Protein AF-0000000078590235 (afdb_homodimer)

Structure (mmCIF, N/CA/C/O backbone):
data_AF-0000000078590235-model_v1
#
loop_
_entity.id
_entity.type
_entity.pdbx_description
1 polymer 'fatty acid amide hydrolase'
#
loop_
_atom_site.group_PDB
_atom_site.id
_atom_site.type_symbol
_atom_site.label_atom_id
_atom_site.label_alt_id
_atom_site.label_comp_id
_atom_site.label_asym_id
_atom_site.label_entity_id
_atom_site.label_seq_id
_atom_site.pdbx_PDB_ins_code
_atom_site.Cartn_x
_atom_site.Cartn_y
_atom_site.Cartn_z
_atom_site.occupancy
_atom_site.B_iso_or_equiv
_atom_site.auth_seq_id
_atom_site.auth_comp_id
_atom_site.auth_asym_id
_atom_site.auth_atom_id
_atom_site.pdbx_PDB_model_num
ATOM 1 N N . MET A 1 1 ? -58.344 -13.711 -6.684 1 75.12 1 MET A N 1
ATOM 2 C CA . MET A 1 1 ? -58 -13.18 -8 1 75.12 1 MET A CA 1
ATOM 3 C C . MET A 1 1 ? -56.688 -12.422 -7.953 1 75.12 1 MET A C 1
ATOM 5 O O . MET A 1 1 ? -55.781 -12.656 -8.773 1 75.12 1 MET A O 1
ATOM 9 N N . ILE A 1 2 ? -56.469 -11.625 -7.055 1 80.19 2 ILE A N 1
ATOM 10 C CA . ILE A 1 2 ? -55.25 -10.836 -6.93 1 80.19 2 ILE A CA 1
ATOM 11 C C . ILE A 1 2 ? -54.062 -11.758 -6.637 1 80.19 2 ILE A C 1
ATOM 13 O O . ILE A 1 2 ? -53 -11.617 -7.227 1 80.19 2 ILE A O 1
ATOM 17 N N . LEU A 1 3 ? -54.25 -12.68 -5.883 1 81.88 3 LEU A N 1
ATOM 18 C CA . LEU A 1 3 ? -53.188 -13.617 -5.539 1 81.88 3 LEU A CA 1
ATOM 19 C C . LEU A 1 3 ? -52.812 -14.453 -6.75 1 81.88 3 LEU A C 1
ATOM 21 O O . LEU A 1 3 ? -51.625 -14.719 -6.957 1 81.88 3 LEU A O 1
ATOM 25 N N . LEU A 1 4 ? -53.844 -14.898 -7.465 1 80.88 4 LEU A N 1
ATOM 26 C CA . LEU A 1 4 ? -53.562 -15.656 -8.68 1 80.88 4 LEU A CA 1
ATOM 27 C C . LEU A 1 4 ? -52.812 -14.805 -9.695 1 80.88 4 LEU A C 1
ATOM 29 O O . LEU A 1 4 ? -51.906 -15.305 -10.383 1 80.88 4 LEU A O 1
ATOM 33 N N . LEU A 1 5 ? -53.156 -13.562 -9.75 1 82.38 5 LEU A N 1
ATOM 34 C CA . LEU A 1 5 ? -52.469 -12.641 -10.656 1 82.38 5 LEU A CA 1
ATOM 35 C C . LEU A 1 5 ? -51.031 -12.422 -10.234 1 82.38 5 LEU A C 1
ATOM 37 O O . LEU A 1 5 ? -50.125 -12.359 -11.078 1 82.38 5 LEU A O 1
ATOM 41 N N . ILE A 1 6 ? -50.781 -12.328 -8.992 1 82.81 6 ILE A N 1
ATOM 42 C CA . ILE A 1 6 ? -49.438 -12.156 -8.461 1 82.81 6 ILE A CA 1
ATOM 43 C C . ILE A 1 6 ? -48.594 -13.398 -8.75 1 82.81 6 ILE A C 1
ATOM 45 O O . ILE A 1 6 ? -47.438 -13.297 -9.148 1 82.81 6 ILE A O 1
ATOM 49 N N . LEU A 1 7 ? -49.156 -14.484 -8.562 1 83.5 7 LEU A N 1
ATOM 50 C CA . LEU A 1 7 ? -48.469 -15.742 -8.844 1 83.5 7 LEU A CA 1
ATOM 51 C C . LEU A 1 7 ? -48.156 -15.875 -10.328 1 83.5 7 LEU A C 1
ATOM 53 O O . LEU A 1 7 ? -47.062 -16.297 -10.703 1 83.5 7 LEU A O 1
ATOM 57 N N . LEU A 1 8 ? -49.125 -15.555 -11.125 1 80.25 8 LEU A N 1
ATOM 58 C CA . LEU A 1 8 ? -48.906 -15.625 -12.562 1 80.25 8 LEU A CA 1
ATOM 59 C C . LEU A 1 8 ? -47.844 -14.633 -13.016 1 80.25 8 LEU A C 1
ATOM 61 O O . LEU A 1 8 ? -47.031 -14.945 -13.891 1 80.25 8 LEU A O 1
ATOM 65 N N . LEU A 1 9 ? -47.906 -13.461 -12.453 1 84.56 9 LEU A N 1
ATOM 66 C CA . LEU A 1 9 ? -46.875 -12.461 -12.758 1 84.56 9 LEU A CA 1
ATOM 67 C C . LEU A 1 9 ? -45.531 -12.922 -12.273 1 84.56 9 LEU A C 1
ATOM 69 O O . LEU A 1 9 ? -44.5 -12.688 -12.945 1 84.56 9 LEU A O 1
ATOM 73 N N . GLY A 1 10 ? -45.531 -13.57 -11.141 1 82.69 10 GLY A N 1
ATOM 74 C CA . GLY A 1 10 ? -44.312 -14.133 -10.625 1 82.69 10 GLY A CA 1
ATOM 75 C C . GLY A 1 10 ? -43.719 -15.234 -11.492 1 82.69 10 GLY A C 1
ATOM 76 O O . GLY A 1 10 ? -42.531 -15.234 -11.797 1 82.69 10 GLY A O 1
ATOM 77 N N . VAL A 1 11 ? -44.594 -16.094 -11.891 1 84.12 11 VAL A N 1
ATOM 78 C CA . VAL A 1 11 ? -44.188 -17.188 -12.742 1 84.12 11 VAL A CA 1
ATOM 79 C C . VAL A 1 11 ? -43.75 -16.656 -14.102 1 84.12 11 VAL A C 1
ATOM 81 O O . VAL A 1 11 ? -42.75 -17.125 -14.664 1 84.12 11 VAL A O 1
ATOM 84 N N . SER A 1 12 ? -44.5 -15.742 -14.578 1 83 12 SER A N 1
ATOM 85 C CA . SER A 1 12 ? -44.125 -15.133 -15.852 1 83 12 SER A CA 1
ATOM 86 C C . SER A 1 12 ? -42.781 -14.422 -15.758 1 83 12 SER A C 1
ATOM 88 O O . SER A 1 12 ? -41.969 -14.469 -16.703 1 83 12 SER A O 1
ATOM 90 N N . TYR A 1 13 ? -42.656 -13.766 -14.695 1 84.69 13 TYR A N 1
ATOM 91 C CA . TYR A 1 13 ? -41.375 -13.094 -14.492 1 84.69 13 TYR A CA 1
ATOM 92 C C . TYR A 1 13 ? -40.25 -14.094 -14.383 1 84.69 13 TYR A C 1
ATOM 94 O O . TYR A 1 13 ? -39.156 -13.891 -14.945 1 84.69 13 TYR A O 1
ATOM 102 N N . LEU A 1 14 ? -40.438 -15.133 -13.703 1 84.94 14 LEU A N 1
ATOM 103 C CA . LEU A 1 14 ? -39.438 -16.188 -13.578 1 84.94 14 LEU A CA 1
ATOM 104 C C . LEU A 1 14 ? -39.156 -16.828 -14.93 1 84.94 14 LEU A C 1
ATOM 106 O O . LEU A 1 14 ? -38 -17.188 -15.234 1 84.94 14 LEU A O 1
ATOM 110 N N . PHE A 1 15 ? -40.25 -17.078 -15.625 1 84 15 PHE A N 1
ATOM 111 C CA . PHE A 1 15 ? -40.062 -17.625 -16.969 1 84 15 PHE A CA 1
ATOM 112 C C . PHE A 1 15 ? -39.281 -16.641 -17.844 1 84 15 PHE A C 1
ATOM 114 O O . PHE A 1 15 ? -38.469 -17.062 -18.656 1 84 15 PHE A O 1
ATOM 121 N N . TYR A 1 16 ? -39.656 -15.445 -17.766 1 85.5 16 TYR A N 1
ATOM 122 C CA . TYR A 1 16 ? -38.906 -14.422 -18.5 1 85.5 16 TYR A CA 1
ATOM 123 C C . TYR A 1 16 ? -37.438 -14.438 -18.125 1 85.5 16 TYR A C 1
ATOM 125 O O . TYR A 1 16 ? -36.562 -14.414 -19 1 85.5 16 TYR A O 1
ATOM 133 N N . LEU A 1 17 ? -37.094 -14.539 -16.875 1 84.19 17 LEU A N 1
ATOM 134 C CA . LEU A 1 17 ? -35.719 -14.602 -16.406 1 84.19 17 LEU A CA 1
ATOM 135 C C . LEU A 1 17 ? -35.031 -15.859 -16.922 1 84.19 17 LEU A C 1
ATOM 137 O O . LEU A 1 17 ? -33.844 -15.82 -17.297 1 84.19 17 LEU A O 1
ATOM 141 N N . TYR A 1 18 ? -35.781 -16.859 -16.906 1 84.81 18 TYR A N 1
ATOM 142 C CA . TYR A 1 18 ? -35.219 -18.125 -17.391 1 84.81 18 TYR A CA 1
ATOM 143 C C . TYR A 1 18 ? -34.938 -18.062 -18.891 1 84.81 18 TYR A C 1
ATOM 145 O O . TYR A 1 18 ? -33.875 -18.484 -19.328 1 84.81 18 TYR A O 1
ATOM 153 N N . SER A 1 19 ? -35.875 -17.578 -19.641 1 86.44 19 SER A N 1
ATOM 154 C CA . SER A 1 19 ? -35.688 -17.469 -21.094 1 86.44 19 SER A CA 1
ATOM 155 C C . SER A 1 19 ? -34.5 -16.531 -21.422 1 86.44 19 SER A C 1
ATOM 157 O O . SER A 1 19 ? -33.719 -16.812 -22.328 1 86.44 19 SER A O 1
ATOM 159 N N . LYS A 1 20 ? -34.469 -15.461 -20.781 1 88 20 LYS A N 1
ATOM 160 C CA . LYS A 1 20 ? -33.344 -14.523 -20.984 1 88 20 LYS A CA 1
ATOM 161 C C . LYS A 1 20 ? -32 -15.18 -20.672 1 88 20 LYS A C 1
ATOM 163 O O . LYS A 1 20 ? -31.031 -14.953 -21.391 1 88 20 LYS A O 1
ATOM 168 N N . ARG A 1 21 ? -31.953 -15.969 -19.688 1 89.31 21 ARG A N 1
ATOM 169 C CA . ARG A 1 21 ? -30.734 -16.672 -19.328 1 89.31 21 ARG A CA 1
ATOM 170 C C . ARG A 1 21 ? -30.375 -17.719 -20.375 1 89.31 21 ARG A C 1
ATOM 172 O O . ARG A 1 21 ? -29.188 -17.891 -20.703 1 89.31 21 ARG A O 1
ATOM 179 N N . GLN A 1 22 ? -31.359 -18.359 -20.906 1 89.94 22 GLN A N 1
ATOM 180 C CA . GLN A 1 22 ? -31.109 -19.359 -21.938 1 89.94 22 GLN A CA 1
ATOM 181 C C . GLN A 1 22 ? -30.562 -18.703 -23.203 1 89.94 22 GLN A C 1
ATOM 183 O O . GLN A 1 22 ? -29.641 -19.234 -23.828 1 89.94 22 GLN A O 1
ATOM 188 N N . LYS A 1 23 ? -31.234 -17.625 -23.594 1 91.12 23 LYS A N 1
ATOM 189 C CA . LYS A 1 23 ? -30.734 -16.906 -24.766 1 91.12 23 LYS A CA 1
ATOM 190 C C . LYS A 1 23 ? -29.297 -16.453 -24.547 1 91.12 23 LYS A C 1
ATOM 192 O O . LYS A 1 23 ? -28.469 -16.562 -25.453 1 91.12 23 LYS A O 1
ATOM 197 N N . ARG A 1 24 ? -28.969 -15.977 -23.344 1 94.44 24 ARG A N 1
ATOM 198 C CA . ARG A 1 24 ? -27.625 -15.547 -23 1 94.44 24 ARG A CA 1
ATOM 199 C C . ARG A 1 24 ? -26.641 -16.719 -23.062 1 94.44 24 ARG A C 1
ATOM 201 O O . ARG A 1 24 ? -25.531 -16.562 -23.562 1 94.44 24 ARG A O 1
ATOM 208 N N . GLN A 1 25 ? -27.047 -17.844 -22.641 1 94.31 25 GLN A N 1
ATOM 209 C CA . GLN A 1 25 ? -26.203 -19.031 -22.656 1 94.31 25 GLN A CA 1
ATOM 210 C C . GLN A 1 25 ? -25.859 -19.438 -24.094 1 94.31 25 GLN A C 1
ATOM 212 O O . GLN A 1 25 ? -24.734 -19.844 -24.391 1 94.31 25 GLN A O 1
ATOM 217 N N . GLN A 1 26 ? -26.812 -19.359 -24.922 1 95.38 26 GLN A N 1
ATOM 218 C CA . GLN A 1 26 ? -26.578 -19.688 -26.328 1 95.38 26 GLN A CA 1
ATOM 219 C C . GLN A 1 26 ? -25.594 -18.703 -26.953 1 95.38 26 GLN A C 1
ATOM 221 O O . GLN A 1 26 ? -24.688 -19.094 -27.688 1 95.38 26 GLN A O 1
ATOM 226 N N . ASP A 1 27 ? -25.875 -17.422 -26.656 1 96.75 27 ASP A N 1
ATOM 227 C CA . ASP A 1 27 ? -24.953 -16.406 -27.172 1 96.75 27 ASP A CA 1
ATOM 228 C C . ASP A 1 27 ? -23.531 -16.688 -26.703 1 96.75 27 ASP A C 1
ATOM 230 O O . ASP A 1 27 ? -22.578 -16.547 -27.484 1 96.75 27 ASP A O 1
ATOM 234 N N . LEU A 1 28 ? -23.359 -17.031 -25.484 1 97.94 28 LEU A N 1
ATOM 235 C CA . LEU A 1 28 ? -22.047 -17.312 -24.938 1 97.94 28 LEU A CA 1
ATOM 236 C C . LEU A 1 28 ? -21.438 -18.547 -25.578 1 97.94 28 LEU A C 1
ATOM 238 O O . LEU A 1 28 ? -20.234 -18.625 -25.781 1 97.94 28 LEU A O 1
ATOM 242 N N . ARG A 1 29 ? -22.203 -19.531 -25.891 1 97.56 29 ARG A N 1
ATOM 243 C CA . ARG A 1 29 ? -21.703 -20.734 -26.562 1 97.56 29 ARG A CA 1
ATOM 244 C C . ARG A 1 29 ? -21.172 -20.406 -27.953 1 97.56 29 ARG A C 1
ATOM 246 O O . ARG A 1 29 ? -20.203 -21 -28.406 1 97.56 29 ARG A O 1
ATOM 253 N N . ASP A 1 30 ? -21.859 -19.484 -28.578 1 97.81 30 ASP A N 1
ATOM 254 C CA . ASP A 1 30 ? -21.391 -19.031 -29.875 1 97.81 30 ASP A CA 1
ATOM 255 C C . ASP A 1 30 ? -20.047 -18.328 -29.766 1 97.81 30 ASP A C 1
ATOM 257 O O . ASP A 1 30 ? -19.156 -18.516 -30.594 1 97.81 30 ASP A O 1
ATOM 261 N N . VAL A 1 31 ? -19.969 -17.516 -28.766 1 98 31 VAL A N 1
ATOM 262 C CA . VAL A 1 31 ? -18.719 -16.812 -28.484 1 98 31 VAL A CA 1
ATOM 263 C C . VAL A 1 31 ? -17.609 -17.828 -28.234 1 98 31 VAL A C 1
ATOM 265 O O . VAL A 1 31 ? -16.5 -17.672 -28.75 1 98 31 VAL A O 1
ATOM 268 N N . ILE A 1 32 ? -17.891 -18.812 -27.469 1 98.25 32 ILE A N 1
ATOM 269 C CA . ILE A 1 32 ? -16.922 -19.859 -27.125 1 98.25 32 ILE A CA 1
ATOM 270 C C . ILE A 1 32 ? -16.5 -20.594 -28.391 1 98.25 32 ILE A C 1
ATOM 272 O O . ILE A 1 32 ? -15.312 -20.859 -28.594 1 98.25 32 ILE A O 1
ATOM 276 N N . ALA A 1 33 ? -17.422 -20.969 -29.234 1 98.12 33 ALA A N 1
ATOM 277 C CA . ALA A 1 33 ? -17.125 -21.672 -30.484 1 98.12 33 ALA A CA 1
ATOM 278 C C . ALA A 1 33 ? -16.172 -20.859 -31.359 1 98.12 33 ALA A C 1
ATOM 280 O O . ALA A 1 33 ? -15.234 -21.406 -31.938 1 98.12 33 ALA A O 1
ATOM 281 N N . LYS A 1 34 ? -16.516 -19.609 -31.438 1 98 34 LYS A N 1
ATOM 282 C CA . LYS A 1 34 ? -15.648 -18.719 -32.219 1 98 34 LYS A CA 1
ATOM 283 C C . LYS A 1 34 ? -14.242 -18.672 -31.625 1 98 34 LYS A C 1
ATOM 285 O O . LYS A 1 34 ? -13.25 -18.719 -32.344 1 98 34 LYS A O 1
ATOM 290 N N . ARG A 1 35 ? -14.172 -18.531 -30.328 1 98.12 35 ARG A N 1
ATOM 291 C CA . ARG A 1 35 ? -12.883 -18.469 -29.641 1 98.12 35 ARG A CA 1
ATOM 292 C C . ARG A 1 35 ? -12.102 -19.766 -29.812 1 98.12 35 ARG A C 1
ATOM 294 O O . ARG A 1 35 ? -10.883 -19.734 -30.016 1 98.12 35 ARG A O 1
ATOM 301 N N . LEU A 1 36 ? -12.727 -20.875 -29.719 1 98.25 36 LEU A N 1
ATOM 302 C CA . LEU A 1 36 ? -12.062 -22.172 -29.891 1 98.25 36 LEU A CA 1
ATOM 303 C C . LEU A 1 36 ? -11.539 -22.328 -31.312 1 98.25 36 LEU A C 1
ATOM 305 O O . LEU A 1 36 ? -10.492 -22.938 -31.516 1 98.25 36 LEU A O 1
ATOM 309 N N . ARG A 1 37 ? -12.25 -21.797 -32.281 1 98.19 37 ARG A N 1
ATOM 310 C CA . ARG A 1 37 ? -11.75 -21.797 -33.656 1 98.19 37 ARG A CA 1
ATOM 311 C C . ARG A 1 37 ? -10.5 -20.938 -33.781 1 98.19 37 ARG A C 1
ATOM 313 O O . ARG A 1 37 ? -9.539 -21.328 -34.438 1 98.19 37 ARG A O 1
ATOM 320 N N . GLU A 1 38 ? -10.586 -19.797 -33.156 1 98 38 GLU A N 1
ATOM 321 C CA . GLU A 1 38 ? -9.414 -18.922 -33.156 1 98 38 GLU A CA 1
ATOM 322 C C . GLU A 1 38 ? -8.211 -19.609 -32.5 1 98 38 GLU A C 1
ATOM 324 O O . GLU A 1 38 ? -7.078 -19.438 -32.969 1 98 38 GLU A O 1
ATOM 329 N N . ARG A 1 39 ? -8.477 -20.297 -31.422 1 98.38 39 ARG A N 1
ATOM 330 C CA . ARG A 1 39 ? -7.406 -21.047 -30.766 1 98.38 39 ARG A CA 1
ATOM 331 C C . ARG A 1 39 ? -6.824 -22.094 -31.703 1 98.38 39 ARG A C 1
ATOM 333 O O . ARG A 1 39 ? -5.605 -22.25 -31.797 1 98.38 39 ARG A O 1
ATOM 340 N N . GLU A 1 40 ? -7.656 -22.844 -32.344 1 98.12 40 GLU A N 1
ATOM 341 C CA . GLU A 1 40 ? -7.195 -23.859 -33.312 1 98.12 40 GLU A CA 1
ATOM 342 C C . GLU A 1 40 ? -6.363 -23.234 -34.406 1 98.12 40 GLU A C 1
ATOM 344 O O . GLU A 1 40 ? -5.344 -23.781 -34.844 1 98.12 40 GLU A O 1
ATOM 349 N N . GLU A 1 41 ? -6.816 -22.109 -34.875 1 98.19 41 GLU A N 1
ATOM 350 C CA . GLU A 1 41 ? -6.07 -21.391 -35.906 1 98.19 41 GLU A CA 1
ATOM 351 C C . GLU A 1 41 ? -4.699 -20.969 -35.406 1 98.19 41 GLU A C 1
ATOM 353 O O . GLU A 1 41 ? -3.705 -21.047 -36.125 1 98.19 41 GLU A O 1
ATOM 358 N N . SER A 1 42 ? -4.684 -20.469 -34.25 1 98.12 42 SER A N 1
ATOM 359 C CA . SER A 1 42 ? -3.416 -20.031 -33.656 1 98.12 42 SER A CA 1
ATOM 360 C C . SER A 1 42 ? -2.455 -21.203 -33.5 1 98.12 42 SER A C 1
ATOM 362 O O . SER A 1 42 ? -1.245 -21.047 -33.688 1 98.12 42 SER A O 1
ATOM 364 N N . ILE A 1 43 ? -2.965 -22.344 -33.125 1 98.38 43 ILE A N 1
ATOM 365 C CA . ILE A 1 43 ? -2.16 -23.547 -32.938 1 98.38 43 ILE A CA 1
ATOM 366 C C . ILE A 1 43 ? -1.628 -24 -34.312 1 98.38 43 ILE A C 1
ATOM 368 O O . ILE A 1 43 ? -0.453 -24.359 -34.438 1 98.38 43 ILE A O 1
ATOM 372 N N . GLU A 1 44 ? -2.482 -23.938 -35.281 1 97.94 44 GLU A N 1
ATOM 373 C CA . GLU A 1 44 ? -2.072 -24.312 -36.625 1 97.94 44 GLU A CA 1
ATOM 374 C C . GLU A 1 44 ? -0.968 -23.391 -37.156 1 97.94 44 GLU A C 1
ATOM 376 O O . GLU A 1 44 ? -0.016 -23.859 -37.781 1 97.94 44 GLU A O 1
ATOM 381 N N . LEU A 1 45 ? -1.144 -22.172 -36.906 1 97.31 45 LEU A N 1
ATOM 382 C CA . LEU A 1 45 ? -0.129 -21.203 -37.312 1 97.31 45 LEU A CA 1
ATOM 383 C C . LEU A 1 45 ? 1.199 -21.484 -36.625 1 97.31 45 LEU A C 1
ATOM 385 O O . LEU A 1 45 ? 2.262 -21.375 -37.25 1 97.31 45 LEU A O 1
ATOM 389 N N . ALA A 1 46 ? 1.134 -21.797 -35.375 1 97.94 46 ALA A N 1
ATOM 390 C CA . ALA A 1 46 ? 2.342 -22.141 -34.625 1 97.94 46 ALA A CA 1
ATOM 391 C C . ALA A 1 46 ? 3 -23.391 -35.156 1 97.94 46 ALA A C 1
ATOM 393 O O . ALA A 1 46 ? 4.227 -23.469 -35.25 1 97.94 46 ALA A O 1
ATOM 394 N N . GLU A 1 47 ? 2.217 -24.375 -35.5 1 97.5 47 GLU A N 1
ATOM 395 C CA . GLU A 1 47 ? 2.73 -25.625 -36.094 1 97.5 47 GLU A CA 1
ATOM 396 C C . GLU A 1 47 ? 3.422 -25.375 -37.406 1 97.5 47 GLU A C 1
ATOM 398 O O . GLU A 1 47 ? 4.5 -25.906 -37.688 1 97.5 47 GLU A O 1
ATOM 403 N N . LYS A 1 48 ? 2.795 -24.578 -38.219 1 97 48 LYS A N 1
ATOM 404 C CA . LYS A 1 48 ? 3.375 -24.234 -39.531 1 97 48 LYS A CA 1
ATOM 405 C C . LYS A 1 48 ? 4.699 -23.5 -39.375 1 97 48 LYS A C 1
ATOM 407 O O . LYS A 1 48 ? 5.656 -23.75 -40.094 1 97 48 LYS A O 1
ATOM 412 N N . SER A 1 49 ? 4.688 -22.594 -38.469 1 96.31 49 SER A N 1
ATOM 413 C CA . SER A 1 49 ? 5.902 -21.828 -38.188 1 96.31 49 SER A CA 1
ATOM 414 C C . SER A 1 49 ? 7.016 -22.734 -37.688 1 96.31 49 SER A C 1
ATOM 416 O O . SER A 1 49 ? 8.156 -22.641 -38.125 1 96.31 49 SER A O 1
ATOM 418 N N . ALA A 1 50 ? 6.699 -23.547 -36.719 1 95.69 50 ALA A N 1
ATOM 419 C CA . ALA A 1 50 ? 7.664 -24.484 -36.156 1 95.69 50 ALA A CA 1
ATOM 420 C C . ALA A 1 50 ? 8.273 -25.375 -37.219 1 95.69 50 ALA A C 1
ATOM 422 O O . ALA A 1 50 ? 9.453 -25.734 -37.156 1 95.69 50 ALA A O 1
ATOM 423 N N . ALA A 1 51 ? 7.535 -25.719 -38.219 1 95.44 51 ALA A N 1
ATOM 424 C CA . ALA A 1 51 ? 7.957 -26.625 -39.281 1 95.44 51 ALA A CA 1
ATOM 425 C C . ALA A 1 51 ? 8.992 -25.984 -40.188 1 95.44 51 ALA A C 1
ATOM 427 O O . ALA A 1 51 ? 9.695 -26.672 -40.938 1 95.44 51 ALA A O 1
ATOM 428 N N . GLN A 1 52 ? 9.078 -24.703 -40.094 1 95.62 52 GLN A N 1
ATOM 429 C CA . GLN A 1 52 ? 10.023 -23.984 -40.969 1 95.62 52 GLN A CA 1
ATOM 430 C C . GLN A 1 52 ? 11.445 -24.125 -40.438 1 95.62 52 GLN A C 1
ATOM 432 O O . GLN A 1 52 ? 12.406 -23.828 -41.156 1 95.62 52 GLN A O 1
ATOM 437 N N . THR A 1 53 ? 11.641 -24.562 -39.25 1 95.5 53 THR A N 1
ATOM 438 C CA . THR A 1 53 ? 12.969 -24.781 -38.688 1 95.5 53 THR A CA 1
ATOM 439 C C . THR A 1 53 ? 13.414 -26.234 -38.906 1 95.5 53 THR A C 1
ATOM 441 O O . THR A 1 53 ? 12.633 -27.156 -38.688 1 95.5 53 THR A O 1
ATOM 444 N N . ASN A 1 54 ? 14.727 -26.391 -39.281 1 96.12 54 ASN A N 1
ATOM 445 C CA . ASN A 1 54 ? 15.289 -27.734 -39.438 1 96.12 54 ASN A CA 1
ATOM 446 C C . ASN A 1 54 ? 15.109 -28.562 -38.156 1 96.12 54 ASN A C 1
ATOM 448 O O . ASN A 1 54 ? 15.453 -28.109 -37.062 1 96.12 54 ASN A O 1
ATOM 452 N N . PRO A 1 55 ? 14.609 -29.766 -38.344 1 96.31 55 PRO A N 1
ATOM 453 C CA . PRO A 1 55 ? 14.312 -30.578 -37.156 1 96.31 55 PRO A CA 1
ATOM 454 C C . PRO A 1 55 ? 15.539 -30.828 -36.281 1 96.31 55 PRO A C 1
ATOM 456 O O . PRO A 1 55 ? 15.445 -30.812 -35.062 1 96.31 55 PRO A O 1
ATOM 459 N N . LYS A 1 56 ? 16.672 -31.094 -36.906 1 97.25 56 LYS A N 1
ATOM 460 C CA . LYS A 1 56 ? 17.891 -31.312 -36.125 1 97.25 56 LYS A CA 1
ATOM 461 C C . LYS A 1 56 ? 18.266 -30.062 -35.344 1 97.25 56 LYS A C 1
ATOM 463 O O . LYS A 1 56 ? 18.656 -30.141 -34.188 1 97.25 56 LYS A O 1
ATOM 468 N N . ARG A 1 57 ? 18.141 -28.953 -35.969 1 97 57 ARG A N 1
ATOM 469 C CA . ARG A 1 57 ? 18.422 -27.672 -35.344 1 97 57 ARG A CA 1
ATOM 470 C C . ARG A 1 57 ? 17.422 -27.391 -34.219 1 97 57 ARG A C 1
ATOM 472 O O . ARG A 1 57 ? 17.812 -26.922 -33.156 1 97 57 ARG A O 1
ATOM 479 N N . ARG A 1 58 ? 16.219 -27.625 -34.438 1 97.19 58 ARG A N 1
ATOM 480 C CA . ARG A 1 58 ? 15.164 -27.453 -33.469 1 97.19 58 ARG A CA 1
ATOM 481 C C . ARG A 1 58 ? 15.43 -28.281 -32.219 1 97.19 58 ARG A C 1
ATOM 483 O O . ARG A 1 58 ? 15.312 -27.797 -31.094 1 97.19 58 ARG A O 1
ATOM 490 N N . GLU A 1 59 ? 15.773 -29.547 -32.406 1 97.25 59 GLU A N 1
ATOM 491 C CA . GLU A 1 59 ? 16.047 -30.453 -31.281 1 97.25 59 GLU A CA 1
ATOM 492 C C . GLU A 1 59 ? 17.266 -29.984 -30.484 1 97.25 59 GLU A C 1
ATOM 494 O O . GLU A 1 59 ? 17.297 -30.094 -29.266 1 97.25 59 GLU A O 1
ATOM 499 N N . GLU A 1 60 ? 18.219 -29.5 -31.219 1 98 60 GLU A N 1
ATOM 500 C CA . GLU A 1 60 ? 19.406 -28.953 -30.562 1 98 60 GLU A CA 1
ATOM 501 C C . GLU A 1 60 ? 19.031 -27.781 -29.641 1 98 60 GLU A C 1
ATOM 503 O O . GLU A 1 60 ? 19.422 -27.75 -28.469 1 98 60 GLU A O 1
ATOM 508 N N . ILE A 1 61 ? 18.297 -26.844 -30.125 1 98.25 61 ILE A N 1
ATOM 509 C CA . ILE A 1 61 ? 17.875 -25.672 -29.359 1 98.25 61 ILE A CA 1
ATOM 510 C C . ILE A 1 61 ? 16.969 -26.094 -28.203 1 98.25 61 ILE A C 1
ATOM 512 O O . ILE A 1 61 ? 17.094 -25.594 -27.094 1 98.25 61 ILE A O 1
ATOM 516 N N . ALA A 1 62 ? 16.094 -27.062 -28.469 1 97.81 62 ALA A N 1
ATOM 517 C CA . ALA A 1 62 ? 15.133 -27.531 -27.484 1 97.81 62 ALA A CA 1
ATOM 518 C C . ALA A 1 62 ? 15.828 -28.156 -26.281 1 97.81 62 ALA A C 1
ATOM 520 O O . ALA A 1 62 ? 15.273 -28.203 -25.188 1 97.81 62 ALA A O 1
ATOM 521 N N . ALA A 1 63 ? 17.047 -28.625 -26.469 1 97.31 63 ALA A N 1
ATOM 522 C CA . ALA A 1 63 ? 17.781 -29.344 -25.438 1 97.31 63 ALA A CA 1
ATOM 523 C C . ALA A 1 63 ? 18.531 -28.375 -24.516 1 97.31 63 ALA A C 1
ATOM 525 O O . ALA A 1 63 ? 18.969 -28.766 -23.438 1 97.31 63 ALA A O 1
ATOM 526 N N . TRP A 1 64 ? 18.609 -27.125 -24.906 1 97.44 64 TRP A N 1
ATOM 527 C CA . TRP A 1 64 ? 19.359 -26.141 -24.125 1 97.44 64 TRP A CA 1
ATOM 528 C C . TRP A 1 64 ? 18.625 -25.828 -22.812 1 97.44 64 TRP A C 1
ATOM 530 O O . TRP A 1 64 ? 17.406 -25.703 -22.797 1 97.44 64 TRP A O 1
ATOM 540 N N . SER A 1 65 ? 19.406 -25.812 -21.703 1 95.38 65 SER A N 1
ATOM 541 C CA . SER A 1 65 ? 18.891 -25.219 -20.469 1 95.38 65 SER A CA 1
ATOM 542 C C . SER A 1 65 ? 18.641 -23.734 -20.641 1 95.38 65 SER A C 1
ATOM 544 O O . SER A 1 65 ? 19.031 -23.141 -21.656 1 95.38 65 SER A O 1
ATOM 546 N N . PHE A 1 66 ? 17.969 -23.188 -19.734 1 96.94 66 PHE A N 1
ATOM 547 C CA . PHE A 1 66 ? 17.719 -21.75 -19.781 1 96.94 66 PHE A CA 1
ATOM 548 C C . PHE A 1 66 ? 19.047 -20.984 -19.906 1 96.94 66 PHE A C 1
ATOM 550 O O . PHE A 1 66 ? 19.141 -20.047 -20.703 1 96.94 66 PHE A O 1
ATOM 557 N N . GLN A 1 67 ? 20.016 -21.312 -19.078 1 96 67 GLN A N 1
ATOM 558 C CA . GLN A 1 67 ? 21.297 -20.641 -19.078 1 96 67 GLN A CA 1
ATOM 559 C C . GLN A 1 67 ? 22.016 -20.797 -20.422 1 96 67 GLN A C 1
ATOM 561 O O . GLN A 1 67 ? 22.578 -19.844 -20.953 1 96 67 GLN A O 1
ATOM 566 N N . GLU A 1 68 ? 21.953 -22.031 -20.938 1 97.5 68 GLU A N 1
ATOM 567 C CA . GLU A 1 68 ? 22.547 -22.281 -22.234 1 97.5 68 GLU A CA 1
ATOM 568 C C . GLU A 1 68 ? 21.844 -21.5 -23.344 1 97.5 68 GLU A C 1
ATOM 570 O O . GLU A 1 68 ? 22.484 -20.938 -24.234 1 97.5 68 GLU A O 1
ATOM 575 N N . LEU A 1 69 ? 20.562 -21.5 -23.234 1 98.38 69 LEU A N 1
ATOM 576 C CA . LEU A 1 69 ? 19.781 -20.75 -24.188 1 98.38 69 LEU A CA 1
ATOM 577 C C . LEU A 1 69 ? 20.156 -19.281 -24.172 1 98.38 69 LEU A C 1
ATOM 579 O O . LEU A 1 69 ? 20.391 -18.672 -25.234 1 98.38 69 LEU A O 1
ATOM 583 N N . ARG A 1 70 ? 20.188 -18.656 -22.984 1 98.19 70 ARG A N 1
ATOM 584 C CA . ARG A 1 70 ? 20.562 -17.25 -22.797 1 98.19 70 ARG A CA 1
ATOM 585 C C . ARG A 1 70 ? 21.953 -16.984 -23.359 1 98.19 70 ARG A C 1
ATOM 587 O O . ARG A 1 70 ? 22.141 -16.031 -24.125 1 98.19 70 ARG A O 1
ATOM 594 N N . GLU A 1 71 ? 22.906 -17.844 -23.078 1 98 71 GLU A N 1
ATOM 595 C CA . GLU A 1 71 ? 24.281 -17.672 -23.547 1 98 71 GLU A CA 1
ATOM 596 C C . GLU A 1 71 ? 24.375 -17.797 -25.062 1 98 71 GLU A C 1
ATOM 598 O O . GLU A 1 71 ? 25.062 -17.016 -25.719 1 98 71 GLU A O 1
ATOM 603 N N . ASN A 1 72 ? 23.734 -18.797 -25.594 1 98.25 72 ASN A N 1
ATOM 604 C CA . ASN A 1 72 ? 23.781 -19.047 -27.031 1 98.25 72 ASN A CA 1
ATOM 605 C C . ASN A 1 72 ? 23.141 -17.906 -27.828 1 98.25 72 ASN A C 1
ATOM 607 O O . ASN A 1 72 ? 23.625 -17.547 -28.906 1 98.25 72 ASN A O 1
ATOM 611 N N . LEU A 1 73 ? 22.094 -17.375 -27.312 1 98.5 73 LEU A N 1
ATOM 612 C CA . LEU A 1 73 ? 21.469 -16.219 -27.969 1 98.5 73 LEU A CA 1
ATOM 613 C C . LEU A 1 73 ? 22.359 -14.992 -27.875 1 98.5 73 LEU A C 1
ATOM 615 O O . LEU A 1 73 ? 22.469 -14.219 -28.828 1 98.5 73 LEU A O 1
ATOM 619 N N . GLN A 1 74 ? 23 -14.812 -26.734 1 97.81 74 GLN A N 1
ATOM 620 C CA . GLN A 1 74 ? 23.891 -13.672 -26.562 1 97.81 74 GLN A CA 1
ATOM 621 C C . GLN A 1 74 ? 25.078 -13.758 -27.516 1 97.81 74 GLN A C 1
ATOM 623 O O . GLN A 1 74 ? 25.547 -12.734 -28.016 1 97.81 74 GLN A O 1
ATOM 628 N N . LYS A 1 75 ? 25.531 -15 -27.844 1 96.81 75 LYS A N 1
ATOM 629 C CA . LYS A 1 75 ? 26.703 -15.219 -28.688 1 96.81 75 LYS A CA 1
ATOM 630 C C . LYS A 1 75 ? 26.297 -15.281 -30.156 1 96.81 75 LYS A C 1
ATOM 632 O O . LYS A 1 75 ? 27.172 -15.289 -31.047 1 96.81 75 LYS A O 1
ATOM 637 N N . GLY A 1 76 ? 25.047 -15.406 -30.406 1 96.81 76 GLY A N 1
ATOM 638 C CA . GLY A 1 76 ? 24.578 -15.469 -31.781 1 96.81 76 GLY A CA 1
ATOM 639 C C . GLY A 1 76 ? 24.594 -16.859 -32.375 1 96.81 76 GLY A C 1
ATOM 640 O O . GLY A 1 76 ? 24.578 -17.031 -33.594 1 96.81 76 GLY A O 1
ATOM 641 N N . ALA A 1 77 ? 24.625 -17.797 -31.5 1 97.69 77 ALA A N 1
ATOM 642 C CA . ALA A 1 77 ? 24.641 -19.188 -31.938 1 97.69 77 ALA A CA 1
ATOM 643 C C . ALA A 1 77 ? 23.281 -19.609 -32.5 1 97.69 77 ALA A C 1
ATOM 645 O O . ALA A 1 77 ? 23.172 -20.609 -33.188 1 97.69 77 ALA A O 1
ATOM 646 N N . ALA A 1 78 ? 22.266 -18.953 -32.188 1 97.88 78 ALA A N 1
ATOM 647 C CA . ALA A 1 78 ? 20.906 -19.109 -32.75 1 97.88 78 ALA A CA 1
ATOM 648 C C . ALA A 1 78 ? 20.234 -17.766 -32.969 1 97.88 78 ALA A C 1
ATOM 650 O O . ALA A 1 78 ? 20.562 -16.781 -32.281 1 97.88 78 ALA A O 1
ATOM 651 N N . THR A 1 79 ? 19.344 -17.75 -33.906 1 97.88 79 THR A N 1
ATOM 652 C CA . THR A 1 79 ? 18.531 -16.531 -34.094 1 97.88 79 THR A CA 1
ATOM 653 C C . THR A 1 79 ? 17.312 -16.562 -33.156 1 97.88 79 THR A C 1
ATOM 655 O O . THR A 1 79 ? 16.906 -17.641 -32.719 1 97.88 79 THR A O 1
ATOM 658 N N . CYS A 1 80 ? 16.812 -15.383 -32.875 1 98.69 80 CYS A N 1
ATOM 659 C CA . CYS A 1 80 ? 15.578 -15.297 -32.094 1 98.69 80 CYS A CA 1
ATOM 660 C C . CYS A 1 80 ? 14.445 -16.062 -32.781 1 98.69 80 CYS A C 1
ATOM 662 O O . CYS A 1 80 ? 13.633 -16.703 -32.125 1 98.69 80 CYS A O 1
ATOM 664 N N . LEU A 1 81 ? 14.398 -16.016 -34.094 1 98.38 81 LEU A N 1
ATOM 665 C CA . LEU A 1 81 ? 13.344 -16.672 -34.844 1 98.38 81 LEU A CA 1
ATOM 666 C C . LEU A 1 81 ? 13.422 -18.188 -34.688 1 98.38 81 LEU A C 1
ATOM 668 O O . LEU A 1 81 ? 12.398 -18.844 -34.5 1 98.38 81 LEU A O 1
ATOM 672 N N . GLU A 1 82 ? 14.633 -18.75 -34.812 1 98.44 82 GLU A N 1
ATOM 673 C CA . GLU A 1 82 ? 14.82 -20.188 -34.594 1 98.44 82 GLU A CA 1
ATOM 674 C C . GLU A 1 82 ? 14.344 -20.609 -33.219 1 98.44 82 GLU A C 1
ATOM 676 O O . GLU A 1 82 ? 13.703 -21.656 -33.062 1 98.44 82 GLU A O 1
ATOM 681 N N . VAL A 1 83 ? 14.648 -19.797 -32.281 1 98.75 83 VAL A N 1
ATOM 682 C CA . VAL A 1 83 ? 14.328 -20.125 -30.875 1 98.75 83 VAL A CA 1
ATOM 683 C C . VAL A 1 83 ? 12.812 -20.047 -30.672 1 98.75 83 VAL A C 1
ATOM 685 O O . VAL A 1 83 ? 12.219 -20.953 -30.094 1 98.75 83 VAL A O 1
ATOM 688 N N . VAL A 1 84 ? 12.148 -18.984 -31.141 1 98.69 84 VAL A N 1
ATOM 689 C CA . VAL A 1 84 ? 10.703 -18.844 -30.984 1 98.69 84 VAL A CA 1
ATOM 690 C C . VAL A 1 84 ? 9.992 -20 -31.656 1 98.69 84 VAL A C 1
ATOM 692 O O . VAL A 1 84 ? 9.07 -20.594 -31.094 1 98.69 84 VAL A O 1
ATOM 695 N N . ARG A 1 85 ? 10.414 -20.375 -32.844 1 98.62 85 ARG A N 1
ATOM 696 C CA . ARG A 1 85 ? 9.797 -21.469 -33.562 1 98.62 85 ARG A CA 1
ATOM 697 C C . ARG A 1 85 ? 9.984 -22.797 -32.844 1 98.62 85 ARG A C 1
ATOM 699 O O . ARG A 1 85 ? 9.094 -23.641 -32.844 1 98.62 85 ARG A O 1
ATOM 706 N N . THR A 1 86 ? 11.156 -22.953 -32.281 1 98.69 86 THR A N 1
ATOM 707 C CA . THR A 1 86 ? 11.414 -24.156 -31.5 1 98.69 86 THR A CA 1
ATOM 708 C C . THR A 1 86 ? 10.461 -24.25 -30.312 1 98.69 86 THR A C 1
ATOM 710 O O . THR A 1 86 ? 9.906 -25.312 -30.031 1 98.69 86 THR A O 1
ATOM 713 N N . TYR A 1 87 ? 10.227 -23.188 -29.641 1 98.75 87 TYR A N 1
ATOM 714 C CA . TYR A 1 87 ? 9.383 -23.219 -28.453 1 98.75 87 TYR A CA 1
ATOM 715 C C . TYR A 1 87 ? 7.906 -23.25 -28.844 1 98.75 87 TYR A C 1
ATOM 717 O O . TYR A 1 87 ? 7.062 -23.719 -28.062 1 98.75 87 TYR A O 1
ATOM 725 N N . GLN A 1 88 ? 7.547 -22.688 -30.031 1 98.69 88 GLN A N 1
ATOM 726 C CA . GLN A 1 88 ? 6.207 -22.938 -30.547 1 98.69 88 GLN A CA 1
ATOM 727 C C . GLN A 1 88 ? 5.961 -24.422 -30.734 1 98.69 88 GLN A C 1
ATOM 729 O O . GLN A 1 88 ? 4.895 -24.938 -30.391 1 98.69 88 GLN A O 1
ATOM 734 N N . TRP A 1 89 ? 6.973 -25.109 -31.281 1 98.56 89 TRP A N 1
ATOM 735 C CA . TRP A 1 89 ? 6.895 -26.562 -31.438 1 98.56 89 TRP A CA 1
ATOM 736 C C . TRP A 1 89 ? 6.719 -27.25 -30.094 1 98.56 89 TRP A C 1
ATOM 738 O O . TRP A 1 89 ? 5.836 -28.094 -29.938 1 98.56 89 TRP A O 1
ATOM 748 N N . LYS A 1 90 ? 7.516 -26.891 -29.156 1 98.69 90 LYS A N 1
ATOM 749 C CA . LYS A 1 90 ? 7.461 -27.484 -27.828 1 98.69 90 LYS A CA 1
ATOM 750 C C . LYS A 1 90 ? 6.113 -27.219 -27.156 1 98.69 90 LYS A C 1
ATOM 752 O O . LYS A 1 90 ? 5.547 -28.109 -26.531 1 98.69 90 LYS A O 1
ATOM 757 N N . ALA A 1 91 ? 5.613 -26.016 -27.297 1 98.81 91 ALA A N 1
ATOM 758 C CA . ALA A 1 91 ? 4.367 -25.625 -26.641 1 98.81 91 ALA A CA 1
ATOM 759 C C . ALA A 1 91 ? 3.176 -26.359 -27.25 1 98.81 91 ALA A C 1
ATOM 761 O O . ALA A 1 91 ? 2.223 -26.703 -26.547 1 98.81 91 ALA A O 1
ATOM 762 N N . VAL A 1 92 ? 3.178 -26.562 -28.531 1 98.62 92 VAL A N 1
ATOM 763 C CA . VAL A 1 92 ? 2.115 -27.312 -29.188 1 98.62 92 VAL A CA 1
ATOM 764 C C . VAL A 1 92 ? 2.064 -28.734 -28.609 1 98.62 92 VAL A C 1
ATOM 766 O O . VAL A 1 92 ? 0.983 -29.25 -28.312 1 98.62 92 VAL A O 1
ATOM 769 N N . HIS A 1 93 ? 3.219 -29.328 -28.422 1 98.19 93 HIS A N 1
ATOM 770 C CA . HIS A 1 93 ? 3.283 -30.688 -27.875 1 98.19 93 HIS A CA 1
ATOM 771 C C . HIS A 1 93 ? 2.811 -30.719 -26.422 1 98.19 93 HIS A C 1
ATOM 773 O O . HIS A 1 93 ? 2.1 -31.641 -26.016 1 98.19 93 HIS A O 1
ATOM 779 N N . ALA A 1 94 ? 3.238 -29.75 -25.703 1 98.75 94 ALA A N 1
ATOM 780 C CA . ALA A 1 94 ? 2.777 -29.641 -24.328 1 98.75 94 ALA A CA 1
ATOM 781 C C . ALA A 1 94 ? 1.261 -29.469 -24.266 1 98.75 94 ALA A C 1
ATOM 783 O O . ALA A 1 94 ? 0.601 -30.078 -23.406 1 98.75 94 ALA A O 1
ATOM 784 N N . HIS A 1 95 ? 0.741 -28.688 -25.141 1 98.69 95 HIS A N 1
ATOM 785 C CA . HIS A 1 95 ? -0.693 -28.406 -25.188 1 98.69 95 HIS A CA 1
ATOM 786 C C . HIS A 1 95 ? -1.479 -29.672 -25.516 1 98.69 95 HIS A C 1
ATOM 788 O O . HIS A 1 95 ? -2.523 -29.938 -24.906 1 98.69 95 HIS A O 1
ATOM 794 N N . LYS A 1 96 ? -1.01 -30.438 -26.422 1 98.19 96 LYS A N 1
ATOM 795 C CA . LYS A 1 96 ? -1.672 -31.688 -26.781 1 98.19 96 LYS A CA 1
ATOM 796 C C . LYS A 1 96 ? -1.793 -32.625 -25.578 1 98.19 96 LYS A C 1
ATOM 798 O O . LYS A 1 96 ? -2.785 -33.344 -25.438 1 98.19 96 LYS A O 1
ATOM 803 N N . LYS A 1 97 ? -0.853 -32.438 -24.703 1 97.94 97 LYS A N 1
ATOM 804 C CA . LYS A 1 97 ? -0.797 -33.344 -23.547 1 97.94 97 LYS A CA 1
ATOM 805 C C . LYS A 1 97 ? -1.617 -32.781 -22.391 1 97.94 97 LYS A C 1
ATOM 807 O O . LYS A 1 97 ? -2.104 -33.531 -21.547 1 97.94 97 LYS A O 1
ATOM 812 N N . THR A 1 98 ? -1.807 -31.5 -22.328 1 98.75 98 THR A N 1
ATOM 813 C CA . THR A 1 98 ? -2.244 -30.953 -21.047 1 98.75 98 THR A CA 1
ATOM 814 C C . THR A 1 98 ? -3.379 -29.953 -21.234 1 98.75 98 THR A C 1
ATOM 816 O O . THR A 1 98 ? -4.035 -29.547 -20.281 1 98.75 98 THR A O 1
ATOM 819 N N . ASN A 1 99 ? -3.572 -29.438 -22.453 1 98.75 99 ASN A N 1
ATOM 820 C CA . ASN A 1 99 ? -4.527 -28.375 -22.734 1 98.75 99 ASN A CA 1
ATOM 821 C C . ASN A 1 99 ? -4.145 -27.078 -22.016 1 98.75 99 ASN A C 1
ATOM 823 O O . ASN A 1 99 ? -4.996 -26.422 -21.438 1 98.75 99 ASN A O 1
ATOM 827 N N . CYS A 1 100 ? -2.902 -26.688 -22.062 1 98.81 100 CYS A N 1
ATOM 828 C CA . CYS A 1 100 ? -2.389 -25.625 -21.203 1 98.81 100 CYS A CA 1
ATOM 829 C C . CYS A 1 100 ? -2.404 -24.281 -21.938 1 98.81 100 CYS A C 1
ATOM 831 O O . CYS A 1 100 ? -2.307 -23.219 -21.312 1 98.81 100 CYS A O 1
ATOM 833 N N . VAL A 1 101 ? -2.576 -24.219 -23.234 1 98.81 101 VAL A N 1
ATOM 834 C CA . VAL A 1 101 ? -2.43 -22.984 -24 1 98.81 101 VAL A CA 1
ATOM 835 C C . VAL A 1 101 ? -3.807 -22.438 -24.359 1 98.81 101 VAL A C 1
ATOM 837 O O . VAL A 1 101 ? -4.707 -23.172 -24.734 1 98.81 101 VAL A O 1
ATOM 840 N N . THR A 1 102 ? -3.984 -21.109 -24.188 1 98.62 102 THR A N 1
ATOM 841 C CA . THR A 1 102 ? -5.188 -20.453 -24.672 1 98.62 102 THR A CA 1
ATOM 842 C C . THR A 1 102 ? -4.988 -19.938 -26.094 1 98.62 102 THR A C 1
ATOM 844 O O . THR A 1 102 ? -5.746 -20.297 -27 1 98.62 102 THR A O 1
ATOM 847 N N . LEU A 1 103 ? -3.93 -19.125 -26.297 1 98.5 103 LEU A N 1
ATOM 848 C CA . LEU A 1 103 ? -3.6 -18.641 -27.641 1 98.5 103 LEU A CA 1
ATOM 849 C C . LEU A 1 103 ? -2.088 -18.531 -27.812 1 98.5 103 LEU A C 1
ATOM 851 O O . LEU A 1 103 ? -1.376 -18.125 -26.891 1 98.5 103 LEU A O 1
ATOM 855 N N . PHE A 1 104 ? -1.659 -18.891 -29.016 1 98.75 104 PHE A N 1
ATOM 856 C CA . PHE A 1 104 ? -0.321 -18.5 -29.438 1 98.75 104 PHE A CA 1
ATOM 857 C C . PHE A 1 104 ? -0.296 -17.047 -29.875 1 98.75 104 PHE A C 1
ATOM 859 O O . PHE A 1 104 ? -1.239 -16.562 -30.516 1 98.75 104 PHE A O 1
ATOM 866 N N . ILE A 1 105 ? 0.735 -16.328 -29.5 1 98.62 105 ILE A N 1
ATOM 867 C CA . ILE A 1 105 ? 0.855 -14.914 -29.828 1 98.62 105 ILE A CA 1
ATOM 868 C C . ILE A 1 105 ? 1.343 -14.75 -31.266 1 98.62 105 ILE A C 1
ATOM 870 O O . ILE A 1 105 ? 2.482 -15.094 -31.578 1 98.62 105 ILE A O 1
ATOM 874 N N . LYS A 1 106 ? 0.58 -14.195 -32.094 1 97.12 106 LYS A N 1
ATOM 875 C CA . LYS A 1 106 ? 0.827 -14.148 -33.531 1 97.12 106 LYS A CA 1
ATOM 876 C C . LYS A 1 106 ? 1.998 -13.227 -33.844 1 97.12 106 LYS A C 1
ATOM 878 O O . LYS A 1 106 ? 2.684 -13.422 -34.844 1 97.12 106 LYS A O 1
ATOM 883 N N . GLU A 1 107 ? 2.248 -12.227 -32.969 1 98.06 107 GLU A N 1
ATOM 884 C CA . GLU A 1 107 ? 3.291 -11.234 -33.219 1 98.06 107 GLU A CA 1
ATOM 885 C C . GLU A 1 107 ? 4.664 -11.773 -32.812 1 98.06 107 GLU A C 1
ATOM 887 O O . GLU A 1 107 ? 5.688 -11.156 -33.125 1 98.06 107 GLU A O 1
ATOM 892 N N . ALA A 1 108 ? 4.73 -12.93 -32.156 1 98.62 108 ALA A N 1
ATOM 893 C CA . ALA A 1 108 ? 5.973 -13.43 -31.578 1 98.62 108 ALA A CA 1
ATOM 894 C C . ALA A 1 108 ? 7.07 -13.539 -32.625 1 98.62 108 ALA A C 1
ATOM 896 O O . ALA A 1 108 ? 8.211 -13.133 -32.375 1 98.62 108 ALA A O 1
ATOM 897 N N . GLU A 1 109 ? 6.781 -14.047 -33.781 1 98.06 109 GLU A N 1
ATOM 898 C CA . GLU A 1 109 ? 7.785 -14.211 -34.812 1 98.06 109 GLU A CA 1
ATOM 899 C C . GLU A 1 109 ? 8.25 -12.859 -35.375 1 98.06 109 GLU A C 1
ATOM 901 O O . GLU A 1 109 ? 9.422 -12.695 -35.688 1 98.06 109 GLU A O 1
ATOM 906 N N . GLN A 1 110 ? 7.258 -12 -35.531 1 98.19 110 GLN A N 1
ATOM 907 C CA . GLN A 1 110 ? 7.621 -10.656 -35.938 1 98.19 110 GLN A CA 1
ATOM 908 C C . GLN A 1 110 ? 8.594 -10 -34.969 1 98.19 110 GLN A C 1
ATOM 910 O O . GLN A 1 110 ? 9.594 -9.414 -35.375 1 98.19 110 GLN A O 1
ATOM 915 N N . TRP A 1 111 ? 8.344 -10.078 -33.688 1 98.62 111 TRP A N 1
ATOM 916 C CA . TRP A 1 111 ? 9.227 -9.523 -32.656 1 98.62 111 TRP A CA 1
ATOM 917 C C . TRP A 1 111 ? 10.594 -10.195 -32.719 1 98.62 111 TRP A C 1
ATOM 919 O O . TRP A 1 111 ? 11.617 -9.531 -32.562 1 98.62 111 TRP A O 1
ATOM 929 N N . ALA A 1 112 ? 10.586 -11.5 -32.906 1 98.69 112 ALA A N 1
ATOM 930 C CA . ALA A 1 112 ? 11.836 -12.242 -33 1 98.69 112 ALA A CA 1
ATOM 931 C C . ALA A 1 112 ? 12.664 -11.75 -34.188 1 98.69 112 ALA A C 1
ATOM 933 O O . ALA A 1 112 ? 13.867 -11.523 -34.062 1 98.69 112 ALA A O 1
ATOM 934 N N . ALA A 1 113 ? 12.008 -11.602 -35.344 1 98.19 113 ALA A N 1
ATOM 935 C CA . ALA A 1 113 ? 12.688 -11.125 -36.562 1 98.19 113 ALA A CA 1
ATOM 936 C C . ALA A 1 113 ? 13.234 -9.719 -36.375 1 98.19 113 ALA A C 1
ATOM 938 O O . ALA A 1 113 ? 14.312 -9.391 -36.875 1 98.19 113 ALA A O 1
ATOM 939 N N . GLU A 1 114 ? 12.492 -8.922 -35.719 1 98.25 114 GLU A N 1
ATOM 940 C CA . GLU A 1 114 ? 12.945 -7.562 -35.406 1 98.25 114 GLU A CA 1
ATOM 941 C C . GLU A 1 114 ? 14.195 -7.57 -34.531 1 98.25 114 GLU A C 1
ATOM 943 O O . GLU A 1 114 ? 15.125 -6.797 -34.781 1 98.25 114 GLU A O 1
ATOM 948 N N . TRP A 1 115 ? 14.195 -8.375 -33.5 1 98.38 115 TRP A N 1
ATOM 949 C CA . TRP A 1 115 ? 15.383 -8.508 -32.656 1 98.38 115 TRP A CA 1
ATOM 950 C C . TRP A 1 115 ? 16.578 -8.984 -33.5 1 98.38 115 TRP A C 1
ATOM 952 O O . TRP A 1 115 ? 17.688 -8.484 -33.312 1 98.38 115 TRP A O 1
ATOM 962 N N . ASP A 1 116 ? 16.359 -9.977 -34.344 1 98.31 116 ASP A N 1
ATOM 963 C CA . ASP A 1 116 ? 17.438 -10.484 -35.188 1 98.31 116 ASP A CA 1
ATOM 964 C C . ASP A 1 116 ? 18 -9.383 -36.094 1 98.31 116 ASP A C 1
ATOM 966 O O . ASP A 1 116 ? 19.203 -9.297 -36.312 1 98.31 116 ASP A O 1
ATOM 970 N N . ALA A 1 117 ? 17.094 -8.609 -36.656 1 98.25 117 ALA A N 1
ATOM 971 C CA . ALA A 1 117 ? 17.516 -7.504 -37.5 1 98.25 117 ALA A CA 1
ATOM 972 C C . ALA A 1 117 ? 18.359 -6.492 -36.719 1 98.25 117 ALA A C 1
ATOM 974 O O . ALA A 1 117 ? 19.359 -5.988 -37.25 1 98.25 117 ALA A O 1
ATOM 975 N N . LYS A 1 118 ? 17.938 -6.145 -35.531 1 97.75 118 LYS A N 1
ATOM 976 C CA . LYS A 1 118 ? 18.688 -5.223 -34.688 1 97.75 118 LYS A CA 1
ATOM 977 C C . LYS A 1 118 ? 20.062 -5.793 -34.344 1 97.75 118 LYS A C 1
ATOM 979 O O . LYS A 1 118 ? 21.062 -5.062 -34.312 1 97.75 118 LYS A O 1
ATOM 984 N N . ALA A 1 119 ? 20.031 -7.055 -34.031 1 97.5 119 ALA A N 1
ATOM 985 C CA . ALA A 1 119 ? 21.266 -7.719 -33.625 1 97.5 119 ALA A CA 1
ATOM 986 C C . ALA A 1 119 ? 22.297 -7.715 -34.75 1 97.5 119 ALA A C 1
ATOM 988 O O . ALA A 1 119 ? 23.5 -7.809 -34.5 1 97.5 119 ALA A O 1
ATOM 989 N N . ALA A 1 120 ? 21.859 -7.605 -35.969 1 96.19 120 ALA A N 1
ATOM 990 C CA . ALA A 1 120 ? 22.75 -7.602 -37.125 1 96.19 120 ALA A CA 1
ATOM 991 C C . ALA A 1 120 ? 23.422 -6.246 -37.281 1 96.19 120 ALA A C 1
ATOM 993 O O . ALA A 1 120 ? 24.422 -6.125 -38.031 1 96.19 120 ALA A O 1
ATOM 994 N N . GLN A 1 121 ? 22.891 -5.297 -36.625 1 96.69 121 GLN A N 1
ATOM 995 C CA . GLN A 1 121 ? 23.484 -3.967 -36.719 1 96.69 121 GLN A CA 1
ATOM 996 C C . GLN A 1 121 ? 24.75 -3.871 -35.875 1 96.69 121 GLN A C 1
ATOM 998 O O . GLN A 1 121 ? 24.797 -4.391 -34.75 1 96.69 121 GLN A O 1
ATOM 1003 N N . PRO A 1 122 ? 25.781 -3.113 -36.438 1 94.5 122 PRO A N 1
ATOM 1004 C CA . PRO A 1 122 ? 27.016 -2.955 -35.688 1 94.5 122 PRO A CA 1
ATOM 1005 C C . PRO A 1 122 ? 26.812 -2.182 -34.375 1 94.5 122 PRO A C 1
ATOM 1007 O O . PRO A 1 122 ? 26.078 -1.197 -34.344 1 94.5 122 PRO A O 1
ATOM 1010 N N . GLY A 1 123 ? 27.328 -2.773 -33.375 1 94.56 123 GLY A N 1
ATOM 1011 C CA . GLY A 1 123 ? 27.328 -2.064 -32.125 1 94.56 123 GLY A CA 1
ATOM 1012 C C . GLY A 1 123 ? 26.094 -2.326 -31.281 1 94.56 123 GLY A C 1
ATOM 1013 O O . GLY A 1 123 ? 25.984 -1.849 -30.141 1 94.56 123 GLY A O 1
ATOM 1014 N N . PHE A 1 124 ? 25.172 -3.096 -31.812 1 96.94 124 PHE A N 1
ATOM 1015 C CA . PHE A 1 124 ? 23.969 -3.391 -31.047 1 96.94 124 PHE A CA 1
ATOM 1016 C C . PHE A 1 124 ? 24.297 -4.199 -29.797 1 96.94 124 PHE A C 1
ATOM 1018 O O . PHE A 1 124 ? 25 -5.207 -29.875 1 96.94 124 PHE A O 1
ATOM 1025 N N . LYS A 1 125 ? 23.844 -3.684 -28.719 1 96.38 125 LYS A N 1
ATOM 1026 C CA . LYS A 1 125 ? 24 -4.406 -27.469 1 96.38 125 LYS A CA 1
ATOM 1027 C C . LYS A 1 125 ? 22.75 -5.238 -27.141 1 96.38 125 LYS A C 1
ATOM 1029 O O . LYS A 1 125 ? 21.688 -4.688 -26.859 1 96.38 125 LYS A O 1
ATOM 1034 N N . ARG A 1 126 ? 22.891 -6.492 -27.141 1 98 126 ARG A N 1
ATOM 1035 C CA . ARG A 1 126 ? 21.766 -7.387 -26.859 1 98 126 ARG A CA 1
ATOM 1036 C C . ARG A 1 126 ? 21.281 -7.23 -25.406 1 98 126 ARG A C 1
ATOM 1038 O O . ARG A 1 126 ? 22.094 -7.18 -24.484 1 98 126 ARG A O 1
ATOM 1045 N N . PRO A 1 127 ? 20 -7.07 -25.219 1 98.31 127 PRO A N 1
ATOM 1046 C CA . PRO A 1 127 ? 19.484 -7.02 -23.859 1 98.31 127 PRO A CA 1
ATOM 1047 C C . PRO A 1 127 ? 19.688 -8.328 -23.094 1 98.31 127 PRO A C 1
ATOM 1049 O O . PRO A 1 127 ? 20.047 -9.344 -23.688 1 98.31 127 PRO A O 1
ATOM 1052 N N . ALA A 1 128 ? 19.422 -8.281 -21.828 1 98.12 128 ALA A N 1
ATOM 1053 C CA . ALA A 1 128 ? 19.828 -9.336 -20.891 1 98.12 128 ALA A CA 1
ATOM 1054 C C . ALA A 1 128 ? 19.188 -10.672 -21.281 1 98.12 128 ALA A C 1
ATOM 1056 O O . ALA A 1 128 ? 19.797 -11.727 -21.109 1 98.12 128 ALA A O 1
ATOM 1057 N N . PHE A 1 129 ? 17.953 -10.625 -21.766 1 98.75 129 PHE A N 1
ATOM 1058 C CA . PHE A 1 129 ? 17.234 -11.844 -22.125 1 98.75 129 PHE A CA 1
ATOM 1059 C C . PHE A 1 129 ? 16.828 -11.836 -23.594 1 98.75 129 PHE A C 1
ATOM 1061 O O . PHE A 1 129 ? 15.688 -12.156 -23.922 1 98.75 129 PHE A O 1
ATOM 1068 N N . PHE A 1 130 ? 17.828 -11.484 -24.375 1 98.69 130 PHE A N 1
ATOM 1069 C CA . PHE A 1 130 ? 17.672 -11.297 -25.812 1 98.69 130 PHE A CA 1
ATOM 1070 C C . PHE A 1 130 ? 17.109 -12.562 -26.453 1 98.69 130 PHE A C 1
ATOM 1072 O O . PHE A 1 130 ? 17.766 -13.602 -26.484 1 98.69 130 PHE A O 1
ATOM 1079 N N . GLY A 1 131 ? 15.828 -12.477 -26.906 1 98.75 131 GLY A N 1
ATOM 1080 C CA . GLY A 1 131 ? 15.266 -13.484 -27.797 1 98.75 131 GLY A CA 1
ATOM 1081 C C . GLY A 1 131 ? 14.648 -14.648 -27.031 1 98.75 131 GLY A C 1
ATOM 1082 O O . GLY A 1 131 ? 14.133 -15.586 -27.656 1 98.75 131 GLY A O 1
ATOM 1083 N N . ILE A 1 132 ? 14.656 -14.648 -25.719 1 98.81 132 ILE A N 1
ATOM 1084 C CA . ILE A 1 132 ? 14.125 -15.766 -24.938 1 98.81 132 ILE A CA 1
ATOM 1085 C C . ILE A 1 132 ? 12.602 -15.719 -24.953 1 98.81 132 ILE A C 1
ATOM 1087 O O . ILE A 1 132 ? 12 -14.703 -24.594 1 98.81 132 ILE A O 1
ATOM 1091 N N . PRO A 1 133 ? 11.938 -16.797 -25.422 1 98.81 133 PRO A N 1
ATOM 1092 C CA . PRO A 1 133 ? 10.477 -16.844 -25.344 1 98.81 133 PRO A CA 1
ATOM 1093 C C . PRO A 1 133 ? 9.969 -16.922 -23.906 1 98.81 133 PRO A C 1
ATOM 1095 O O . PRO A 1 133 ? 10.578 -17.594 -23.062 1 98.81 133 PRO A O 1
ATOM 1098 N N . ILE A 1 134 ? 8.875 -16.281 -23.609 1 98.88 134 ILE A N 1
ATOM 1099 C CA . ILE A 1 134 ? 8.281 -16.297 -22.281 1 98.88 134 ILE A CA 1
ATOM 1100 C C . ILE A 1 134 ? 6.77 -16.484 -22.391 1 98.88 134 ILE A C 1
ATOM 1102 O O . ILE A 1 134 ? 6.137 -15.906 -23.281 1 98.88 134 ILE A O 1
ATOM 1106 N N . SER A 1 135 ? 6.191 -17.391 -21.609 1 98.94 135 SER A N 1
ATOM 1107 C CA . SER A 1 135 ? 4.742 -17.578 -21.562 1 98.94 135 SER A CA 1
ATOM 1108 C C . SER A 1 135 ? 4.102 -16.641 -20.547 1 98.94 135 SER A C 1
ATOM 1110 O O . SER A 1 135 ? 4.742 -16.234 -19.578 1 98.94 135 SER A O 1
ATOM 1112 N N . LEU A 1 136 ? 2.848 -16.25 -20.781 1 98.69 136 LEU A N 1
ATOM 1113 C CA . LEU A 1 136 ? 2.107 -15.336 -19.906 1 98.69 136 LEU A CA 1
ATOM 1114 C C . LEU A 1 136 ? 0.765 -15.938 -19.516 1 98.69 136 LEU A C 1
ATOM 1116 O O . LEU A 1 136 ? 0.015 -16.406 -20.359 1 98.69 136 LEU A O 1
ATOM 1120 N N . LYS A 1 137 ? 0.5 -15.891 -18.172 1 97.81 137 LYS A N 1
ATOM 1121 C CA . LYS A 1 137 ? -0.864 -16.156 -17.734 1 97.81 137 LYS A CA 1
ATOM 1122 C C . LYS A 1 137 ? -1.868 -15.281 -18.469 1 97.81 137 LYS A C 1
ATOM 1124 O O . LYS A 1 137 ? -1.626 -14.094 -18.672 1 97.81 137 LYS A O 1
ATOM 1129 N N . GLU A 1 138 ? -2.914 -15.867 -18.859 1 96.56 138 GLU A N 1
ATOM 1130 C CA . GLU A 1 138 ? -3.842 -15.219 -19.781 1 96.56 138 GLU A CA 1
ATOM 1131 C C . GLU A 1 138 ? -4.379 -13.914 -19.203 1 96.56 138 GLU A C 1
ATOM 1133 O O . GLU A 1 138 ? -4.734 -13 -19.953 1 96.56 138 GLU A O 1
ATOM 1138 N N . CYS A 1 139 ? -4.387 -13.781 -17.828 1 95 139 CYS A N 1
ATOM 1139 C CA . CYS A 1 139 ? -4.988 -12.602 -17.219 1 95 139 CYS A CA 1
ATOM 1140 C C . CYS A 1 139 ? -3.984 -11.453 -17.125 1 95 139 CYS A C 1
ATOM 1142 O O . CYS A 1 139 ? -4.305 -10.383 -16.625 1 95 139 CYS A O 1
ATOM 1144 N N . ILE A 1 140 ? -2.789 -11.641 -17.594 1 96.25 140 ILE A N 1
ATOM 1145 C CA . ILE A 1 140 ? -1.803 -10.57 -17.672 1 96.25 140 ILE A CA 1
ATOM 1146 C C . ILE A 1 140 ? -1.996 -9.789 -18.969 1 96.25 140 ILE A C 1
ATOM 1148 O O . ILE A 1 140 ? -1.853 -10.336 -20.062 1 96.25 140 ILE A O 1
ATOM 1152 N N . PRO A 1 141 ? -2.268 -8.516 -18.922 1 96.75 141 PRO A N 1
ATOM 1153 C CA . PRO A 1 141 ? -2.648 -7.754 -20.109 1 96.75 141 PRO A CA 1
ATOM 1154 C C . PRO A 1 141 ? -1.516 -7.645 -21.125 1 96.75 141 PRO A C 1
ATOM 1156 O O . PRO A 1 141 ? -0.434 -7.152 -20.812 1 96.75 141 PRO A O 1
ATOM 1159 N N . LEU A 1 142 ? -1.735 -8.164 -22.219 1 97.69 142 LEU A N 1
ATOM 1160 C CA . LEU A 1 142 ? -0.913 -8.055 -23.422 1 97.69 142 LEU A CA 1
ATOM 1161 C C . LEU A 1 142 ? -1.662 -7.324 -24.531 1 97.69 142 LEU A C 1
ATOM 1163 O O . LEU A 1 142 ? -2.84 -7.594 -24.781 1 97.69 142 LEU A O 1
ATOM 1167 N N . ASP A 1 143 ? -0.986 -6.383 -25.141 1 97.31 143 ASP A N 1
ATOM 1168 C CA . ASP A 1 143 ? -1.614 -5.586 -26.188 1 97.31 143 ASP A CA 1
ATOM 1169 C C . ASP A 1 143 ? -2.242 -6.48 -27.25 1 97.31 143 ASP A C 1
ATOM 1171 O O . ASP A 1 143 ? -1.576 -7.359 -27.797 1 97.31 143 ASP A O 1
ATOM 1175 N N . GLY A 1 144 ? -3.525 -6.297 -27.5 1 97.56 144 GLY A N 1
ATOM 1176 C CA . GLY A 1 144 ? -4.207 -6.984 -28.578 1 97.56 144 GLY A CA 1
ATOM 1177 C C . GLY A 1 144 ? -4.809 -8.312 -28.156 1 97.56 144 GLY A C 1
ATOM 1178 O O . GLY A 1 144 ? -5.477 -8.977 -28.953 1 97.56 144 GLY A O 1
ATOM 1179 N N . TYR A 1 145 ? -4.703 -8.742 -26.953 1 97.69 145 TYR A N 1
ATOM 1180 C CA . TYR A 1 145 ? -5.184 -10.039 -26.5 1 97.69 145 TYR A CA 1
ATOM 1181 C C . TYR A 1 145 ? -6.137 -9.875 -25.312 1 97.69 145 TYR A C 1
ATOM 1183 O O . TYR A 1 145 ? -6.043 -8.898 -24.562 1 97.69 145 TYR A O 1
ATOM 1191 N N . ASP A 1 146 ? -7.008 -10.828 -25.156 1 96.19 146 ASP A N 1
ATOM 1192 C CA . ASP A 1 146 ? -8.031 -10.797 -24.109 1 96.19 146 ASP A CA 1
ATOM 1193 C C . ASP A 1 146 ? -7.445 -11.195 -22.75 1 96.19 146 ASP A C 1
ATOM 1195 O O . ASP A 1 146 ? -6.441 -11.906 -22.688 1 96.19 146 ASP A O 1
ATOM 1199 N N . THR A 1 147 ? -7.992 -10.695 -21.75 1 95.94 147 THR A N 1
ATOM 1200 C CA . THR A 1 147 ? -7.891 -11.188 -20.375 1 95.94 147 THR A CA 1
ATOM 1201 C C . THR A 1 147 ? -9.242 -11.703 -19.891 1 95.94 147 THR A C 1
ATOM 1203 O O . THR A 1 147 ? -9.945 -11.016 -19.141 1 95.94 147 THR A O 1
ATOM 1206 N N . THR A 1 148 ? -9.531 -12.984 -20.234 1 97 148 THR A N 1
ATOM 1207 C CA . THR A 1 148 ? -10.883 -13.484 -20.031 1 97 148 THR A CA 1
ATOM 1208 C C . THR A 1 148 ? -11.07 -13.953 -18.594 1 97 148 THR A C 1
ATOM 1210 O O . THR A 1 148 ? -12.188 -13.969 -18.078 1 97 148 THR A O 1
ATOM 1213 N N . ARG A 1 149 ? -10.047 -14.484 -18.031 1 96.94 149 ARG A N 1
ATOM 1214 C CA . ARG A 1 149 ? -10.109 -15.039 -16.688 1 96.94 149 ARG A CA 1
ATOM 1215 C C . ARG A 1 149 ? -11.055 -16.234 -16.625 1 96.94 149 ARG A C 1
ATOM 1217 O O . ARG A 1 149 ? -11.734 -16.453 -15.633 1 96.94 149 ARG A O 1
ATOM 1224 N N . GLY A 1 150 ? -11.203 -16.781 -17.719 1 97.38 150 GLY A N 1
ATOM 1225 C CA . GLY A 1 150 ? -12.023 -17.984 -17.828 1 97.38 150 GLY A CA 1
ATOM 1226 C C . GLY A 1 150 ? -13.5 -17.672 -18.031 1 97.38 150 GLY A C 1
ATOM 1227 O O . GLY A 1 150 ? -14.328 -18.578 -18.047 1 97.38 150 GLY A O 1
ATOM 1228 N N . PHE A 1 151 ? -13.891 -16.422 -18.172 1 97.69 151 PHE A N 1
ATOM 1229 C CA . PHE A 1 151 ? -15.273 -16.031 -18.422 1 97.69 151 PHE A CA 1
ATOM 1230 C C . PHE A 1 151 ? -15.547 -15.898 -19.922 1 97.69 151 PHE A C 1
ATOM 1232 O O . PHE A 1 151 ? -14.867 -15.133 -20.609 1 97.69 151 PHE A O 1
ATOM 1239 N N . ALA A 1 152 ? -16.609 -16.562 -20.375 1 98.12 152 ALA A N 1
ATOM 1240 C CA . ALA A 1 152 ? -17.016 -16.438 -21.766 1 98.12 152 ALA A CA 1
ATOM 1241 C C . ALA A 1 152 ? -17.469 -15.016 -22.078 1 98.12 152 ALA A C 1
ATOM 1243 O O . ALA A 1 152 ? -17.25 -14.516 -23.188 1 98.12 152 ALA A O 1
ATOM 1244 N N . GLN A 1 153 ? -18.016 -14.32 -21.109 1 97.12 153 GLN A N 1
ATOM 1245 C CA . GLN A 1 153 ? -18.547 -12.977 -21.297 1 97.12 153 GLN A CA 1
ATOM 1246 C C . GLN A 1 153 ? -17.438 -11.961 -21.516 1 97.12 153 GLN A C 1
ATOM 1248 O O . GLN A 1 153 ? -17.688 -10.844 -21.969 1 97.12 153 GLN A O 1
ATOM 1253 N N . ASP A 1 154 ? -16.234 -12.328 -21.25 1 96.81 154 ASP A N 1
ATOM 1254 C CA . ASP A 1 154 ? -15.117 -11.391 -21.375 1 96.81 154 ASP A CA 1
ATOM 1255 C C . ASP A 1 154 ? -14.328 -11.648 -22.656 1 96.81 154 ASP A C 1
ATOM 1257 O O . ASP A 1 154 ? -13.32 -10.984 -22.922 1 96.81 154 ASP A O 1
ATOM 1261 N N . VAL A 1 155 ? -14.75 -12.602 -23.453 1 97.69 155 VAL A N 1
ATOM 1262 C CA . VAL A 1 155 ? -14.117 -12.875 -24.75 1 97.69 155 VAL A CA 1
ATOM 1263 C C . VAL A 1 155 ? -14.438 -11.75 -25.719 1 97.69 155 VAL A C 1
ATOM 1265 O O . VAL A 1 155 ? -15.57 -11.273 -25.781 1 97.69 155 VAL A O 1
ATOM 1268 N N . GLY A 1 156 ? -13.406 -11.25 -26.422 1 95.88 156 GLY A N 1
ATOM 1269 C CA . GLY A 1 156 ? -13.617 -10.258 -27.469 1 95.88 156 GLY A CA 1
ATOM 1270 C C . GLY A 1 156 ? -13.383 -8.836 -26.984 1 95.88 156 GLY A C 1
ATOM 1271 O O . GLY A 1 156 ? -13.875 -7.883 -27.594 1 95.88 156 GLY A O 1
ATOM 1272 N N . ASN A 1 157 ? -12.742 -8.727 -25.906 1 94 157 ASN A N 1
ATOM 1273 C CA . ASN A 1 157 ? -12.359 -7.422 -25.375 1 94 157 ASN A CA 1
ATOM 1274 C C . ASN A 1 157 ? -10.859 -7.336 -25.125 1 94 157 ASN A C 1
ATOM 1276 O O . ASN A 1 157 ? -10.414 -7.25 -23.969 1 94 157 ASN A O 1
ATOM 1280 N N . PRO A 1 158 ? -10.125 -7.242 -26.094 1 96.5 158 PRO A N 1
ATOM 1281 C CA . PRO A 1 158 ? -8.664 -7.293 -25.953 1 96.5 158 PRO A CA 1
ATOM 1282 C C . PRO A 1 158 ? -8.102 -6.07 -25.25 1 96.5 158 PRO A C 1
ATOM 1284 O O . PRO A 1 158 ? -8.648 -4.969 -25.359 1 96.5 158 PRO A O 1
ATOM 1287 N N . SER A 1 159 ? -7.062 -6.25 -24.516 1 95.62 159 SER A N 1
ATOM 1288 C CA . SER A 1 159 ? -6.312 -5.148 -23.906 1 95.62 159 SER A CA 1
ATOM 1289 C C . SER A 1 159 ? -5.789 -4.195 -24.969 1 95.62 159 SER A C 1
ATOM 1291 O O . SER A 1 159 ? -5.383 -4.625 -26.062 1 95.62 159 SER A O 1
ATOM 1293 N N . LYS A 1 160 ? -5.715 -2.904 -24.719 1 93.62 160 LYS A N 1
ATOM 1294 C CA . LYS A 1 160 ? -5.305 -1.886 -25.688 1 93.62 160 LYS A CA 1
ATOM 1295 C C . LYS A 1 160 ? -3.822 -1.56 -25.547 1 93.62 160 LYS A C 1
ATOM 1297 O O . LYS A 1 160 ? -3.266 -0.819 -26.359 1 93.62 160 LYS A O 1
ATOM 1302 N N . SER A 1 161 ? -3.242 -2.098 -24.5 1 94.06 161 SER A N 1
ATOM 1303 C CA . SER A 1 161 ? -1.815 -1.893 -24.266 1 94.06 161 SER A CA 1
ATOM 1304 C C . SER A 1 161 ? -1.229 -3 -23.406 1 94.06 161 SER A C 1
ATOM 1306 O O . SER A 1 161 ? -1.964 -3.713 -22.719 1 94.06 161 SER A O 1
ATOM 1308 N N . ASP A 1 162 ? 0.066 -3.107 -23.484 1 96.38 162 ASP A N 1
ATOM 1309 C CA . ASP A 1 162 ? 0.788 -3.936 -22.531 1 96.38 162 ASP A CA 1
ATOM 1310 C C . ASP A 1 162 ? 0.709 -3.34 -21.125 1 96.38 162 ASP A C 1
ATOM 1312 O O . ASP A 1 162 ? 0.787 -2.121 -20.953 1 96.38 162 ASP A O 1
ATOM 1316 N N . CYS A 1 163 ? 0.473 -4.191 -20.172 1 95.19 163 CYS A N 1
ATOM 1317 C CA . CYS A 1 163 ? 0.687 -3.682 -18.828 1 95.19 163 CYS A CA 1
ATOM 1318 C C . CYS A 1 163 ? 2.156 -3.357 -18.594 1 95.19 163 CYS A C 1
ATOM 1320 O O . CYS A 1 163 ? 3.016 -3.734 -19.391 1 95.19 163 CYS A O 1
ATOM 1322 N N . VAL A 1 164 ? 2.5 -2.695 -17.516 1 95.56 164 VAL A N 1
ATOM 1323 C CA . VAL A 1 164 ? 3.844 -2.188 -17.25 1 95.56 164 VAL A CA 1
ATOM 1324 C C . VAL A 1 164 ? 4.82 -3.354 -17.109 1 95.56 164 VAL A C 1
ATOM 1326 O O . VAL A 1 164 ? 5.957 -3.279 -17.578 1 95.56 164 VAL A O 1
ATOM 1329 N N . LEU A 1 165 ? 4.402 -4.445 -16.484 1 96 165 LEU A N 1
ATOM 1330 C CA . LEU A 1 165 ? 5.246 -5.621 -16.312 1 96 165 LEU A CA 1
ATOM 1331 C C . LEU A 1 165 ? 5.656 -6.195 -17.672 1 96 165 LEU A C 1
ATOM 1333 O O . LEU A 1 165 ? 6.832 -6.5 -17.891 1 96 165 LEU A O 1
ATOM 1337 N N . VAL A 1 166 ? 4.703 -6.324 -18.562 1 97.31 166 VAL A N 1
ATOM 1338 C CA . VAL A 1 166 ? 4.973 -6.883 -19.891 1 97.31 166 VAL A CA 1
ATOM 1339 C C . VAL A 1 166 ? 5.883 -5.938 -20.672 1 97.31 166 VAL A C 1
ATOM 1341 O O . VAL A 1 166 ? 6.77 -6.387 -21.406 1 97.31 166 VAL A O 1
ATOM 1344 N N . GLN A 1 167 ? 5.684 -4.629 -20.5 1 97.44 167 GLN A N 1
ATOM 1345 C CA . GLN A 1 167 ? 6.574 -3.666 -21.125 1 97.44 167 GLN A CA 1
ATOM 1346 C C . GLN A 1 167 ? 8.023 -3.881 -20.688 1 97.44 167 GLN A C 1
ATOM 1348 O O . GLN A 1 167 ? 8.93 -3.869 -21.531 1 97.44 167 GLN A O 1
ATOM 1353 N N . GLN A 1 168 ? 8.227 -4.055 -19.422 1 97.62 168 GLN A N 1
ATOM 1354 C CA . GLN A 1 168 ? 9.578 -4.258 -18.906 1 97.62 168 GLN A CA 1
ATOM 1355 C C . GLN A 1 168 ? 10.156 -5.578 -19.406 1 97.62 168 GLN A C 1
ATOM 1357 O O . GLN A 1 168 ? 11.336 -5.656 -19.75 1 97.62 168 GLN A O 1
ATOM 1362 N N . ILE A 1 169 ? 9.336 -6.605 -19.422 1 97.88 169 ILE A N 1
ATOM 1363 C CA . ILE A 1 169 ? 9.734 -7.926 -19.906 1 97.88 169 ILE A CA 1
ATOM 1364 C C . ILE A 1 169 ? 10.211 -7.824 -21.344 1 97.88 169 ILE A C 1
ATOM 1366 O O . ILE A 1 169 ? 11.258 -8.375 -21.703 1 97.88 169 ILE A O 1
ATOM 1370 N N . LYS A 1 170 ? 9.492 -7.113 -22.141 1 98.31 170 LYS A N 1
ATOM 1371 C CA . LYS A 1 170 ? 9.867 -6.922 -23.531 1 98.31 170 LYS A CA 1
ATOM 1372 C C . LYS A 1 170 ? 11.141 -6.086 -23.656 1 98.31 170 LYS A C 1
ATOM 1374 O O . LYS A 1 170 ? 11.984 -6.352 -24.516 1 98.31 170 LYS A O 1
ATOM 1379 N N . GLN A 1 171 ? 11.242 -5.07 -22.781 1 97.62 171 GLN A N 1
ATOM 1380 C CA . GLN A 1 171 ? 12.438 -4.227 -22.766 1 97.62 171 GLN A CA 1
ATOM 1381 C C . GLN A 1 171 ? 13.688 -5.047 -22.469 1 97.62 171 GLN A C 1
ATOM 1383 O O . GLN A 1 171 ? 14.758 -4.762 -23 1 97.62 171 GLN A O 1
ATOM 1388 N N . LEU A 1 172 ? 13.562 -6.105 -21.719 1 98.31 172 LEU A N 1
ATOM 1389 C CA . LEU A 1 172 ? 14.68 -6.953 -21.344 1 98.31 172 LEU A CA 1
ATOM 1390 C C . LEU A 1 172 ? 14.992 -7.977 -22.422 1 98.31 172 LEU A C 1
ATOM 1392 O O . LEU A 1 172 ? 15.961 -8.734 -22.312 1 98.31 172 LEU A O 1
ATOM 1396 N N . GLY A 1 173 ? 14.172 -8.039 -23.453 1 98.62 173 GLY A N 1
ATOM 1397 C CA . GLY A 1 173 ? 14.492 -8.836 -24.641 1 98.62 173 GLY A CA 1
ATOM 1398 C C . GLY A 1 173 ? 13.625 -10.07 -24.781 1 98.62 173 GLY A C 1
ATOM 1399 O O . GLY A 1 173 ? 13.695 -10.766 -25.781 1 98.62 173 GLY A O 1
ATOM 1400 N N . PHE A 1 174 ? 12.766 -10.305 -23.812 1 98.88 174 PHE A N 1
ATOM 1401 C CA . PHE A 1 174 ? 11.891 -11.469 -23.875 1 98.88 174 PHE A CA 1
ATOM 1402 C C . PHE A 1 174 ? 10.891 -11.328 -25.016 1 98.88 174 PHE A C 1
ATOM 1404 O O . PHE A 1 174 ? 10.586 -10.219 -25.438 1 98.88 174 PHE A O 1
ATOM 1411 N N . ILE A 1 175 ? 10.43 -12.453 -25.453 1 98.88 175 ILE A N 1
ATOM 1412 C CA . ILE A 1 175 ? 9.406 -12.492 -26.5 1 98.88 175 ILE A CA 1
ATOM 1413 C C . ILE A 1 175 ? 8.203 -13.297 -26 1 98.88 175 ILE A C 1
ATOM 1415 O O . ILE A 1 175 ? 8.219 -14.523 -26.016 1 98.88 175 ILE A O 1
ATOM 1419 N N . PRO A 1 176 ? 7.121 -12.57 -25.562 1 98.88 176 PRO A N 1
ATOM 1420 C CA . PRO A 1 176 ? 5.898 -13.328 -25.281 1 98.88 176 PRO A CA 1
ATOM 1421 C C . PRO A 1 176 ? 5.426 -14.156 -26.469 1 98.88 176 PRO A C 1
ATOM 1423 O O . PRO A 1 176 ? 5.27 -13.625 -27.578 1 98.88 176 PRO A O 1
ATOM 1426 N N . PHE A 1 177 ? 5.176 -15.508 -26.219 1 98.81 177 PHE A N 1
ATOM 1427 C CA . PHE A 1 177 ? 4.922 -16.312 -27.406 1 98.81 177 PHE A CA 1
ATOM 1428 C C . PHE A 1 177 ? 3.645 -17.125 -27.25 1 98.81 177 PHE A C 1
ATOM 1430 O O . PHE A 1 177 ? 3.084 -17.625 -28.234 1 98.81 177 PHE A O 1
ATOM 1437 N N . VAL A 1 178 ? 3.18 -17.297 -25.984 1 98.75 178 VAL A N 1
ATOM 1438 C CA . VAL A 1 178 ? 1.924 -18 -25.734 1 98.75 178 VAL A CA 1
ATOM 1439 C C . VAL A 1 178 ? 1.247 -17.438 -24.5 1 98.75 178 VAL A C 1
ATOM 1441 O O . VAL A 1 178 ? 1.914 -16.906 -23.609 1 98.75 178 VAL A O 1
ATOM 1444 N N . GLN A 1 179 ? -0.061 -17.469 -24.422 1 98.75 179 GLN A N 1
ATOM 1445 C CA . GLN A 1 179 ? -0.854 -17.281 -23.219 1 98.75 179 GLN A CA 1
ATOM 1446 C C . GLN A 1 179 ? -1.366 -18.609 -22.672 1 98.75 179 GLN A C 1
ATOM 1448 O O . GLN A 1 179 ? -1.652 -19.531 -23.438 1 98.75 179 GLN A O 1
ATOM 1453 N N . THR A 1 180 ? -1.499 -18.672 -21.375 1 98.88 180 THR A N 1
ATOM 1454 C CA . THR A 1 180 ? -1.782 -19.953 -20.766 1 98.88 180 THR A CA 1
ATOM 1455 C C . THR A 1 180 ? -3.127 -19.938 -20.047 1 98.88 180 THR A C 1
ATOM 1457 O O . THR A 1 180 ? -3.596 -18.875 -19.641 1 98.88 180 THR A O 1
ATOM 1460 N N . ASN A 1 181 ? -3.707 -21.094 -19.859 1 98.75 181 ASN A N 1
ATOM 1461 C CA . ASN A 1 181 ? -5.062 -21.281 -19.359 1 98.75 181 ASN A CA 1
ATOM 1462 C C . ASN A 1 181 ? -5.156 -20.969 -17.875 1 98.75 181 ASN A C 1
ATOM 1464 O O . ASN A 1 181 ? -4.137 -20.906 -17.172 1 98.75 181 ASN A O 1
ATOM 1468 N N . VAL A 1 182 ? -6.395 -20.703 -17.406 1 98.38 182 VAL A N 1
ATOM 1469 C CA . VAL A 1 182 ? -6.691 -20.312 -16.031 1 98.38 182 VAL A CA 1
ATOM 1470 C C . VAL A 1 182 ? -8.039 -20.891 -15.617 1 98.38 182 VAL A C 1
ATOM 1472 O O . VAL A 1 182 ? -8.852 -21.266 -16.469 1 98.38 182 VAL A O 1
ATOM 1475 N N . PRO A 1 183 ? -8.281 -21.062 -14.336 1 97.31 183 PRO A N 1
ATOM 1476 C CA . PRO A 1 183 ? -9.648 -21.375 -13.906 1 97.31 183 PRO A CA 1
ATOM 1477 C C . PRO A 1 183 ? -10.602 -20.188 -14.062 1 97.31 183 PRO A C 1
ATOM 1479 O O . PRO A 1 183 ? -10.164 -19.047 -14.062 1 97.31 183 PRO A O 1
ATOM 1482 N N . GLN A 1 184 ? -11.906 -20.562 -14.164 1 97 184 GLN A N 1
ATOM 1483 C CA . GLN A 1 184 ? -12.898 -19.5 -14.188 1 97 184 GLN A CA 1
ATOM 1484 C C . GLN A 1 184 ? -12.852 -18.672 -12.898 1 97 184 GLN A C 1
ATOM 1486 O O . GLN A 1 184 ? -12.859 -19.219 -11.797 1 97 184 GLN A O 1
ATOM 1491 N N . SER A 1 185 ? -12.719 -17.359 -12.984 1 94.75 185 SER A N 1
ATOM 1492 C CA . SER A 1 185 ? -12.695 -16.391 -11.891 1 94.75 185 SER A CA 1
ATOM 1493 C C . SER A 1 185 ? -11.305 -16.281 -11.273 1 94.75 185 SER A C 1
ATOM 1495 O O . SER A 1 185 ? -11.023 -15.352 -10.516 1 94.75 185 SER A O 1
ATOM 1497 N N . LEU A 1 186 ? -10.391 -17.203 -11.539 1 95.19 186 LEU A N 1
ATOM 1498 C CA . LEU A 1 186 ? -9.031 -17.25 -11.008 1 95.19 186 LEU A CA 1
ATOM 1499 C C . LEU A 1 186 ? -9.039 -17.656 -9.539 1 95.19 186 LEU A C 1
ATOM 1501 O O . LEU A 1 186 ? -7.98 -17.75 -8.914 1 95.19 186 LEU A O 1
ATOM 1505 N N . LEU A 1 187 ? -10.234 -18 -8.969 1 91 187 LEU A N 1
ATOM 1506 C CA . LEU A 1 187 ? -10.328 -18.281 -7.543 1 91 187 LEU A CA 1
ATOM 1507 C C . LEU A 1 187 ? -10.531 -19.781 -7.301 1 91 187 LEU A C 1
ATOM 1509 O O . LEU A 1 187 ? -11.445 -20.172 -6.574 1 91 187 LEU A O 1
ATOM 1513 N N . SER A 1 188 ? -9.641 -20.547 -7.934 1 92.31 188 SER A N 1
ATOM 1514 C CA . SER A 1 188 ? -9.586 -21.984 -7.773 1 92.31 188 SER A CA 1
ATOM 1515 C C . SER A 1 188 ? -8.156 -22.5 -7.902 1 92.31 188 SER A C 1
ATOM 1517 O O . SER A 1 188 ? -7.363 -21.969 -8.68 1 92.31 188 SER A O 1
ATOM 1519 N N . TYR A 1 189 ? -7.867 -23.531 -7.07 1 93.19 189 TYR A N 1
ATOM 1520 C CA . TYR A 1 189 ? -6.531 -24.078 -7.238 1 93.19 189 TYR A CA 1
ATOM 1521 C C . TYR A 1 189 ? -6.574 -25.359 -8.078 1 93.19 189 TYR A C 1
ATOM 1523 O O . TYR A 1 189 ? -5.656 -26.172 -8.023 1 93.19 189 TYR A O 1
ATOM 1531 N N . SER A 1 190 ? -7.688 -25.531 -8.859 1 94.81 190 SER A N 1
ATOM 1532 C CA . SER A 1 190 ? -7.734 -26.328 -10.086 1 94.81 190 SER A CA 1
ATOM 1533 C C . SER A 1 190 ? -7.734 -25.438 -11.32 1 94.81 190 SER A C 1
ATOM 1535 O O . SER A 1 190 ? -7.762 -24.203 -11.203 1 94.81 190 SER A O 1
ATOM 1537 N N . CYS A 1 191 ? -7.645 -26.047 -12.484 1 97.38 191 CYS A N 1
ATOM 1538 C CA . CYS A 1 191 ? -7.52 -25.219 -13.68 1 97.38 191 CYS A CA 1
ATOM 1539 C C . CYS A 1 191 ? -8.516 -25.656 -14.75 1 97.38 191 CYS A C 1
ATOM 1541 O O . CYS A 1 191 ? -8.211 -26.5 -15.586 1 97.38 191 CYS A O 1
ATOM 1543 N N . GLY A 1 192 ? -9.711 -25.016 -14.711 1 97.06 192 GLY A N 1
ATOM 1544 C CA . GLY A 1 192 ? -10.742 -25.266 -15.703 1 97.06 192 GLY A CA 1
ATOM 1545 C C . GLY A 1 192 ? -11.672 -24.078 -15.898 1 97.06 192 GLY A C 1
ATOM 1546 O O . GLY A 1 192 ? -11.891 -23.297 -14.984 1 97.06 192 GLY A O 1
ATOM 1547 N N . ASN A 1 193 ? -12.195 -23.922 -17.047 1 97.75 193 ASN A N 1
ATOM 1548 C CA . ASN A 1 193 ? -13.188 -22.906 -17.359 1 97.75 193 ASN A CA 1
ATOM 1549 C C . ASN A 1 193 ? -14.039 -23.312 -18.562 1 97.75 193 ASN A C 1
ATOM 1551 O O . ASN A 1 193 ? -13.695 -24.25 -19.281 1 97.75 193 ASN A O 1
ATOM 1555 N N . PRO A 1 194 ? -15.141 -22.672 -18.828 1 97.38 194 PRO A N 1
ATOM 1556 C CA . PRO A 1 194 ? -16.047 -23.078 -19.906 1 97.38 194 PRO A CA 1
ATOM 1557 C C . PRO A 1 194 ? -15.5 -22.719 -21.281 1 97.38 194 PRO A C 1
ATOM 1559 O O . PRO A 1 194 ? -16 -23.234 -22.297 1 97.38 194 PRO A O 1
ATOM 1562 N N . VAL A 1 195 ? -14.539 -21.891 -21.359 1 98.12 195 VAL A N 1
ATOM 1563 C CA . VAL A 1 195 ? -14.062 -21.406 -22.641 1 98.12 195 VAL A CA 1
ATOM 1564 C C . VAL A 1 195 ? -13.031 -22.375 -23.219 1 98.12 195 VAL A C 1
ATOM 1566 O O . VAL A 1 195 ? -13.227 -22.922 -24.297 1 98.12 195 VAL A O 1
ATOM 1569 N N . TYR A 1 196 ? -12.023 -22.688 -22.406 1 98.31 196 TYR A N 1
ATOM 1570 C CA . TYR A 1 196 ? -10.859 -23.406 -22.922 1 98.31 196 TYR A CA 1
ATOM 1571 C C . TYR A 1 196 ? -10.789 -24.812 -22.375 1 98.31 196 TYR A C 1
ATOM 1573 O O . TYR A 1 196 ? -9.977 -25.625 -22.828 1 98.31 196 TYR A O 1
ATOM 1581 N N . GLY A 1 197 ? -11.617 -25.109 -21.359 1 97.94 197 GLY A N 1
ATOM 1582 C CA . GLY A 1 197 ? -11.617 -26.453 -20.797 1 97.94 197 GLY A CA 1
ATOM 1583 C C . GLY A 1 197 ? -10.625 -26.609 -19.656 1 97.94 197 GLY A C 1
ATOM 1584 O O . GLY A 1 197 ? -10.188 -25.625 -19.062 1 97.94 197 GLY A O 1
ATOM 1585 N N . THR A 1 198 ? -10.359 -27.875 -19.344 1 98.06 198 THR A N 1
ATOM 1586 C CA . THR A 1 198 ? -9.578 -28.203 -18.156 1 98.06 198 THR A CA 1
ATOM 1587 C C . THR A 1 198 ? -8.125 -28.484 -18.531 1 98.06 198 THR A C 1
ATOM 1589 O O . THR A 1 198 ? -7.855 -29.156 -19.531 1 98.06 198 THR A O 1
ATOM 1592 N N . THR A 1 199 ? -7.191 -27.906 -17.781 1 98.69 199 THR A N 1
ATOM 1593 C CA . THR A 1 199 ? -5.77 -28.219 -17.906 1 98.69 199 THR A CA 1
ATOM 1594 C C . THR A 1 199 ? -5.359 -29.266 -16.875 1 98.69 199 THR A C 1
ATOM 1596 O O . THR A 1 199 ? -5.684 -29.156 -15.695 1 98.69 199 THR A O 1
ATOM 1599 N N . ASN A 1 200 ? -4.645 -30.328 -17.297 1 98.31 200 ASN A N 1
ATOM 1600 C CA . ASN A 1 200 ? -4.203 -31.406 -16.422 1 98.31 200 ASN A CA 1
ATOM 1601 C C . ASN A 1 200 ? -2.682 -31.453 -16.312 1 98.31 200 ASN A C 1
ATOM 1603 O O . ASN A 1 200 ? -1.982 -30.719 -17.016 1 98.31 200 ASN A O 1
ATOM 1607 N N . THR A 1 201 ? -2.174 -32.25 -15.383 1 97.81 201 THR A N 1
ATOM 1608 C CA . THR A 1 201 ? -0.743 -32.5 -15.32 1 97.81 201 THR A CA 1
ATOM 1609 C C . THR A 1 201 ? -0.297 -33.344 -16.516 1 97.81 201 THR A C 1
ATOM 1611 O O . THR A 1 201 ? -1.099 -34.094 -17.094 1 97.81 201 THR A O 1
ATOM 1614 N N . PRO A 1 202 ? 0.93 -33.219 -16.906 1 96.81 202 PRO A N 1
ATOM 1615 C CA . PRO A 1 202 ? 1.397 -34.062 -18.016 1 96.81 202 PRO A CA 1
ATOM 1616 C C . PRO A 1 202 ? 1.397 -35.562 -17.656 1 96.81 202 PRO A C 1
ATOM 1618 O O . PRO A 1 202 ? 1.258 -36.406 -18.531 1 96.81 202 PRO A O 1
ATOM 1621 N N . GLU A 1 203 ? 1.441 -35.812 -16.422 1 94.19 203 GLU A N 1
ATOM 1622 C CA . GLU A 1 203 ? 1.626 -37.188 -15.953 1 94.19 203 GLU A CA 1
ATOM 1623 C C . GLU A 1 203 ? 0.29 -37.938 -15.844 1 94.19 203 GLU A C 1
ATOM 1625 O O . GLU A 1 203 ? 0.236 -39.156 -15.961 1 94.19 203 GLU A O 1
ATOM 1630 N N . ASP A 1 204 ? -0.7 -37.219 -15.539 1 96.5 204 ASP A N 1
ATOM 1631 C CA . ASP A 1 204 ? -1.991 -37.844 -15.266 1 96.5 204 ASP A CA 1
ATOM 1632 C C . ASP A 1 204 ? -3.141 -36.938 -15.68 1 96.5 204 ASP A C 1
ATOM 1634 O O . ASP A 1 204 ? -3.373 -35.906 -15.055 1 96.5 204 ASP A O 1
ATOM 1638 N N . VAL A 1 205 ? -3.92 -37.312 -16.609 1 97 205 VAL A N 1
ATOM 1639 C CA . VAL A 1 205 ? -4.992 -36.531 -17.188 1 97 205 VAL A CA 1
ATOM 1640 C C . VAL A 1 205 ? -6.098 -36.312 -16.156 1 97 205 VAL A C 1
ATOM 1642 O O . VAL A 1 205 ? -6.895 -35.375 -16.266 1 97 205 VAL A O 1
ATOM 1645 N N . ALA A 1 206 ? -6.105 -37.156 -15.164 1 96.19 206 ALA A N 1
ATOM 1646 C CA . ALA A 1 206 ? -7.176 -37.062 -14.172 1 96.19 206 ALA A CA 1
ATOM 1647 C C . ALA A 1 206 ? -6.82 -36.094 -13.055 1 96.19 206 ALA A C 1
ATOM 1649 O O . ALA A 1 206 ? -7.672 -35.75 -12.227 1 96.19 206 ALA A O 1
ATOM 1650 N N . ARG A 1 207 ? -5.629 -35.594 -13.023 1 97.25 207 ARG A N 1
ATOM 1651 C CA . ARG A 1 207 ? -5.176 -34.75 -11.914 1 97.25 207 ARG A CA 1
ATOM 1652 C C . ARG A 1 207 ? -4.883 -33.344 -12.375 1 97.25 207 ARG A C 1
ATOM 1654 O O . ARG A 1 207 ? -4.418 -33.125 -13.492 1 97.25 207 ARG A O 1
ATOM 1661 N N . THR A 1 208 ? -5.195 -32.438 -11.523 1 97.62 208 THR A N 1
ATOM 1662 C CA . THR A 1 208 ? -5.113 -31.031 -11.859 1 97.62 208 THR A CA 1
ATOM 1663 C C . THR A 1 208 ? -3.672 -30.531 -11.789 1 97.62 208 THR A C 1
ATOM 1665 O O . THR A 1 208 ? -2.885 -31.016 -10.969 1 97.62 208 THR A O 1
ATOM 1668 N N . SER A 1 209 ? -3.299 -29.625 -12.656 1 98.44 209 SER A N 1
ATOM 1669 C CA . SER A 1 209 ? -2.016 -28.938 -12.602 1 98.44 209 SER A CA 1
ATOM 1670 C C . SER A 1 209 ? -2.037 -27.812 -11.578 1 98.44 209 SER A C 1
ATOM 1672 O O . SER A 1 209 ? -1.028 -27.125 -11.367 1 98.44 209 SER A O 1
ATOM 1674 N N . GLY A 1 210 ? -3.197 -27.609 -10.914 1 97.06 210 GLY A N 1
ATOM 1675 C CA . GLY A 1 210 ? -3.365 -26.531 -9.938 1 97.06 210 GLY A CA 1
ATOM 1676 C C . GLY A 1 210 ? -3.938 -25.266 -10.547 1 97.06 210 GLY A C 1
ATOM 1677 O O . GLY A 1 210 ? -4.367 -25.266 -11.703 1 97.06 210 GLY A O 1
ATOM 1678 N N . GLY A 1 211 ? -3.998 -24.234 -9.812 1 95.44 211 GLY A N 1
ATOM 1679 C CA . GLY A 1 211 ? -4.52 -22.922 -10.18 1 95.44 211 GLY A CA 1
ATOM 1680 C C . GLY A 1 211 ? -4.176 -21.844 -9.18 1 95.44 211 GLY A C 1
ATOM 1681 O O . GLY A 1 211 ? -3.766 -22.141 -8.055 1 95.44 211 GLY A O 1
ATOM 1682 N N . SER A 1 212 ? -4.246 -20.5 -9.633 1 96.69 212 SER A N 1
ATOM 1683 C CA . SER A 1 212 ? -4.879 -20.125 -10.898 1 96.69 212 SER A CA 1
ATOM 1684 C C . SER A 1 212 ? -3.852 -20.031 -12.023 1 96.69 212 SER A C 1
ATOM 1686 O O . SER A 1 212 ? -4.184 -19.641 -13.141 1 96.69 212 SER A O 1
ATOM 1688 N N . SER A 1 213 ? -2.57 -20.359 -11.789 1 98.56 213 SER A N 1
ATOM 1689 C CA . SER A 1 213 ? -1.579 -20.391 -12.859 1 98.56 213 SER A CA 1
ATOM 1690 C C . SER A 1 213 ? -1.333 -21.812 -13.344 1 98.56 213 SER A C 1
ATOM 1692 O O . SER A 1 213 ? -0.189 -22.203 -13.586 1 98.56 213 SER A O 1
ATOM 1694 N N . GLY A 1 214 ? -2.406 -22.547 -13.484 1 98.69 214 GLY A N 1
ATOM 1695 C CA . GLY A 1 214 ? -2.309 -23.953 -13.844 1 98.69 214 GLY A CA 1
ATOM 1696 C C . GLY A 1 214 ? -1.801 -24.172 -15.25 1 98.69 214 GLY A C 1
ATOM 1697 O O . GLY A 1 214 ? -1.056 -25.125 -15.508 1 98.69 214 GLY A O 1
ATOM 1698 N N . GLY A 1 215 ? -2.279 -23.344 -16.203 1 98.88 215 GLY A N 1
ATOM 1699 C CA . GLY A 1 215 ? -1.747 -23.422 -17.562 1 98.88 215 GLY A CA 1
ATOM 1700 C C . GLY A 1 215 ? -0.244 -23.234 -17.625 1 98.88 215 GLY A C 1
ATOM 1701 O O . GLY A 1 215 ? 0.451 -23.953 -18.344 1 98.88 215 GLY A O 1
ATOM 1702 N N . GLU A 1 216 ? 0.263 -22.266 -16.891 1 98.88 216 GLU A N 1
ATOM 1703 C CA . GLU A 1 216 ? 1.699 -22.016 -16.828 1 98.88 216 GLU A CA 1
ATOM 1704 C C . GLU A 1 216 ? 2.453 -23.234 -16.297 1 98.88 216 GLU A C 1
ATOM 1706 O O . GLU A 1 216 ? 3.465 -23.641 -16.875 1 98.88 216 GLU A O 1
ATOM 1711 N N . ALA A 1 217 ? 1.916 -23.766 -15.203 1 98.88 217 ALA A N 1
ATOM 1712 C CA . ALA A 1 217 ? 2.582 -24.891 -14.555 1 98.88 217 ALA A CA 1
ATOM 1713 C C . ALA A 1 217 ? 2.629 -26.109 -15.469 1 98.88 217 ALA A C 1
ATOM 1715 O O . ALA A 1 217 ? 3.662 -26.766 -15.578 1 98.88 217 ALA A O 1
ATOM 1716 N N . ALA A 1 218 ? 1.551 -26.391 -16.094 1 98.88 218 ALA A N 1
ATOM 1717 C CA . ALA A 1 218 ? 1.471 -27.547 -17 1 98.88 218 ALA A CA 1
ATOM 1718 C C . ALA A 1 218 ? 2.402 -27.375 -18.203 1 98.88 218 ALA A C 1
ATOM 1720 O O . ALA A 1 218 ? 3.074 -28.312 -18.609 1 98.88 218 ALA A O 1
ATOM 1721 N N . LEU A 1 219 ? 2.402 -26.156 -18.75 1 98.94 219 LEU A N 1
ATOM 1722 C CA . LEU A 1 219 ? 3.268 -25.859 -19.891 1 98.94 219 LEU A CA 1
ATOM 1723 C C . LEU A 1 219 ? 4.734 -26.078 -19.531 1 98.94 219 LEU A C 1
ATOM 1725 O O . LEU A 1 219 ? 5.484 -26.688 -20.297 1 98.94 219 LEU A O 1
ATOM 1729 N N . LEU A 1 220 ? 5.125 -25.594 -18.406 1 98.81 220 LEU A N 1
ATOM 1730 C CA . LEU A 1 220 ? 6.5 -25.734 -17.938 1 98.81 220 LEU A CA 1
ATOM 1731 C C . LEU A 1 220 ? 6.836 -27.188 -17.656 1 98.81 220 LEU A C 1
ATOM 1733 O O . LEU A 1 220 ? 7.883 -27.688 -18.078 1 98.81 220 LEU A O 1
ATOM 1737 N N . ALA A 1 221 ? 5.949 -27.859 -16.969 1 98.69 221 ALA A N 1
ATOM 1738 C CA . ALA A 1 221 ? 6.18 -29.25 -16.594 1 98.69 221 ALA A CA 1
ATOM 1739 C C . ALA A 1 221 ? 6.293 -30.156 -17.812 1 98.69 221 ALA A C 1
ATOM 1741 O O . ALA A 1 221 ? 6.996 -31.156 -17.781 1 98.69 221 ALA A O 1
ATOM 1742 N N . ALA A 1 222 ? 5.613 -29.766 -18.875 1 98.62 222 ALA A N 1
ATOM 1743 C CA . ALA A 1 222 ? 5.645 -30.531 -20.109 1 98.62 222 ALA A CA 1
ATOM 1744 C C . ALA A 1 222 ? 6.746 -30.031 -21.047 1 98.62 222 ALA A C 1
ATOM 1746 O O . ALA A 1 222 ? 6.789 -30.406 -22.219 1 98.62 222 ALA A O 1
ATOM 1747 N N . ASN A 1 223 ? 7.574 -29.156 -20.594 1 98 223 ASN A N 1
ATOM 1748 C CA . ASN A 1 223 ? 8.75 -28.656 -21.297 1 98 223 ASN A CA 1
ATOM 1749 C C . ASN A 1 223 ? 8.359 -27.75 -22.469 1 98 223 ASN A C 1
ATOM 1751 O O . ASN A 1 223 ? 9.062 -27.719 -23.484 1 98 223 ASN A O 1
ATOM 1755 N N . GLY A 1 224 ? 7.238 -27.141 -22.359 1 98.69 224 GLY A N 1
ATOM 1756 C CA . GLY A 1 224 ? 6.758 -26.281 -23.422 1 98.69 224 GLY A CA 1
ATOM 1757 C C . GLY A 1 224 ? 7.289 -24.875 -23.328 1 98.69 224 GLY A C 1
ATOM 1758 O O . GLY A 1 224 ? 7.188 -24.094 -24.281 1 98.69 224 GLY A O 1
ATOM 1759 N N . SER A 1 225 ? 7.828 -24.5 -22.219 1 98.56 225 SER A N 1
ATOM 1760 C CA . SER A 1 225 ? 8.414 -23.188 -21.969 1 98.56 225 SER A CA 1
ATOM 1761 C C . SER A 1 225 ? 9.578 -23.266 -20.984 1 98.56 225 SER A C 1
ATOM 1763 O O . SER A 1 225 ? 9.742 -24.281 -20.297 1 98.56 225 SER A O 1
ATOM 1765 N N . VAL A 1 226 ? 10.43 -22.266 -20.922 1 98 226 VAL A N 1
ATOM 1766 C CA . VAL A 1 226 ? 11.555 -22.25 -20 1 98 226 VAL A CA 1
ATOM 1767 C C . VAL A 1 226 ? 11.258 -21.312 -18.828 1 98 226 VAL A C 1
ATOM 1769 O O . VAL A 1 226 ? 11.844 -21.453 -17.766 1 98 226 VAL A O 1
ATOM 1772 N N . ILE A 1 227 ? 10.406 -20.422 -19.031 1 98.69 227 ILE A N 1
ATOM 1773 C CA . ILE A 1 227 ? 10.008 -19.469 -18 1 98.69 227 ILE A CA 1
ATOM 1774 C C . ILE A 1 227 ? 8.625 -18.906 -18.328 1 98.69 227 ILE A C 1
ATOM 1776 O O . ILE A 1 227 ? 8.266 -18.766 -19.5 1 98.69 227 ILE A O 1
ATOM 1780 N N . GLY A 1 228 ? 7.824 -18.656 -17.344 1 98.75 228 GLY A N 1
ATOM 1781 C CA . GLY A 1 228 ? 6.52 -18.031 -17.484 1 98.75 228 GLY A CA 1
ATOM 1782 C C . GLY A 1 228 ? 6.195 -17.078 -16.328 1 98.75 228 GLY A C 1
ATOM 1783 O O . GLY A 1 228 ? 6.891 -17.078 -15.32 1 98.75 228 GLY A O 1
ATOM 1784 N N . ILE A 1 229 ? 5.184 -16.203 -16.531 1 98.62 229 ILE A N 1
ATOM 1785 C CA . ILE A 1 229 ? 4.695 -15.297 -15.484 1 98.62 229 ILE A CA 1
ATOM 1786 C C . ILE A 1 229 ? 3.303 -15.734 -15.039 1 98.62 229 ILE A C 1
ATOM 1788 O O . ILE A 1 229 ? 2.393 -15.867 -15.859 1 98.62 229 ILE A O 1
ATOM 1792 N N . GLY A 1 230 ? 3.197 -16.047 -13.758 1 97.75 230 GLY A N 1
ATOM 1793 C CA . GLY A 1 230 ? 1.907 -16.328 -13.148 1 97.75 230 GLY A CA 1
ATOM 1794 C C . GLY A 1 230 ? 1.427 -15.219 -12.234 1 97.75 230 GLY A C 1
ATOM 1795 O O . GLY A 1 230 ? 1.991 -14.125 -12.227 1 97.75 230 GLY A O 1
ATOM 1796 N N . GLY A 1 231 ? 0.319 -15.43 -11.625 1 96.5 231 GLY A N 1
ATOM 1797 C CA . GLY A 1 231 ? -0.262 -14.555 -10.617 1 96.5 231 GLY A CA 1
ATOM 1798 C C . GLY A 1 231 ? -0.729 -15.297 -9.383 1 96.5 231 GLY A C 1
ATOM 1799 O O . GLY A 1 231 ? -1.136 -16.469 -9.461 1 96.5 231 GLY A O 1
ATOM 1800 N N . ASP A 1 232 ? -0.69 -14.609 -8.273 1 96.88 232 ASP A N 1
ATOM 1801 C CA . ASP A 1 232 ? -0.919 -15.281 -7.004 1 96.88 232 ASP A CA 1
ATOM 1802 C C . ASP A 1 232 ? -1.635 -14.367 -6.016 1 96.88 232 ASP A C 1
ATOM 1804 O O . ASP A 1 232 ? -1.099 -13.328 -5.625 1 96.88 232 ASP A O 1
ATOM 1808 N N . VAL A 1 233 ? -2.875 -14.766 -5.625 1 95.5 233 VAL A N 1
ATOM 1809 C CA . VAL A 1 233 ? -3.627 -14.008 -4.633 1 95.5 233 VAL A CA 1
ATOM 1810 C C . VAL A 1 233 ? -3.92 -14.891 -3.422 1 95.5 233 VAL A C 1
ATOM 1812 O O . VAL A 1 233 ? -4.348 -14.398 -2.375 1 95.5 233 VAL A O 1
ATOM 1815 N N . GLY A 1 234 ? -3.611 -16.141 -3.506 1 95.62 234 GLY A N 1
ATOM 1816 C CA . GLY A 1 234 ? -3.852 -17.109 -2.447 1 95.62 234 GLY A CA 1
ATOM 1817 C C . GLY A 1 234 ? -3.057 -18.391 -2.615 1 95.62 234 GLY A C 1
ATOM 1818 O O . GLY A 1 234 ? -3.357 -19.406 -1.979 1 95.62 234 GLY A O 1
ATOM 1819 N N . GLY A 1 235 ? -2.08 -18.375 -3.49 1 97.25 235 GLY A N 1
ATOM 1820 C CA . GLY A 1 235 ? -1.274 -19.562 -3.76 1 97.25 235 GLY A CA 1
ATOM 1821 C C . GLY A 1 235 ? -1.175 -19.891 -5.234 1 97.25 235 GLY A C 1
ATOM 1822 O O . GLY A 1 235 ? -0.524 -20.875 -5.617 1 97.25 235 GLY A O 1
ATOM 1823 N N . SER A 1 236 ? -1.582 -19.047 -6.055 1 97.75 236 SER A N 1
ATOM 1824 C CA . SER A 1 236 ? -1.861 -19.375 -7.449 1 97.75 236 SER A CA 1
ATOM 1825 C C . SER A 1 236 ? -0.573 -19.531 -8.25 1 97.75 236 SER A C 1
ATOM 1827 O O . SER A 1 236 ? -0.601 -19.984 -9.398 1 97.75 236 SER A O 1
ATOM 1829 N N . ILE A 1 237 ? 0.493 -19.188 -7.762 1 98.56 237 ILE A N 1
ATOM 1830 C CA . ILE A 1 237 ? 1.782 -19.562 -8.344 1 98.56 237 ILE A CA 1
ATOM 1831 C C . ILE A 1 237 ? 2.35 -20.781 -7.617 1 98.56 237 ILE A C 1
ATOM 1833 O O . ILE A 1 237 ? 2.766 -21.75 -8.25 1 98.56 237 ILE A O 1
ATOM 1837 N N . ARG A 1 238 ? 2.242 -20.781 -6.352 1 98.75 238 ARG A N 1
ATOM 1838 C CA . ARG A 1 238 ? 2.9 -21.75 -5.477 1 98.75 238 ARG A CA 1
ATOM 1839 C C . ARG A 1 238 ? 2.207 -23.109 -5.543 1 98.75 238 ARG A C 1
ATOM 1841 O O . ARG A 1 238 ? 2.867 -24.141 -5.598 1 98.75 238 ARG A O 1
ATOM 1848 N N . ILE A 1 239 ? 0.898 -23.078 -5.609 1 98.62 239 ILE A N 1
ATOM 1849 C CA . ILE A 1 239 ? 0.146 -24.328 -5.59 1 98.62 239 ILE A CA 1
ATOM 1850 C C . ILE A 1 239 ? 0.344 -25.078 -6.91 1 98.62 239 ILE A C 1
ATOM 1852 O O . ILE A 1 239 ? 0.708 -26.25 -6.922 1 98.62 239 ILE A O 1
ATOM 1856 N N . PRO A 1 240 ? 0.188 -24.359 -8.047 1 98.69 240 PRO A N 1
ATOM 1857 C CA . PRO A 1 240 ? 0.463 -25.094 -9.289 1 98.69 240 PRO A CA 1
ATOM 1858 C C . PRO A 1 240 ? 1.898 -25.609 -9.367 1 98.69 240 PRO A C 1
ATOM 1860 O O . PRO A 1 240 ? 2.137 -26.703 -9.875 1 98.69 240 PRO A O 1
ATOM 1863 N N . CYS A 1 241 ? 2.832 -24.844 -8.906 1 98.88 241 CYS A N 1
ATOM 1864 C CA . CYS A 1 241 ? 4.215 -25.312 -8.891 1 98.88 241 CYS A CA 1
ATOM 1865 C C . CYS A 1 241 ? 4.367 -26.547 -8.023 1 98.88 241 CYS A C 1
ATOM 1867 O O . CYS A 1 241 ? 5.066 -27.484 -8.398 1 98.88 241 CYS A O 1
ATOM 1869 N N . HIS A 1 242 ? 3.725 -26.578 -6.887 1 98.75 242 HIS A N 1
ATOM 1870 C CA . HIS A 1 242 ? 3.754 -27.719 -5.988 1 98.75 242 HIS A CA 1
ATOM 1871 C C . HIS A 1 242 ? 3.154 -28.953 -6.656 1 98.75 242 HIS A C 1
ATOM 1873 O O . HIS A 1 242 ? 3.711 -30.047 -6.559 1 98.75 242 HIS A O 1
ATOM 1879 N N . PHE A 1 243 ? 2.064 -28.828 -7.371 1 98.62 243 PHE A N 1
ATOM 1880 C CA . PHE A 1 243 ? 1.34 -29.953 -7.957 1 98.62 243 PHE A CA 1
ATOM 1881 C C . PHE A 1 243 ? 2.078 -30.5 -9.172 1 98.62 243 PHE A C 1
ATOM 1883 O O . PHE A 1 243 ? 1.807 -31.609 -9.625 1 98.62 243 PHE A O 1
ATOM 1890 N N . THR A 1 244 ? 3.025 -29.688 -9.742 1 98.62 244 THR A N 1
ATOM 1891 C CA . THR A 1 244 ? 3.672 -30.125 -10.977 1 98.62 244 THR A CA 1
ATOM 1892 C C . THR A 1 244 ? 5.18 -30.25 -10.781 1 98.62 244 THR A C 1
ATOM 1894 O O . THR A 1 244 ? 5.906 -30.594 -11.719 1 98.62 244 THR A O 1
ATOM 1897 N N . GLY A 1 245 ? 5.676 -29.906 -9.633 1 98.44 245 GLY A N 1
ATOM 1898 C CA . GLY A 1 245 ? 7.094 -30.016 -9.344 1 98.44 245 GLY A CA 1
ATOM 1899 C C . GLY A 1 245 ? 7.91 -28.875 -9.914 1 98.44 245 GLY A C 1
ATOM 1900 O O . GLY A 1 245 ? 9.125 -28.984 -10.07 1 98.44 245 GLY A O 1
ATOM 1901 N N . MET A 1 246 ? 7.27 -27.781 -10.281 1 98.62 246 MET A N 1
ATOM 1902 C CA . MET A 1 246 ? 7.953 -26.594 -10.781 1 98.62 246 MET A CA 1
ATOM 1903 C C . MET A 1 246 ? 8.352 -25.672 -9.641 1 98.62 246 MET A C 1
ATOM 1905 O O . MET A 1 246 ? 7.984 -25.906 -8.484 1 98.62 246 MET A O 1
ATOM 1909 N N . ALA A 1 247 ? 9.164 -24.719 -9.938 1 98.81 247 ALA A N 1
ATOM 1910 C CA . ALA A 1 247 ? 9.57 -23.688 -8.977 1 98.81 247 ALA A CA 1
ATOM 1911 C C . ALA A 1 247 ? 8.906 -22.344 -9.305 1 98.81 247 ALA A C 1
ATOM 1913 O O . ALA A 1 247 ? 8.625 -22.047 -10.461 1 98.81 247 ALA A O 1
ATOM 1914 N N . GLY A 1 248 ? 8.602 -21.594 -8.328 1 98.75 248 GLY A N 1
ATOM 1915 C CA . GLY A 1 248 ? 8 -20.281 -8.523 1 98.75 248 GLY A CA 1
ATOM 1916 C C . GLY A 1 248 ? 8.062 -19.406 -7.289 1 98.75 248 GLY A C 1
ATOM 1917 O O . GLY A 1 248 ? 8.383 -19.891 -6.199 1 98.75 248 GLY A O 1
ATOM 1918 N N . ILE A 1 249 ? 7.812 -18.125 -7.484 1 98.81 249 ILE A N 1
ATOM 1919 C CA . ILE A 1 249 ? 7.801 -17.188 -6.367 1 98.81 249 ILE A CA 1
ATOM 1920 C C . ILE A 1 249 ? 6.785 -16.078 -6.633 1 98.81 249 ILE A C 1
ATOM 1922 O O . ILE A 1 249 ? 6.652 -15.602 -7.766 1 98.81 249 ILE A O 1
ATOM 1926 N N . LYS A 1 250 ? 6.016 -15.766 -5.66 1 98.06 250 LYS A N 1
ATOM 1927 C CA . LYS A 1 250 ? 5.242 -14.531 -5.621 1 98.06 250 LYS A CA 1
ATOM 1928 C C . LY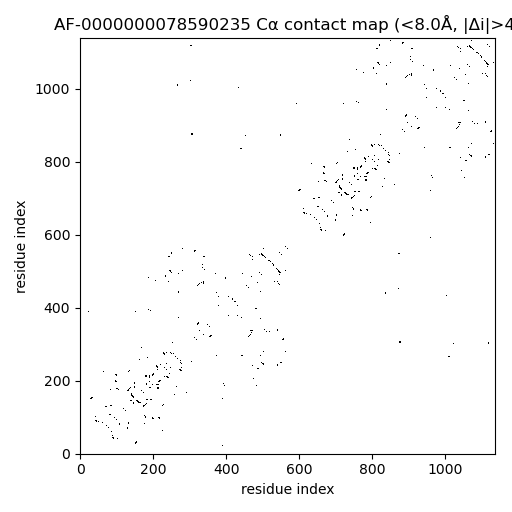S A 1 250 ? 5.949 -13.461 -4.793 1 98.06 250 LYS A C 1
ATOM 1930 O O . LYS A 1 250 ? 5.984 -13.547 -3.566 1 98.06 250 LYS A O 1
ATOM 1935 N N . PRO A 1 251 ? 6.492 -12.477 -5.387 1 97.94 251 PRO A N 1
ATOM 1936 C CA . PRO A 1 251 ? 7.09 -11.391 -4.602 1 97.94 251 PRO A CA 1
ATOM 1937 C C . PRO A 1 251 ? 6.059 -10.617 -3.787 1 97.94 251 PRO A C 1
ATOM 1939 O O . PRO A 1 251 ? 4.855 -10.836 -3.939 1 97.94 251 PRO A O 1
ATOM 1942 N N . SER A 1 252 ? 6.539 -9.891 -2.818 1 96.5 252 SER A N 1
ATOM 1943 C CA . SER A 1 252 ? 5.625 -8.938 -2.197 1 96.5 252 SER A CA 1
ATOM 1944 C C . SER A 1 252 ? 5.02 -7.996 -3.234 1 96.5 252 SER A C 1
ATOM 1946 O O . SER A 1 252 ? 5.59 -7.797 -4.309 1 96.5 252 SER A O 1
ATOM 1948 N N . HIS A 1 253 ? 3.891 -7.438 -3.021 1 93 253 HIS A N 1
ATOM 1949 C CA . HIS A 1 253 ? 3.025 -6.957 -4.09 1 93 253 HIS A CA 1
ATOM 1950 C C . HIS A 1 253 ? 3.561 -5.66 -4.688 1 93 253 HIS A C 1
ATOM 1952 O O . HIS A 1 253 ? 3.242 -5.32 -5.832 1 93 253 HIS A O 1
ATOM 1958 N N . LEU A 1 254 ? 4.438 -4.938 -3.98 1 93.94 254 LEU A N 1
ATOM 1959 C CA . LEU A 1 254 ? 4.844 -3.646 -4.52 1 93.94 254 LEU A CA 1
ATOM 1960 C C . LEU A 1 254 ? 6.191 -3.752 -5.23 1 93.94 254 LEU A C 1
ATOM 1962 O O . LEU A 1 254 ? 6.785 -2.736 -5.602 1 93.94 254 LEU A O 1
ATOM 1966 N N . ARG A 1 255 ? 6.648 -4.949 -5.5 1 95.81 255 ARG A N 1
ATOM 1967 C CA . ARG A 1 255 ? 7.898 -5.105 -6.238 1 95.81 255 ARG A CA 1
ATOM 1968 C C . ARG A 1 255 ? 7.652 -5.094 -7.742 1 95.81 255 ARG A C 1
ATOM 1970 O O . ARG A 1 255 ? 8.586 -4.91 -8.523 1 95.81 255 ARG A O 1
ATOM 1977 N N . PHE A 1 256 ? 6.43 -5.305 -8.172 1 95.56 256 PHE A N 1
ATOM 1978 C CA . PHE A 1 256 ? 6.004 -5.168 -9.562 1 95.56 256 PHE A CA 1
ATOM 1979 C C . PHE A 1 256 ? 4.824 -4.211 -9.68 1 95.56 256 PHE A C 1
ATOM 1981 O O . PHE A 1 256 ? 4.152 -3.922 -8.688 1 95.56 256 PHE A O 1
ATOM 1988 N N . SER A 1 257 ? 4.641 -3.717 -10.859 1 94.19 257 SER A N 1
ATOM 1989 C CA . SER A 1 257 ? 3.484 -2.863 -11.109 1 94.19 257 SER A CA 1
ATOM 1990 C C . SER A 1 257 ? 2.217 -3.689 -11.297 1 94.19 257 SER A C 1
ATOM 1992 O O . SER A 1 257 ? 2.246 -4.742 -11.938 1 94.19 257 SER A O 1
ATOM 1994 N N . HIS A 1 258 ? 1.163 -3.16 -10.734 1 88.06 258 HIS A N 1
ATOM 1995 C CA . HIS A 1 258 ? -0.135 -3.801 -10.914 1 88.06 258 HIS A CA 1
ATOM 1996 C C . HIS A 1 258 ? -1.094 -2.9 -11.688 1 88.06 258 HIS A C 1
ATOM 1998 O O . HIS A 1 258 ? -2.301 -3.148 -11.711 1 88.06 258 HIS A O 1
ATOM 2004 N N . ARG A 1 259 ? -0.512 -1.869 -12.195 1 86.88 259 ARG A N 1
ATOM 2005 C CA . ARG A 1 259 ? -1.34 -0.944 -12.961 1 86.88 259 ARG A CA 1
ATOM 2006 C C . ARG A 1 259 ? -1.97 -1.641 -14.164 1 86.88 259 ARG A C 1
ATOM 2008 O O . ARG A 1 259 ? -1.268 -2.252 -14.969 1 86.88 259 ARG A O 1
ATOM 2015 N N . GLY A 1 260 ? -3.268 -1.614 -14.148 1 79.88 260 GLY A N 1
ATOM 2016 C CA . GLY A 1 260 ? -4 -2.182 -15.266 1 79.88 260 GLY A CA 1
ATOM 2017 C C . GLY A 1 260 ? -4.246 -3.672 -15.125 1 79.88 260 GLY A C 1
ATOM 2018 O O . GLY A 1 260 ? -4.684 -4.328 -16.078 1 79.88 260 GLY A O 1
ATOM 2019 N N . VAL A 1 261 ? -3.922 -4.211 -13.945 1 84.06 261 VAL A N 1
ATOM 2020 C CA . VAL A 1 261 ? -4.09 -5.641 -13.727 1 84.06 261 VAL A CA 1
ATOM 2021 C C . VAL A 1 261 ? -5.105 -5.879 -12.617 1 84.06 261 VAL A C 1
ATOM 2023 O O . VAL A 1 261 ? -4.73 -6.09 -11.461 1 84.06 261 VAL A O 1
ATOM 2026 N N . PRO A 1 262 ? -6.316 -5.902 -12.844 1 77.25 262 PRO A N 1
ATOM 2027 C CA . PRO A 1 262 ? -7.34 -5.941 -11.797 1 77.25 262 PRO A CA 1
ATOM 2028 C C . PRO A 1 262 ? -7.422 -7.293 -11.102 1 77.25 262 PRO A C 1
ATOM 2030 O O . PRO A 1 262 ? -8.016 -7.402 -10.023 1 77.25 262 PRO A O 1
ATOM 2033 N N . GLY A 1 263 ? -6.848 -8.344 -11.648 1 84.12 263 GLY A N 1
ATOM 2034 C CA . GLY A 1 263 ? -6.98 -9.664 -11.047 1 84.12 263 GLY A CA 1
ATOM 2035 C C . GLY A 1 263 ? -8.391 -10.219 -11.117 1 84.12 263 GLY A C 1
ATOM 2036 O O . GLY A 1 263 ? -9.117 -9.953 -12.078 1 84.12 263 GLY A O 1
ATOM 2037 N N . ALA A 1 264 ? -8.797 -11.055 -10.117 1 89 264 ALA A N 1
ATOM 2038 C CA . ALA A 1 264 ? -10.102 -11.711 -10.102 1 89 264 ALA A CA 1
ATOM 2039 C C . ALA A 1 264 ? -11.203 -10.719 -9.727 1 89 264 ALA A C 1
ATOM 2041 O O . ALA A 1 264 ? -12.289 -10.742 -10.312 1 89 264 ALA A O 1
ATOM 2042 N N . VAL A 1 265 ? -10.898 -9.945 -8.719 1 91.94 265 VAL A N 1
ATOM 2043 C CA . VAL A 1 265 ? -11.836 -8.953 -8.203 1 91.94 265 VAL A CA 1
ATOM 2044 C C . VAL A 1 265 ? -11.164 -7.59 -8.117 1 91.94 265 VAL A C 1
ATOM 2046 O O . VAL A 1 265 ? -10.172 -7.426 -7.402 1 91.94 265 VAL A O 1
ATOM 2049 N N . PRO A 1 266 ? -11.656 -6.617 -8.859 1 92.31 266 PRO A N 1
ATOM 2050 C CA . PRO A 1 266 ? -11.094 -5.273 -8.727 1 92.31 266 PRO A CA 1
ATOM 2051 C C . PRO A 1 266 ? -11.453 -4.609 -7.402 1 92.31 266 PRO A C 1
ATOM 2053 O O . PRO A 1 266 ? -12.508 -4.898 -6.828 1 92.31 266 PRO A O 1
ATOM 2056 N N . GLY A 1 267 ? -10.617 -3.717 -6.926 1 93.06 267 GLY A N 1
ATOM 2057 C CA . GLY A 1 267 ? -10.914 -2.934 -5.738 1 93.06 267 GLY A CA 1
ATOM 2058 C C . GLY A 1 267 ? -10.789 -3.727 -4.453 1 93.06 267 GLY A C 1
ATOM 2059 O O . GLY A 1 267 ? -11.633 -3.615 -3.561 1 93.06 267 GLY A O 1
ATOM 2060 N N . ARG A 1 268 ? -9.789 -4.562 -4.328 1 91.31 268 ARG A N 1
ATOM 2061 C CA . ARG A 1 268 ? -9.539 -5.371 -3.141 1 91.31 268 ARG A CA 1
ATOM 2062 C C . ARG A 1 268 ? -8.25 -4.941 -2.447 1 91.31 268 ARG A C 1
ATOM 2064 O O . ARG A 1 268 ? -7.211 -5.594 -2.588 1 91.31 268 ARG A O 1
ATOM 2071 N N . PRO A 1 269 ? -8.352 -3.912 -1.627 1 90.81 269 PRO A N 1
ATOM 2072 C CA . PRO A 1 269 ? -7.129 -3.482 -0.938 1 90.81 269 PRO A CA 1
ATOM 2073 C C . PRO A 1 269 ? -6.641 -4.5 0.089 1 90.81 269 PRO A C 1
ATOM 2075 O O . PRO A 1 269 ? -7.434 -5.301 0.595 1 90.81 269 PRO A O 1
ATOM 2078 N N . LEU A 1 270 ? -5.355 -4.59 0.371 1 90.88 270 LEU A N 1
ATOM 2079 C CA . LEU A 1 270 ? -4.645 -5.332 1.406 1 90.88 270 LEU A CA 1
ATOM 2080 C C . LEU A 1 270 ? -4.512 -6.805 1.027 1 90.88 270 LEU A C 1
ATOM 2082 O O . LEU A 1 270 ? -3.895 -7.586 1.755 1 90.88 270 LEU A O 1
ATOM 2086 N N . ILE A 1 271 ? -5.148 -7.266 -0.05 1 89.94 271 ILE A N 1
ATOM 2087 C CA . ILE A 1 271 ? -4.93 -8.602 -0.593 1 89.94 271 ILE A CA 1
ATOM 2088 C C . ILE A 1 271 ? -4.641 -8.508 -2.088 1 89.94 271 ILE A C 1
ATOM 2090 O O . ILE A 1 271 ? -5.488 -8.852 -2.916 1 89.94 271 ILE A O 1
ATOM 2094 N N . ASN A 1 272 ? -3.559 -8.117 -2.436 1 80.31 272 ASN A N 1
ATOM 2095 C CA . ASN A 1 272 ? -3.232 -7.863 -3.836 1 80.31 272 ASN A CA 1
ATOM 2096 C C . ASN A 1 272 ? -2.752 -9.133 -4.539 1 80.31 272 ASN A C 1
ATOM 2098 O O . ASN A 1 272 ? -2.26 -10.055 -3.891 1 80.31 272 ASN A O 1
ATOM 2102 N N . ALA A 1 273 ? -3.039 -9.156 -5.77 1 86.88 273 ALA A N 1
ATOM 2103 C CA . ALA A 1 273 ? -2.471 -10.188 -6.633 1 86.88 273 ALA A CA 1
ATOM 2104 C C . ALA A 1 273 ? -1.018 -9.867 -6.977 1 86.88 273 ALA A C 1
ATOM 2106 O O . ALA A 1 273 ? -0.673 -8.719 -7.25 1 86.88 273 ALA A O 1
ATOM 2107 N N . ASN A 1 274 ? -0.24 -10.859 -6.863 1 91.94 274 ASN A N 1
ATOM 2108 C CA . ASN A 1 274 ? 1.185 -10.719 -7.145 1 91.94 274 ASN A CA 1
ATOM 2109 C C . ASN A 1 274 ? 1.595 -11.523 -8.375 1 91.94 274 ASN A C 1
ATOM 2111 O O . ASN A 1 274 ? 1.34 -12.727 -8.445 1 91.94 274 ASN A O 1
ATOM 2115 N N . ASP A 1 275 ? 2.15 -10.82 -9.297 1 95.75 275 ASP A N 1
ATOM 2116 C CA . ASP A 1 275 ? 2.746 -11.531 -10.422 1 95.75 275 ASP A CA 1
ATOM 2117 C C . ASP A 1 275 ? 4.145 -12.031 -10.078 1 95.75 275 ASP A C 1
ATOM 2119 O O . ASP A 1 275 ? 4.836 -11.438 -9.25 1 95.75 275 ASP A O 1
ATOM 2123 N N . GLY A 1 276 ? 4.535 -13.117 -10.641 1 97.69 276 GLY A N 1
ATOM 2124 C CA . GLY A 1 276 ? 5.863 -13.656 -10.391 1 97.69 276 GLY A CA 1
ATOM 2125 C C . GLY A 1 276 ? 6.258 -14.742 -11.375 1 97.69 276 GLY A C 1
ATOM 2126 O O . GLY A 1 276 ? 5.406 -15.273 -12.094 1 97.69 276 GLY A O 1
ATOM 2127 N N . PRO A 1 277 ? 7.512 -15.031 -11.43 1 98.75 277 PRO A N 1
ATOM 2128 C CA . PRO A 1 277 ? 8.008 -16.031 -12.375 1 98.75 277 PRO A CA 1
ATOM 2129 C C . PRO A 1 277 ? 7.754 -17.469 -11.914 1 98.75 277 PRO A C 1
ATOM 2131 O O . PRO A 1 277 ? 7.754 -17.734 -10.703 1 98.75 277 PRO A O 1
ATOM 2134 N N . MET A 1 278 ? 7.5 -18.312 -12.805 1 98.88 278 MET A N 1
ATOM 2135 C CA . MET A 1 278 ? 7.449 -19.766 -12.68 1 98.88 278 MET A CA 1
ATOM 2136 C C . MET A 1 278 ? 8.453 -20.438 -13.617 1 98.88 278 MET A C 1
ATOM 2138 O O . MET A 1 278 ? 8.578 -20.047 -14.781 1 98.88 278 MET A O 1
ATOM 2142 N N . THR A 1 279 ? 9.211 -21.359 -13.094 1 98.81 279 THR A N 1
ATOM 2143 C CA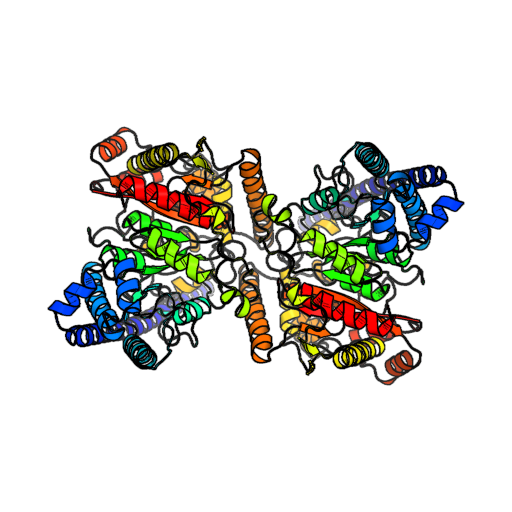 . THR A 1 279 ? 10.312 -21.953 -13.836 1 98.81 279 THR A CA 1
ATOM 2144 C C . THR A 1 279 ? 10.508 -23.422 -13.422 1 98.81 279 THR A C 1
ATOM 2146 O O . THR A 1 279 ? 9.844 -23.906 -12.508 1 98.81 279 THR A O 1
ATOM 2149 N N . LYS A 1 280 ? 11.375 -24.125 -14.125 1 97.38 280 LYS A N 1
ATOM 2150 C CA . LYS A 1 280 ? 11.711 -25.5 -13.773 1 97.38 280 LYS A CA 1
ATOM 2151 C C . LYS A 1 280 ? 12.656 -25.547 -12.578 1 97.38 280 LYS A C 1
ATOM 2153 O O . LYS A 1 280 ? 12.633 -26.5 -11.789 1 97.38 280 LYS A O 1
ATOM 2158 N N . ASP A 1 281 ? 13.492 -24.562 -12.539 1 97.12 281 ASP A N 1
ATOM 2159 C CA . ASP A 1 281 ? 14.43 -24.422 -11.43 1 97.12 281 ASP A CA 1
ATOM 2160 C C . ASP A 1 281 ? 14.43 -23 -10.891 1 97.12 281 ASP A C 1
ATOM 2162 O O . ASP A 1 281 ? 14.203 -22.047 -11.641 1 97.12 281 ASP A O 1
ATOM 2166 N N . ILE A 1 282 ? 14.773 -22.859 -9.625 1 98.19 282 ILE A N 1
ATOM 2167 C CA . ILE A 1 282 ? 14.633 -21.562 -8.969 1 98.19 282 ILE A CA 1
ATOM 2168 C C . ILE A 1 282 ? 15.719 -20.609 -9.461 1 98.19 282 ILE A C 1
ATOM 2170 O O . ILE A 1 282 ? 15.539 -19.391 -9.438 1 98.19 282 ILE A O 1
ATOM 2174 N N . GLN A 1 283 ? 16.844 -21.141 -9.938 1 97.38 283 GLN A N 1
ATOM 2175 C CA . GLN A 1 283 ? 17.922 -20.297 -10.43 1 97.38 283 GLN A CA 1
ATOM 2176 C C . GLN A 1 283 ? 17.469 -19.438 -11.602 1 97.38 283 GLN A C 1
ATOM 2178 O O . GLN A 1 283 ? 17.859 -18.281 -11.719 1 97.38 283 GLN A O 1
ATOM 2183 N N . THR A 1 284 ? 16.672 -20.031 -12.461 1 98.31 284 THR A N 1
ATOM 2184 C CA . THR A 1 284 ? 16.141 -19.266 -13.586 1 98.31 284 THR A CA 1
ATOM 2185 C C . THR A 1 284 ? 15.336 -18.078 -13.102 1 98.31 284 THR A C 1
ATOM 2187 O O . THR A 1 284 ? 15.445 -16.969 -13.656 1 98.31 284 THR A O 1
ATOM 2190 N N . SER A 1 285 ? 14.531 -18.25 -12.078 1 98.56 285 SER A N 1
ATOM 2191 C CA . SER A 1 285 ? 13.773 -17.141 -11.477 1 98.56 285 SER A CA 1
ATOM 2192 C C . SER A 1 285 ? 14.711 -16.094 -10.883 1 98.56 285 SER A C 1
ATOM 2194 O O . SER A 1 285 ? 14.438 -14.898 -10.969 1 98.56 285 SER A O 1
ATOM 2196 N N . VAL A 1 286 ? 15.797 -16.578 -10.25 1 98.31 286 VAL A N 1
ATOM 2197 C CA . VAL A 1 286 ? 16.781 -15.664 -9.672 1 98.31 286 VAL A CA 1
ATOM 2198 C C . VAL A 1 286 ? 17.375 -14.773 -10.766 1 98.31 286 VAL A C 1
ATOM 2200 O O . VAL A 1 286 ? 17.422 -13.555 -10.617 1 98.31 286 VAL A O 1
ATOM 2203 N N . ASP A 1 287 ? 17.766 -15.414 -11.883 1 98.19 287 ASP A N 1
ATOM 2204 C CA . ASP A 1 287 ? 18.359 -14.672 -13 1 98.19 287 ASP A CA 1
ATOM 2205 C C . ASP A 1 287 ? 17.375 -13.641 -13.547 1 98.19 287 ASP A C 1
ATOM 2207 O O . ASP A 1 287 ? 17.766 -12.516 -13.859 1 98.19 287 ASP A O 1
ATOM 2211 N N . PHE A 1 288 ? 16.219 -14 -13.68 1 98.5 288 PHE A N 1
ATOM 2212 C CA . PHE A 1 288 ? 15.164 -13.133 -14.18 1 98.5 288 PHE A CA 1
ATOM 2213 C C . PHE A 1 288 ? 14.953 -11.938 -13.25 1 98.5 288 PHE A C 1
ATOM 2215 O O . PHE A 1 288 ? 14.984 -10.789 -13.695 1 98.5 288 PHE A O 1
ATOM 2222 N N . LEU A 1 289 ? 14.781 -12.195 -11.938 1 98.75 289 LEU A N 1
ATOM 2223 C CA . LEU A 1 289 ? 14.43 -11.156 -10.977 1 98.75 289 LEU A CA 1
ATOM 2224 C C . LEU A 1 289 ? 15.617 -10.227 -10.734 1 98.75 289 LEU A C 1
ATOM 2226 O O . LEU A 1 289 ? 15.438 -9.031 -10.5 1 98.75 289 LEU A O 1
ATOM 2230 N N . LYS A 1 290 ? 16.812 -10.789 -10.758 1 98.31 290 LYS A N 1
ATOM 2231 C CA . LYS A 1 290 ? 18 -9.953 -10.641 1 98.31 290 LYS A CA 1
ATOM 2232 C C . LYS A 1 290 ? 18.047 -8.875 -11.727 1 98.31 290 LYS A C 1
ATOM 2234 O O . LYS A 1 290 ? 18.391 -7.727 -11.453 1 98.31 290 LYS A O 1
ATOM 2239 N N . GLU A 1 291 ? 17.672 -9.281 -12.914 1 98.31 291 GLU A N 1
ATOM 2240 C CA . GLU A 1 291 ? 17.656 -8.328 -14.023 1 98.31 291 GLU A CA 1
ATOM 2241 C C . GLU A 1 291 ? 16.469 -7.379 -13.906 1 98.31 291 GLU A C 1
ATOM 2243 O O . GLU A 1 291 ? 16.594 -6.184 -14.18 1 98.31 291 GLU A O 1
ATOM 2248 N N . MET A 1 292 ? 15.289 -7.875 -13.539 1 98.12 292 MET A N 1
ATOM 2249 C CA . MET A 1 292 ? 14.094 -7.055 -13.391 1 98.12 292 MET A CA 1
ATOM 2250 C C . MET A 1 292 ? 14.328 -5.93 -12.391 1 98.12 292 MET A C 1
ATOM 2252 O O . MET A 1 292 ? 13.797 -4.828 -12.547 1 98.12 292 MET A O 1
ATOM 2256 N N . TRP A 1 293 ? 15.086 -6.242 -11.336 1 98.25 293 TRP A N 1
ATOM 2257 C CA . TRP A 1 293 ? 15.297 -5.297 -10.242 1 98.25 293 TRP A CA 1
ATOM 2258 C C . TRP A 1 293 ? 16.703 -4.715 -10.289 1 98.25 293 TRP A C 1
ATOM 2260 O O . TRP A 1 293 ? 17.25 -4.293 -9.258 1 98.25 293 TRP A O 1
ATOM 2270 N N . SER A 1 294 ? 17.406 -4.711 -11.453 1 98.12 294 SER A N 1
ATOM 2271 C CA . SER A 1 294 ? 18.781 -4.23 -11.578 1 98.12 294 SER A CA 1
ATOM 2272 C C . SER A 1 294 ? 18.828 -2.709 -11.664 1 98.12 294 SER A C 1
ATOM 2274 O O . SER A 1 294 ? 19.875 -2.104 -11.43 1 98.12 294 SER A O 1
ATOM 2276 N N . ASN A 1 295 ? 17.719 -2.096 -12.023 1 97.5 295 ASN A N 1
ATOM 2277 C CA . ASN A 1 295 ? 17.594 -0.644 -12.109 1 97.5 295 ASN A CA 1
ATOM 2278 C C . ASN A 1 295 ? 16.188 -0.174 -11.805 1 97.5 295 ASN A C 1
ATOM 2280 O O . ASN A 1 295 ? 15.328 -0.973 -11.406 1 97.5 295 ASN A O 1
ATOM 2284 N N . ASN A 1 296 ? 15.898 1.101 -11.938 1 96.56 296 ASN A N 1
ATOM 2285 C CA . ASN A 1 296 ? 14.633 1.682 -11.508 1 96.56 296 ASN A CA 1
ATOM 2286 C C . ASN A 1 296 ? 13.656 1.814 -12.68 1 96.56 296 ASN A C 1
ATOM 2288 O O . ASN A 1 296 ? 12.789 2.688 -12.672 1 96.56 296 ASN A O 1
ATOM 2292 N N . TRP A 1 297 ? 13.758 0.982 -13.719 1 97.31 297 TRP A N 1
ATOM 2293 C CA . TRP A 1 297 ? 12.906 1.116 -14.891 1 97.31 297 TRP A CA 1
ATOM 2294 C C . TRP A 1 297 ? 11.43 1.068 -14.508 1 97.31 297 TRP A C 1
ATOM 2296 O O . TRP A 1 297 ? 10.641 1.905 -14.945 1 97.31 297 TRP A O 1
ATOM 2306 N N . ILE A 1 298 ? 11.078 0.116 -13.719 1 96.38 298 ILE A N 1
ATOM 2307 C CA . ILE A 1 298 ? 9.672 -0.07 -13.383 1 96.38 298 ILE A CA 1
ATOM 2308 C C . ILE A 1 298 ? 9.172 1.126 -12.578 1 96.38 298 ILE A C 1
ATOM 2310 O O . ILE A 1 298 ? 8.055 1.601 -12.789 1 96.38 298 ILE A O 1
ATOM 2314 N N . THR A 1 299 ? 9.914 1.658 -11.633 1 96.31 299 THR A N 1
ATOM 2315 C CA . THR A 1 299 ? 9.539 2.805 -10.805 1 96.31 299 THR A CA 1
ATOM 2316 C C . THR A 1 299 ? 9.375 4.055 -11.664 1 96.31 299 THR A C 1
ATOM 2318 O O . THR A 1 299 ? 8.523 4.898 -11.383 1 96.31 299 THR A O 1
ATOM 2321 N N . GLU A 1 300 ? 10.219 4.191 -12.68 1 95.88 300 GLU A N 1
ATOM 2322 C CA . GLU A 1 300 ? 10.156 5.336 -13.578 1 95.88 300 GLU A CA 1
ATOM 2323 C C . GLU A 1 300 ? 8.875 5.316 -14.414 1 95.88 300 GLU A C 1
ATOM 2325 O O . GLU A 1 300 ? 8.398 6.359 -14.859 1 95.88 300 GLU A O 1
ATOM 2330 N N . HIS A 1 301 ? 8.305 4.113 -14.57 1 95.62 301 HIS A N 1
ATOM 2331 C CA . HIS A 1 301 ? 7.109 3.977 -15.391 1 95.62 301 HIS A CA 1
ATOM 2332 C C . HIS A 1 301 ? 5.855 3.875 -14.531 1 95.62 301 HIS A C 1
ATOM 2334 O O . HIS A 1 301 ? 4.742 4.09 -15.016 1 95.62 301 HIS A O 1
ATOM 2340 N N . ASP A 1 302 ? 5.984 3.533 -13.297 1 96.25 302 ASP A N 1
ATOM 2341 C CA . ASP A 1 302 ? 4.922 3.496 -12.297 1 96.25 302 ASP A CA 1
ATOM 2342 C C . ASP A 1 302 ? 5.438 3.947 -10.93 1 96.25 302 ASP A C 1
ATOM 2344 O O . ASP A 1 302 ? 6.016 3.154 -10.188 1 96.25 302 ASP A O 1
ATOM 2348 N N . PRO A 1 303 ? 5.117 5.141 -10.555 1 95.5 303 PRO A N 1
ATOM 2349 C CA . PRO A 1 303 ? 5.707 5.68 -9.328 1 95.5 303 PRO A CA 1
ATOM 2350 C C . PRO A 1 303 ? 5.188 4.992 -8.07 1 95.5 303 PRO A C 1
ATOM 2352 O O . PRO A 1 303 ? 5.727 5.199 -6.98 1 95.5 303 PRO A O 1
ATOM 2355 N N . TYR A 1 304 ? 4.199 4.168 -8.156 1 95.69 304 TYR A N 1
ATOM 2356 C CA . TYR A 1 304 ? 3.656 3.475 -6.992 1 95.69 304 TYR A CA 1
ATOM 2357 C C . TYR A 1 304 ? 4.449 2.205 -6.699 1 95.69 304 TYR A C 1
ATOM 2359 O O . TYR A 1 304 ? 4.238 1.56 -5.668 1 95.69 304 TYR A O 1
ATOM 2367 N N . VAL A 1 305 ? 5.363 1.842 -7.551 1 97 305 VAL A N 1
ATOM 2368 C CA . VAL A 1 305 ? 6.352 0.812 -7.242 1 97 305 VAL A CA 1
ATOM 2369 C C . VAL A 1 305 ? 7.582 1.451 -6.602 1 97 305 VAL A C 1
ATOM 2371 O O . VAL A 1 305 ? 8.266 2.258 -7.234 1 97 305 VAL A O 1
ATOM 2374 N N . PRO A 1 306 ? 7.902 1.095 -5.328 1 97.94 306 PRO A N 1
ATOM 2375 C CA . PRO A 1 306 ? 9.078 1.692 -4.691 1 97.94 306 PRO A CA 1
ATOM 2376 C C . PRO A 1 306 ? 10.375 1.365 -5.426 1 97.94 306 PRO A C 1
ATOM 2378 O O . PRO A 1 306 ? 10.539 0.253 -5.934 1 97.94 306 PRO A O 1
ATOM 2381 N N . PRO A 1 307 ? 11.289 2.326 -5.48 1 97.69 307 PRO A N 1
ATOM 2382 C CA . PRO A 1 307 ? 12.57 2.088 -6.145 1 97.69 307 PRO A CA 1
ATOM 2383 C C . PRO A 1 307 ? 13.523 1.242 -5.301 1 97.69 307 PRO A C 1
ATOM 2385 O O . PRO A 1 307 ? 14.547 1.744 -4.824 1 97.69 307 PRO A O 1
ATOM 2388 N N . VAL A 1 308 ? 13.258 -0.023 -5.129 1 98 308 VAL A N 1
ATOM 2389 C CA . VAL A 1 308 ? 14.07 -0.974 -4.379 1 98 308 VAL A CA 1
ATOM 2390 C C . VAL A 1 308 ? 14.781 -1.919 -5.344 1 98 308 VAL A C 1
ATOM 2392 O O . VAL A 1 308 ? 14.133 -2.707 -6.039 1 98 308 VAL A O 1
ATOM 2395 N N . LEU A 1 309 ? 16.047 -1.858 -5.395 1 97.88 309 LEU A N 1
ATOM 2396 C CA . LEU A 1 309 ? 16.828 -2.662 -6.32 1 97.88 309 LEU A CA 1
ATOM 2397 C C . LEU A 1 309 ? 17.141 -4.031 -5.719 1 97.88 309 LEU A C 1
ATOM 2399 O O . LEU A 1 309 ? 16.938 -4.254 -4.527 1 97.88 309 LEU A O 1
ATOM 2403 N N . TRP A 1 310 ? 17.609 -4.93 -6.574 1 98.31 310 TRP A N 1
ATOM 2404 C CA . TRP A 1 310 ? 18.094 -6.238 -6.137 1 98.31 310 TRP A CA 1
ATOM 2405 C C . TRP A 1 310 ? 19.188 -6.086 -5.09 1 98.31 310 TRP A C 1
ATOM 2407 O O . TRP A 1 310 ? 20.062 -5.234 -5.219 1 98.31 310 TRP A O 1
ATOM 2417 N N . ASN A 1 311 ? 19.094 -6.852 -4.02 1 97.56 311 ASN A N 1
ATOM 2418 C CA . ASN A 1 311 ? 20.078 -6.809 -2.938 1 97.56 311 ASN A CA 1
ATOM 2419 C C . ASN A 1 311 ? 21.016 -8 -2.984 1 97.56 311 ASN A C 1
ATOM 2421 O O . ASN A 1 311 ? 20.719 -9.07 -2.447 1 97.56 311 ASN A O 1
ATOM 2425 N N . ASP A 1 312 ? 22.203 -7.848 -3.477 1 97.62 312 ASP A N 1
ATOM 2426 C CA . ASP A 1 312 ? 23.188 -8.922 -3.643 1 97.62 312 ASP A CA 1
ATOM 2427 C C . ASP A 1 312 ? 23.625 -9.484 -2.291 1 97.62 312 ASP A C 1
ATOM 2429 O O . ASP A 1 312 ? 23.922 -10.672 -2.176 1 97.62 312 ASP A O 1
ATOM 2433 N N . GLU A 1 313 ? 23.594 -8.625 -1.283 1 96.56 313 GLU A N 1
ATOM 2434 C CA . GLU A 1 313 ? 24.047 -9.062 0.037 1 96.56 313 GLU A CA 1
ATOM 2435 C C . GLU A 1 313 ? 23.094 -10.109 0.62 1 96.56 313 GLU A C 1
ATOM 2437 O O . GLU A 1 313 ? 23.547 -11.07 1.247 1 96.56 313 GLU A O 1
ATOM 2442 N N . MET A 1 314 ? 21.844 -9.922 0.382 1 97.12 314 MET A N 1
ATOM 2443 C CA . MET A 1 314 ? 20.859 -10.852 0.903 1 97.12 314 MET A CA 1
ATOM 2444 C C . MET A 1 314 ? 20.922 -12.188 0.165 1 97.12 314 MET A C 1
ATOM 2446 O O . MET A 1 314 ? 20.609 -13.234 0.735 1 97.12 314 MET A O 1
ATOM 2450 N N . TYR A 1 315 ? 21.344 -12.148 -1.117 1 97.75 315 TYR A N 1
ATOM 2451 C CA . TYR A 1 315 ? 21.359 -13.367 -1.912 1 97.75 315 TYR A CA 1
ATOM 2452 C C . TYR A 1 315 ? 22.75 -14 -1.904 1 97.75 315 TYR A C 1
ATOM 2454 O O . TYR A 1 315 ? 22.938 -15.109 -2.404 1 97.75 315 TYR A O 1
ATOM 2462 N N . ARG A 1 316 ? 23.703 -13.414 -1.297 1 94.38 316 ARG A N 1
ATOM 2463 C CA . ARG A 1 316 ? 25.094 -13.836 -1.391 1 94.38 316 ARG A CA 1
ATOM 2464 C C . ARG A 1 316 ? 25.281 -15.25 -0.857 1 94.38 316 ARG A C 1
ATOM 2466 O O . ARG A 1 316 ? 24.672 -15.633 0.139 1 94.38 316 ARG A O 1
ATOM 2473 N N . LYS A 1 317 ? 26.266 -15.859 -1.532 1 88.06 317 LYS A N 1
ATOM 2474 C CA . LYS A 1 317 ? 26.609 -17.203 -1.102 1 88.06 317 LYS A CA 1
ATOM 2475 C C . LYS A 1 317 ? 27.234 -17.203 0.29 1 88.06 317 LYS A C 1
ATOM 2477 O O . LYS A 1 317 ? 28.062 -16.359 0.596 1 88.06 317 LYS A O 1
ATOM 2482 N N . GLY A 1 318 ? 26.828 -18.078 1.111 1 86.06 318 GLY A N 1
ATOM 2483 C CA . GLY A 1 318 ? 27.375 -18.203 2.447 1 86.06 318 GLY A CA 1
ATOM 2484 C C . GLY A 1 318 ? 26.625 -17.391 3.49 1 86.06 318 GLY A C 1
ATOM 2485 O O . GLY A 1 318 ? 26.891 -17.531 4.688 1 86.06 318 GLY A O 1
ATOM 2486 N N . ALA A 1 319 ? 25.734 -16.594 2.971 1 89.19 319 ALA A N 1
ATOM 2487 C CA . ALA A 1 319 ? 24.891 -15.914 3.945 1 89.19 319 ALA A CA 1
ATOM 2488 C C . ALA A 1 319 ? 24.156 -16.906 4.84 1 89.19 319 ALA A C 1
ATOM 2490 O O . ALA A 1 319 ? 23.703 -17.969 4.375 1 89.19 319 ALA A O 1
ATOM 2491 N N . LYS A 1 320 ? 24.109 -16.641 6.137 1 97.38 320 LYS A N 1
ATOM 2492 C CA . LYS A 1 320 ? 23.422 -17.5 7.105 1 97.38 320 LYS A CA 1
ATOM 2493 C C . LYS A 1 320 ? 22.172 -16.797 7.656 1 97.38 320 LYS A C 1
ATOM 2495 O O . LYS A 1 320 ? 22.234 -15.625 8.016 1 97.38 320 LYS A O 1
ATOM 2500 N N . TYR A 1 321 ? 21.141 -17.531 7.621 1 98.56 321 TYR A N 1
ATOM 2501 C CA . TYR A 1 321 ? 19.859 -16.984 8.062 1 98.56 321 TYR A CA 1
ATOM 2502 C C . TYR A 1 321 ? 19.266 -17.844 9.172 1 98.56 321 TYR A C 1
ATOM 2504 O O . TYR A 1 321 ? 19.625 -19 9.336 1 98.56 321 TYR A O 1
ATOM 2512 N N . ARG A 1 322 ? 18.516 -17.25 10.062 1 98.56 322 ARG A N 1
ATOM 2513 C CA . ARG A 1 322 ? 17.703 -17.922 11.055 1 98.56 322 ARG A CA 1
ATOM 2514 C C . ARG A 1 322 ? 16.281 -18.109 10.555 1 98.56 322 ARG A C 1
ATOM 2516 O O . ARG A 1 322 ? 15.57 -17.141 10.281 1 98.56 322 ARG A O 1
ATOM 2523 N N . ILE A 1 323 ? 15.82 -19.359 10.375 1 98.94 323 ILE A N 1
ATOM 2524 C CA . ILE A 1 323 ? 14.586 -19.703 9.688 1 98.94 323 ILE A CA 1
ATOM 2525 C C . ILE A 1 323 ? 13.633 -20.406 10.664 1 98.94 323 ILE A C 1
ATOM 2527 O O . ILE A 1 323 ? 14.016 -21.375 11.336 1 98.94 323 ILE A O 1
ATOM 2531 N N . GLY A 1 324 ? 12.391 -19.844 10.789 1 98.94 324 GLY A N 1
ATOM 2532 C CA . GLY A 1 324 ? 11.352 -20.609 11.477 1 98.94 324 GLY A CA 1
ATOM 2533 C C . GLY A 1 324 ? 10.695 -21.656 10.594 1 98.94 324 GLY A C 1
ATOM 2534 O O . GLY A 1 324 ? 10.461 -21.406 9.406 1 98.94 324 GLY A O 1
ATOM 2535 N N . TYR A 1 325 ? 10.438 -22.859 11.156 1 98.88 325 TYR A N 1
ATOM 2536 C CA . TYR A 1 325 ? 9.766 -23.859 10.336 1 98.88 325 TYR A CA 1
ATOM 2537 C C . TYR A 1 325 ? 8.57 -24.453 11.07 1 98.88 325 TYR A C 1
ATOM 2539 O O . TYR A 1 325 ? 8.539 -24.453 12.305 1 98.88 325 TYR A O 1
ATOM 2547 N N . TYR A 1 326 ? 7.582 -24.875 10.344 1 98.81 326 TYR A N 1
ATOM 2548 C CA . TYR A 1 326 ? 6.488 -25.703 10.852 1 98.81 326 TYR A CA 1
ATOM 2549 C C . TYR A 1 326 ? 5.984 -26.656 9.781 1 98.81 326 TYR A C 1
ATOM 2551 O O . TYR A 1 326 ? 6.039 -26.359 8.594 1 98.81 326 TYR A O 1
ATOM 2559 N N . VAL A 1 327 ? 5.477 -27.828 10.211 1 98.56 327 VAL A N 1
ATOM 2560 C CA . VAL A 1 327 ? 4.961 -28.844 9.289 1 98.56 327 VAL A CA 1
ATOM 2561 C C . VAL A 1 327 ? 3.434 -28.812 9.297 1 98.56 327 VAL A C 1
ATOM 2563 O O . VAL A 1 327 ? 2.793 -29.344 8.383 1 98.56 327 VAL A O 1
ATOM 2566 N N . ASP A 1 328 ? 2.898 -28.172 10.297 1 98.12 328 ASP A N 1
ATOM 2567 C CA . ASP A 1 328 ? 1.46 -28.078 10.531 1 98.12 328 ASP A CA 1
ATOM 2568 C C . ASP A 1 328 ? 1.078 -26.734 11.125 1 98.12 328 ASP A C 1
ATOM 2570 O O . ASP A 1 328 ? 1.605 -26.328 12.164 1 98.12 328 ASP A O 1
ATOM 2574 N N . ASP A 1 329 ? 0.097 -26.062 10.5 1 97.44 329 ASP A N 1
ATOM 2575 C CA . ASP A 1 329 ? -0.253 -24.703 10.938 1 97.44 329 ASP A CA 1
ATOM 2576 C C . ASP A 1 329 ? -1.34 -24.75 12.008 1 97.44 329 ASP A C 1
ATOM 2578 O O . ASP A 1 329 ? -1.778 -23.703 12.484 1 97.44 329 ASP A O 1
ATOM 2582 N N . GLY A 1 330 ? -1.812 -25.891 12.32 1 95.25 330 GLY A N 1
ATOM 2583 C CA . GLY A 1 330 ? -2.832 -26.062 13.352 1 95.25 330 GLY A CA 1
ATOM 2584 C C . GLY A 1 330 ? -4.246 -25.953 12.805 1 95.25 330 GLY A C 1
ATOM 2585 O O . GLY A 1 330 ? -5.207 -26.312 13.492 1 95.25 330 GLY A O 1
ATOM 2586 N N . TRP A 1 331 ? -4.371 -25.547 11.594 1 94.94 331 TRP A N 1
ATOM 2587 C CA . TRP A 1 331 ? -5.664 -25.391 10.938 1 94.94 331 TRP A CA 1
ATOM 2588 C C . TRP A 1 331 ? -6.008 -26.625 10.109 1 94.94 331 TRP A C 1
ATOM 2590 O O . TRP A 1 331 ? -7.105 -27.172 10.234 1 94.94 331 TRP A O 1
ATOM 2600 N N . PHE A 1 332 ? -5.145 -27.094 9.297 1 96.62 332 PHE A N 1
ATOM 2601 C CA . PHE A 1 332 ? -5.348 -28.219 8.375 1 96.62 332 PHE A CA 1
ATOM 2602 C C . PHE A 1 332 ? -4.055 -29 8.18 1 96.62 332 PHE A C 1
ATOM 2604 O O . PHE A 1 332 ? -3.148 -28.547 7.473 1 96.62 332 PHE A O 1
ATOM 2611 N N . THR A 1 333 ? -3.951 -30.188 8.758 1 97.44 333 THR A N 1
ATOM 2612 C CA . THR A 1 333 ? -2.732 -31 8.734 1 97.44 333 THR A CA 1
ATOM 2613 C C . THR A 1 333 ? -2.416 -31.453 7.316 1 97.44 333 THR A C 1
ATOM 2615 O O . THR A 1 333 ? -3.26 -32.062 6.656 1 97.44 333 THR A O 1
ATOM 2618 N N . PRO A 1 334 ? -1.227 -31.172 6.797 1 98.19 334 PRO A N 1
ATOM 2619 C CA . PRO A 1 334 ? -0.875 -31.609 5.441 1 98.19 334 PRO A CA 1
ATOM 2620 C C . PRO A 1 334 ? -0.648 -33.125 5.344 1 98.19 334 PRO A C 1
ATOM 2622 O O . PRO A 1 334 ? -0.393 -33.781 6.359 1 98.19 334 PRO A O 1
ATOM 2625 N N . ALA A 1 335 ? -0.726 -33.656 4.105 1 98.06 335 ALA A N 1
ATOM 2626 C CA . ALA A 1 335 ? -0.399 -35.062 3.854 1 98.06 335 ALA A CA 1
ATOM 2627 C C . ALA A 1 335 ? 1.006 -35.375 4.348 1 98.06 335 ALA A C 1
ATOM 2629 O O . ALA A 1 335 ? 1.898 -34.531 4.32 1 98.06 335 ALA A O 1
ATOM 2630 N N . PRO A 1 336 ? 1.23 -36.625 4.777 1 98.25 336 PRO A N 1
ATOM 2631 C CA . PRO A 1 336 ? 2.514 -37.031 5.359 1 98.25 336 PRO A CA 1
ATOM 2632 C C . PRO A 1 336 ? 3.697 -36.719 4.445 1 98.25 336 PRO A C 1
ATOM 2634 O O . PRO A 1 336 ? 4.758 -36.281 4.922 1 98.25 336 PRO A O 1
ATOM 2637 N N . ALA A 1 337 ? 3.555 -36.906 3.162 1 98.62 337 ALA A N 1
ATOM 2638 C CA . ALA A 1 337 ? 4.637 -36.656 2.215 1 98.62 337 ALA A CA 1
ATOM 2639 C C . ALA A 1 337 ? 5.09 -35.219 2.281 1 98.62 337 ALA A C 1
ATOM 2641 O O . ALA A 1 337 ? 6.277 -34.906 2.141 1 98.62 337 ALA A O 1
ATOM 2642 N N . ILE A 1 338 ? 4.176 -34.312 2.477 1 98.75 338 ILE A N 1
ATOM 2643 C CA . ILE A 1 338 ? 4.469 -32.875 2.514 1 98.75 338 ILE A CA 1
ATOM 2644 C C . ILE A 1 338 ? 5.176 -32.531 3.82 1 98.75 338 ILE A C 1
ATOM 2646 O O . ILE A 1 338 ? 6.117 -31.719 3.828 1 98.75 338 ILE A O 1
ATOM 2650 N N . GLN A 1 339 ? 4.73 -33.125 4.93 1 98.56 339 GLN A N 1
ATOM 2651 C CA . GLN A 1 339 ? 5.414 -32.938 6.203 1 98.56 339 GLN A CA 1
ATOM 2652 C C . GLN A 1 339 ? 6.859 -33.406 6.129 1 98.56 339 GLN A C 1
ATOM 2654 O O . GLN A 1 339 ? 7.777 -32.719 6.582 1 98.56 339 GLN A O 1
ATOM 2659 N N . ARG A 1 340 ? 7.023 -34.562 5.547 1 98.69 340 ARG A N 1
ATOM 2660 C CA . ARG A 1 340 ? 8.359 -35.125 5.383 1 98.69 340 ARG A CA 1
ATOM 2661 C C . ARG A 1 340 ? 9.234 -34.219 4.527 1 98.69 340 ARG A C 1
ATOM 2663 O O . ARG A 1 340 ? 10.414 -34 4.824 1 98.69 340 ARG A O 1
ATOM 2670 N N . ALA A 1 341 ? 8.664 -33.688 3.469 1 98.81 341 ALA A N 1
ATOM 2671 C CA . ALA A 1 341 ? 9.414 -32.812 2.578 1 98.81 341 ALA A CA 1
ATOM 2672 C C . ALA A 1 341 ? 9.945 -31.594 3.328 1 98.81 341 ALA A C 1
ATOM 2674 O O . ALA A 1 341 ? 11.07 -31.141 3.086 1 98.81 341 ALA A O 1
ATOM 2675 N N . VAL A 1 342 ? 9.125 -31.016 4.211 1 98.88 342 VAL A N 1
ATOM 2676 C CA . VAL A 1 342 ? 9.547 -29.859 4.996 1 98.88 342 VAL A CA 1
ATOM 2677 C C . VAL A 1 342 ? 10.719 -30.25 5.895 1 98.88 342 VAL A C 1
ATOM 2679 O O . VAL A 1 342 ? 11.695 -29.5 6.016 1 98.88 342 VAL A O 1
ATOM 2682 N N . LEU A 1 343 ? 10.633 -31.406 6.512 1 98.81 343 LEU A N 1
ATOM 2683 C CA . LEU A 1 343 ? 11.703 -31.875 7.387 1 98.81 343 LEU A CA 1
ATOM 2684 C C . LEU A 1 343 ? 12.977 -32.156 6.594 1 98.81 343 LEU A C 1
ATOM 2686 O O . LEU A 1 343 ? 14.078 -31.891 7.07 1 98.81 343 LEU A O 1
ATOM 2690 N N . GLU A 1 344 ? 12.828 -32.688 5.395 1 98.81 344 GLU A N 1
ATOM 2691 C CA . GLU A 1 344 ? 13.984 -32.875 4.523 1 98.81 344 GLU A CA 1
ATOM 2692 C C . GLU A 1 344 ? 14.617 -31.547 4.148 1 98.81 344 GLU A C 1
ATOM 2694 O O . GLU A 1 344 ? 15.836 -31.406 4.184 1 98.81 344 GLU A O 1
ATOM 2699 N N . ALA A 1 345 ? 13.812 -30.609 3.797 1 98.94 345 ALA A N 1
ATOM 2700 C CA . ALA A 1 345 ? 14.312 -29.266 3.457 1 98.94 345 ALA A CA 1
ATOM 2701 C C . ALA A 1 345 ? 15.016 -28.625 4.648 1 98.94 345 ALA A C 1
ATOM 2703 O O . ALA A 1 345 ? 16.031 -27.938 4.484 1 98.94 345 ALA A O 1
ATOM 2704 N N . LYS A 1 346 ? 14.43 -28.781 5.844 1 98.88 346 LYS A N 1
ATOM 2705 C CA . LYS A 1 346 ? 15.07 -28.312 7.066 1 98.88 346 LYS A CA 1
ATOM 2706 C C . LYS A 1 346 ? 16.5 -28.859 7.188 1 98.88 346 LYS A C 1
ATOM 2708 O O . LYS A 1 346 ? 17.422 -28.094 7.465 1 98.88 346 LYS A O 1
ATOM 2713 N N . ALA A 1 347 ? 16.609 -30.125 6.992 1 98.81 347 ALA A N 1
ATOM 2714 C CA . ALA A 1 347 ? 17.922 -30.766 7.098 1 98.81 347 ALA A CA 1
ATOM 2715 C C . ALA A 1 347 ? 18.891 -30.188 6.066 1 98.81 347 ALA A C 1
ATOM 2717 O O . ALA A 1 347 ? 20.062 -29.984 6.367 1 98.81 347 ALA A O 1
ATOM 2718 N N . HIS A 1 348 ? 18.406 -30 4.852 1 98.5 348 HIS A N 1
ATOM 2719 C CA . HIS A 1 348 ? 19.25 -29.406 3.807 1 98.5 348 HIS A CA 1
ATOM 2720 C C . HIS A 1 348 ? 19.719 -28.016 4.191 1 98.5 348 HIS A C 1
ATOM 2722 O O . HIS A 1 348 ? 20.875 -27.656 3.975 1 98.5 348 HIS A O 1
ATOM 2728 N N . LEU A 1 349 ? 18.812 -27.203 4.734 1 98.69 349 LEU A N 1
ATOM 2729 C CA . LEU A 1 349 ? 19.156 -25.828 5.121 1 98.69 349 LEU A CA 1
ATOM 2730 C C . LEU A 1 349 ? 20.141 -25.828 6.281 1 98.69 349 LEU A C 1
ATOM 2732 O O . LEU A 1 349 ? 21.062 -25 6.316 1 98.69 349 LEU A O 1
ATOM 2736 N N . GLU A 1 350 ? 19.922 -26.719 7.234 1 98.69 350 GLU A N 1
ATOM 2737 C CA . GLU A 1 350 ? 20.875 -26.844 8.336 1 98.69 350 GLU A CA 1
ATOM 2738 C C . GLU A 1 350 ? 22.25 -27.25 7.836 1 98.69 350 GLU A C 1
ATOM 2740 O O . GLU A 1 350 ? 23.266 -26.719 8.289 1 98.69 350 GLU A O 1
ATOM 2745 N N . ALA A 1 351 ? 22.281 -28.156 6.934 1 97.88 351 ALA A N 1
ATOM 2746 C CA . ALA A 1 351 ? 23.547 -28.609 6.348 1 97.88 351 ALA A CA 1
ATOM 2747 C C . ALA A 1 351 ? 24.234 -27.469 5.605 1 97.88 351 ALA A C 1
ATOM 2749 O O . ALA A 1 351 ? 25.469 -27.422 5.547 1 97.88 351 ALA A O 1
ATOM 2750 N N . ALA A 1 352 ? 23.469 -26.594 5.043 1 97 352 ALA A N 1
ATOM 2751 C CA . ALA A 1 352 ? 24.031 -25.453 4.32 1 97 352 ALA A CA 1
ATOM 2752 C C . ALA A 1 352 ? 24.5 -24.359 5.285 1 97 352 ALA A C 1
ATOM 2754 O O . ALA A 1 352 ? 25.047 -23.344 4.863 1 97 352 ALA A O 1
ATOM 2755 N N . GLY A 1 353 ? 24.25 -24.453 6.547 1 97.69 353 GLY A N 1
ATOM 2756 C CA . GLY A 1 353 ? 24.797 -23.547 7.551 1 97.69 353 GLY A CA 1
ATOM 2757 C C . GLY A 1 353 ? 23.766 -22.641 8.172 1 97.69 353 GLY A C 1
ATOM 2758 O O . GLY A 1 353 ? 24.078 -21.844 9.062 1 97.69 353 GLY A O 1
ATOM 2759 N N . HIS A 1 354 ? 22.531 -22.781 7.777 1 98.56 354 HIS A N 1
ATOM 2760 C CA . HIS A 1 354 ? 21.469 -21.953 8.352 1 98.56 354 HIS A CA 1
ATOM 2761 C C . HIS A 1 354 ? 21.016 -22.516 9.703 1 98.56 354 HIS A C 1
ATOM 2763 O O . HIS A 1 354 ? 21.297 -23.656 10.031 1 98.56 354 HIS A O 1
ATOM 2769 N N . THR A 1 355 ? 20.406 -21.609 10.508 1 98.69 355 THR A N 1
ATOM 2770 C CA . THR A 1 355 ? 19.75 -22.016 11.742 1 98.69 355 THR A CA 1
ATOM 2771 C C . THR A 1 355 ? 18.234 -22.156 11.516 1 98.69 355 THR A C 1
ATOM 2773 O O . THR A 1 355 ? 17.578 -21.219 11.055 1 98.69 355 THR A O 1
ATOM 2776 N N . VAL A 1 356 ? 17.734 -23.344 11.742 1 98.81 356 VAL A N 1
ATOM 2777 C CA . VAL A 1 356 ? 16.297 -23.594 11.555 1 98.81 356 VAL A CA 1
ATOM 2778 C C . VAL A 1 356 ? 15.656 -23.922 12.898 1 98.81 356 VAL A C 1
ATOM 2780 O O . VAL A 1 356 ? 16.078 -24.875 13.57 1 98.81 356 VAL A O 1
ATOM 2783 N N . VAL A 1 357 ? 14.656 -23.172 13.336 1 98.81 357 VAL A N 1
ATOM 2784 C CA . VAL A 1 357 ? 14.047 -23.328 14.648 1 98.81 357 VAL A CA 1
ATOM 2785 C C . VAL A 1 357 ? 12.539 -23.5 14.508 1 98.81 357 VAL A C 1
ATOM 2787 O O . VAL A 1 357 ? 11.945 -23.047 13.531 1 98.81 357 VAL A O 1
ATOM 2790 N N . PRO A 1 358 ? 11.859 -24.156 15.453 1 98.5 358 PRO A N 1
ATOM 2791 C CA . PRO A 1 358 ? 10.406 -24.312 15.383 1 98.5 358 PRO A CA 1
ATOM 2792 C C . PRO A 1 358 ? 9.664 -22.984 15.438 1 98.5 358 PRO A C 1
ATOM 2794 O O . PRO A 1 358 ? 10.086 -22.062 16.141 1 98.5 358 PRO A O 1
ATOM 2797 N N . PHE A 1 359 ? 8.625 -22.891 14.719 1 98.25 359 PHE A N 1
ATOM 2798 C CA . PHE A 1 359 ? 7.75 -21.734 14.664 1 98.25 359 PHE A CA 1
ATOM 2799 C C . PHE A 1 359 ? 6.305 -22.156 14.438 1 98.25 359 PHE A C 1
ATOM 2801 O O . PHE A 1 359 ? 6.043 -23.188 13.82 1 98.25 359 PHE A O 1
ATOM 2808 N N . HIS A 1 360 ? 5.383 -21.438 15 1 96.81 360 HIS A N 1
ATOM 2809 C CA . HIS A 1 360 ? 3.959 -21.641 14.766 1 96.81 360 HIS A CA 1
ATOM 2810 C C . HIS A 1 360 ? 3.264 -20.344 14.391 1 96.81 360 HIS A C 1
ATOM 2812 O O . HIS A 1 360 ? 3.34 -19.359 15.141 1 96.81 360 HIS A O 1
ATOM 2818 N N . PRO A 1 361 ? 2.619 -20.297 13.242 1 97.62 361 PRO A N 1
ATOM 2819 C CA . PRO A 1 361 ? 1.887 -19.078 12.898 1 97.62 361 PRO A CA 1
ATOM 2820 C C . PRO A 1 361 ? 0.729 -18.797 13.852 1 97.62 361 PRO A C 1
ATOM 2822 O O . PRO A 1 361 ? -0.042 -19.703 14.18 1 97.62 361 PRO A O 1
ATOM 2825 N N . PRO A 1 362 ? 0.565 -17.562 14.25 1 97.88 362 PRO A N 1
ATOM 2826 C CA . PRO A 1 362 ? -0.447 -17.25 15.258 1 97.88 362 PRO A CA 1
ATOM 2827 C C . PRO A 1 362 ? -1.849 -17.109 14.672 1 97.88 362 PRO A C 1
ATOM 2829 O O . PRO A 1 362 ? -2.012 -16.578 13.57 1 97.88 362 PRO A O 1
ATOM 2832 N N . ASP A 1 363 ? -2.875 -17.656 15.32 1 97.38 363 ASP A N 1
ATOM 2833 C CA . ASP A 1 363 ? -4.301 -17.422 15.117 1 97.38 363 ASP A CA 1
ATOM 2834 C C . ASP A 1 363 ? -4.691 -17.609 13.656 1 97.38 363 ASP A C 1
ATOM 2836 O O . ASP A 1 363 ? -5.289 -16.734 13.039 1 97.38 363 ASP A O 1
ATOM 2840 N N . VAL A 1 364 ? -4.461 -18.797 13.133 1 97.19 364 VAL A N 1
ATOM 2841 C CA . VAL A 1 364 ? -4.691 -19.125 11.734 1 97.19 364 VAL A CA 1
ATOM 2842 C C . VAL A 1 364 ? -6.184 -19.047 11.422 1 97.19 364 VAL A C 1
ATOM 2844 O O . VAL A 1 364 ? -6.574 -18.578 10.352 1 97.19 364 VAL A O 1
ATOM 2847 N N . PRO A 1 365 ? -7.137 -19.406 12.359 1 96.19 365 PRO A N 1
ATOM 2848 C CA . PRO A 1 365 ? -8.562 -19.266 12.055 1 96.19 365 PRO A CA 1
ATOM 2849 C C . PRO A 1 365 ? -8.961 -17.812 11.773 1 96.19 365 PRO A C 1
ATOM 2851 O O . PRO A 1 365 ? -9.68 -17.547 10.812 1 96.19 365 PRO A O 1
ATOM 2854 N N . ARG A 1 366 ? -8.477 -16.953 12.578 1 96 366 ARG A N 1
ATOM 2855 C CA . ARG A 1 366 ? -8.75 -15.539 12.359 1 96 366 ARG A CA 1
ATOM 2856 C C . ARG A 1 366 ? -8.156 -15.055 11.039 1 96 366 ARG A C 1
ATOM 2858 O O . ARG A 1 366 ? -8.797 -14.305 10.305 1 96 366 ARG A O 1
ATOM 2865 N N . MET A 1 367 ? -6.922 -15.461 10.844 1 97.19 367 MET A N 1
ATOM 2866 C CA . MET A 1 367 ? -6.246 -15.125 9.594 1 97.19 367 MET A CA 1
ATOM 2867 C C . MET A 1 367 ? -7.074 -15.578 8.398 1 97.19 367 MET A C 1
ATOM 2869 O O . MET A 1 367 ? -7.27 -14.805 7.453 1 97.19 367 MET A O 1
ATOM 2873 N N . MET A 1 368 ? -7.66 -16.75 8.398 1 96.62 368 MET A N 1
ATOM 2874 C CA . MET A 1 368 ? -8.438 -17.281 7.293 1 96.62 368 MET A CA 1
ATOM 2875 C C . MET A 1 368 ? -9.719 -16.484 7.082 1 96.62 368 MET A C 1
ATOM 2877 O O . MET A 1 368 ? -10.117 -16.219 5.945 1 96.62 368 MET A O 1
ATOM 2881 N N . ARG A 1 369 ? -10.375 -16.109 8.18 1 96.25 369 ARG A N 1
ATOM 2882 C CA . ARG A 1 369 ? -11.578 -15.289 8.062 1 96.25 369 ARG A CA 1
ATOM 2883 C C . ARG A 1 369 ? -11.273 -13.953 7.402 1 96.25 369 ARG A C 1
ATOM 2885 O O . ARG A 1 369 ? -11.984 -13.523 6.492 1 96.25 369 ARG A O 1
ATOM 2892 N N . HIS A 1 370 ? -10.195 -13.32 7.867 1 96.44 370 HIS A N 1
ATOM 2893 C CA . HIS A 1 370 ? -9.82 -12.023 7.324 1 96.44 370 HIS A CA 1
ATOM 2894 C C . HIS A 1 370 ? -9.43 -12.133 5.852 1 96.44 370 HIS A C 1
ATOM 2896 O O . HIS A 1 370 ? -9.773 -11.258 5.051 1 96.44 370 HIS A O 1
ATOM 2902 N N . TYR A 1 371 ? -8.781 -13.195 5.516 1 96.38 371 TYR A N 1
ATOM 2903 C CA . TYR A 1 371 ? -8.367 -13.422 4.137 1 96.38 371 TYR A CA 1
ATOM 2904 C C . TYR A 1 371 ? -9.57 -13.539 3.211 1 96.38 371 TYR A C 1
ATOM 2906 O O . TYR A 1 371 ? -9.648 -12.844 2.193 1 96.38 371 TYR A O 1
ATOM 2914 N N . VAL A 1 372 ? -10.453 -14.406 3.58 1 94.44 372 VAL A N 1
ATOM 2915 C CA . VAL A 1 372 ? -11.625 -14.656 2.748 1 94.44 372 VAL A CA 1
ATOM 2916 C C . VAL A 1 372 ? -12.445 -13.375 2.611 1 94.44 372 VAL A C 1
ATOM 2918 O O . VAL A 1 372 ? -12.906 -13.039 1.517 1 94.44 372 VAL A O 1
ATOM 2921 N N . ARG A 1 373 ? -12.586 -12.68 3.701 1 94.62 373 ARG A N 1
ATOM 2922 C CA . ARG A 1 373 ? -13.359 -11.438 3.688 1 94.62 373 ARG A CA 1
ATOM 2923 C C . ARG A 1 373 ? -12.711 -10.398 2.775 1 94.62 373 ARG A C 1
ATOM 2925 O O . ARG A 1 373 ? -13.406 -9.688 2.047 1 94.62 373 ARG A O 1
ATOM 2932 N N . ALA A 1 374 ? -11.414 -10.336 2.834 1 94.06 374 ALA A N 1
ATOM 2933 C CA . ALA A 1 374 ? -10.688 -9.32 2.076 1 94.06 374 ALA A CA 1
ATOM 2934 C C . ALA A 1 374 ? -10.625 -9.68 0.595 1 94.06 374 ALA A C 1
ATOM 2936 O O . ALA A 1 374 ? -10.516 -8.797 -0.261 1 94.06 374 ALA A O 1
ATOM 2937 N N . VAL A 1 375 ? -10.688 -10.93 0.291 1 92.88 375 VAL A N 1
ATOM 2938 C CA . VAL A 1 375 ? -10.711 -11.359 -1.103 1 92.88 375 VAL A CA 1
ATOM 2939 C C . VAL A 1 375 ? -12.102 -11.156 -1.689 1 92.88 375 VAL A C 1
ATOM 2941 O O . VAL A 1 375 ? -12.242 -10.75 -2.846 1 92.88 375 VAL A O 1
ATOM 2944 N N . CYS A 1 376 ? -13.133 -11.445 -0.853 1 92.75 376 CYS A N 1
ATOM 2945 C CA . CYS A 1 376 ? -14.523 -11.266 -1.252 1 92.75 376 CYS A CA 1
ATOM 2946 C C . CYS A 1 376 ? -15.109 -9.992 -0.657 1 92.75 376 CYS A C 1
ATOM 2948 O O . CYS A 1 376 ? -16.094 -10.039 0.072 1 92.75 376 CYS A O 1
ATOM 2950 N N . VAL A 1 377 ? -14.594 -8.859 -0.949 1 91.5 377 VAL A N 1
ATOM 2951 C CA . VAL A 1 377 ? -14.727 -7.555 -0.317 1 91.5 377 VAL A CA 1
ATOM 2952 C C . VAL A 1 377 ? -16.203 -7.18 -0.22 1 91.5 377 VAL A C 1
ATOM 2954 O O . VAL A 1 377 ? -16.625 -6.527 0.736 1 91.5 377 VAL A O 1
ATOM 2957 N N . ASP A 1 378 ? -17 -7.598 -1.202 1 94.06 378 ASP A N 1
ATOM 2958 C CA . ASP A 1 378 ? -18.406 -7.199 -1.209 1 94.06 378 ASP A CA 1
ATOM 2959 C C . ASP A 1 378 ? -19.312 -8.391 -0.894 1 94.06 378 ASP A C 1
ATOM 2961 O O . ASP A 1 378 ? -20.438 -8.477 -1.413 1 94.06 378 ASP A O 1
ATOM 2965 N N . GLY A 1 379 ? -18.719 -9.32 -0.117 1 91.38 379 GLY A N 1
ATOM 2966 C CA . GLY A 1 379 ? -19.484 -10.5 0.247 1 91.38 379 GLY A CA 1
ATOM 2967 C C . GLY A 1 379 ? -19.672 -11.477 -0.901 1 91.38 379 GLY A C 1
ATOM 2968 O O . GLY A 1 379 ? -20.594 -12.297 -0.894 1 91.38 379 GLY A O 1
ATOM 2969 N N . GLY A 1 380 ? -18.859 -11.305 -1.924 1 92.19 380 GLY A N 1
ATOM 2970 C CA . GLY A 1 380 ? -18.891 -12.219 -3.055 1 92.19 380 GLY A CA 1
ATOM 2971 C C . GLY A 1 380 ? -19.859 -11.781 -4.145 1 92.19 380 GLY A C 1
ATOM 2972 O O . GLY A 1 380 ? -20.016 -12.477 -5.152 1 92.19 380 GLY A O 1
ATOM 2973 N N . GLN A 1 381 ? -20.406 -10.609 -4.012 1 93 381 GLN A N 1
ATOM 2974 C CA . GLN A 1 381 ? -21.422 -10.156 -4.953 1 93 381 GLN A CA 1
ATOM 2975 C C . GLN A 1 381 ? -20.844 -9.977 -6.352 1 93 381 GLN A C 1
ATOM 2977 O O . GLN A 1 381 ? -21.484 -10.32 -7.348 1 93 381 GLN A O 1
ATOM 2982 N N . PHE A 1 382 ? -19.688 -9.43 -6.477 1 94.19 382 PHE A N 1
ATOM 2983 C CA . PHE A 1 382 ? -19.047 -9.211 -7.77 1 94.19 382 PHE A CA 1
ATOM 2984 C C . PHE A 1 382 ? -18.859 -10.531 -8.508 1 94.19 382 PHE A C 1
ATOM 2986 O O . PHE A 1 382 ? -19.234 -10.656 -9.672 1 94.19 382 PHE A O 1
ATOM 2993 N N . ILE A 1 383 ? -18.328 -11.523 -7.824 1 93.31 383 ILE A N 1
ATOM 2994 C CA . ILE A 1 383 ? -18.062 -12.844 -8.398 1 93.31 383 ILE A CA 1
ATOM 2995 C C . ILE A 1 383 ? -19.375 -13.523 -8.758 1 93.31 383 ILE A C 1
ATOM 2997 O O . ILE A 1 383 ? -19.531 -14.086 -9.844 1 93.31 383 ILE A O 1
ATOM 3001 N N . PHE A 1 384 ? -20.297 -13.406 -7.848 1 93.25 384 PHE A N 1
ATOM 3002 C CA . PHE A 1 384 ? -21.609 -14.016 -8.078 1 93.25 384 PHE A CA 1
ATOM 3003 C C . PHE A 1 384 ? -22.25 -13.438 -9.328 1 93.25 384 PHE A C 1
ATOM 3005 O O . PHE A 1 384 ? -22.734 -14.18 -10.188 1 93.25 384 PHE A O 1
ATOM 3012 N N . ASN A 1 385 ? -22.25 -12.109 -9.422 1 93.56 385 ASN A N 1
ATOM 3013 C CA . ASN A 1 385 ? -22.859 -11.445 -10.57 1 93.56 385 ASN A CA 1
ATOM 3014 C C . ASN A 1 385 ? -22.203 -11.859 -11.883 1 93.56 385 ASN A C 1
ATOM 3016 O O . ASN A 1 385 ? -22.875 -12.078 -12.883 1 93.56 385 ASN A O 1
ATOM 3020 N N . LYS A 1 386 ? -20.906 -12.008 -11.859 1 93.44 386 LYS A N 1
ATOM 3021 C CA . LYS A 1 386 ? -20.188 -12.406 -13.062 1 93.44 386 LYS A CA 1
ATOM 3022 C C . LYS A 1 386 ? -20.469 -13.859 -13.43 1 93.44 386 LYS A C 1
ATOM 3024 O O . LYS A 1 386 ? -20.703 -14.172 -14.594 1 93.44 386 LYS A O 1
ATOM 3029 N N . LEU A 1 387 ? -20.5 -14.719 -12.469 1 93.56 387 LEU A N 1
ATOM 3030 C CA . LEU A 1 387 ? -20.75 -16.125 -12.711 1 93.56 387 LEU A CA 1
ATOM 3031 C C . LEU A 1 387 ? -22.188 -16.359 -13.18 1 93.56 387 LEU A C 1
ATOM 3033 O O . LEU A 1 387 ? -22.422 -17.141 -14.102 1 93.56 387 LEU A O 1
ATOM 3037 N N . PHE A 1 388 ? -23.078 -15.648 -12.562 1 91 388 PHE A N 1
ATOM 3038 C CA . PHE A 1 388 ? -24.484 -15.82 -12.883 1 91 388 PHE A CA 1
ATOM 3039 C C . PHE A 1 388 ? -24.766 -15.422 -14.328 1 91 388 PHE A C 1
ATOM 3041 O O . PHE A 1 388 ? -25.672 -15.969 -14.961 1 91 388 PHE A O 1
ATOM 3048 N N . LYS A 1 389 ? -24.016 -14.484 -14.844 1 93 389 LYS A N 1
ATOM 3049 C CA . LYS A 1 389 ? -24.219 -13.992 -16.203 1 93 389 LYS A CA 1
ATOM 3050 C C . LYS A 1 389 ? -23.406 -14.789 -17.203 1 93 389 LYS A C 1
ATOM 3052 O O . LYS A 1 389 ? -23.422 -14.492 -18.406 1 93 389 LYS A O 1
ATOM 3057 N N . ASP A 1 390 ? -22.734 -15.867 -16.734 1 96.31 390 ASP A N 1
ATOM 3058 C CA . ASP A 1 390 ? -21.844 -16.641 -17.594 1 96.31 390 ASP A CA 1
ATOM 3059 C C . ASP A 1 390 ? -22.234 -18.125 -17.578 1 96.31 390 ASP A C 1
ATOM 3061 O O . ASP A 1 390 ? -23.234 -18.5 -16.984 1 96.31 390 ASP A O 1
ATOM 3065 N N . ILE A 1 391 ? -21.516 -18.906 -18.438 1 96.25 391 ILE A N 1
ATOM 3066 C CA . ILE A 1 391 ? -21.547 -20.359 -18.281 1 96.25 391 ILE A CA 1
ATOM 3067 C C . ILE A 1 391 ? -20.609 -20.766 -17.141 1 96.25 391 ILE A C 1
ATOM 3069 O O . ILE A 1 391 ? -19.438 -20.391 -17.125 1 96.25 391 ILE A O 1
ATOM 3073 N N . ILE A 1 392 ? -21.156 -21.5 -16.188 1 94 392 ILE A N 1
ATOM 3074 C CA . ILE A 1 392 ? -20.406 -21.797 -14.984 1 94 392 ILE A CA 1
ATOM 3075 C C . ILE A 1 392 ? -19.703 -23.141 -15.148 1 94 392 ILE A C 1
ATOM 3077 O O . ILE A 1 392 ? -20.328 -24.141 -15.516 1 94 392 ILE A O 1
ATOM 3081 N N . ASP A 1 393 ? -18.406 -23.125 -14.875 1 94.25 393 ASP A N 1
ATOM 3082 C CA . ASP A 1 393 ? -17.656 -24.391 -14.82 1 94.25 393 ASP A CA 1
ATOM 3083 C C . ASP A 1 393 ? -18.172 -25.266 -13.688 1 94.25 393 ASP A C 1
ATOM 3085 O O . ASP A 1 393 ? -18.266 -24.828 -12.539 1 94.25 393 ASP A O 1
ATOM 3089 N N . PRO A 1 394 ? -18.469 -26.484 -13.961 1 88.69 394 PRO A N 1
ATOM 3090 C CA . PRO A 1 394 ? -19.031 -27.375 -12.938 1 88.69 394 PRO A CA 1
ATOM 3091 C C . PRO A 1 394 ? -18.125 -27.516 -11.719 1 88.69 394 PRO A C 1
ATOM 3093 O O . PRO A 1 394 ? -18.594 -27.781 -10.609 1 88.69 394 PRO A O 1
ATOM 3096 N N . SER A 1 395 ? -16.859 -27.344 -11.898 1 85.38 395 SER A N 1
ATOM 3097 C CA . SER A 1 395 ? -15.93 -27.469 -10.789 1 85.38 395 SER A CA 1
ATOM 3098 C C . SER A 1 395 ? -16.156 -26.375 -9.742 1 85.38 395 SER A C 1
ATOM 3100 O O . SER A 1 395 ? -15.695 -26.5 -8.609 1 85.38 395 SER A O 1
ATOM 3102 N N . LEU A 1 396 ? -16.891 -25.328 -10.031 1 88.38 396 LEU A N 1
ATOM 3103 C CA . LEU A 1 396 ? -17.094 -24.203 -9.133 1 88.38 396 LEU A CA 1
ATOM 3104 C C . LEU A 1 396 ? -18.422 -24.328 -8.383 1 88.38 396 LEU A C 1
ATOM 3106 O O . LEU A 1 396 ? -18.734 -23.516 -7.516 1 88.38 396 LEU A O 1
ATOM 3110 N N . TYR A 1 397 ? -19.188 -25.391 -8.664 1 82.44 397 TYR A N 1
ATOM 3111 C CA . TYR A 1 397 ? -20.516 -25.516 -8.086 1 82.44 397 TYR A CA 1
ATOM 3112 C C . TYR A 1 397 ? -20.453 -25.531 -6.559 1 82.44 397 TYR A C 1
ATOM 3114 O O . TYR A 1 397 ? -21.281 -24.938 -5.883 1 82.44 397 TYR A O 1
ATOM 3122 N N . GLY A 1 398 ? -19.438 -26.203 -6.031 1 77.06 398 GLY A N 1
ATOM 3123 C CA . GLY A 1 398 ? -19.281 -26.219 -4.586 1 77.06 398 GLY A CA 1
ATOM 3124 C C . GLY A 1 398 ? -19.016 -24.844 -4 1 77.06 398 GLY A C 1
ATOM 3125 O O . GLY A 1 398 ? -19.594 -24.484 -2.977 1 77.06 398 GLY A O 1
ATOM 3126 N N . GLN A 1 399 ? -18.266 -24.109 -4.617 1 78.25 399 GLN A N 1
ATOM 3127 C CA . GLN A 1 399 ? -17.922 -22.766 -4.176 1 78.25 399 GLN A CA 1
ATOM 3128 C C . GLN A 1 399 ? -19.094 -21.812 -4.348 1 78.25 399 GLN A C 1
ATOM 3130 O O . GLN A 1 399 ? -19.234 -20.844 -3.59 1 78.25 399 GLN A O 1
ATOM 3135 N N . MET A 1 400 ? -19.938 -22.062 -5.293 1 80.56 400 MET A N 1
ATOM 3136 C CA . MET A 1 400 ? -21.062 -21.172 -5.613 1 80.56 400 MET A CA 1
ATOM 3137 C C . MET A 1 400 ? -22.047 -21.109 -4.457 1 80.56 400 MET A C 1
ATOM 3139 O O . MET A 1 400 ? -22.719 -20.094 -4.266 1 80.56 400 MET A O 1
ATOM 3143 N N . VAL A 1 401 ? -22.078 -22.109 -3.709 1 78.88 401 VAL A N 1
ATOM 3144 C CA . VAL A 1 401 ? -23.016 -22.156 -2.604 1 78.88 401 VAL A CA 1
ATOM 3145 C C . VAL A 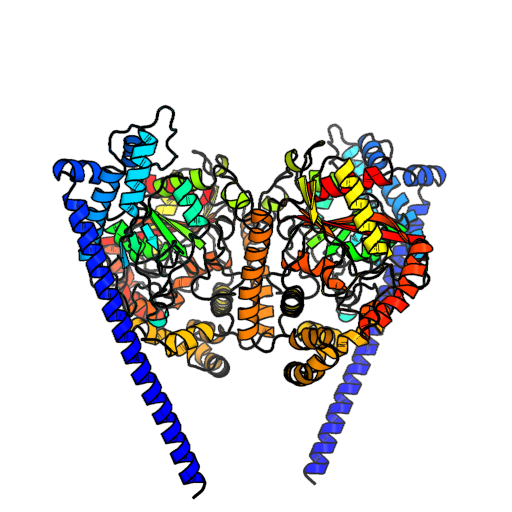1 401 ? -22.734 -21.031 -1.616 1 78.88 401 VAL A C 1
ATOM 3147 O O . VAL A 1 401 ? -23.656 -20.406 -1.097 1 78.88 401 VAL A O 1
ATOM 3150 N N . VAL A 1 402 ? -21.516 -20.812 -1.446 1 81.5 402 VAL A N 1
ATOM 3151 C CA . VAL A 1 402 ? -21.094 -19.797 -0.493 1 81.5 402 VAL A CA 1
ATOM 3152 C C . VAL A 1 402 ? -21.516 -18.422 -0.993 1 81.5 402 VAL A C 1
ATOM 3154 O O . VAL A 1 402 ? -21.875 -17.547 -0.197 1 81.5 402 VAL A O 1
ATOM 3157 N N . PHE A 1 403 ? -21.578 -18.25 -2.271 1 84.38 403 PHE A N 1
ATOM 3158 C CA . PHE A 1 403 ? -21.891 -16.953 -2.84 1 84.38 403 PHE A CA 1
ATOM 3159 C C . PHE A 1 403 ? -23.406 -16.734 -2.928 1 84.38 403 PHE A C 1
ATOM 3161 O O . PHE A 1 403 ? -23.875 -15.602 -2.977 1 84.38 403 PHE A O 1
ATOM 3168 N N . VAL A 1 404 ? -24.141 -17.812 -2.965 1 85.62 404 VAL A N 1
ATOM 3169 C CA . VAL A 1 404 ? -25.578 -17.719 -3.164 1 85.62 404 VAL A CA 1
ATOM 3170 C C . VAL A 1 404 ? -26.281 -17.547 -1.817 1 85.62 404 VAL A C 1
ATOM 3172 O O . VAL A 1 404 ? -27.281 -16.844 -1.715 1 85.62 404 VAL A O 1
ATOM 3175 N N . ALA A 1 405 ? -25.766 -18.188 -0.808 1 88.62 405 ALA A N 1
ATOM 3176 C CA . ALA A 1 405 ? -26.391 -18.094 0.513 1 88.62 405 ALA A CA 1
ATOM 3177 C C . ALA A 1 405 ? -26.203 -16.703 1.104 1 88.62 405 ALA A C 1
ATOM 3179 O O . ALA A 1 405 ? -25.078 -16.188 1.167 1 88.62 405 ALA A O 1
ATOM 3180 N N . PRO A 1 406 ? -27.359 -16.156 1.514 1 90.56 406 PRO A N 1
ATOM 3181 C CA . PRO A 1 406 ? -27.203 -14.844 2.156 1 90.56 406 PRO A CA 1
ATOM 3182 C C . PRO A 1 406 ? -26.234 -14.883 3.336 1 90.56 406 PRO A C 1
ATOM 3184 O O . PRO A 1 406 ? -26.25 -15.836 4.117 1 90.56 406 PRO A O 1
ATOM 3187 N N . VAL A 1 407 ? -25.5 -13.852 3.471 1 92.56 407 VAL A N 1
ATOM 3188 C CA . VAL A 1 407 ? -24.438 -13.805 4.473 1 92.56 407 VAL A CA 1
ATOM 3189 C C . VAL A 1 407 ? -25.031 -13.945 5.871 1 92.56 407 VAL A C 1
ATOM 3191 O O . VAL A 1 407 ? -24.484 -14.641 6.723 1 92.56 407 VAL A O 1
ATOM 3194 N N . TRP A 1 408 ? -26.203 -13.242 6.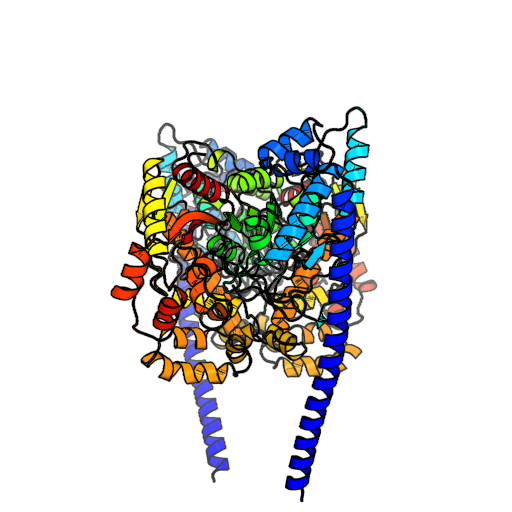105 1 92.56 408 TRP A N 1
ATOM 3195 C CA . TRP A 1 408 ? -26.812 -13.312 7.43 1 92.56 408 TRP A CA 1
ATOM 3196 C C . TRP A 1 408 ? -27.203 -14.742 7.777 1 92.56 408 TRP A C 1
ATOM 3198 O O . TRP A 1 408 ? -27.156 -15.141 8.945 1 92.56 408 TRP A O 1
ATOM 3208 N N . LEU A 1 409 ? -27.641 -15.516 6.832 1 93.94 409 LEU A N 1
ATOM 3209 C CA . LEU A 1 409 ? -28.016 -16.906 7.055 1 93.94 409 LEU A CA 1
ATOM 3210 C C . LEU A 1 409 ? -26.781 -17.766 7.355 1 93.94 409 LEU A C 1
ATOM 3212 O O . LEU A 1 409 ? -26.828 -18.641 8.211 1 93.94 409 LEU A O 1
ATOM 3216 N N . GLN A 1 410 ? -25.719 -17.531 6.582 1 93.38 410 GLN A N 1
ATOM 3217 C CA . GLN A 1 410 ? -24.469 -18.219 6.867 1 93.38 410 GLN A CA 1
ATOM 3218 C C . GLN A 1 410 ? -24.016 -17.984 8.312 1 93.38 410 GLN A C 1
ATOM 3220 O O . GLN A 1 410 ? -23.625 -18.922 9.008 1 93.38 410 GLN A O 1
ATOM 3225 N N . ARG A 1 411 ? -24.188 -16.75 8.766 1 94.19 411 ARG A N 1
ATOM 3226 C CA . ARG A 1 411 ? -23.797 -16.391 10.125 1 94.19 411 ARG A CA 1
ATOM 3227 C C . ARG A 1 411 ? -24.656 -17.109 11.156 1 94.19 411 ARG A C 1
ATOM 3229 O O . ARG A 1 411 ? -24.156 -17.594 12.172 1 94.19 411 ARG A O 1
ATOM 3236 N N . LEU A 1 412 ? -25.875 -17.125 10.891 1 95.19 412 LEU A N 1
ATOM 3237 C CA . LEU A 1 412 ? -26.812 -17.781 11.797 1 95.19 412 LEU A CA 1
ATOM 3238 C C . LEU A 1 412 ? -26.5 -19.281 11.891 1 95.19 412 LEU A C 1
ATOM 3240 O O . LEU A 1 412 ? -26.5 -19.844 12.992 1 95.19 412 LEU A O 1
ATOM 3244 N N . LEU A 1 413 ? -26.25 -19.891 10.766 1 94.62 413 LEU A N 1
ATOM 3245 C CA . LEU A 1 413 ? -26.031 -21.328 10.719 1 94.62 413 LEU A CA 1
ATOM 3246 C C . LEU A 1 413 ? -24.672 -21.688 11.281 1 94.62 413 LEU A C 1
ATOM 3248 O O . LEU A 1 413 ? -24.422 -22.844 11.633 1 94.62 413 LEU A O 1
ATOM 3252 N N . ALA A 1 414 ? -23.766 -20.734 11.344 1 95 414 ALA A N 1
ATOM 3253 C CA . ALA A 1 414 ? -22.438 -20.953 11.891 1 95 414 ALA A CA 1
ATOM 3254 C C . ALA A 1 414 ? -22.5 -21.328 13.367 1 95 414 ALA A C 1
ATOM 3256 O O . ALA A 1 414 ? -21.641 -22.062 13.867 1 95 414 ALA A O 1
ATOM 3257 N N . TYR A 1 415 ? -23.469 -20.875 14.031 1 94.75 415 TYR A N 1
ATOM 3258 C CA . TYR A 1 415 ? -23.578 -21.109 15.461 1 94.75 415 TYR A CA 1
ATOM 3259 C C . TYR A 1 415 ? -23.734 -22.594 15.766 1 94.75 415 TYR A C 1
ATOM 3261 O O . TYR A 1 415 ? -22.906 -23.188 16.453 1 94.75 415 TYR A O 1
ATOM 3269 N N . PRO A 1 416 ? -24.734 -23.297 15.234 1 95.5 416 PRO A N 1
ATOM 3270 C CA . PRO A 1 416 ? -24.828 -24.734 15.477 1 95.5 416 PRO A CA 1
ATOM 3271 C C . PRO A 1 416 ? -23.688 -25.516 14.812 1 95.5 416 PRO A C 1
ATOM 3273 O O . PRO A 1 416 ? -23.25 -26.531 15.344 1 95.5 416 PRO A O 1
ATOM 3276 N N . MET A 1 417 ? -23.234 -25.047 13.703 1 94.31 417 MET A N 1
ATOM 3277 C CA . MET A 1 417 ? -22.172 -25.734 12.977 1 94.31 417 MET A CA 1
ATOM 3278 C C . MET A 1 417 ? -20.875 -25.75 13.797 1 94.31 417 MET A C 1
ATOM 3280 O O . MET A 1 417 ? -20.078 -26.688 13.68 1 94.31 417 MET A O 1
ATOM 3284 N N . GLU A 1 418 ? -20.703 -24.719 14.609 1 93.69 418 GLU A N 1
ATOM 3285 C CA . GLU A 1 418 ? -19.516 -24.625 15.445 1 93.69 418 GLU A CA 1
ATOM 3286 C C . GLU A 1 418 ? -19.359 -25.859 16.328 1 93.69 418 GLU A C 1
ATOM 3288 O O . GLU A 1 418 ? -18.234 -26.297 16.594 1 93.69 418 GLU A O 1
ATOM 3293 N N . TYR A 1 419 ? -20.359 -26.484 16.719 1 92.94 419 TYR A N 1
ATOM 3294 C CA . TYR A 1 419 ? -20.328 -27.641 17.609 1 92.94 419 TYR A CA 1
ATOM 3295 C C . TYR A 1 419 ? -20.047 -28.922 16.844 1 92.94 419 TYR A C 1
ATOM 3297 O O . TYR A 1 419 ? -19.594 -29.922 17.406 1 92.94 419 TYR A O 1
ATOM 3305 N N . VAL A 1 420 ? -20.312 -28.953 15.602 1 92.19 420 VAL A N 1
ATOM 3306 C CA . VAL A 1 420 ? -20.188 -30.156 14.797 1 92.19 420 VAL A CA 1
ATOM 3307 C C . VAL A 1 420 ? -18.906 -30.094 13.961 1 92.19 420 VAL A C 1
ATOM 3309 O O . VAL A 1 420 ? -18.219 -31.109 13.805 1 92.19 420 VAL A O 1
ATOM 3312 N N . PHE A 1 421 ? -18.656 -28.953 13.406 1 93.31 421 PHE A N 1
ATOM 3313 C CA . PHE A 1 421 ? -17.531 -28.766 12.492 1 93.31 421 PHE A CA 1
ATOM 3314 C C . PHE A 1 421 ? -17 -27.344 12.586 1 93.31 421 PHE A C 1
ATOM 3316 O O . PHE A 1 421 ? -17.266 -26.516 11.711 1 93.31 421 PHE A O 1
ATOM 3323 N N . PRO A 1 422 ? -16.109 -27.109 13.531 1 91.38 422 PRO A N 1
ATOM 3324 C CA . PRO A 1 422 ? -15.648 -25.75 13.852 1 91.38 422 PRO A CA 1
ATOM 3325 C C . PRO A 1 422 ? -14.969 -25.062 12.664 1 91.38 422 PRO A C 1
ATOM 3327 O O . PRO A 1 422 ? -15.094 -23.859 12.492 1 91.38 422 PRO A O 1
ATOM 3330 N N . ARG A 1 423 ? -14.234 -25.734 11.852 1 90.94 423 ARG A N 1
ATOM 3331 C CA . ARG A 1 423 ? -13.531 -25.109 10.734 1 90.94 423 ARG A CA 1
ATOM 3332 C C . ARG A 1 423 ? -14.523 -24.578 9.703 1 90.94 423 ARG A C 1
ATOM 3334 O O . ARG A 1 423 ? -14.328 -23.484 9.156 1 90.94 423 ARG A O 1
ATOM 3341 N N . VAL A 1 424 ? -15.578 -25.344 9.453 1 90.38 424 VAL A N 1
ATOM 3342 C CA . VAL A 1 424 ? -16.594 -24.891 8.516 1 90.38 424 VAL A CA 1
ATOM 3343 C C . VAL A 1 424 ? -17.328 -23.688 9.094 1 90.38 424 VAL A C 1
ATOM 3345 O O . VAL A 1 424 ? -17.656 -22.734 8.375 1 90.38 424 VAL A O 1
ATOM 3348 N N . ALA A 1 425 ? -17.625 -23.781 10.383 1 94.12 425 ALA A N 1
ATOM 3349 C CA . ALA A 1 425 ? -18.266 -22.656 11.055 1 94.12 425 ALA A CA 1
ATOM 3350 C C . ALA A 1 425 ? -17.453 -21.391 10.914 1 94.12 425 ALA A C 1
ATOM 3352 O O . ALA A 1 425 ? -18 -20.297 10.719 1 94.12 425 ALA A O 1
ATOM 3353 N N . ASN A 1 426 ? -16.172 -21.547 11.078 1 94.25 426 ASN A N 1
ATOM 3354 C CA . ASN A 1 426 ? -15.258 -20.422 10.922 1 94.25 426 ASN A CA 1
ATOM 3355 C C . ASN A 1 426 ? -15.375 -19.797 9.523 1 94.25 426 ASN A C 1
ATOM 3357 O O . ASN A 1 426 ? -15.406 -18.578 9.383 1 94.25 426 ASN A O 1
ATOM 3361 N N . MET A 1 427 ? -15.461 -20.594 8.516 1 91.81 427 MET A N 1
ATOM 3362 C CA . MET A 1 427 ? -15.562 -20.125 7.133 1 91.81 427 MET A CA 1
ATOM 3363 C C . MET A 1 427 ? -16.906 -19.469 6.883 1 91.81 427 MET A C 1
ATOM 3365 O O . MET A 1 427 ? -17.016 -18.516 6.113 1 91.81 427 MET A O 1
ATOM 3369 N N . MET A 1 428 ? -17.969 -19.984 7.543 1 92.81 428 MET A N 1
ATOM 3370 C CA . MET A 1 428 ? -19.312 -19.438 7.395 1 92.81 428 MET A CA 1
ATOM 3371 C C . MET A 1 428 ? -19.391 -18.016 7.961 1 92.81 428 MET A C 1
ATOM 3373 O O . MET A 1 428 ? -20.266 -17.234 7.59 1 92.81 428 MET A O 1
ATOM 3377 N N . ARG A 1 429 ? -18.438 -17.688 8.742 1 94.56 429 ARG A N 1
ATOM 3378 C CA . ARG A 1 429 ? -18.422 -16.375 9.367 1 94.56 429 ARG A CA 1
ATOM 3379 C C . ARG A 1 429 ? -17.547 -15.406 8.578 1 94.56 429 ARG A C 1
ATOM 3381 O O . ARG A 1 429 ? -17.422 -14.234 8.938 1 94.56 429 ARG A O 1
ATOM 3388 N N . ALA A 1 430 ? -17.031 -15.836 7.465 1 93.62 430 ALA A N 1
ATOM 3389 C CA . ALA A 1 430 ? -15.938 -15.109 6.836 1 93.62 430 ALA A CA 1
ATOM 3390 C C . ALA A 1 430 ? -16.469 -13.992 5.941 1 93.62 430 ALA A C 1
ATOM 3392 O O . ALA A 1 430 ? -15.836 -12.938 5.828 1 93.62 430 ALA A O 1
ATOM 3393 N N . MET A 1 431 ? -17.625 -14.07 5.344 1 94 431 MET A N 1
ATOM 3394 C CA . MET A 1 431 ? -18.125 -13.07 4.406 1 94 431 MET A CA 1
ATOM 3395 C C . MET A 1 431 ? -18.578 -11.812 5.141 1 94 431 MET A C 1
ATOM 3397 O O . MET A 1 431 ? -19.078 -11.898 6.266 1 94 431 MET A O 1
ATOM 3401 N N . THR A 1 432 ? -18.438 -10.688 4.516 1 93.81 432 THR A N 1
ATOM 3402 C CA . THR A 1 432 ? -18.719 -9.422 5.18 1 93.81 432 THR A CA 1
ATOM 3403 C C . THR A 1 432 ? -20.219 -9.125 5.148 1 93.81 432 THR A C 1
ATOM 3405 O O . THR A 1 432 ? -20.891 -9.398 4.152 1 93.81 432 THR A O 1
ATOM 3408 N N . LEU A 1 433 ? -20.703 -8.5 6.219 1 91.88 433 LEU A N 1
ATOM 3409 C CA . LEU A 1 433 ? -22.109 -8.156 6.328 1 91.88 433 LEU A CA 1
ATOM 3410 C C . LEU A 1 433 ? -22.328 -6.672 6.035 1 91.88 433 LEU A C 1
ATOM 3412 O O . LEU A 1 433 ? -23.438 -6.27 5.648 1 91.88 433 LEU A O 1
ATOM 3416 N N . SER A 1 434 ? -21.297 -5.863 6.254 1 93.94 434 SER A N 1
ATOM 3417 C CA . SER A 1 434 ? -21.469 -4.414 6.168 1 93.94 434 SER A CA 1
ATOM 3418 C C . SER A 1 434 ? -20.141 -3.709 5.922 1 93.94 434 SER A C 1
ATOM 3420 O O . SER A 1 434 ? -19.078 -4.316 6.051 1 93.94 434 SER A O 1
ATOM 3422 N N . THR A 1 435 ? -20.297 -2.461 5.555 1 94.69 435 THR A N 1
ATOM 3423 C CA . THR A 1 435 ? -19.094 -1.648 5.379 1 94.69 435 THR A CA 1
ATOM 3424 C C . THR A 1 435 ? -18.359 -1.469 6.711 1 94.69 435 THR A C 1
ATOM 3426 O O . THR A 1 435 ? -17.141 -1.385 6.742 1 94.69 435 THR A O 1
ATOM 3429 N N . SER A 1 436 ? -19.062 -1.436 7.824 1 95.69 436 SER A N 1
ATOM 3430 C CA . SER A 1 436 ? -18.438 -1.325 9.141 1 95.69 436 SER A CA 1
ATOM 3431 C C . SER A 1 436 ? -17.609 -2.561 9.469 1 95.69 436 SER A C 1
ATOM 3433 O O . SER A 1 436 ? -16.484 -2.447 9.977 1 95.69 436 SER A O 1
ATOM 3435 N N . GLU A 1 437 ? -18.203 -3.666 9.188 1 95.88 437 GLU A N 1
ATOM 3436 C CA . GLU A 1 437 ? -17.469 -4.906 9.422 1 95.88 437 GLU A CA 1
ATOM 3437 C C . GLU A 1 437 ? -16.234 -4.992 8.539 1 95.88 437 GLU A C 1
ATOM 3439 O O . GLU A 1 437 ? -15.18 -5.461 8.977 1 95.88 437 GLU A O 1
ATOM 3444 N N . LEU A 1 438 ? -16.391 -4.59 7.305 1 96.12 438 LEU A N 1
ATOM 3445 C CA . LEU A 1 438 ? -15.258 -4.594 6.391 1 96.12 438 LEU A CA 1
ATOM 3446 C C . LEU A 1 438 ? -14.156 -3.664 6.895 1 96.12 438 LEU A C 1
ATOM 3448 O O . LEU A 1 438 ? -12.977 -4.023 6.867 1 96.12 438 LEU A O 1
ATOM 3452 N N . ARG A 1 439 ? -14.523 -2.488 7.332 1 95.5 439 ARG A N 1
ATOM 3453 C CA . ARG A 1 439 ? -13.555 -1.556 7.91 1 95.5 439 ARG A CA 1
ATOM 3454 C C . ARG A 1 439 ? -12.812 -2.191 9.078 1 95.5 439 ARG A C 1
ATOM 3456 O O . ARG A 1 439 ? -11.586 -2.064 9.18 1 95.5 439 ARG A O 1
ATOM 3463 N N . GLU A 1 440 ? -13.508 -2.83 9.945 1 96.06 440 GLU A N 1
ATOM 3464 C CA . GLU A 1 440 ? -12.906 -3.5 11.094 1 96.06 440 GLU A CA 1
ATOM 3465 C C . GLU A 1 440 ? -11.93 -4.582 10.648 1 96.06 440 GLU A C 1
ATOM 3467 O O . GLU A 1 440 ? -10.891 -4.785 11.281 1 96.06 440 GLU A O 1
ATOM 3472 N N . THR A 1 441 ? -12.305 -5.238 9.617 1 96.31 441 THR A N 1
ATOM 3473 C CA . THR A 1 441 ? -11.438 -6.273 9.078 1 96.31 441 THR A CA 1
ATOM 3474 C C . THR A 1 441 ? -10.133 -5.672 8.562 1 96.31 441 THR A C 1
ATOM 3476 O O . THR A 1 441 ? -9.047 -6.215 8.805 1 96.31 441 THR A O 1
ATOM 3479 N N . TYR A 1 442 ? -10.242 -4.582 7.852 1 95.44 442 TYR A N 1
ATOM 3480 C CA . TYR A 1 442 ? -9.039 -3.926 7.359 1 95.44 442 TYR A CA 1
ATOM 3481 C C . TYR A 1 442 ? -8.133 -3.508 8.516 1 95.44 442 TYR A C 1
ATOM 3483 O O . TYR A 1 442 ? -6.918 -3.695 8.461 1 95.44 442 TYR A O 1
ATOM 3491 N N . ALA A 1 443 ? -8.711 -2.967 9.562 1 95.56 443 ALA A N 1
ATOM 3492 C CA . ALA A 1 443 ? -7.938 -2.607 10.75 1 95.56 443 ALA A CA 1
ATOM 3493 C C . ALA A 1 443 ? -7.273 -3.836 11.359 1 95.56 443 ALA A C 1
ATOM 3495 O O . ALA A 1 443 ? -6.117 -3.775 11.789 1 95.56 443 ALA A O 1
ATOM 3496 N N . ALA A 1 444 ? -8.016 -4.883 11.406 1 96.25 444 ALA A N 1
ATOM 3497 C CA . ALA A 1 444 ? -7.516 -6.125 12 1 96.25 444 ALA A CA 1
ATOM 3498 C C . ALA A 1 444 ? -6.371 -6.703 11.172 1 96.25 444 ALA A C 1
ATOM 3500 O O . ALA A 1 444 ? -5.43 -7.273 11.727 1 96.25 444 ALA A O 1
ATOM 3501 N N . ILE A 1 445 ? -6.477 -6.633 9.836 1 96.56 445 ILE A N 1
ATOM 3502 C CA . ILE A 1 445 ? -5.414 -7.125 8.969 1 96.56 445 ILE A CA 1
ATOM 3503 C C . ILE A 1 445 ? -4.133 -6.332 9.219 1 96.56 445 ILE A C 1
ATOM 3505 O O . ILE A 1 445 ? -3.053 -6.914 9.352 1 96.56 445 ILE A O 1
ATOM 3509 N N . GLU A 1 446 ? -4.246 -5.039 9.312 1 94.62 446 GLU A N 1
ATOM 3510 C CA . GLU A 1 446 ? -3.076 -4.211 9.586 1 94.62 446 GLU A CA 1
ATOM 3511 C C . GLU A 1 446 ? -2.441 -4.574 10.93 1 94.62 446 GLU A C 1
ATOM 3513 O O . GLU A 1 446 ? -1.217 -4.652 11.039 1 94.62 446 GLU A O 1
ATOM 3518 N N . GLN A 1 447 ? -3.283 -4.773 11.891 1 94.88 447 GLN A N 1
ATOM 3519 C CA . GLN A 1 447 ? -2.785 -5.176 13.195 1 94.88 447 GLN A CA 1
ATOM 3520 C C . GLN A 1 447 ? -2.1 -6.539 13.133 1 94.88 447 GLN A C 1
ATOM 3522 O O . GLN A 1 447 ? -1.029 -6.73 13.711 1 94.88 447 GLN A O 1
ATOM 3527 N N . TYR A 1 448 ? -2.697 -7.484 12.422 1 96.81 448 TYR A N 1
ATOM 3528 C CA . TYR A 1 448 ? -2.135 -8.82 12.281 1 96.81 448 TYR A CA 1
ATOM 3529 C C . TYR A 1 448 ? -0.774 -8.773 11.594 1 96.81 448 TYR A C 1
ATOM 3531 O O . TYR A 1 448 ? 0.164 -9.453 12.016 1 96.81 448 TYR A O 1
ATOM 3539 N N . ARG A 1 449 ? -0.646 -7.992 10.555 1 96.56 449 ARG A N 1
ATOM 3540 C CA . ARG A 1 449 ? 0.627 -7.801 9.867 1 96.56 449 ARG A CA 1
ATOM 3541 C C . ARG A 1 449 ? 1.695 -7.281 10.82 1 96.56 449 ARG A C 1
ATOM 3543 O O . ARG A 1 449 ? 2.82 -7.785 10.836 1 96.56 449 ARG A O 1
ATOM 3550 N N . GLY A 1 450 ? 1.288 -6.293 11.586 1 94.62 450 GLY A N 1
ATOM 3551 C CA . GLY A 1 450 ? 2.213 -5.73 12.562 1 94.62 450 GLY A CA 1
ATOM 3552 C C . GLY A 1 450 ? 2.637 -6.73 13.625 1 94.62 450 GLY A C 1
ATOM 3553 O O . GLY A 1 450 ? 3.824 -6.844 13.938 1 94.62 450 GLY A O 1
ATOM 3554 N N . ASP A 1 451 ? 1.692 -7.453 14.156 1 94.94 451 ASP A N 1
ATOM 3555 C CA . ASP A 1 451 ? 1.96 -8.43 15.203 1 94.94 451 ASP A CA 1
ATOM 3556 C C . ASP A 1 451 ? 2.855 -9.555 14.695 1 94.94 451 ASP A C 1
ATOM 3558 O O . ASP A 1 451 ? 3.758 -10.008 15.398 1 94.94 451 ASP A O 1
ATOM 3562 N N . PHE A 1 452 ? 2.562 -10 13.5 1 97.38 452 PHE A N 1
ATOM 3563 C CA . PHE A 1 452 ? 3.334 -11.086 12.914 1 97.38 452 PHE A CA 1
ATOM 3564 C C . PHE A 1 452 ? 4.781 -10.664 12.688 1 97.38 452 PHE A C 1
ATOM 3566 O O . PHE A 1 452 ? 5.707 -11.414 13.008 1 97.38 452 PHE A O 1
ATOM 3573 N N . SER A 1 453 ? 4.98 -9.508 12.141 1 95 453 SER A N 1
ATOM 3574 C CA . SER A 1 453 ? 6.32 -8.977 11.93 1 95 453 SER A CA 1
ATOM 3575 C C . SER A 1 453 ? 7.078 -8.836 13.242 1 95 453 SER A C 1
ATOM 3577 O O . SER A 1 453 ? 8.266 -9.148 13.32 1 95 453 SER A O 1
ATOM 3579 N N . LYS A 1 454 ? 6.441 -8.305 14.258 1 94.06 454 LYS A N 1
ATOM 3580 C CA . LYS A 1 454 ? 7.062 -8.164 15.57 1 94.06 454 LYS A CA 1
ATOM 3581 C C . LYS A 1 454 ? 7.461 -9.523 16.141 1 94.06 454 LYS A C 1
ATOM 3583 O O . LYS A 1 454 ? 8.539 -9.664 16.734 1 94.06 454 LYS A O 1
ATOM 3588 N N . LEU A 1 455 ? 6.555 -10.5 15.977 1 96.88 455 LEU A N 1
ATOM 3589 C CA . LEU A 1 455 ? 6.836 -11.852 16.453 1 96.88 455 LEU A CA 1
ATOM 3590 C C . LEU A 1 455 ? 8.102 -12.398 15.805 1 96.88 455 LEU A C 1
ATOM 3592 O O . LEU A 1 455 ? 8.938 -13.008 16.484 1 96.88 455 LEU A O 1
ATOM 3596 N N . MET A 1 456 ? 8.25 -12.242 14.523 1 97.88 456 MET A N 1
ATOM 3597 C CA . MET A 1 456 ? 9.453 -12.711 13.828 1 97.88 456 MET A CA 1
ATOM 3598 C C . MET A 1 456 ? 10.688 -11.961 14.32 1 97.88 456 MET A C 1
ATOM 3600 O O . MET A 1 456 ? 11.734 -12.562 14.539 1 97.88 456 MET A O 1
ATOM 3604 N N . LEU A 1 457 ? 10.555 -10.641 14.461 1 95.44 457 LEU A N 1
ATOM 3605 C CA . LEU A 1 457 ? 11.672 -9.828 14.938 1 95.44 457 LEU A CA 1
ATOM 3606 C C . LEU A 1 457 ? 12.102 -10.258 16.328 1 95.44 457 LEU A C 1
ATOM 3608 O O . LEU A 1 457 ? 13.297 -10.367 16.609 1 95.44 457 LEU A O 1
ATOM 3612 N N . ASP A 1 458 ? 11.125 -10.492 17.188 1 95.69 458 ASP A N 1
ATOM 3613 C CA . ASP A 1 458 ? 11.406 -10.875 18.562 1 95.69 458 ASP A CA 1
ATOM 3614 C C . ASP A 1 458 ? 12.133 -12.219 18.625 1 95.69 458 ASP A C 1
ATOM 3616 O O . ASP A 1 458 ? 12.852 -12.5 19.578 1 95.69 458 ASP A O 1
ATOM 3620 N N . ASN A 1 459 ? 11.984 -13.031 17.625 1 97.38 459 ASN A N 1
ATOM 3621 C CA . ASN A 1 459 ? 12.625 -14.344 17.578 1 97.38 459 ASN A CA 1
ATOM 3622 C C . ASN A 1 459 ? 13.812 -14.359 16.625 1 97.38 459 ASN A C 1
ATOM 3624 O O . ASN A 1 459 ? 14.352 -15.422 16.297 1 97.38 459 ASN A O 1
ATOM 3628 N N . ASP A 1 460 ? 14.172 -13.211 16.109 1 97.38 460 ASP A N 1
ATOM 3629 C CA . ASP A 1 460 ? 15.305 -13.031 15.195 1 97.38 460 ASP A CA 1
ATOM 3630 C C . ASP A 1 460 ? 15.164 -13.914 13.961 1 97.38 460 ASP A C 1
ATOM 3632 O O . ASP A 1 460 ? 16.109 -14.594 13.57 1 97.38 460 ASP A O 1
ATOM 3636 N N . LEU A 1 461 ? 13.977 -14.023 13.406 1 98.62 461 LEU A N 1
ATOM 3637 C CA . LEU A 1 461 ? 13.727 -14.859 12.234 1 98.62 461 LEU A CA 1
ATOM 3638 C C . LEU A 1 461 ? 13.82 -14.039 10.953 1 98.62 461 LEU A C 1
ATOM 3640 O O . LEU A 1 461 ? 13.258 -12.938 10.867 1 98.62 461 LEU A O 1
ATOM 3644 N N . ASP A 1 462 ? 14.469 -14.594 9.953 1 98.44 462 ASP A N 1
ATOM 3645 C CA . ASP A 1 462 ? 14.617 -13.945 8.648 1 98.44 462 ASP A CA 1
ATOM 3646 C C . ASP A 1 462 ? 13.578 -14.461 7.656 1 98.44 462 ASP A C 1
ATOM 3648 O O . ASP A 1 462 ? 13.188 -13.75 6.73 1 98.44 462 ASP A O 1
ATOM 3652 N N . ALA A 1 463 ? 13.195 -15.703 7.84 1 98.81 463 ALA A N 1
ATOM 3653 C CA . ALA A 1 463 ? 12.305 -16.375 6.895 1 98.81 463 ALA A CA 1
ATOM 3654 C C . ALA A 1 463 ? 11.555 -17.516 7.566 1 98.81 463 ALA A C 1
ATOM 3656 O O . ALA A 1 463 ? 11.812 -17.844 8.734 1 98.81 463 ALA A O 1
ATOM 3657 N N . LEU A 1 464 ? 10.602 -18.031 6.805 1 98.94 464 LEU A N 1
ATOM 3658 C CA . LEU A 1 464 ? 9.828 -19.172 7.273 1 98.94 464 LEU A CA 1
ATOM 3659 C C . LEU A 1 464 ? 9.867 -20.297 6.258 1 98.94 464 LEU A C 1
ATOM 3661 O O . LEU A 1 464 ? 9.836 -20.062 5.047 1 98.94 464 LEU A O 1
ATOM 3665 N N . LEU A 1 465 ? 9.969 -21.516 6.723 1 98.94 465 LEU A N 1
ATOM 3666 C CA . LEU A 1 465 ? 9.883 -22.75 5.953 1 98.94 465 LEU A CA 1
ATOM 3667 C C . LEU A 1 465 ? 8.641 -23.547 6.332 1 98.94 465 LEU A C 1
ATOM 3669 O O . LEU A 1 465 ? 8.43 -23.859 7.508 1 98.94 465 LEU A O 1
ATOM 3673 N N . CYS A 1 466 ? 7.801 -23.859 5.391 1 98.94 466 CYS A N 1
ATOM 3674 C CA . CYS A 1 466 ? 6.555 -24.547 5.715 1 98.94 466 CYS A CA 1
ATOM 3675 C C . CYS A 1 466 ? 5.984 -25.25 4.488 1 98.94 466 CYS A C 1
ATOM 3677 O O . CYS A 1 466 ? 6.574 -25.203 3.408 1 98.94 466 CYS A O 1
ATOM 3679 N N . PRO A 1 467 ? 4.883 -26.031 4.633 1 98.81 467 PRO A N 1
ATOM 3680 C CA . PRO A 1 467 ? 4.211 -26.641 3.477 1 98.81 467 PRO A CA 1
ATOM 3681 C C . PRO A 1 467 ? 3.625 -25.594 2.529 1 98.81 467 PRO A C 1
ATOM 3683 O O . PRO A 1 467 ? 3.281 -24.484 2.957 1 98.81 467 PRO A O 1
ATOM 3686 N N . PRO A 1 468 ? 3.525 -25.875 1.298 1 98.31 468 PRO A N 1
ATOM 3687 C CA . PRO A 1 468 ? 2.824 -24.984 0.37 1 98.31 468 PRO A CA 1
ATOM 3688 C C . PRO A 1 468 ? 1.331 -25.297 0.27 1 98.31 468 PRO A C 1
ATOM 3690 O O . PRO A 1 468 ? 0.563 -24.484 -0.259 1 98.31 468 PRO A O 1
ATOM 3693 N N . GLN A 1 469 ? 0.938 -26.453 0.759 1 97.12 469 GLN A N 1
ATOM 3694 C CA . GLN A 1 469 ? -0.423 -26.953 0.59 1 97.12 469 GLN A CA 1
ATOM 3695 C C . GLN A 1 469 ? -0.701 -28.125 1.533 1 97.12 469 GLN A C 1
ATOM 3697 O O . GLN A 1 469 ? 0.217 -28.656 2.17 1 97.12 469 GLN A O 1
ATOM 3702 N N . VAL A 1 470 ? -2.025 -28.484 1.624 1 97.75 470 VAL A N 1
ATOM 3703 C CA . VAL A 1 470 ? -2.436 -29.625 2.434 1 97.75 470 VAL A CA 1
ATOM 3704 C C . VAL A 1 470 ? -2.311 -30.906 1.617 1 97.75 470 VAL A C 1
ATOM 3706 O O . VAL A 1 470 ? -1.958 -31.969 2.154 1 97.75 470 VAL A O 1
ATOM 3709 N N . LEU A 1 471 ? -2.523 -30.812 0.307 1 97.88 471 LEU A N 1
ATOM 3710 C CA . LEU A 1 471 ? -2.701 -31.953 -0.57 1 97.88 471 LEU A CA 1
ATOM 3711 C C . LEU A 1 471 ? -1.497 -32.125 -1.487 1 97.88 471 LEU A C 1
ATOM 3713 O O . LEU A 1 471 ? -0.821 -31.156 -1.826 1 97.88 471 LEU A O 1
ATOM 3717 N N . VAL A 1 472 ? -1.353 -33.438 -1.797 1 97.06 472 VAL A N 1
ATOM 3718 C CA . VAL A 1 472 ? -0.504 -33.75 -2.941 1 97.06 472 VAL A CA 1
ATOM 3719 C C . VAL A 1 472 ? -1.354 -33.844 -4.207 1 97.06 472 VAL A C 1
ATOM 3721 O O . VAL A 1 472 ? -2.344 -34.594 -4.254 1 97.06 472 VAL A O 1
ATOM 3724 N N . THR A 1 473 ? -0.99 -33.344 -5.383 1 97.38 473 THR A N 1
ATOM 3725 C CA . THR A 1 473 ? -1.63 -33.188 -6.684 1 97.38 473 THR A CA 1
ATOM 3726 C C . THR A 1 473 ? -2.967 -33.938 -6.719 1 97.38 473 THR A C 1
ATOM 3728 O O . THR A 1 473 ? -3.033 -35.094 -7.125 1 97.38 473 THR A O 1
ATOM 3731 N N . PRO A 1 474 ? -4.02 -33.312 -6.469 1 96.56 474 PRO A N 1
ATOM 3732 C CA . PRO A 1 474 ? -5.324 -34 -6.395 1 96.56 474 PRO A CA 1
ATOM 3733 C C . PRO A 1 474 ? -6.016 -34.094 -7.754 1 96.56 474 PRO A C 1
ATOM 3735 O O . PRO A 1 474 ? -5.52 -33.531 -8.742 1 96.56 474 PRO A O 1
ATOM 3738 N N . LYS A 1 475 ? -7.125 -34.844 -7.719 1 95.56 475 LYS A N 1
ATOM 3739 C CA . LYS A 1 475 ? -7.992 -34.875 -8.891 1 95.56 475 LYS A CA 1
ATOM 3740 C C . LYS A 1 475 ? -8.664 -33.531 -9.133 1 95.56 475 LYS A C 1
ATOM 3742 O O . LYS A 1 475 ? -8.703 -32.688 -8.234 1 95.56 475 LYS A O 1
ATOM 3747 N N . HIS A 1 476 ? -9.234 -33.312 -10.305 1 94.88 476 HIS A N 1
ATOM 3748 C CA . HIS A 1 476 ? -9.734 -32.031 -10.781 1 94.88 476 HIS A CA 1
ATOM 3749 C C . HIS A 1 476 ? -10.883 -31.531 -9.906 1 94.88 476 HIS A C 1
ATOM 3751 O O . HIS A 1 476 ? -11.078 -30.312 -9.766 1 94.88 476 HIS A O 1
ATOM 3757 N N . ASP A 1 477 ? -11.617 -32.344 -9.305 1 89.69 477 ASP A N 1
ATOM 3758 C CA . ASP A 1 477 ? -12.852 -31.953 -8.633 1 89.69 477 ASP A CA 1
ATOM 3759 C C . ASP A 1 477 ? -12.594 -31.625 -7.164 1 89.69 477 ASP A C 1
ATOM 3761 O O . ASP A 1 477 ? -13.453 -31.047 -6.492 1 89.69 477 ASP A O 1
ATOM 3765 N N . ILE A 1 478 ? -11.445 -31.922 -6.629 1 92.12 478 ILE A N 1
ATOM 3766 C CA . ILE A 1 478 ? -11.172 -31.875 -5.199 1 92.12 478 ILE A CA 1
ATOM 3767 C C . ILE A 1 478 ? -11.055 -30.422 -4.738 1 92.12 478 ILE A C 1
ATOM 3769 O O . ILE A 1 478 ? -11.562 -30.047 -3.678 1 92.12 478 ILE A O 1
ATOM 3773 N N . PRO A 1 479 ? -10.406 -29.531 -5.5 1 91.5 479 PRO A N 1
ATOM 3774 C CA . PRO A 1 479 ? -10.234 -28.156 -5.031 1 91.5 479 PRO A CA 1
ATOM 3775 C C . PRO A 1 479 ? -11.562 -27.469 -4.719 1 91.5 479 PRO A C 1
ATOM 3777 O O . PRO A 1 479 ? -11.648 -26.688 -3.768 1 91.5 479 PRO A O 1
ATOM 3780 N N . GLY A 1 480 ? -12.586 -27.719 -5.43 1 88.19 480 GLY A N 1
ATOM 3781 C CA . GLY A 1 480 ? -13.883 -27.125 -5.176 1 88.19 480 GLY A CA 1
ATOM 3782 C C . GLY A 1 480 ? -14.516 -27.594 -3.881 1 88.19 480 GLY A C 1
ATOM 3783 O O . GLY A 1 480 ? -15.367 -26.922 -3.307 1 88.19 480 GLY A O 1
ATOM 3784 N N . LYS A 1 481 ? -14.008 -28.719 -3.395 1 88.19 481 LYS A N 1
ATOM 3785 C CA . LYS A 1 481 ? -14.578 -29.344 -2.201 1 88.19 481 LYS A CA 1
ATOM 3786 C C . LYS A 1 481 ? -13.75 -29.016 -0.964 1 88.19 481 LYS A C 1
ATOM 3788 O O . LYS A 1 481 ? -14.227 -29.156 0.165 1 88.19 481 LYS A O 1
ATOM 3793 N N . LEU A 1 482 ? -12.547 -28.641 -1.179 1 90.31 482 LEU A N 1
ATOM 3794 C CA . LEU A 1 482 ? -11.625 -28.359 -0.083 1 90.31 482 LEU A CA 1
ATOM 3795 C C . LEU A 1 482 ? -11.016 -26.969 -0.224 1 90.31 482 LEU A C 1
ATOM 3797 O O . LEU A 1 482 ? -9.789 -26.812 -0.183 1 90.31 482 LEU A O 1
ATOM 3801 N N . PHE A 1 483 ? -11.852 -26 -0.265 1 82.31 483 PHE A N 1
ATOM 3802 C CA . PHE A 1 483 ? -11.391 -24.625 -0.46 1 82.31 483 PHE A CA 1
ATOM 3803 C C . PHE A 1 483 ? -10.562 -24.156 0.731 1 82.31 483 PHE A C 1
ATOM 3805 O O . PHE A 1 483 ? -9.742 -23.25 0.603 1 82.31 483 PHE A O 1
ATOM 3812 N N . SER A 1 484 ? -10.664 -24.766 1.878 1 82.69 484 SER A N 1
ATOM 3813 C CA . SER A 1 484 ? -9.977 -24.391 3.107 1 82.69 484 SER A CA 1
ATOM 3814 C C . SER A 1 484 ? -8.531 -24.859 3.107 1 82.69 484 SER A C 1
ATOM 3816 O O . SER A 1 484 ? -7.75 -24.5 3.99 1 82.69 484 SER A O 1
ATOM 3818 N N . ALA A 1 485 ? -8.102 -25.562 2.104 1 90.5 485 ALA A N 1
ATOM 3819 C CA . ALA A 1 485 ? -6.758 -26.141 2.064 1 90.5 485 ALA A CA 1
ATOM 3820 C C . ALA A 1 485 ? -5.73 -25.125 1.583 1 90.5 485 ALA A C 1
ATOM 3822 O O . ALA A 1 485 ? -4.57 -25.469 1.348 1 90.5 485 ALA A O 1
ATOM 3823 N N . VAL A 1 486 ? -6.078 -23.828 1.583 1 94 486 VAL A N 1
ATOM 3824 C CA . VAL A 1 486 ? -5.172 -22.828 1.027 1 94 486 VAL A CA 1
ATOM 3825 C C . VAL A 1 486 ? -4.52 -22.031 2.158 1 94 486 VAL A C 1
ATOM 3827 O O . VAL A 1 486 ? -3.863 -21.016 1.916 1 94 486 VAL A O 1
ATOM 3830 N N . SER A 1 487 ? -4.648 -22.469 3.438 1 96.88 487 SER A N 1
ATOM 3831 C CA . SER A 1 487 ? -4.184 -21.703 4.582 1 96.88 487 SER A CA 1
ATOM 3832 C C . SER A 1 487 ? -2.676 -21.484 4.523 1 96.88 487 SER A C 1
ATOM 3834 O O . SER A 1 487 ? -2.188 -20.406 4.895 1 96.88 487 SER A O 1
ATOM 3836 N N . TYR A 1 488 ? -1.914 -22.406 3.953 1 98.19 488 TYR A N 1
ATOM 3837 C CA . TYR A 1 488 ? -0.457 -22.344 3.957 1 98.19 488 TYR A CA 1
ATOM 3838 C C . TYR A 1 488 ? 0.051 -21.281 2.986 1 98.19 488 TYR A C 1
ATOM 3840 O O . TYR A 1 488 ? 1.148 -20.75 3.16 1 98.19 488 TYR A O 1
ATOM 3848 N N . THR A 1 489 ? -0.701 -20.984 1.96 1 98 489 THR A N 1
ATOM 3849 C CA . THR A 1 489 ? -0.31 -19.953 1.006 1 98 489 THR A CA 1
ATOM 3850 C C . THR A 1 489 ? -1.025 -18.641 1.305 1 98 489 THR A C 1
ATOM 3852 O O . THR A 1 489 ? -0.422 -17.562 1.233 1 98 489 THR A O 1
ATOM 3855 N N . ALA A 1 490 ? -2.307 -18.719 1.715 1 97.38 490 ALA A N 1
ATOM 3856 C CA . ALA A 1 490 ? -3.123 -17.531 1.988 1 97.38 490 ALA A CA 1
ATOM 3857 C C . ALA A 1 490 ? -2.477 -16.656 3.057 1 97.38 490 ALA A C 1
ATOM 3859 O O . ALA A 1 490 ? -2.584 -15.43 3.01 1 97.38 490 ALA A O 1
ATOM 3860 N N . LEU A 1 491 ? -1.817 -17.297 3.996 1 98.06 491 LEU A N 1
ATOM 3861 C CA . LEU A 1 491 ? -1.147 -16.562 5.066 1 98.06 491 LEU A CA 1
ATOM 3862 C C . LEU A 1 491 ? -0.184 -15.531 4.5 1 98.06 491 LEU A C 1
ATOM 3864 O O . LEU A 1 491 ? -0.188 -14.367 4.926 1 98.06 491 LEU A O 1
ATOM 3868 N N . PHE A 1 492 ? 0.547 -15.906 3.537 1 98.25 492 PHE A N 1
ATOM 3869 C CA . PHE A 1 492 ? 1.617 -15.039 3.057 1 98.25 492 PHE A CA 1
ATOM 3870 C C . PHE A 1 492 ? 1.082 -14.016 2.059 1 98.25 492 PHE A C 1
ATOM 3872 O O . PHE A 1 492 ? 1.741 -13.016 1.772 1 98.25 492 PHE A O 1
ATOM 3879 N N . ASN A 1 493 ? -0.102 -14.273 1.494 1 97.5 493 ASN A N 1
ATOM 3880 C CA . ASN A 1 493 ? -0.797 -13.219 0.757 1 97.5 493 ASN A CA 1
ATOM 3881 C C . ASN A 1 493 ? -1.361 -12.156 1.695 1 97.5 493 ASN A C 1
ATOM 3883 O O . ASN A 1 493 ? -1.274 -10.961 1.409 1 97.5 493 ASN A O 1
ATOM 3887 N N . LEU A 1 494 ? -1.934 -12.656 2.803 1 97.81 494 LEU A N 1
ATOM 3888 C CA . LEU A 1 494 ? -2.449 -11.703 3.781 1 97.81 494 LEU A CA 1
ATOM 3889 C C . LEU A 1 494 ? -1.32 -10.859 4.363 1 97.81 494 LEU A C 1
ATOM 3891 O O . LEU A 1 494 ? -1.494 -9.664 4.602 1 97.81 494 LEU A O 1
ATOM 3895 N N . LEU A 1 495 ? -0.173 -11.469 4.551 1 97.81 495 LEU A N 1
ATOM 3896 C CA . LEU A 1 495 ? 0.981 -10.781 5.121 1 97.81 495 LEU A CA 1
ATOM 3897 C C . LEU A 1 495 ? 1.725 -9.984 4.055 1 97.81 495 LEU A C 1
ATOM 3899 O O . LEU A 1 495 ? 2.584 -9.164 4.375 1 97.81 495 LEU A O 1
ATOM 3903 N N . ASP A 1 496 ? 1.471 -10.297 2.811 1 97.38 496 ASP A N 1
ATOM 3904 C CA . ASP A 1 496 ? 2.162 -9.719 1.662 1 97.38 496 ASP A CA 1
ATOM 3905 C C . ASP A 1 496 ? 3.648 -10.07 1.681 1 97.38 496 ASP A C 1
ATOM 3907 O O . ASP A 1 496 ? 4.496 -9.234 1.367 1 97.38 496 ASP A O 1
ATOM 3911 N N . PHE A 1 497 ? 3.986 -11.234 2.139 1 98.38 497 PHE A N 1
ATOM 3912 C CA . PHE A 1 497 ? 5.359 -11.727 2.133 1 98.38 497 PHE A CA 1
ATOM 3913 C C . PHE A 1 497 ? 5.758 -12.203 0.742 1 98.38 497 PHE A C 1
ATOM 3915 O O . PHE A 1 497 ? 4.91 -12.633 -0.041 1 98.38 497 PHE A O 1
ATOM 3922 N N . GLY A 1 498 ? 7.059 -12.055 0.367 1 98.31 498 GLY A N 1
ATOM 3923 C CA . GLY A 1 498 ? 7.566 -12.906 -0.698 1 98.31 498 GLY A CA 1
ATOM 3924 C C . GLY A 1 498 ? 7.59 -14.375 -0.327 1 98.31 498 GLY A C 1
ATOM 3925 O O . GLY A 1 498 ? 7.953 -14.727 0.796 1 98.31 498 GLY A O 1
ATOM 3926 N N . ALA A 1 499 ? 7.082 -15.203 -1.211 1 98.81 499 ALA A N 1
ATOM 3927 C CA . ALA A 1 499 ? 7.004 -16.625 -0.925 1 98.81 499 ALA A CA 1
ATOM 3928 C C . ALA A 1 499 ? 7.223 -17.453 -2.189 1 98.81 499 ALA A C 1
ATOM 3930 O O . ALA A 1 499 ? 6.664 -17.141 -3.244 1 98.81 499 ALA A O 1
ATOM 3931 N N . GLY A 1 500 ? 8.109 -18.391 -2.109 1 98.88 500 GLY A N 1
ATOM 3932 C CA . GLY A 1 500 ? 8.414 -19.25 -3.24 1 98.88 500 GLY A CA 1
ATOM 3933 C C . GLY A 1 500 ? 8.438 -20.734 -2.881 1 98.88 500 GLY A C 1
ATOM 3934 O O . GLY A 1 500 ? 8.328 -21.094 -1.708 1 98.88 500 GLY A O 1
ATOM 3935 N N . VAL A 1 501 ? 8.461 -21.562 -3.9 1 98.94 501 VAL A N 1
ATOM 3936 C CA . VAL A 1 501 ? 8.43 -23.016 -3.705 1 98.94 501 VAL A CA 1
ATOM 3937 C C . VAL A 1 501 ? 9.438 -23.688 -4.633 1 98.94 501 VAL A C 1
ATOM 3939 O O . VAL A 1 501 ? 9.719 -23.172 -5.723 1 98.94 501 VAL A O 1
ATOM 3942 N N . VAL A 1 502 ? 9.953 -24.797 -4.211 1 98.81 502 VAL A N 1
ATOM 3943 C CA . VAL A 1 502 ? 10.812 -25.656 -5.027 1 98.81 502 VAL A CA 1
ATOM 3944 C C . VAL A 1 502 ? 10.516 -27.125 -4.723 1 98.81 502 VAL A C 1
ATOM 3946 O O . VAL A 1 502 ? 10.031 -27.453 -3.639 1 98.81 502 VAL A O 1
ATOM 3949 N N . ASN A 1 503 ? 10.758 -27.938 -5.688 1 98.62 503 ASN A N 1
ATOM 3950 C CA . ASN A 1 503 ? 10.57 -29.375 -5.512 1 98.62 503 ASN A CA 1
ATOM 3951 C C . ASN A 1 503 ? 11.664 -29.969 -4.625 1 98.62 503 ASN A C 1
ATOM 3953 O O . ASN A 1 503 ? 12.844 -29.641 -4.777 1 98.62 503 ASN A O 1
ATOM 3957 N N . VAL A 1 504 ? 11.273 -30.828 -3.74 1 98.31 504 VAL A N 1
ATOM 3958 C CA . VAL A 1 504 ? 12.219 -31.406 -2.803 1 98.31 504 VAL A CA 1
ATOM 3959 C C . VAL A 1 504 ? 12.266 -32.938 -2.986 1 98.31 504 VAL A C 1
ATOM 3961 O O . VAL A 1 504 ? 13.32 -33.531 -2.852 1 98.31 504 VAL A O 1
ATOM 3964 N N . THR A 1 505 ? 11.141 -33.469 -3.199 1 98.12 505 THR A N 1
ATOM 3965 C CA . THR A 1 505 ? 11.031 -34.938 -3.24 1 98.12 505 THR A CA 1
ATOM 3966 C C . THR A 1 505 ? 9.773 -35.375 -3.98 1 98.12 505 THR A C 1
ATOM 3968 O O . THR A 1 505 ? 9.195 -34.594 -4.738 1 98.12 505 THR A O 1
ATOM 3971 N N . LYS A 1 506 ? 9.445 -36.625 -3.943 1 98.19 506 LYS A N 1
ATOM 3972 C CA . LYS A 1 506 ? 8.211 -37.219 -4.453 1 98.19 506 LYS A CA 1
ATOM 3973 C C . LYS A 1 506 ? 7.488 -38.031 -3.371 1 98.19 506 LYS A C 1
ATOM 3975 O O . LYS A 1 506 ? 8.086 -38.375 -2.354 1 98.19 506 LYS A O 1
ATOM 3980 N N . VAL A 1 507 ? 6.281 -38.219 -3.609 1 98.38 507 VAL A N 1
ATOM 3981 C CA . VAL A 1 507 ? 5.527 -39.094 -2.705 1 98.38 507 VAL A CA 1
ATOM 3982 C C . VAL A 1 507 ? 6.09 -40.5 -2.762 1 98.38 507 VAL A C 1
ATOM 3984 O O . VAL A 1 507 ? 6.297 -41.062 -3.848 1 98.38 507 VAL A O 1
ATOM 3987 N N . LYS A 1 508 ? 6.312 -41.062 -1.602 1 98.31 508 LYS A N 1
ATOM 3988 C CA . LYS A 1 508 ? 6.82 -42.438 -1.497 1 98.31 508 LYS A CA 1
ATOM 3989 C C . LYS A 1 508 ? 5.742 -43.375 -0.986 1 98.31 508 LYS A C 1
ATOM 3991 O O . LYS A 1 508 ? 4.711 -42.938 -0.473 1 98.31 508 LYS A O 1
ATOM 3996 N N . ALA A 1 509 ? 6.059 -44.625 -1.121 1 97.94 509 ALA A N 1
ATOM 3997 C CA . ALA A 1 509 ? 5.129 -45.656 -0.646 1 97.94 509 ALA A CA 1
ATOM 3998 C C . ALA A 1 509 ? 4.91 -45.531 0.859 1 97.94 509 ALA A C 1
ATOM 4000 O O . ALA A 1 509 ? 3.797 -45.75 1.348 1 97.94 509 ALA A O 1
ATOM 4001 N N . GLU A 1 510 ? 5.941 -45.219 1.533 1 97.69 510 GLU A N 1
ATOM 4002 C CA . GLU A 1 510 ? 5.855 -45.062 2.984 1 97.69 510 GLU A CA 1
ATOM 4003 C C . GLU A 1 510 ? 4.926 -43.938 3.367 1 97.69 510 GLU A C 1
ATOM 4005 O O . GLU A 1 510 ? 4.23 -44 4.383 1 97.69 510 GLU A O 1
ATOM 4010 N N . ASP A 1 511 ? 4.973 -42.875 2.594 1 97.69 511 ASP A N 1
ATOM 4011 C CA . ASP A 1 511 ? 4.082 -41.719 2.836 1 97.69 511 ASP A CA 1
ATOM 4012 C C . ASP A 1 511 ? 2.619 -42.156 2.713 1 97.69 511 ASP A C 1
ATOM 4014 O O . ASP A 1 511 ? 1.775 -41.719 3.494 1 97.69 511 ASP A O 1
ATOM 4018 N N . GLU A 1 512 ? 2.35 -42.844 1.688 1 96.19 512 GLU A N 1
ATOM 4019 C CA . GLU A 1 512 ? 0.985 -43.312 1.463 1 96.19 512 GLU A CA 1
ATOM 4020 C C . GLU A 1 512 ? 0.515 -44.219 2.6 1 96.19 512 GLU A C 1
ATOM 4022 O O . GLU A 1 512 ? -0.644 -44.156 3.014 1 96.19 512 GLU A O 1
ATOM 4027 N N . GLN A 1 513 ? 1.399 -45.094 3.086 1 96.94 513 GLN A N 1
ATOM 4028 C CA . GLN A 1 513 ? 1.06 -45.938 4.223 1 96.94 513 GLN A CA 1
ATOM 4029 C C . GLN A 1 513 ? 0.718 -45.094 5.453 1 96.94 513 GLN A C 1
ATOM 4031 O O . GLN A 1 513 ? -0.25 -45.406 6.16 1 96.94 513 GLN A O 1
ATOM 4036 N N . LYS A 1 514 ? 1.527 -44.156 5.68 1 96.81 514 LYS A N 1
ATOM 4037 C CA . LYS A 1 514 ? 1.277 -43.25 6.809 1 96.81 514 LYS A CA 1
ATOM 4038 C C . LYS A 1 514 ? -0.042 -42.5 6.637 1 96.81 514 LYS A C 1
ATOM 4040 O O . LYS A 1 514 ? -0.753 -42.25 7.613 1 96.81 514 LYS A O 1
ATOM 4045 N N . LEU A 1 515 ? -0.331 -42.094 5.426 1 96.31 515 LEU A N 1
ATOM 4046 C CA . LEU A 1 515 ? -1.592 -41.406 5.109 1 96.31 515 LEU A CA 1
ATOM 4047 C C . LEU A 1 515 ? -2.777 -42.312 5.492 1 96.31 515 LEU A C 1
ATOM 4049 O O . LEU A 1 515 ? -3.736 -41.812 6.105 1 96.31 515 LEU A O 1
ATOM 4053 N N . LEU A 1 516 ? -2.686 -43.531 5.18 1 94.88 516 LEU A N 1
ATOM 4054 C CA . LEU A 1 516 ? -3.773 -44.469 5.422 1 94.88 516 LEU A CA 1
ATOM 4055 C C . LEU A 1 516 ? -3.904 -44.781 6.906 1 94.88 516 LEU A C 1
ATOM 4057 O O . LEU A 1 516 ? -5.016 -44.906 7.426 1 94.88 516 LEU A O 1
ATOM 4061 N N . SER A 1 517 ? -2.805 -44.781 7.594 1 95.12 517 SER A N 1
ATOM 4062 C CA . SER A 1 517 ? -2.816 -45.312 8.961 1 95.12 517 SER A CA 1
ATOM 4063 C C . SER A 1 517 ? -2.926 -44.156 9.977 1 95.12 517 SER A C 1
ATOM 4065 O O . SER A 1 517 ? -3.588 -44.312 11.008 1 95.12 517 SER A O 1
ATOM 4067 N N . ASP A 1 518 ? -2.322 -43.031 9.688 1 93.81 518 ASP A N 1
ATOM 4068 C CA . ASP A 1 518 ? -2.066 -42.062 10.758 1 93.81 518 ASP A CA 1
ATOM 4069 C C . ASP A 1 518 ? -2.74 -40.719 10.477 1 93.81 518 ASP A C 1
ATOM 4071 O O . ASP A 1 518 ? -2.895 -39.906 11.375 1 93.81 518 ASP A O 1
ATOM 4075 N N . TYR A 1 519 ? -3.145 -40.469 9.281 1 95.44 519 TYR A N 1
ATOM 4076 C CA . TYR A 1 519 ? -3.709 -39.188 8.945 1 95.44 519 TYR A CA 1
ATOM 4077 C C . TYR A 1 519 ? -5.055 -38.969 9.633 1 95.44 519 TYR A C 1
ATOM 4079 O O . TYR A 1 519 ? -5.871 -39.906 9.695 1 95.44 519 TYR A O 1
ATOM 4087 N N . PRO A 1 520 ? -5.242 -37.719 10.164 1 93.69 520 PRO A N 1
ATOM 4088 C CA . PRO A 1 520 ? -6.484 -37.469 10.898 1 93.69 520 PRO A CA 1
ATOM 4089 C C . PRO A 1 520 ? -7.73 -37.656 10.047 1 93.69 520 PRO A C 1
ATOM 4091 O O . PRO A 1 520 ? -7.707 -37.406 8.836 1 93.69 520 PRO A O 1
ATOM 4094 N N . GLN A 1 521 ? -8.805 -38.094 10.656 1 93.12 521 GLN A N 1
ATOM 4095 C CA . GLN A 1 521 ? -10.102 -38.281 10.016 1 93.12 521 GLN A CA 1
ATOM 4096 C C . GLN A 1 521 ? -11.234 -37.75 10.891 1 93.12 521 GLN A C 1
ATOM 4098 O O . GLN A 1 521 ? -12.328 -38.312 10.898 1 93.12 521 GLN A O 1
ATOM 4103 N N . THR A 1 522 ? -10.914 -36.688 11.648 1 89.5 522 THR A N 1
ATOM 4104 C CA . THR A 1 522 ? -11.82 -36.188 12.688 1 89.5 522 THR A CA 1
ATOM 4105 C C . THR A 1 522 ? -13.008 -35.469 12.062 1 89.5 522 THR A C 1
ATOM 4107 O O . THR A 1 522 ? -14.023 -35.25 12.727 1 89.5 522 THR A O 1
ATOM 4110 N N . ASP A 1 523 ? -12.945 -35.031 10.828 1 89.69 523 ASP A N 1
ATOM 4111 C CA . ASP A 1 523 ? -14.055 -34.375 10.156 1 89.69 523 ASP A CA 1
ATOM 4112 C C . ASP A 1 523 ? -14.055 -34.656 8.656 1 89.69 523 ASP A C 1
ATOM 4114 O O . ASP A 1 523 ? -13.211 -35.406 8.172 1 89.69 523 ASP A O 1
ATOM 4118 N N . ILE A 1 524 ? -15.023 -34.094 7.965 1 90.38 524 ILE A N 1
ATOM 4119 C CA . ILE A 1 524 ? -15.258 -34.406 6.562 1 90.38 524 ILE A CA 1
ATOM 4120 C C . ILE A 1 524 ? -14.094 -33.906 5.715 1 90.38 524 ILE A C 1
ATOM 4122 O O . ILE A 1 524 ? -13.727 -34.531 4.715 1 90.38 524 ILE A O 1
ATOM 4126 N N . TRP A 1 525 ? -13.469 -32.812 6.098 1 93.19 525 TRP A N 1
ATOM 4127 C CA . TRP A 1 525 ? -12.375 -32.25 5.32 1 93.19 525 TRP A CA 1
ATOM 4128 C C . TRP A 1 525 ? -11.141 -33.125 5.395 1 93.19 525 TRP A C 1
ATOM 4130 O O . TRP A 1 525 ? -10.469 -33.375 4.383 1 93.19 525 TRP A O 1
ATOM 4140 N N . TYR A 1 526 ? -10.852 -33.656 6.527 1 95.25 526 TYR A N 1
ATOM 4141 C CA . TYR A 1 526 ? -9.742 -34.594 6.672 1 95.25 526 TYR A CA 1
ATOM 4142 C C . TYR A 1 526 ? -9.984 -35.844 5.875 1 95.25 526 TYR A C 1
ATOM 4144 O O . TYR A 1 526 ? -9.078 -36.375 5.227 1 95.25 526 TYR A O 1
ATOM 4152 N N . ARG A 1 527 ? -11.211 -36.375 5.945 1 95.38 527 ARG A N 1
ATOM 4153 C CA . ARG A 1 527 ? -11.531 -37.594 5.199 1 95.38 527 ARG A CA 1
ATOM 4154 C C . ARG A 1 527 ? -11.391 -37.344 3.697 1 95.38 527 ARG A C 1
ATOM 4156 O O . ARG A 1 527 ? -10.898 -38.219 2.975 1 95.38 527 ARG A O 1
ATOM 4163 N N . LYS A 1 528 ? -11.859 -36.219 3.273 1 95 528 LYS A N 1
ATOM 4164 C CA . LYS A 1 528 ? -11.742 -35.875 1.859 1 95 528 LYS A CA 1
ATOM 4165 C C . LYS A 1 528 ? -10.281 -35.688 1.455 1 95 528 LYS A C 1
ATOM 4167 O O . LYS A 1 528 ? -9.883 -36.062 0.352 1 95 528 LYS A O 1
ATOM 4172 N N . ALA A 1 529 ? -9.523 -35.031 2.295 1 96.44 529 ALA A N 1
ATOM 4173 C CA . ALA A 1 529 ? -8.109 -34.844 2.016 1 96.44 529 ALA A CA 1
ATOM 4174 C C . ALA A 1 529 ? -7.367 -36.156 1.94 1 96.44 529 ALA A C 1
ATOM 4176 O O . ALA A 1 529 ? -6.516 -36.375 1.069 1 96.44 529 ALA A O 1
ATOM 4177 N N . LYS A 1 530 ? -7.691 -37.031 2.877 1 96.12 530 LYS A N 1
ATOM 4178 C CA . LYS A 1 530 ? -7.098 -38.375 2.879 1 96.12 530 LYS A CA 1
ATOM 4179 C C . LYS A 1 530 ? -7.379 -39.094 1.567 1 96.12 530 LYS A C 1
ATOM 4181 O O . LYS A 1 530 ? -6.461 -39.625 0.941 1 96.12 530 LYS A O 1
ATOM 4186 N N . GLU A 1 531 ? -8.602 -39.062 1.155 1 95.5 531 GLU A N 1
ATOM 4187 C CA . GLU A 1 531 ? -9.008 -39.719 -0.084 1 95.5 531 GLU A CA 1
ATOM 4188 C C . GLU A 1 531 ? -8.328 -39.094 -1.293 1 95.5 531 GLU A C 1
ATOM 4190 O O . GLU A 1 531 ? -7.949 -39.781 -2.236 1 95.5 531 GLU A O 1
ATOM 4195 N N . ALA A 1 532 ? -8.258 -37.812 -1.286 1 94.88 532 ALA A N 1
ATOM 4196 C CA . ALA A 1 532 ? -7.695 -37.062 -2.402 1 94.88 532 ALA A CA 1
ATOM 4197 C C . ALA A 1 532 ? -6.215 -37.375 -2.594 1 94.88 532 ALA A C 1
ATOM 4199 O O . ALA A 1 532 ? -5.695 -37.312 -3.711 1 94.88 532 ALA A O 1
ATOM 4200 N N . CYS A 1 533 ? -5.512 -37.75 -1.563 1 95.06 533 CYS A N 1
ATOM 4201 C CA . CYS A 1 533 ? -4.066 -37.938 -1.616 1 95.06 533 CYS A CA 1
ATOM 4202 C C . CYS A 1 533 ? -3.719 -39.406 -1.898 1 95.06 533 CYS A C 1
ATOM 4204 O O . CYS A 1 533 ? -2.553 -39.75 -2.117 1 95.06 533 CYS A O 1
ATOM 4206 N N . LYS A 1 534 ? -4.715 -40.281 -1.939 1 94.56 534 LYS A N 1
ATOM 4207 C CA . LYS A 1 534 ? -4.461 -41.656 -2.264 1 94.56 534 LYS A CA 1
ATOM 4208 C C . LYS A 1 534 ? -3.982 -41.812 -3.705 1 94.56 534 LYS A C 1
ATOM 4210 O O . LYS A 1 534 ? -4.422 -41.094 -4.59 1 94.56 534 LYS A O 1
ATOM 4215 N N . GLY A 1 535 ? -3.051 -42.781 -3.928 1 93.44 535 GLY A N 1
ATOM 4216 C CA . GLY A 1 535 ? -2.58 -43.094 -5.266 1 93.44 535 GLY A CA 1
ATOM 4217 C C . GLY A 1 535 ? -1.683 -42 -5.848 1 93.44 535 GLY A C 1
ATOM 4218 O O . GLY A 1 535 ? -1.638 -41.812 -7.066 1 93.44 535 GLY A O 1
ATOM 4219 N N . SER A 1 536 ? -1.048 -41.281 -5.012 1 94.94 536 SER A N 1
ATOM 4220 C CA . SER A 1 536 ? -0.255 -40.156 -5.488 1 94.94 536 SER A CA 1
ATOM 4221 C C . SER A 1 536 ? 1.235 -40.469 -5.469 1 94.94 536 SER A C 1
ATOM 4223 O O . SER A 1 536 ? 2.07 -39.594 -5.676 1 94.94 536 SER A O 1
ATOM 4225 N N . VAL A 1 537 ? 1.609 -41.719 -5.211 1 97.25 537 VAL A N 1
ATOM 4226 C CA . VAL A 1 537 ? 3.018 -42.125 -5.172 1 97.25 537 VAL A CA 1
ATOM 4227 C C . VAL A 1 537 ? 3.701 -41.688 -6.473 1 97.25 537 VAL A C 1
ATOM 4229 O O . VAL A 1 537 ? 3.172 -41.938 -7.562 1 97.25 537 VAL A O 1
ATOM 4232 N N . GLY A 1 538 ? 4.812 -41.062 -6.363 1 97.44 538 GLY A N 1
ATOM 4233 C CA . GLY A 1 538 ? 5.578 -40.656 -7.531 1 97.44 538 GLY A CA 1
ATOM 4234 C C . GLY A 1 538 ? 5.383 -39.188 -7.891 1 97.44 538 GLY A C 1
ATOM 4235 O O . GLY A 1 538 ? 6.188 -38.594 -8.625 1 97.44 538 GLY A O 1
ATOM 4236 N N . PHE A 1 539 ? 4.352 -38.531 -7.438 1 97.88 539 PHE A N 1
ATOM 4237 C CA . PHE A 1 539 ? 4.109 -37.125 -7.727 1 97.88 539 PHE A CA 1
ATOM 4238 C C . PHE A 1 539 ? 5.066 -36.219 -6.938 1 97.88 539 PHE A C 1
ATOM 4240 O O . PHE A 1 539 ? 5.543 -36.625 -5.867 1 97.88 539 PHE A O 1
ATOM 4247 N N . PRO A 1 540 ? 5.355 -35.094 -7.457 1 98.12 540 PRO A N 1
ATOM 4248 C CA . PRO A 1 540 ? 6.324 -34.219 -6.805 1 98.12 540 PRO A CA 1
ATOM 4249 C C . PRO A 1 540 ? 5.785 -33.594 -5.52 1 98.12 540 PRO A C 1
ATOM 4251 O O . PRO A 1 540 ? 4.57 -33.469 -5.352 1 98.12 540 PRO A O 1
ATOM 4254 N N . VAL A 1 541 ? 6.684 -33.281 -4.629 1 98.69 541 VAL A N 1
ATOM 4255 C CA . VAL A 1 541 ? 6.359 -32.594 -3.389 1 98.69 541 VAL A CA 1
ATOM 4256 C C . VAL A 1 541 ? 7.316 -31.406 -3.191 1 98.69 541 VAL A C 1
ATOM 4258 O O . VAL A 1 541 ? 8.531 -31.609 -3.062 1 98.69 541 VAL A O 1
ATOM 4261 N N . ASN A 1 542 ? 6.742 -30.172 -3.201 1 98.88 542 ASN A N 1
ATOM 4262 C CA . ASN A 1 542 ? 7.504 -28.938 -2.986 1 98.88 542 ASN A CA 1
ATOM 4263 C C . ASN A 1 542 ? 7.477 -28.516 -1.521 1 98.88 542 ASN A C 1
ATOM 4265 O O . ASN A 1 542 ? 6.738 -29.094 -0.717 1 98.88 542 ASN A O 1
ATOM 4269 N N . VAL A 1 543 ? 8.336 -27.594 -1.188 1 98.94 543 VAL A N 1
ATOM 4270 C CA . VAL A 1 543 ? 8.258 -26.859 0.066 1 98.94 543 VAL A CA 1
ATOM 4271 C C . VAL A 1 543 ? 8.164 -25.359 -0.225 1 98.94 543 VAL A C 1
ATOM 4273 O O . VAL A 1 543 ? 8.367 -24.922 -1.362 1 98.94 543 VAL A O 1
ATOM 4276 N N . GLN A 1 544 ? 7.793 -24.594 0.792 1 98.94 544 GLN A N 1
ATOM 4277 C CA . GLN A 1 544 ? 7.594 -23.156 0.667 1 98.94 544 GLN A CA 1
ATOM 4278 C C . GLN A 1 544 ? 8.5 -22.391 1.629 1 98.94 544 GLN A C 1
ATOM 4280 O O . GLN A 1 544 ? 8.672 -22.797 2.781 1 98.94 544 GLN A O 1
ATOM 4285 N N . VAL A 1 545 ? 9.141 -21.359 1.118 1 98.94 545 VAL A N 1
ATOM 4286 C CA . VAL A 1 545 ? 9.883 -20.406 1.933 1 98.94 545 VAL A CA 1
ATOM 4287 C C . VAL A 1 545 ? 9.281 -19.016 1.757 1 98.94 545 VAL A C 1
ATOM 4289 O O . VAL A 1 545 ? 8.914 -18.625 0.647 1 98.94 545 VAL A O 1
ATOM 4292 N N . ALA A 1 546 ? 9.125 -18.297 2.84 1 98.88 546 ALA A N 1
ATOM 4293 C CA . ALA A 1 546 ? 8.562 -16.953 2.799 1 98.88 546 ALA A CA 1
ATOM 4294 C C . ALA A 1 546 ? 9.352 -16 3.686 1 98.88 546 ALA A C 1
ATOM 4296 O O . ALA A 1 546 ? 9.945 -16.422 4.684 1 98.88 546 ALA A O 1
ATOM 4297 N N . ALA A 1 547 ? 9.414 -14.797 3.35 1 98.81 547 ALA A N 1
ATOM 4298 C CA . ALA A 1 547 ? 10.062 -13.742 4.113 1 98.81 547 ALA A CA 1
ATOM 4299 C C . ALA A 1 547 ? 9.297 -12.43 3.996 1 98.81 547 ALA A C 1
ATOM 4301 O O . ALA A 1 547 ? 8.461 -12.266 3.104 1 98.81 547 ALA A O 1
ATOM 4302 N N . PRO A 1 548 ? 9.523 -11.484 4.895 1 98.31 548 PRO A N 1
ATOM 4303 C CA . PRO A 1 548 ? 8.836 -10.195 4.848 1 98.31 548 PRO A CA 1
ATOM 4304 C C . PRO A 1 548 ? 9.094 -9.438 3.545 1 98.31 548 PRO A C 1
ATOM 4306 O O . PRO A 1 548 ? 9.977 -9.812 2.771 1 98.31 548 PRO A O 1
ATOM 4309 N N . PRO A 1 549 ? 8.297 -8.383 3.27 1 97.38 549 PRO A N 1
ATOM 4310 C CA . PRO A 1 549 ? 8.422 -7.613 2.029 1 97.38 549 PRO A CA 1
ATOM 4311 C C . PRO A 1 549 ? 9.844 -7.09 1.799 1 97.38 549 PRO A C 1
ATOM 4313 O O . PRO A 1 549 ? 10.531 -6.723 2.752 1 97.38 549 PRO A O 1
ATOM 4316 N N . TYR A 1 550 ? 10.266 -7.16 0.49 1 97.56 550 TYR A N 1
ATOM 4317 C CA . TYR A 1 550 ? 11.516 -6.594 -0.014 1 97.56 550 TYR A CA 1
ATOM 4318 C C . TYR A 1 550 ? 12.711 -7.43 0.419 1 97.56 550 TYR A C 1
ATOM 4320 O O . TYR A 1 550 ? 13.844 -6.941 0.44 1 97.56 550 TYR A O 1
ATOM 4328 N N . ARG A 1 551 ? 12.414 -8.656 0.832 1 97.94 551 ARG A N 1
ATOM 4329 C CA . ARG A 1 551 ? 13.461 -9.602 1.189 1 97.94 551 ARG A CA 1
ATOM 4330 C C . ARG A 1 551 ? 13.352 -10.875 0.357 1 97.94 551 ARG A C 1
ATOM 4332 O O . ARG A 1 551 ? 13.641 -11.969 0.846 1 97.94 551 ARG A O 1
ATOM 4339 N N . GLU A 1 552 ? 12.867 -10.703 -0.833 1 98.5 552 GLU A N 1
ATOM 4340 C CA . GLU A 1 552 ? 12.703 -11.852 -1.729 1 98.5 552 GLU A CA 1
ATOM 4341 C C . GLU A 1 552 ? 14.039 -12.547 -1.974 1 98.5 552 GLU A C 1
ATOM 4343 O O . GLU A 1 552 ? 14.086 -13.766 -2.166 1 98.5 552 GLU A O 1
ATOM 4348 N N . GLU A 1 553 ? 15.117 -11.797 -1.92 1 98.75 553 GLU A N 1
ATOM 4349 C CA . GLU A 1 553 ? 16.453 -12.367 -2.141 1 98.75 553 GLU A CA 1
ATOM 4350 C C . GLU A 1 553 ? 16.766 -13.438 -1.107 1 98.75 553 GLU A C 1
ATOM 4352 O O . GLU A 1 553 ? 17.422 -14.43 -1.42 1 98.75 553 GLU A O 1
ATOM 4357 N N . ILE A 1 554 ? 16.281 -13.281 0.108 1 98.75 554 ILE A N 1
ATOM 4358 C CA . ILE A 1 554 ? 16.469 -14.289 1.146 1 98.75 554 ILE A CA 1
ATOM 4359 C C . ILE A 1 554 ? 15.688 -15.555 0.789 1 98.75 554 ILE A C 1
ATOM 4361 O O . ILE A 1 554 ? 16.203 -16.656 0.91 1 98.75 554 ILE A O 1
ATOM 4365 N N . VAL A 1 555 ? 14.453 -15.367 0.339 1 98.88 555 VAL A N 1
ATOM 4366 C CA . VAL A 1 555 ? 13.625 -16.484 -0.078 1 98.88 555 VAL A CA 1
ATOM 4367 C C . VAL A 1 555 ? 14.328 -17.266 -1.191 1 98.88 555 VAL A C 1
ATOM 4369 O O . VAL A 1 555 ? 14.438 -18.484 -1.128 1 98.88 555 VAL A O 1
ATOM 4372 N N . LEU A 1 556 ? 14.789 -16.5 -2.145 1 98.81 556 LEU A N 1
ATOM 4373 C CA . LEU A 1 556 ? 15.422 -17.109 -3.311 1 98.81 556 LEU A CA 1
ATOM 4374 C C . LEU A 1 556 ? 16.719 -17.828 -2.918 1 98.81 556 LEU A C 1
ATOM 4376 O O . LEU A 1 556 ? 17.016 -18.906 -3.436 1 98.81 556 LEU A O 1
ATOM 4380 N N . ARG A 1 557 ? 17.516 -17.203 -2.033 1 98.62 557 ARG A N 1
ATOM 4381 C CA . ARG A 1 557 ? 18.734 -17.844 -1.551 1 98.62 557 ARG A CA 1
ATOM 4382 C C . ARG A 1 557 ? 18.438 -19.172 -0.877 1 98.62 557 ARG A C 1
ATOM 4384 O O . ARG A 1 557 ? 19.094 -20.172 -1.157 1 98.62 557 ARG A O 1
ATOM 4391 N N . LEU A 1 558 ? 17.469 -19.188 -0.022 1 98.81 558 LEU A N 1
ATOM 4392 C CA . LEU A 1 558 ? 17.125 -20.406 0.724 1 98.81 558 LEU A CA 1
ATOM 4393 C C . LEU A 1 558 ? 16.562 -21.469 -0.205 1 98.81 558 LEU A C 1
ATOM 4395 O O . LEU A 1 558 ? 16.891 -22.656 -0.071 1 98.81 558 LEU A O 1
ATOM 4399 N N . LEU A 1 559 ? 15.688 -21.094 -1.133 1 98.81 559 LEU A N 1
ATOM 4400 C CA . LEU A 1 559 ? 15.148 -22.031 -2.104 1 98.81 559 LEU A CA 1
ATOM 4401 C C . LEU A 1 559 ? 16.266 -22.625 -2.961 1 98.81 559 LEU A C 1
ATOM 4403 O O . LEU A 1 559 ? 16.234 -23.812 -3.287 1 98.81 559 LEU A O 1
ATOM 4407 N N . ARG A 1 560 ? 17.188 -21.781 -3.359 1 98.12 560 ARG A N 1
ATOM 4408 C CA . ARG A 1 560 ? 18.312 -22.25 -4.156 1 98.12 560 ARG A CA 1
ATOM 4409 C C . ARG A 1 560 ? 19.156 -23.266 -3.381 1 98.12 560 ARG A C 1
ATOM 4411 O O . ARG A 1 560 ? 19.594 -24.266 -3.938 1 98.12 560 ARG A O 1
ATOM 4418 N N . ASP A 1 561 ? 19.422 -23 -2.107 1 98.19 561 ASP A N 1
ATOM 4419 C CA . ASP A 1 561 ? 20.172 -23.922 -1.273 1 98.19 561 ASP A CA 1
ATOM 4420 C C . ASP A 1 561 ? 19.469 -25.281 -1.182 1 98.19 561 ASP A C 1
ATOM 4422 O O . ASP A 1 561 ? 20.109 -26.328 -1.241 1 98.19 561 ASP A O 1
ATOM 4426 N N . ILE A 1 562 ? 18.188 -25.266 -1.048 1 98.56 562 ILE A N 1
ATOM 4427 C CA . ILE A 1 562 ? 17.406 -26.5 -0.999 1 98.56 562 ILE A CA 1
ATOM 4428 C C . ILE A 1 562 ? 17.516 -27.234 -2.336 1 98.56 562 ILE A C 1
ATOM 4430 O O . ILE A 1 562 ? 17.797 -28.438 -2.371 1 98.56 562 ILE A O 1
ATOM 4434 N N . GLU A 1 563 ? 17.25 -26.484 -3.389 1 97.56 563 GLU A N 1
ATOM 4435 C CA . GLU A 1 563 ? 17.281 -27.078 -4.723 1 97.56 563 GLU A CA 1
ATOM 4436 C C . GLU A 1 563 ? 18.641 -27.703 -5.02 1 97.56 563 GLU A C 1
ATOM 4438 O O . GLU A 1 563 ? 18.719 -28.797 -5.59 1 97.56 563 GLU A O 1
ATOM 4443 N N . ARG A 1 564 ? 19.703 -27.062 -4.652 1 96.38 564 ARG A N 1
ATOM 4444 C CA . ARG A 1 564 ? 21.062 -27.562 -4.879 1 96.38 564 ARG A CA 1
ATOM 4445 C C . ARG A 1 564 ? 21.297 -28.859 -4.098 1 96.38 564 ARG A C 1
ATOM 4447 O O . ARG A 1 564 ? 21.953 -29.766 -4.594 1 96.38 564 ARG A O 1
ATOM 4454 N N . ALA A 1 565 ? 20.828 -28.844 -2.906 1 97.19 565 ALA A N 1
ATOM 4455 C CA . ALA A 1 565 ? 21 -30.031 -2.076 1 97.19 565 ALA A CA 1
ATOM 4456 C C . ALA A 1 565 ? 20.266 -31.234 -2.684 1 97.19 565 ALA A C 1
ATOM 4458 O O . ALA A 1 565 ? 20.734 -32.375 -2.576 1 97.19 565 ALA A O 1
ATOM 4459 N N . VAL A 1 566 ? 19.141 -31 -3.271 1 96.75 566 VAL A N 1
ATOM 4460 C CA . VAL A 1 566 ? 18.297 -32.062 -3.811 1 96.75 566 VAL A CA 1
ATOM 4461 C C . VAL A 1 566 ? 18.828 -32.531 -5.16 1 96.75 566 VAL A C 1
ATOM 4463 O O . VAL A 1 566 ? 18.859 -33.719 -5.449 1 96.75 566 VAL A O 1
ATOM 4466 N N . THR A 1 567 ? 19.297 -31.578 -5.992 1 92.88 567 THR A N 1
ATOM 4467 C CA . THR A 1 567 ? 19.609 -31.906 -7.379 1 92.88 567 THR A CA 1
ATOM 4468 C C . THR A 1 567 ? 21.109 -32.031 -7.574 1 92.88 567 THR A C 1
ATOM 4470 O O . THR A 1 567 ? 21.562 -32.625 -8.57 1 92.88 567 THR A O 1
ATOM 4473 N N . GLY A 1 568 ? 21.906 -31.516 -6.684 1 87.88 568 GLY A N 1
ATOM 4474 C CA . GLY A 1 568 ? 23.344 -31.469 -6.898 1 87.88 568 GLY A CA 1
ATOM 4475 C C . GLY A 1 568 ? 23.75 -30.391 -7.883 1 87.88 568 GLY A C 1
ATOM 4476 O O . GLY A 1 568 ? 24.953 -30.172 -8.117 1 87.88 568 GLY A O 1
ATOM 4477 N N . LYS A 1 569 ? 22.781 -29.766 -8.328 1 76.94 569 LYS A N 1
ATOM 4478 C CA . LYS A 1 569 ? 23.031 -28.719 -9.312 1 76.94 569 LYS A CA 1
ATOM 4479 C C . LYS A 1 569 ? 22.609 -27.344 -8.781 1 76.94 569 LYS A C 1
ATOM 4481 O O . LYS A 1 569 ? 21.656 -27.25 -8.008 1 76.94 569 LYS A O 1
ATOM 4486 N N . MET B 1 1 ? -55.344 1.278 23.578 1 75.62 1 MET B N 1
ATOM 4487 C CA . MET B 1 1 ? -54.531 0.862 24.719 1 75.62 1 MET B CA 1
ATOM 4488 C C . MET B 1 1 ? -53.156 0.38 24.266 1 75.62 1 MET B C 1
ATOM 4490 O O . MET B 1 1 ? -52.125 0.809 24.812 1 75.62 1 MET B O 1
ATOM 4494 N N . ILE B 1 2 ? -53.062 -0.372 23.344 1 79.69 2 ILE B N 1
ATOM 4495 C CA . ILE B 1 2 ? -51.812 -0.902 22.859 1 79.69 2 ILE B CA 1
ATOM 4496 C C . ILE B 1 2 ? -50.969 0.228 22.266 1 79.69 2 ILE B C 1
ATOM 4498 O O . ILE B 1 2 ? -49.75 0.317 22.516 1 79.69 2 ILE B O 1
ATOM 4502 N N . LEU B 1 3 ? -51.562 1.081 21.609 1 82 3 LEU B N 1
ATOM 4503 C CA . LEU B 1 3 ? -50.844 2.201 21 1 82 3 LEU B CA 1
ATOM 4504 C C . LEU B 1 3 ? -50.281 3.139 22.062 1 82 3 LEU B C 1
ATOM 4506 O O . LEU B 1 3 ? -49.156 3.639 21.922 1 82 3 LEU B O 1
ATOM 4510 N N . LEU B 1 4 ? -51.156 3.355 23.062 1 81.25 4 LEU B N 1
ATOM 4511 C CA . LEU B 1 4 ? -50.688 4.195 24.156 1 81.25 4 LEU B CA 1
ATOM 4512 C C . LEU B 1 4 ? -49.531 3.539 24.891 1 81.25 4 LEU B C 1
ATOM 4514 O O . LEU B 1 4 ? -48.562 4.219 25.297 1 81.25 4 LEU B O 1
ATOM 4518 N N . LEU B 1 5 ? -49.562 2.252 24.984 1 82.38 5 LEU B N 1
ATOM 4519 C CA . LEU B 1 5 ? -48.469 1.515 25.641 1 82.38 5 LEU B CA 1
ATOM 4520 C C . LEU B 1 5 ? -47.188 1.578 24.812 1 82.38 5 LEU B C 1
ATOM 4522 O O . LEU B 1 5 ? -46.094 1.727 25.359 1 82.38 5 LEU B O 1
ATOM 4526 N N . ILE B 1 6 ? -47.312 1.499 23.547 1 83 6 ILE B N 1
ATOM 4527 C CA . ILE B 1 6 ? -46.156 1.582 22.656 1 83 6 ILE B CA 1
ATOM 4528 C C . ILE B 1 6 ? -45.562 2.979 22.734 1 83 6 ILE B C 1
ATOM 4530 O O . ILE B 1 6 ? -44.312 3.123 22.766 1 83 6 ILE B O 1
ATOM 4534 N N . LEU B 1 7 ? -46.344 3.92 22.719 1 83.44 7 LEU B N 1
ATOM 4535 C CA . LEU B 1 7 ? -45.875 5.297 22.828 1 83.44 7 LEU B CA 1
ATOM 4536 C C . LEU B 1 7 ? -45.188 5.531 24.156 1 83.44 7 LEU B C 1
ATOM 4538 O O . LEU B 1 7 ? -44.125 6.176 24.219 1 83.44 7 LEU B O 1
ATOM 4542 N N . LEU B 1 8 ? -45.812 5.035 25.203 1 80.19 8 LEU B N 1
ATOM 4543 C CA . LEU B 1 8 ? -45.219 5.191 26.531 1 80.19 8 LEU B CA 1
ATOM 4544 C C . LEU B 1 8 ? -43.875 4.449 26.625 1 80.19 8 LEU B C 1
ATOM 4546 O O . LEU B 1 8 ? -42.938 4.938 27.234 1 80.19 8 LEU B O 1
ATOM 4550 N N . LEU B 1 9 ? -43.844 3.273 26.047 1 84.25 9 LEU B N 1
ATOM 4551 C CA . LEU B 1 9 ? -42.625 2.512 26.016 1 84.25 9 LEU B CA 1
ATOM 4552 C C . LEU B 1 9 ? -41.562 3.227 25.172 1 84.25 9 LEU B C 1
ATOM 4554 O O . LEU B 1 9 ? -40.375 3.223 25.516 1 84.25 9 LEU B O 1
ATOM 4558 N N . GLY B 1 10 ? -42.031 3.816 24.109 1 82.75 10 GLY B N 1
ATOM 4559 C CA . GLY B 1 10 ? -41.125 4.602 23.266 1 82.75 10 GLY B CA 1
ATOM 4560 C C . GLY B 1 10 ? -40.562 5.82 23.969 1 82.75 10 GLY B C 1
ATOM 4561 O O . GLY B 1 10 ? -39.375 6.07 23.922 1 82.75 10 GLY B O 1
ATOM 4562 N N . VAL B 1 11 ? -41.438 6.488 24.625 1 83.94 11 VAL B N 1
ATOM 4563 C CA . VAL B 1 11 ? -41.031 7.684 25.359 1 83.94 11 VAL B CA 1
ATOM 4564 C C . VAL B 1 11 ? -40.125 7.293 26.516 1 83.94 11 VAL B C 1
ATOM 4566 O O . VAL B 1 11 ? -39.125 7.965 26.781 1 83.94 11 VAL B O 1
ATOM 4569 N N . SER B 1 12 ? -40.5 6.254 27.156 1 82.5 12 SER B N 1
ATOM 4570 C CA . SER B 1 12 ? -39.656 5.77 28.25 1 82.5 12 SER B CA 1
ATOM 4571 C C . SER B 1 12 ? -38.281 5.352 27.75 1 82.5 12 SER B C 1
ATOM 4573 O O . SER B 1 12 ? -37.281 5.586 28.422 1 82.5 12 SER B O 1
ATOM 4575 N N . TYR B 1 13 ? -38.344 4.699 26.672 1 84.5 13 TYR B N 1
ATOM 4576 C CA . TYR B 1 13 ? -37.062 4.293 26.094 1 84.5 13 TYR B CA 1
ATOM 4577 C C . TYR B 1 13 ? -36.25 5.504 25.688 1 84.5 13 TYR B C 1
ATOM 4579 O O . TYR B 1 13 ? -35.031 5.543 25.906 1 84.5 13 TYR B O 1
ATOM 4587 N N . LEU B 1 14 ? -36.844 6.445 25.125 1 84.69 14 LEU B N 1
ATOM 4588 C CA . LEU B 1 14 ? -36.156 7.68 24.75 1 84.69 14 LEU B CA 1
ATOM 4589 C C . LEU B 1 14 ? -35.625 8.406 25.984 1 84.69 14 LEU B C 1
ATOM 4591 O O . LEU B 1 14 ? -34.562 8.992 25.953 1 84.69 14 LEU B O 1
ATOM 4595 N N . PHE B 1 15 ? -36.5 8.461 26.969 1 83.69 15 PHE B N 1
ATOM 4596 C CA . PHE B 1 15 ? -36.062 9.07 28.219 1 83.69 15 PHE B CA 1
ATOM 4597 C C . PHE B 1 15 ? -34.875 8.305 28.812 1 83.69 15 PHE B C 1
ATOM 4599 O O . PHE B 1 15 ? -33.938 8.898 29.359 1 83.69 15 PHE B O 1
ATOM 4606 N N . TYR B 1 16 ? -35 7.043 28.797 1 84.56 16 TYR B N 1
ATOM 4607 C CA . TYR B 1 16 ? -33.906 6.211 29.25 1 84.56 16 TYR B CA 1
ATOM 4608 C C . TYR B 1 16 ? -32.625 6.52 28.469 1 84.56 16 TYR B C 1
ATOM 4610 O O . TYR B 1 16 ? -31.562 6.699 29.062 1 84.56 16 TYR B O 1
ATOM 4618 N N . LEU B 1 17 ? -32.688 6.641 27.172 1 84.19 17 LEU B N 1
ATOM 4619 C CA . LEU B 1 17 ? -31.547 6.969 26.328 1 84.19 17 LEU B CA 1
ATOM 4620 C C . LEU B 1 17 ? -31 8.359 26.672 1 84.19 17 LEU B C 1
ATOM 4622 O O . LEU B 1 17 ? -29.781 8.57 26.688 1 84.19 17 LEU B O 1
ATOM 4626 N N . TYR B 1 18 ? -31.922 9.188 26.891 1 84.69 18 TYR B N 1
ATOM 4627 C CA . TYR B 1 18 ? -31.547 10.547 27.25 1 84.69 18 TYR B CA 1
ATOM 4628 C C . TYR B 1 18 ? -30.828 10.586 28.594 1 84.69 18 TYR B C 1
ATOM 4630 O O . TYR B 1 18 ? -29.781 11.242 28.719 1 84.69 18 TYR B O 1
ATOM 4638 N N . SER B 1 19 ? -31.375 9.945 29.578 1 86.31 19 SER B N 1
ATOM 4639 C CA . SER B 1 19 ? -30.766 9.906 30.891 1 86.31 19 SER B CA 1
ATOM 4640 C C . SER B 1 19 ? -29.391 9.25 30.859 1 86.31 19 SER B C 1
ATOM 4642 O O . SER B 1 19 ? 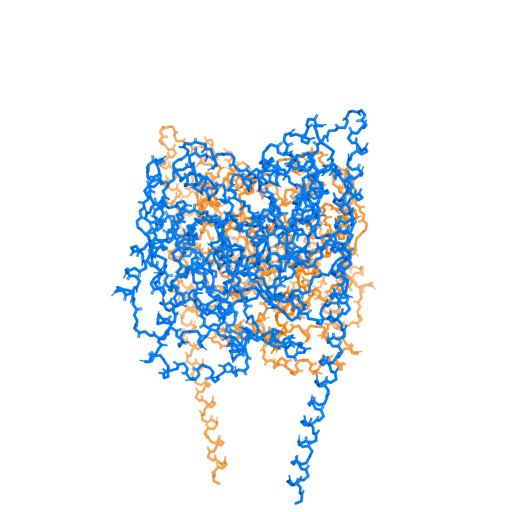-28.453 9.703 31.516 1 86.31 19 SER B O 1
ATOM 4644 N N . LYS B 1 20 ? -29.312 8.188 30.188 1 88.44 20 LYS B N 1
ATOM 4645 C CA . LYS B 1 20 ? -28.031 7.508 30.031 1 88.44 20 LYS B CA 1
ATOM 4646 C C . LYS B 1 20 ? -27 8.422 29.375 1 88.44 20 LYS B C 1
ATOM 4648 O O . LYS B 1 20 ? -25.828 8.43 29.766 1 88.44 20 LYS B O 1
ATOM 4653 N N . ARG B 1 21 ? -27.375 9.164 28.438 1 89.56 21 ARG B N 1
ATOM 4654 C CA . ARG B 1 21 ? -26.484 10.102 27.766 1 89.56 21 ARG B CA 1
ATOM 4655 C C . ARG B 1 21 ? -26.047 11.219 28.703 1 89.56 21 ARG B C 1
ATOM 4657 O O . ARG B 1 21 ? -24.891 11.641 28.688 1 89.56 21 ARG B O 1
ATOM 4664 N N . GLN B 1 22 ? -26.969 11.664 29.516 1 89.88 22 GLN B N 1
ATOM 4665 C CA . GLN B 1 22 ? -26.625 12.727 30.453 1 89.88 22 GLN B CA 1
ATOM 4666 C C . GLN B 1 22 ? -25.625 12.25 31.484 1 89.88 22 GLN B C 1
ATOM 4668 O O . GLN B 1 22 ? -24.688 12.977 31.844 1 89.88 22 GLN B O 1
ATOM 4673 N N . LYS B 1 23 ? -25.906 11.07 32.031 1 91.06 23 LYS B N 1
ATOM 4674 C CA . LYS B 1 23 ? -24.953 10.5 32.969 1 91.06 23 LYS B CA 1
ATOM 4675 C C . LYS B 1 23 ? -23.578 10.344 32.344 1 91.06 23 LYS B C 1
ATOM 4677 O O . LYS B 1 23 ? -22.562 10.641 32.969 1 91.06 23 LYS B O 1
ATOM 4682 N N . ARG B 1 24 ? -23.531 9.914 31.078 1 94.38 24 ARG B N 1
ATOM 4683 C CA . ARG B 1 24 ? -22.281 9.75 30.359 1 94.38 24 ARG B CA 1
ATOM 4684 C C . ARG B 1 24 ? -21.578 11.094 30.172 1 94.38 24 ARG B C 1
ATOM 4686 O O . ARG B 1 24 ? -20.359 11.195 30.312 1 94.38 24 ARG B O 1
ATOM 4693 N N . GLN B 1 25 ? -22.312 12.117 29.906 1 94.25 25 GLN B N 1
ATOM 4694 C CA . GLN B 1 25 ? -21.766 13.453 29.734 1 94.25 25 GLN B CA 1
ATOM 4695 C C . GLN B 1 25 ? -21.109 13.961 31.016 1 94.25 25 GLN B C 1
ATOM 4697 O O . GLN B 1 25 ? -20.062 14.594 30.984 1 94.25 25 GLN B O 1
ATOM 4702 N N . GLN B 1 26 ? -21.75 13.695 32.062 1 95.31 26 GLN B N 1
ATOM 4703 C CA . GLN B 1 26 ? -21.188 14.109 33.344 1 95.31 26 GLN B CA 1
ATOM 4704 C C . GLN B 1 26 ? -19.891 13.367 33.656 1 95.31 26 GLN B C 1
ATOM 4706 O O . GLN B 1 26 ? -18.906 13.969 34.094 1 95.31 26 GLN B O 1
ATOM 4711 N N . ASP B 1 27 ? -19.984 12.062 33.406 1 96.69 27 ASP B N 1
ATOM 4712 C CA . ASP B 1 27 ? -18.766 11.266 33.594 1 96.69 27 ASP B CA 1
ATOM 4713 C C . ASP B 1 27 ? -17.609 11.812 32.75 1 96.69 27 ASP B C 1
ATOM 4715 O O . ASP B 1 27 ? -16.484 11.891 33.219 1 96.69 27 ASP B O 1
ATOM 4719 N N . LEU B 1 28 ? -17.891 12.156 31.562 1 97.94 28 LEU B N 1
ATOM 4720 C CA . LEU B 1 28 ? -16.875 12.688 30.656 1 97.94 28 LEU B CA 1
ATOM 4721 C C . LEU B 1 28 ? -16.375 14.047 31.125 1 97.94 28 LEU B C 1
ATOM 4723 O O . LEU B 1 28 ? -15.195 14.367 30.984 1 97.94 28 LEU B O 1
ATOM 4727 N N . ARG B 1 29 ? -17.188 14.867 31.672 1 97.62 29 ARG B N 1
ATOM 4728 C CA . ARG B 1 29 ? -16.781 16.156 32.188 1 97.62 29 ARG B CA 1
ATOM 4729 C C . ARG B 1 29 ? -15.82 15.992 33.375 1 97.62 29 ARG B C 1
ATOM 4731 O O . ARG B 1 29 ? -14.898 16.797 33.531 1 97.62 29 ARG B O 1
ATOM 4738 N N . ASP B 1 30 ? -16.094 14.961 34.156 1 97.81 30 ASP B N 1
ATOM 4739 C CA . ASP B 1 30 ? -15.18 14.664 35.25 1 97.81 30 ASP B CA 1
ATOM 4740 C C . ASP B 1 30 ? -13.812 14.242 34.719 1 97.81 30 ASP B C 1
ATOM 4742 O O . ASP B 1 30 ? -12.781 14.641 35.281 1 97.81 30 ASP B O 1
ATOM 4746 N N . VAL B 1 31 ? -13.867 13.438 33.719 1 98 31 VAL B N 1
ATOM 4747 C CA . VAL B 1 31 ? -12.625 13 33.062 1 98 31 VAL B CA 1
ATOM 4748 C C . VAL B 1 31 ? -11.867 14.211 32.531 1 98 31 VAL B C 1
ATOM 4750 O O . VAL B 1 31 ? -10.648 14.312 32.688 1 98 31 VAL B O 1
ATOM 4753 N N . ILE B 1 32 ? -12.562 15.102 31.922 1 98.25 32 ILE B N 1
ATOM 4754 C CA . ILE B 1 32 ? -11.977 16.312 31.344 1 98.25 32 ILE B CA 1
ATOM 4755 C C . ILE B 1 32 ? -11.359 17.156 32.438 1 98.25 32 ILE B C 1
ATOM 4757 O O . ILE B 1 32 ? -10.242 17.656 32.312 1 98.25 32 ILE B O 1
ATOM 4761 N N . ALA B 1 33 ? -12.062 17.344 33.562 1 98.12 33 ALA B N 1
ATOM 4762 C CA . ALA B 1 33 ? -11.562 18.141 34.656 1 98.12 33 ALA B CA 1
ATOM 4763 C C . ALA B 1 33 ? -10.25 17.562 35.188 1 98.12 33 ALA B C 1
ATOM 4765 O O . ALA B 1 33 ? -9.312 18.312 35.5 1 98.12 33 ALA B O 1
ATOM 4766 N N . LYS B 1 34 ? -10.273 16.281 35.344 1 97.94 34 LYS B N 1
ATOM 4767 C CA . LYS B 1 34 ? -9.062 15.609 35.812 1 97.94 34 LYS B CA 1
ATOM 4768 C C . LYS B 1 34 ? -7.91 15.828 34.812 1 97.94 34 LYS B C 1
ATOM 4770 O O . LYS B 1 34 ? -6.781 16.109 35.25 1 97.94 34 LYS B O 1
ATOM 4775 N N . ARG B 1 35 ? -8.203 15.672 33.531 1 98.12 35 ARG B N 1
ATOM 4776 C CA . ARG B 1 35 ? -7.18 15.852 32.531 1 98.12 35 ARG B CA 1
ATOM 4777 C C . ARG B 1 35 ? -6.668 17.281 32.5 1 98.12 35 ARG B C 1
ATOM 4779 O O . ARG B 1 35 ? -5.469 17.531 32.344 1 98.12 35 ARG B O 1
ATOM 4786 N N . LEU B 1 36 ? -7.5 18.25 32.625 1 98.25 36 LEU B N 1
ATOM 4787 C CA . LEU B 1 36 ? -7.102 19.656 32.656 1 98.25 36 LEU B CA 1
ATOM 4788 C C . LEU B 1 36 ? -6.23 19.969 33.844 1 98.25 36 LEU B C 1
ATOM 4790 O O . LEU B 1 36 ? -5.309 20.781 33.781 1 98.25 36 LEU B O 1
ATOM 4794 N N . ARG B 1 37 ? -6.496 19.312 34.969 1 98.19 37 ARG B N 1
ATOM 4795 C CA . ARG B 1 37 ? -5.629 19.453 36.156 1 98.19 37 ARG B CA 1
ATOM 4796 C C . ARG B 1 37 ? -4.246 18.875 35.875 1 98.19 37 ARG B C 1
ATOM 4798 O O . ARG B 1 37 ? -3.23 19.484 36.25 1 98.19 37 ARG B O 1
ATOM 4805 N N . GLU B 1 38 ? -4.27 17.734 35.25 1 98 38 GLU B N 1
ATOM 4806 C CA . GLU B 1 38 ? -3.002 17.109 34.875 1 98 38 GLU B CA 1
ATOM 4807 C C . GLU B 1 38 ? -2.207 18.031 33.938 1 98 38 GLU B C 1
ATOM 4809 O O . GLU B 1 38 ? -0.98 18.109 34.031 1 98 38 GLU B O 1
ATOM 4814 N N . ARG B 1 39 ? -2.912 18.625 33 1 98.38 39 ARG B N 1
ATOM 4815 C CA . ARG B 1 39 ? -2.256 19.562 32.094 1 98.38 39 ARG B CA 1
ATOM 4816 C C . ARG B 1 39 ? -1.65 20.734 32.844 1 98.38 39 ARG B C 1
ATOM 4818 O O . ARG B 1 39 ? -0.519 21.141 32.594 1 98.38 39 ARG B O 1
ATOM 4825 N N . GLU B 1 40 ? -2.398 21.312 33.75 1 98.12 40 GLU B N 1
ATOM 4826 C CA . GLU B 1 40 ? -1.899 22.422 34.562 1 98.12 40 GLU B CA 1
ATOM 4827 C C . GLU B 1 40 ? -0.667 22 35.344 1 98.12 40 GLU B C 1
ATOM 4829 O O . GLU B 1 40 ? 0.286 22.781 35.469 1 98.12 40 GLU B O 1
ATOM 4834 N N . GLU B 1 41 ? -0.724 20.828 35.875 1 98.19 41 GLU B N 1
ATOM 4835 C CA . GLU B 1 41 ? 0.42 20.312 36.625 1 98.19 41 GLU B CA 1
ATOM 4836 C C . GLU B 1 41 ? 1.641 20.156 35.719 1 98.19 41 GLU B C 1
ATOM 4838 O O . GLU B 1 41 ? 2.762 20.469 36.125 1 98.19 41 GLU B O 1
ATOM 4843 N N . SER B 1 42 ? 1.414 19.641 34.594 1 98.19 42 SER B N 1
ATOM 4844 C CA . SER B 1 42 ? 2.52 19.469 33.656 1 98.19 42 SER B CA 1
ATOM 4845 C C . SER B 1 42 ? 3.125 20.797 33.25 1 98.19 42 SER B C 1
ATOM 4847 O O . SER B 1 42 ? 4.34 20.906 33.062 1 98.19 42 SER B O 1
ATOM 4849 N N . ILE B 1 43 ? 2.303 21.812 33.062 1 98.38 43 ILE B N 1
ATOM 4850 C CA . ILE B 1 43 ? 2.762 23.141 32.719 1 98.38 43 ILE B CA 1
ATOM 4851 C C . ILE B 1 43 ? 3.562 23.734 33.875 1 98.38 43 ILE B C 1
ATOM 4853 O O . ILE B 1 43 ? 4.625 24.328 33.688 1 98.38 43 ILE B O 1
ATOM 4857 N N . GLU B 1 44 ? 3.066 23.531 35.062 1 97.94 44 GLU B N 1
ATOM 4858 C CA . GLU B 1 44 ? 3.766 24.016 36.25 1 97.94 44 GLU B CA 1
ATOM 4859 C C . GLU B 1 44 ? 5.137 23.359 36.406 1 97.94 44 GLU B C 1
ATOM 4861 O O . GLU B 1 44 ? 6.113 24.031 36.75 1 97.94 44 GLU B O 1
ATOM 4866 N N . LEU B 1 45 ? 5.156 22.125 36.188 1 97.38 45 LEU B N 1
ATOM 4867 C CA . LEU B 1 45 ? 6.422 21.406 36.25 1 97.38 45 LEU B CA 1
ATOM 4868 C C . LEU B 1 45 ? 7.402 21.922 35.188 1 97.38 45 LEU B C 1
ATOM 4870 O O . LEU B 1 45 ? 8.594 22.062 35.469 1 97.38 45 LEU B O 1
ATOM 4874 N N . ALA B 1 46 ? 6.906 22.188 34.031 1 98 46 ALA B N 1
ATOM 4875 C CA . ALA B 1 46 ? 7.746 22.75 32.969 1 98 46 ALA B CA 1
ATOM 4876 C C . ALA B 1 46 ? 8.258 24.125 33.344 1 98 46 ALA B C 1
ATOM 4878 O O . ALA B 1 46 ? 9.422 24.469 33.062 1 98 46 ALA B O 1
ATOM 4879 N N . GLU B 1 47 ? 7.43 24.938 33.938 1 97.5 47 GLU B N 1
ATOM 4880 C CA . GLU B 1 47 ? 7.82 26.281 34.375 1 97.5 47 GLU B CA 1
ATOM 4881 C C . GLU B 1 47 ? 8.906 26.219 35.438 1 97.5 47 GLU B C 1
ATOM 4883 O O . GLU B 1 47 ? 9.883 26.969 35.406 1 97.5 47 GLU B O 1
ATOM 4888 N N . LYS B 1 48 ? 8.727 25.312 36.375 1 97 48 LYS B N 1
ATOM 4889 C CA . LYS B 1 48 ? 9.719 25.141 37.438 1 97 48 LYS B CA 1
ATOM 4890 C C . LYS B 1 48 ? 11.055 24.688 36.844 1 97 48 LYS B C 1
ATOM 4892 O O . LYS B 1 48 ? 12.109 25.156 37.281 1 97 48 LYS B O 1
ATOM 4897 N N . SER B 1 49 ? 10.977 23.781 35.969 1 96.25 49 SER B N 1
ATOM 4898 C CA . SER B 1 49 ? 12.18 23.281 35.344 1 96.25 49 SER B CA 1
ATOM 4899 C C . SER B 1 49 ? 12.883 24.391 34.562 1 96.25 49 SER B C 1
ATOM 4901 O O . SER B 1 49 ? 14.102 24.547 34.656 1 96.25 49 SER B O 1
ATOM 4903 N N . ALA B 1 50 ? 12.141 25.094 33.75 1 95.62 50 ALA B N 1
ATOM 4904 C CA . ALA B 1 50 ? 12.672 26.188 32.969 1 95.62 50 ALA B CA 1
ATOM 4905 C C . ALA B 1 50 ? 13.375 27.219 33.844 1 95.62 50 ALA B C 1
ATOM 4907 O O . ALA B 1 50 ? 14.375 27.812 33.438 1 95.62 50 ALA B O 1
ATOM 4908 N N . ALA B 1 51 ? 12.914 27.422 35.031 1 95.44 51 ALA B N 1
ATOM 4909 C CA . ALA B 1 51 ? 13.43 28.438 35.938 1 95.44 51 ALA B CA 1
ATOM 4910 C C . ALA B 1 51 ? 14.797 28.047 36.5 1 95.44 51 ALA B C 1
ATOM 4912 O O . ALA B 1 51 ? 15.531 28.891 37 1 95.44 51 ALA B O 1
ATOM 4913 N N . GLN B 1 52 ? 15.117 26.812 36.312 1 95.56 52 GLN B N 1
ATOM 4914 C CA . GLN B 1 52 ? 16.391 26.328 36.844 1 95.56 52 GLN B CA 1
ATOM 4915 C C . GLN B 1 52 ? 17.547 26.734 35.938 1 95.56 52 GLN B C 1
ATOM 4917 O O . GLN B 1 52 ? 18.719 26.672 36.312 1 95.56 52 GLN B O 1
ATOM 4922 N N . THR B 1 53 ? 17.297 27.172 34.75 1 95.5 53 THR B N 1
ATOM 4923 C CA . THR B 1 53 ? 18.328 27.656 33.812 1 95.5 53 THR B CA 1
ATOM 4924 C C . THR B 1 53 ? 18.5 29.156 33.938 1 95.5 53 THR B C 1
ATOM 4926 O O . THR B 1 53 ? 17.531 29.906 34 1 95.5 53 THR B O 1
ATOM 4929 N N . ASN B 1 54 ? 19.812 29.609 33.938 1 96 54 ASN B N 1
ATOM 4930 C CA . ASN B 1 54 ? 20.109 31.031 33.969 1 96 54 ASN B CA 1
ATOM 4931 C C . ASN B 1 54 ? 19.391 31.766 32.812 1 96 54 ASN B C 1
ATOM 4933 O O . ASN B 1 54 ? 19.5 31.359 31.672 1 96 54 ASN B O 1
ATOM 4937 N N . PRO B 1 55 ? 18.734 32.844 33.188 1 96.25 55 PRO B N 1
ATOM 4938 C CA . PRO B 1 55 ? 17.953 33.531 32.188 1 96.25 55 PRO B CA 1
ATOM 4939 C C . PRO B 1 55 ? 18.797 34 30.984 1 96.25 55 PRO B C 1
ATOM 4941 O O . PRO B 1 55 ? 18.344 33.938 29.844 1 96.25 55 PRO B O 1
ATOM 4944 N N . LYS B 1 56 ? 19.969 34.5 31.266 1 97.25 56 LYS B N 1
ATOM 4945 C CA . LYS B 1 56 ? 20.844 34.938 30.172 1 97.25 56 LYS B CA 1
ATOM 4946 C C . LYS B 1 56 ? 21.219 33.781 29.281 1 97.25 56 LYS B C 1
ATOM 4948 O O . LYS B 1 56 ? 21.234 33.906 28.047 1 97.25 56 LYS B O 1
ATOM 4953 N N . ARG B 1 57 ? 21.5 32.719 29.891 1 96.94 57 ARG B N 1
ATOM 4954 C CA . ARG B 1 57 ? 21.844 31.484 29.156 1 96.94 57 ARG B CA 1
ATOM 4955 C C . ARG B 1 57 ? 20.641 30.969 28.359 1 96.94 57 ARG B C 1
ATOM 4957 O O . ARG B 1 57 ? 20.797 30.562 27.203 1 96.94 57 ARG B O 1
ATOM 4964 N N . ARG B 1 58 ? 19.547 30.969 28.938 1 97.12 58 ARG B N 1
ATOM 4965 C CA . ARG B 1 58 ? 18.297 30.547 28.297 1 97.12 58 ARG B CA 1
ATOM 4966 C C . ARG B 1 58 ? 18.016 31.391 27.047 1 97.12 58 ARG B C 1
ATOM 4968 O O . ARG B 1 58 ? 17.672 30.844 26 1 97.12 58 ARG B O 1
ATOM 4975 N N . GLU B 1 59 ? 18.125 32.688 27.172 1 97.19 59 GLU B N 1
ATOM 4976 C CA . GLU B 1 59 ? 17.875 33.594 26.047 1 97.19 59 GLU B CA 1
ATOM 4977 C C . GLU B 1 59 ? 18.875 33.375 24.922 1 97.19 59 GLU B C 1
ATOM 4979 O O . GLU B 1 59 ? 18.516 33.438 23.734 1 97.19 59 GLU B O 1
ATOM 4984 N N . GLU B 1 60 ? 20.078 33.125 25.328 1 97.94 60 GLU B N 1
ATOM 4985 C CA . GLU B 1 60 ? 21.109 32.781 24.328 1 97.94 60 GLU B CA 1
ATOM 4986 C C . GLU B 1 60 ? 20.734 31.547 23.531 1 97.94 60 GLU B C 1
ATOM 4988 O O . GLU B 1 60 ? 20.75 31.562 22.297 1 97.94 60 GLU B O 1
ATOM 4993 N N . ILE B 1 61 ? 20.375 30.5 24.172 1 98.25 61 ILE B N 1
ATOM 4994 C CA . ILE B 1 61 ? 20 29.234 23.531 1 98.25 61 ILE B CA 1
ATOM 4995 C C . ILE B 1 61 ? 18.734 29.438 22.703 1 98.25 61 ILE B C 1
ATOM 4997 O O . ILE B 1 61 ? 18.625 28.922 21.578 1 98.25 61 ILE B O 1
ATOM 5001 N N . ALA B 1 62 ? 17.797 30.203 23.234 1 97.75 62 ALA B N 1
ATOM 5002 C CA . ALA B 1 62 ? 16.516 30.438 22.594 1 97.75 62 ALA B CA 1
ATOM 5003 C C . ALA B 1 62 ? 16.688 31.156 21.266 1 97.75 62 ALA B C 1
ATOM 5005 O O . ALA B 1 62 ? 15.836 31.062 20.375 1 97.75 62 ALA B O 1
ATOM 5006 N N . ALA B 1 63 ? 17.781 31.875 21.109 1 97.31 63 ALA B N 1
ATOM 5007 C CA . ALA B 1 63 ? 18.016 32.688 19.922 1 97.31 63 ALA B CA 1
ATOM 5008 C C . ALA B 1 63 ? 18.641 31.875 18.797 1 97.31 63 ALA B C 1
ATOM 5010 O O . ALA B 1 63 ? 18.672 32.312 17.641 1 97.31 63 ALA B O 1
ATOM 5011 N N . TRP B 1 64 ? 19.094 30.672 19.109 1 97.38 64 TRP B N 1
ATOM 5012 C CA . TRP B 1 64 ? 19.766 29.844 18.109 1 97.38 64 TRP B CA 1
ATOM 5013 C C . TRP B 1 64 ? 18.766 29.359 17.062 1 97.38 64 TRP B C 1
ATOM 5015 O O . TRP B 1 64 ? 17.656 28.969 17.391 1 97.38 64 TRP B O 1
ATOM 5025 N N . SER B 1 65 ? 19.188 29.469 15.773 1 95.31 65 SER B N 1
ATOM 5026 C CA . SER B 1 65 ? 18.469 28.75 14.727 1 95.31 65 SER B CA 1
ATOM 5027 C C . SER B 1 65 ? 18.578 27.234 14.914 1 95.31 65 SER B C 1
ATOM 5029 O O . SER B 1 65 ? 19.359 26.766 15.75 1 95.31 65 SER B O 1
ATOM 5031 N N . PHE B 1 66 ? 17.797 26.531 14.227 1 96.94 66 PHE B N 1
ATOM 5032 C CA . PHE B 1 66 ? 17.875 25.078 14.297 1 96.94 66 PHE B CA 1
ATOM 5033 C C . PHE B 1 66 ? 19.297 24.609 14.016 1 96.94 66 PHE B C 1
ATOM 5035 O O . PHE B 1 66 ? 19.828 23.734 14.711 1 96.94 66 PHE B O 1
ATOM 5042 N N . GLN B 1 67 ? 19.906 25.109 12.945 1 95.88 67 GLN B N 1
ATOM 5043 C CA . GLN B 1 67 ? 21.25 24.703 12.555 1 95.88 67 GLN B CA 1
ATOM 5044 C C . GLN B 1 67 ? 22.266 25.047 13.633 1 95.88 67 GLN B C 1
ATOM 5046 O O . GLN B 1 67 ? 23.156 24.25 13.945 1 95.88 67 GLN B O 1
ATOM 5051 N N . GLU B 1 68 ? 22.109 26.25 14.172 1 97.44 68 GLU B N 1
ATOM 5052 C CA . GLU B 1 68 ? 23 26.672 15.25 1 97.44 68 GLU B CA 1
ATOM 5053 C C . GLU B 1 68 ? 22.812 25.781 16.484 1 97.44 68 GLU B C 1
ATOM 5055 O O . GLU B 1 68 ? 23.797 25.406 17.141 1 97.44 68 GLU B O 1
ATOM 5060 N N . LEU B 1 69 ? 21.594 25.531 16.766 1 98.31 69 LEU B N 1
ATOM 5061 C CA . LEU B 1 69 ? 21.281 24.672 17.891 1 98.31 69 LEU B CA 1
ATOM 5062 C C . LEU B 1 69 ? 21.938 23.297 17.719 1 98.31 69 LEU B C 1
ATOM 5064 O O . LEU B 1 69 ? 22.578 22.797 18.641 1 98.31 69 LEU B O 1
ATOM 5068 N N . ARG B 1 70 ? 21.734 22.672 16.547 1 98.19 70 ARG B N 1
ATOM 5069 C CA . ARG B 1 70 ? 22.328 21.375 16.234 1 98.19 70 ARG B CA 1
ATOM 5070 C C . ARG B 1 70 ? 23.844 21.406 16.359 1 98.19 70 ARG B C 1
ATOM 5072 O O . ARG B 1 70 ? 24.438 20.531 17 1 98.19 70 ARG B O 1
ATOM 5079 N N . GLU B 1 71 ? 24.484 22.422 15.82 1 98 71 GLU B N 1
ATOM 5080 C CA . GLU B 1 71 ? 25.938 22.547 15.859 1 98 71 GLU B CA 1
ATOM 5081 C C . GLU B 1 71 ? 26.438 22.734 17.281 1 98 71 GLU B C 1
ATOM 5083 O O . GLU B 1 71 ? 27.422 22.125 17.688 1 98 71 GLU B O 1
ATOM 5088 N N . ASN B 1 72 ? 25.781 23.609 18.016 1 98.25 72 ASN B N 1
ATOM 5089 C CA . ASN B 1 72 ? 26.203 23.906 19.375 1 98.25 72 ASN B CA 1
ATOM 5090 C C . ASN B 1 72 ? 26.078 22.688 20.297 1 98.25 72 ASN B C 1
ATOM 5092 O O . ASN B 1 72 ? 26.906 22.484 21.172 1 98.25 72 ASN B O 1
ATOM 5096 N N . LEU B 1 73 ? 25.062 21.938 20.094 1 98.5 73 LEU B N 1
ATOM 5097 C CA . LEU B 1 73 ? 24.891 20.703 20.859 1 98.5 73 LEU B CA 1
ATOM 5098 C C . LEU B 1 73 ? 25.953 19.672 20.484 1 98.5 73 LEU B C 1
ATOM 5100 O O . LEU B 1 73 ? 26.5 18.969 21.344 1 98.5 73 LEU B O 1
ATOM 5104 N N . GLN B 1 74 ? 26.25 19.594 19.203 1 97.88 74 GLN B N 1
ATOM 5105 C CA . GLN B 1 74 ? 27.281 18.656 18.734 1 97.88 74 GLN B CA 1
ATOM 5106 C C . GLN B 1 74 ? 28.641 19.016 19.312 1 97.88 74 GLN B C 1
ATOM 5108 O O . GLN B 1 74 ? 29.438 18.125 19.625 1 97.88 74 GLN B O 1
ATOM 5113 N N . LYS B 1 75 ? 28.891 20.328 19.531 1 96.81 75 LYS B N 1
ATOM 5114 C CA . LYS B 1 75 ? 30.188 20.812 20.016 1 96.81 75 LYS B CA 1
ATOM 5115 C C . LYS B 1 75 ? 30.234 20.844 21.531 1 96.81 75 LYS B C 1
ATOM 5117 O O . LYS B 1 75 ? 31.297 21.062 22.125 1 96.81 75 LYS B O 1
ATOM 5122 N N . GLY B 1 76 ? 29.125 20.719 22.141 1 96.81 76 GLY B N 1
ATOM 5123 C CA . GLY B 1 76 ? 29.062 20.719 23.594 1 96.81 76 GLY B CA 1
ATOM 5124 C C . GLY B 1 76 ? 28.969 22.109 24.188 1 96.81 76 GLY B C 1
ATOM 5125 O O . GLY B 1 76 ? 29.266 22.312 25.359 1 96.81 76 GLY B O 1
ATOM 5126 N N . ALA B 1 77 ? 28.547 23 23.375 1 97.62 77 ALA B N 1
ATOM 5127 C CA . ALA B 1 77 ? 28.406 24.375 23.828 1 97.62 77 ALA B CA 1
ATOM 5128 C C . ALA B 1 77 ? 27.203 24.516 24.766 1 97.62 77 ALA B C 1
ATOM 5130 O O . ALA B 1 77 ? 27.109 25.516 25.5 1 97.62 77 ALA B O 1
ATOM 5131 N N . ALA B 1 78 ? 26.297 23.656 24.766 1 97.88 78 ALA B N 1
ATOM 5132 C CA . ALA B 1 78 ? 25.156 23.562 25.688 1 97.88 78 ALA B CA 1
ATOM 5133 C C . ALA B 1 78 ? 24.859 22.109 26.047 1 97.88 78 ALA B C 1
ATOM 5135 O O . ALA B 1 78 ? 25.188 21.203 25.281 1 97.88 78 ALA B O 1
ATOM 5136 N N . THR B 1 79 ? 24.312 21.938 27.219 1 97.81 79 THR B N 1
ATOM 5137 C CA . THR B 1 79 ? 23.859 20.594 27.578 1 97.81 79 THR B CA 1
ATOM 5138 C C . THR B 1 79 ? 22.453 20.344 27.062 1 97.81 79 THR B C 1
ATOM 5140 O O . THR B 1 79 ? 21.703 21.297 26.781 1 97.81 79 THR B O 1
ATOM 5143 N N . CYS B 1 80 ? 22.141 19.078 26.891 1 98.62 80 CYS B N 1
ATOM 5144 C CA . CYS B 1 80 ? 20.781 18.719 26.5 1 98.62 80 CYS B CA 1
ATOM 5145 C C . CYS B 1 80 ? 19.766 19.25 27.5 1 98.62 80 CYS B C 1
ATOM 5147 O O . CYS B 1 80 ? 18.688 19.688 27.125 1 98.62 80 CYS B O 1
ATOM 5149 N N . LEU B 1 81 ? 20.109 19.234 28.766 1 98.38 81 LEU B N 1
ATOM 5150 C CA . LEU B 1 81 ? 19.203 19.688 29.828 1 98.38 81 LEU B CA 1
ATOM 5151 C C . LEU B 1 81 ? 18.922 21.172 29.703 1 98.38 81 LEU B C 1
ATOM 5153 O O . LEU B 1 81 ? 17.781 21.609 29.828 1 98.38 81 LEU B O 1
ATOM 5157 N N . GLU B 1 82 ? 19.969 21.984 29.469 1 98.44 82 GLU B N 1
ATOM 5158 C CA . GLU B 1 82 ? 19.797 23.422 29.266 1 98.44 82 GLU B CA 1
ATOM 5159 C C . GLU B 1 82 ? 18.859 23.703 28.094 1 98.44 82 GLU B C 1
ATOM 5161 O O . GLU B 1 82 ? 18 24.578 28.172 1 98.44 82 GLU B O 1
ATOM 5166 N N . VAL B 1 83 ? 19.031 22.922 27.062 1 98.75 83 VAL B N 1
ATOM 5167 C CA . VAL B 1 83 ? 18.266 23.141 25.844 1 98.75 83 VAL B CA 1
ATOM 5168 C C . VAL B 1 83 ? 16.812 22.75 26.078 1 98.75 83 VAL B C 1
ATOM 5170 O O . VAL B 1 83 ? 15.891 23.5 25.734 1 98.75 83 VAL B O 1
ATOM 5173 N N . VAL B 1 84 ? 16.531 21.578 26.688 1 98.69 84 VAL B N 1
ATOM 5174 C CA . VAL B 1 84 ? 15.172 21.141 26.953 1 98.69 84 VAL B CA 1
ATOM 5175 C C . VAL B 1 84 ? 14.469 22.156 27.859 1 98.69 84 VAL B C 1
ATOM 5177 O O . VAL B 1 84 ? 13.32 22.531 27.594 1 98.69 84 VAL B O 1
ATOM 5180 N N . ARG B 1 85 ? 15.133 22.625 28.859 1 98.62 85 ARG B N 1
ATOM 5181 C CA . ARG B 1 85 ? 14.547 23.594 29.781 1 98.62 85 ARG B CA 1
ATOM 5182 C C . ARG B 1 85 ? 14.234 24.906 29.078 1 98.62 85 ARG B C 1
ATOM 5184 O O . ARG B 1 85 ? 13.219 25.547 29.359 1 98.62 85 ARG B O 1
ATOM 5191 N N . THR B 1 86 ? 15.125 25.297 28.188 1 98.69 86 THR B N 1
ATOM 5192 C CA . THR B 1 86 ? 14.891 26.5 27.391 1 98.69 86 THR B CA 1
ATOM 5193 C C . THR B 1 86 ? 13.633 26.359 26.547 1 98.69 86 THR B C 1
ATOM 5195 O O . THR B 1 86 ? 12.82 27.281 26.469 1 98.69 86 THR B O 1
ATOM 5198 N N . TYR B 1 87 ? 13.438 25.25 25.938 1 98.75 87 TYR B N 1
ATOM 5199 C CA . TYR B 1 87 ? 12.289 25.062 25.062 1 98.75 87 TYR B CA 1
ATOM 5200 C C . TYR B 1 87 ? 11.023 24.797 25.859 1 98.75 87 TYR B C 1
ATOM 5202 O O . TYR B 1 87 ? 9.914 25.062 25.391 1 98.75 87 TYR B O 1
ATOM 5210 N N . GLN B 1 88 ? 11.156 24.219 27.078 1 98.69 88 GLN B N 1
ATOM 5211 C CA . GLN B 1 88 ? 10 24.203 27.984 1 98.69 88 GLN B CA 1
ATOM 5212 C C . GLN B 1 88 ? 9.523 25.609 28.281 1 98.69 88 GLN B C 1
ATOM 5214 O O . GLN B 1 88 ? 8.32 25.875 28.281 1 98.69 88 GLN B O 1
ATOM 5219 N N . TRP B 1 89 ? 10.484 26.516 28.516 1 98.56 89 TRP B N 1
ATOM 5220 C CA . TRP B 1 89 ? 10.156 27.922 28.75 1 98.56 89 TRP B CA 1
ATOM 5221 C C . TRP B 1 89 ? 9.461 28.516 27.531 1 98.56 89 TRP B C 1
ATOM 5223 O O . TRP B 1 89 ? 8.414 29.156 27.656 1 98.56 89 TRP B O 1
ATOM 5233 N N . LYS B 1 90 ? 10 28.297 26.391 1 98.69 90 LYS B N 1
ATOM 5234 C CA . LYS B 1 90 ? 9.438 28.828 25.156 1 98.69 90 LYS B CA 1
ATOM 5235 C C . LYS B 1 90 ? 8.039 28.266 24.906 1 98.69 90 LYS B C 1
ATOM 5237 O O . LYS B 1 90 ? 7.141 29 24.484 1 98.69 90 LYS B O 1
ATOM 5242 N N . ALA B 1 91 ? 7.863 27 25.141 1 98.81 91 ALA B N 1
ATOM 5243 C CA . ALA B 1 91 ? 6.586 26.328 24.875 1 98.81 91 ALA B CA 1
ATOM 5244 C C . ALA B 1 91 ? 5.5 26.828 25.828 1 98.81 91 ALA B C 1
ATOM 5246 O O . ALA B 1 91 ? 4.336 26.938 25.438 1 98.81 91 ALA B O 1
ATOM 5247 N N . VAL B 1 92 ? 5.836 27.062 27.047 1 98.62 92 VAL B N 1
ATOM 5248 C CA . VAL B 1 92 ? 4.875 27.594 28.016 1 98.62 92 VAL B CA 1
ATOM 5249 C C . VAL B 1 92 ? 4.371 28.953 27.531 1 98.62 92 VAL B C 1
ATOM 5251 O O . VAL B 1 92 ? 3.17 29.234 27.578 1 98.62 92 VAL B O 1
ATOM 5254 N N . HIS B 1 93 ? 5.27 29.781 27.031 1 98.19 93 HIS B N 1
ATOM 5255 C CA . HIS B 1 93 ? 4.895 31.094 26.531 1 98.19 93 HIS B CA 1
ATOM 5256 C C . HIS B 1 93 ? 4.023 30.984 25.281 1 98.19 93 HIS B C 1
ATOM 5258 O O . HIS B 1 93 ? 3.053 31.734 25.125 1 98.19 93 HIS B O 1
ATOM 5264 N N . ALA B 1 94 ? 4.414 30.109 24.438 1 98.75 94 ALA B N 1
ATOM 5265 C CA . ALA B 1 94 ? 3.6 29.859 23.25 1 98.75 94 ALA B CA 1
ATOM 5266 C C . ALA B 1 94 ? 2.199 29.391 23.625 1 98.75 94 ALA B C 1
ATOM 5268 O O . ALA B 1 94 ? 1.21 29.812 23.031 1 98.75 94 ALA B O 1
ATOM 5269 N N . HIS B 1 95 ? 2.137 28.531 24.594 1 98.69 95 HIS B N 1
ATOM 5270 C CA . HIS B 1 95 ? 0.865 27.984 25.047 1 98.69 95 HIS B CA 1
ATOM 5271 C C . HIS B 1 95 ? -0.035 29.062 25.625 1 98.69 95 HIS B C 1
ATOM 5273 O O . HIS B 1 95 ? -1.24 29.078 25.375 1 98.69 95 HIS B O 1
ATOM 5279 N N . LYS B 1 96 ? 0.515 29.938 26.391 1 98.19 96 LYS B N 1
ATOM 5280 C CA . LYS B 1 96 ? -0.256 31.031 26.969 1 98.19 96 LYS B CA 1
ATOM 5281 C C . LYS B 1 96 ? -0.915 31.875 25.875 1 98.19 96 LYS B C 1
ATOM 5283 O O . LYS B 1 96 ? -2.029 32.375 26.062 1 98.19 96 LYS B O 1
ATOM 5288 N N . LYS B 1 97 ? -0.263 31.875 24.766 1 98 97 LYS B N 1
ATOM 5289 C CA . LYS B 1 97 ? -0.735 32.719 23.672 1 98 97 LYS B CA 1
ATOM 5290 C C . LYS B 1 97 ? -1.724 31.969 22.781 1 98 97 LYS B C 1
ATOM 5292 O O . LYS B 1 97 ? -2.584 32.594 22.141 1 98 97 LYS B O 1
ATOM 5297 N N . THR B 1 98 ? -1.652 30.672 22.719 1 98.75 98 THR B N 1
ATOM 5298 C CA . THR B 1 98 ? -2.318 30 21.609 1 98.75 98 THR B CA 1
ATOM 5299 C C . THR B 1 98 ? -3.117 28.797 22.094 1 98.75 98 THR B C 1
ATOM 5301 O O . THR B 1 98 ? -3.93 28.25 21.344 1 98.75 98 THR B O 1
ATOM 5304 N N . ASN B 1 99 ? -2.838 28.297 23.297 1 98.75 99 ASN B N 1
ATOM 5305 C CA . ASN B 1 99 ? -3.434 27.062 23.797 1 98.75 99 ASN B CA 1
ATOM 5306 C C . ASN B 1 99 ? -3.014 25.859 22.969 1 98.75 99 ASN B C 1
ATOM 5308 O O . ASN B 1 99 ? -3.844 25.016 22.625 1 98.75 99 ASN B O 1
ATOM 5312 N N . CYS B 1 100 ? -1.763 25.734 22.641 1 98.81 100 CYS B N 1
ATOM 5313 C CA . CYS B 1 100 ? -1.307 24.766 21.641 1 98.81 100 CYS B CA 1
ATOM 5314 C C . CYS B 1 100 ? -0.831 23.484 22.297 1 98.81 100 CYS B C 1
ATOM 5316 O O . CYS B 1 100 ? -0.701 22.453 21.641 1 98.81 100 CYS B O 1
ATOM 5318 N N . VAL B 1 101 ? -0.607 23.422 23.594 1 98.81 101 VAL B N 1
ATOM 5319 C CA . VAL B 1 101 ? 0.008 22.266 24.25 1 98.81 101 VAL B CA 1
ATOM 5320 C C . VAL B 1 101 ? -1.061 21.453 24.953 1 98.81 101 VAL B C 1
ATOM 5322 O O . VAL B 1 101 ? -1.94 22 25.625 1 98.81 101 VAL B O 1
ATOM 5325 N N . THR B 1 102 ? -0.998 20.125 24.812 1 98.62 102 THR B N 1
ATOM 5326 C CA . THR B 1 102 ? -1.845 19.234 25.594 1 98.62 102 THR B CA 1
ATOM 5327 C C . THR B 1 102 ? -1.139 18.828 26.891 1 98.62 102 THR B C 1
ATOM 5329 O O . THR B 1 102 ? -1.663 19.031 27.984 1 98.62 102 THR B O 1
ATOM 5332 N N . LEU B 1 103 ? 0.077 18.25 26.75 1 98.5 103 LEU B N 1
ATOM 5333 C CA . LEU B 1 103 ? 0.875 17.891 27.922 1 98.5 103 LEU B CA 1
ATOM 5334 C C . LEU B 1 103 ? 2.361 18.094 27.641 1 98.5 103 LEU B C 1
ATOM 5336 O O . LEU B 1 103 ? 2.838 17.828 26.531 1 98.5 103 LEU B O 1
ATOM 5340 N N . PHE B 1 104 ? 3.035 18.578 28.672 1 98.75 104 PHE B N 1
ATOM 5341 C CA . PHE B 1 104 ? 4.492 18.484 28.672 1 98.75 104 PHE B CA 1
ATOM 5342 C C . PHE B 1 104 ? 4.941 17.078 29.047 1 98.75 104 PHE B C 1
ATOM 5344 O O . PHE B 1 104 ? 4.34 16.438 29.906 1 98.75 104 PHE B O 1
ATOM 5351 N N . ILE B 1 105 ? 5.949 16.578 28.359 1 98.62 105 ILE B N 1
ATOM 5352 C CA . ILE B 1 105 ? 6.449 15.234 28.594 1 98.62 105 ILE B CA 1
ATOM 5353 C C . ILE B 1 105 ? 7.355 15.219 29.828 1 98.62 105 ILE B C 1
ATOM 5355 O O . ILE B 1 105 ? 8.445 15.805 29.812 1 98.62 105 ILE B O 1
ATOM 5359 N N . LYS B 1 106 ? 6.996 14.539 30.797 1 97.19 106 LYS B N 1
ATOM 5360 C CA . LYS B 1 106 ? 7.656 14.594 32.094 1 97.19 106 LYS B CA 1
ATOM 5361 C C . LYS B 1 106 ? 9.039 13.945 32.062 1 97.19 106 LYS B C 1
ATOM 5363 O O . LYS B 1 106 ? 9.93 14.305 32.812 1 97.19 106 LYS B O 1
ATOM 5368 N N . GLU B 1 107 ? 9.219 12.992 31.109 1 98.06 107 GLU B N 1
ATOM 5369 C CA . GLU B 1 107 ? 10.469 12.242 31 1 98.06 107 GLU B CA 1
ATOM 5370 C C . GLU B 1 107 ? 11.523 13.039 30.234 1 98.06 107 GLU B C 1
ATOM 5372 O O . GLU B 1 107 ? 12.695 12.656 30.203 1 98.06 107 GLU B O 1
ATOM 5377 N N . ALA B 1 108 ? 11.164 14.156 29.641 1 98.62 108 ALA B N 1
ATOM 5378 C CA . ALA B 1 108 ? 12.047 14.891 28.734 1 98.62 108 ALA B CA 1
ATOM 5379 C C . ALA B 1 108 ? 13.359 15.25 29.422 1 98.62 108 ALA B C 1
ATOM 5381 O O . ALA B 1 108 ? 14.438 15.086 28.844 1 98.62 108 ALA B O 1
ATOM 5382 N N . GLU B 1 109 ? 13.312 15.727 30.625 1 98.06 109 GLU B N 1
ATOM 5383 C CA . GLU B 1 109 ? 14.523 16.125 31.328 1 98.06 109 GLU B CA 1
ATOM 5384 C C . GLU B 1 109 ? 15.391 14.914 31.672 1 98.06 109 GLU B C 1
ATOM 5386 O O . GLU B 1 109 ? 16.625 15 31.641 1 98.06 109 GLU B O 1
ATOM 5391 N N . GLN B 1 110 ? 14.68 13.867 32.094 1 98.19 110 GLN B N 1
ATOM 5392 C CA . GLN B 1 110 ? 15.43 12.641 32.344 1 98.19 110 GLN B CA 1
ATOM 5393 C C . GLN B 1 110 ? 16.188 12.18 31.109 1 98.19 110 GLN B C 1
ATOM 5395 O O . GLN B 1 110 ? 17.359 11.82 31.188 1 98.19 110 GLN B O 1
ATOM 5400 N N . TRP B 1 111 ? 15.562 12.156 29.969 1 98.62 111 TRP B N 1
ATOM 5401 C CA . TRP B 1 111 ? 16.203 11.773 28.703 1 98.62 111 TRP B CA 1
ATOM 5402 C C . TRP B 1 111 ? 17.359 12.711 28.375 1 98.62 111 TRP B C 1
ATOM 5404 O O . TRP B 1 111 ? 18.406 12.266 27.906 1 98.62 111 TRP B O 1
ATOM 5414 N N . ALA B 1 112 ? 17.125 13.992 28.609 1 98.69 112 ALA B N 1
ATOM 5415 C CA . ALA B 1 112 ? 18.172 14.977 28.375 1 98.69 112 ALA B CA 1
ATOM 5416 C C . ALA B 1 112 ? 19.391 14.703 29.25 1 98.69 112 ALA B C 1
ATOM 5418 O O . ALA B 1 112 ? 20.531 14.734 28.766 1 98.69 112 ALA B O 1
ATOM 5419 N N . ALA B 1 113 ? 19.156 14.453 30.531 1 98.19 113 ALA B N 1
ATOM 5420 C CA . ALA B 1 113 ? 20.234 14.172 31.469 1 98.19 113 ALA B CA 1
ATOM 5421 C C . ALA B 1 113 ? 20.984 12.898 31.078 1 98.19 113 ALA B C 1
ATOM 5423 O O . ALA B 1 113 ? 22.203 12.812 31.234 1 98.19 113 ALA B O 1
ATOM 5424 N N . GLU B 1 114 ? 20.266 11.938 30.641 1 98.25 114 GLU B N 1
ATOM 5425 C CA . GLU B 1 114 ? 20.875 10.695 30.188 1 98.25 114 GLU B CA 1
ATOM 5426 C C . GLU B 1 114 ? 21.797 10.938 28.984 1 98.25 114 GLU B C 1
ATOM 5428 O O . GLU B 1 114 ? 22.891 10.375 28.906 1 98.25 114 GLU B O 1
ATOM 5433 N N . TRP B 1 115 ? 21.328 11.703 28.031 1 98.38 115 TRP B N 1
ATOM 5434 C CA . TRP B 1 115 ? 22.156 12.055 26.891 1 98.38 115 TRP B CA 1
ATOM 5435 C C . TRP B 1 115 ? 23.422 12.789 27.328 1 98.38 115 TRP B C 1
ATOM 5437 O O . TRP B 1 115 ? 24.516 12.523 26.828 1 98.38 115 TRP B O 1
ATOM 5447 N N . ASP B 1 116 ? 23.266 13.742 28.25 1 98.31 116 ASP B N 1
ATOM 5448 C CA . ASP B 1 116 ? 24.406 14.484 28.766 1 98.31 116 ASP B CA 1
ATOM 5449 C C . ASP B 1 116 ? 25.406 13.555 29.438 1 98.31 116 ASP B C 1
ATOM 5451 O O . ASP B 1 116 ? 26.625 13.719 29.266 1 98.31 116 ASP B O 1
ATOM 5455 N N . ALA B 1 117 ? 24.906 12.625 30.188 1 98.25 117 ALA B N 1
ATOM 5456 C CA . ALA B 1 117 ? 25.766 11.656 30.859 1 98.25 117 ALA B CA 1
ATOM 5457 C C . ALA B 1 117 ? 26.531 10.82 29.844 1 98.25 117 ALA B C 1
ATOM 5459 O O . ALA B 1 117 ? 27.734 10.547 30.031 1 98.25 117 ALA B O 1
ATOM 5460 N N . LYS B 1 118 ? 25.875 10.352 28.797 1 97.75 118 LYS B N 1
ATOM 5461 C CA . LYS B 1 118 ? 26.531 9.578 27.75 1 97.75 118 LYS B CA 1
ATOM 5462 C C . LYS B 1 118 ? 27.594 10.406 27.031 1 97.75 118 LYS B C 1
ATOM 5464 O O . LYS B 1 118 ? 28.672 9.906 26.719 1 97.75 118 LYS B O 1
ATOM 5469 N N . ALA B 1 119 ? 27.219 11.625 26.812 1 97.5 119 ALA B N 1
ATOM 5470 C CA . ALA B 1 119 ? 28.109 12.516 26.078 1 97.5 119 ALA B CA 1
ATOM 5471 C C . ALA B 1 119 ? 29.406 12.758 26.859 1 97.5 119 ALA B C 1
ATOM 5473 O O . ALA B 1 119 ? 30.438 13.094 26.281 1 97.5 119 ALA B O 1
ATOM 5474 N N . ALA B 1 120 ? 29.359 12.602 28.141 1 96.19 120 ALA B N 1
ATOM 5475 C CA . ALA B 1 120 ? 30.531 12.82 28.984 1 96.19 120 ALA B CA 1
ATOM 5476 C C . ALA B 1 120 ? 31.5 11.641 28.906 1 96.19 120 ALA B C 1
ATOM 5478 O O . ALA B 1 120 ? 32.656 11.742 29.312 1 96.19 120 ALA B O 1
ATOM 5479 N N . GLN B 1 121 ? 31 10.578 28.391 1 96.62 121 GLN B N 1
ATOM 5480 C CA . GLN B 1 121 ? 31.859 9.406 28.25 1 96.62 121 GLN B CA 1
ATOM 5481 C C . GLN B 1 121 ? 32.812 9.547 27.062 1 96.62 121 GLN B C 1
ATOM 5483 O O . GLN B 1 121 ? 32.406 10.031 26 1 96.62 121 GLN B O 1
ATOM 5488 N N . PRO B 1 122 ? 34.094 9.031 27.297 1 94.44 122 PRO B N 1
ATOM 5489 C CA . PRO B 1 122 ? 35.062 9.117 26.203 1 94.44 122 PRO B CA 1
ATOM 5490 C C . PRO B 1 122 ? 34.656 8.281 24.984 1 94.44 122 PRO B C 1
ATOM 5492 O O . PRO B 1 122 ? 34.156 7.164 25.141 1 94.44 122 PRO B O 1
ATOM 5495 N N . GLY B 1 123 ? 34.688 8.93 23.906 1 94.5 123 GLY B N 1
ATOM 5496 C CA . GLY B 1 123 ? 34.469 8.203 22.672 1 94.5 123 GLY B CA 1
ATOM 5497 C C . GLY B 1 123 ? 33.031 8.18 22.25 1 94.5 123 GLY B C 1
ATOM 5498 O O . GLY B 1 123 ? 32.688 7.664 21.172 1 94.5 123 GLY B O 1
ATOM 5499 N N . PHE B 1 124 ? 32.156 8.766 23.047 1 96.88 124 PHE B N 1
ATOM 5500 C CA . PHE B 1 124 ? 30.75 8.781 22.688 1 96.88 124 PHE B CA 1
ATOM 5501 C C . PHE B 1 124 ? 30.531 9.594 21.422 1 96.88 124 PHE B C 1
ATOM 5503 O O . PHE B 1 124 ? 31 10.734 21.312 1 96.88 124 PHE B O 1
ATOM 5510 N N . LYS B 1 125 ? 29.891 8.961 20.516 1 96.38 125 LYS B N 1
ATOM 5511 C CA . LYS B 1 125 ? 29.516 9.656 19.281 1 96.38 125 LYS B CA 1
ATOM 5512 C C . LYS B 1 125 ? 28.094 10.203 19.375 1 96.38 125 LYS B C 1
ATOM 5514 O O . LYS B 1 125 ? 27.125 9.438 19.406 1 96.38 125 LYS B O 1
ATOM 5519 N N . ARG B 1 126 ? 27.953 11.453 19.344 1 97.94 126 ARG B N 1
ATOM 5520 C CA . ARG B 1 126 ? 26.641 12.086 19.438 1 97.94 126 ARG B CA 1
ATOM 5521 C C . ARG B 1 126 ? 25.797 11.797 18.203 1 97.94 126 ARG B C 1
ATOM 5523 O O . ARG B 1 126 ? 26.297 11.883 17.078 1 97.94 126 ARG B O 1
ATOM 5530 N N . PRO B 1 127 ? 24.578 11.359 18.391 1 98.31 127 PRO B N 1
ATOM 5531 C CA . PRO B 1 127 ? 23.703 11.164 17.234 1 98.31 127 PRO B CA 1
ATOM 5532 C C . PRO B 1 127 ? 23.406 12.461 16.484 1 98.31 127 PRO B C 1
ATOM 5534 O O . PRO B 1 127 ? 23.719 13.547 16.984 1 98.31 127 PRO B O 1
ATOM 5537 N N . ALA B 1 128 ? 22.812 12.336 15.344 1 98.06 128 ALA B N 1
ATOM 5538 C CA . ALA B 1 128 ? 22.703 13.422 14.375 1 98.06 128 ALA B CA 1
ATOM 5539 C C . ALA B 1 128 ? 21.938 14.602 14.969 1 98.06 128 ALA B C 1
ATOM 5541 O O . ALA B 1 128 ? 22.234 15.758 14.656 1 98.06 128 ALA B O 1
ATOM 5542 N N . PHE B 1 129 ? 20.953 14.312 15.805 1 98.75 129 PHE B N 1
ATOM 5543 C CA . PHE B 1 129 ? 20.125 15.375 16.375 1 98.75 129 PHE B CA 1
ATOM 5544 C C . PHE B 1 129 ? 20.172 15.328 17.906 1 98.75 129 PHE B C 1
ATOM 5546 O O . PHE B 1 129 ? 19.141 15.422 18.562 1 98.75 129 PHE B O 1
ATOM 5553 N N . PHE B 1 130 ? 21.406 15.195 18.359 1 98.62 130 PHE B N 1
ATOM 5554 C CA . PHE B 1 130 ? 21.719 15.031 19.766 1 98.62 130 PHE B CA 1
ATOM 5555 C C . PHE B 1 130 ? 21.125 16.172 20.594 1 98.62 130 PHE B C 1
ATOM 5557 O O . PHE B 1 130 ? 21.547 17.328 20.453 1 98.62 130 PHE B O 1
ATOM 5564 N N . GLY B 1 131 ? 20.078 15.844 21.391 1 98.75 131 GLY B N 1
ATOM 5565 C CA . GLY B 1 131 ? 19.609 16.75 22.422 1 98.75 131 GLY B CA 1
ATOM 5566 C C . GLY B 1 131 ? 18.562 17.734 21.922 1 98.75 131 GLY B C 1
ATOM 5567 O O . GLY B 1 131 ? 18.078 18.562 22.672 1 98.75 131 GLY B O 1
ATOM 5568 N N . ILE B 1 132 ? 18.188 17.703 20.641 1 98.81 132 ILE B N 1
ATOM 5569 C CA . ILE B 1 132 ? 17.234 18.656 20.078 1 98.81 132 ILE B CA 1
ATOM 5570 C C . ILE B 1 132 ? 15.828 18.297 20.531 1 98.81 132 ILE B C 1
ATOM 5572 O O . ILE B 1 132 ? 15.375 17.172 20.344 1 98.81 132 ILE B O 1
ATOM 5576 N N . PRO B 1 133 ? 15.125 19.234 21.219 1 98.81 133 PRO B N 1
ATOM 5577 C CA . PRO B 1 133 ? 13.727 18.969 21.562 1 98.81 133 PRO B CA 1
ATOM 5578 C C . PRO B 1 133 ? 12.812 18.891 20.344 1 98.81 133 PRO B C 1
ATOM 5580 O O . PRO B 1 133 ? 13 19.641 19.375 1 98.81 133 PRO B O 1
ATOM 5583 N N . ILE B 1 134 ? 11.836 18.031 20.359 1 98.88 134 ILE B N 1
ATOM 5584 C CA . ILE B 1 134 ? 10.891 17.891 19.266 1 98.88 134 ILE B CA 1
ATOM 5585 C C . ILE B 1 134 ? 9.477 17.766 19.828 1 98.88 134 ILE B C 1
ATOM 5587 O O . ILE B 1 134 ? 9.258 17.094 20.844 1 98.88 134 ILE B O 1
ATOM 5591 N N . SER B 1 135 ? 8.516 18.5 19.266 1 98.94 135 SER B N 1
ATOM 5592 C CA . SER B 1 135 ? 7.113 18.391 19.656 1 98.94 135 SER B CA 1
ATOM 5593 C C . SER B 1 135 ? 6.41 17.312 18.844 1 98.94 135 SER B C 1
ATOM 5595 O O . SER B 1 135 ? 6.809 17.016 17.703 1 98.94 135 SER B O 1
ATOM 5597 N N . LEU B 1 136 ? 5.391 16.672 19.406 1 98.69 136 LEU B N 1
ATOM 5598 C CA . LEU B 1 136 ? 4.633 15.602 18.766 1 98.69 136 LEU B CA 1
ATOM 5599 C C . LEU B 1 136 ? 3.139 15.898 18.781 1 98.69 136 LEU B C 1
ATOM 5601 O O . LEU B 1 136 ? 2.588 16.234 19.844 1 98.69 136 LEU B O 1
ATOM 5605 N N . LYS B 1 137 ? 2.512 15.766 17.594 1 97.81 137 LYS B N 1
ATOM 5606 C CA . LYS B 1 137 ? 1.052 15.734 17.562 1 97.81 137 LYS B CA 1
ATOM 5607 C C . LYS B 1 137 ? 0.505 14.695 18.547 1 97.81 137 LYS B C 1
ATOM 5609 O O . LYS B 1 137 ? 1.031 13.578 18.625 1 97.81 137 LYS B O 1
ATOM 5614 N N . GLU B 1 138 ? -0.473 15.062 19.234 1 96.62 138 GLU B N 1
ATOM 5615 C CA . GLU B 1 138 ? -0.945 14.266 20.375 1 96.62 138 GLU B CA 1
ATOM 5616 C C . GLU B 1 138 ? -1.344 12.859 19.922 1 96.62 138 GLU B C 1
ATOM 5618 O O . GLU B 1 138 ? -1.26 11.914 20.703 1 96.62 138 GLU B O 1
ATOM 5623 N N . CYS B 1 139 ? -1.725 12.68 18.609 1 94.94 139 CYS B N 1
ATOM 5624 C CA . CYS B 1 139 ? -2.225 11.391 18.156 1 94.94 139 CYS B CA 1
ATOM 5625 C C . CYS B 1 139 ? -1.076 10.477 17.75 1 94.94 139 CYS B C 1
ATOM 5627 O O . CYS B 1 139 ? -1.303 9.344 17.328 1 94.94 139 CYS B O 1
ATOM 5629 N N . ILE B 1 140 ? 0.139 10.906 17.859 1 96.25 140 ILE B N 1
ATOM 5630 C CA . ILE B 1 140 ? 1.305 10.062 17.625 1 96.25 140 ILE B CA 1
ATOM 5631 C C . ILE B 1 140 ? 1.663 9.297 18.891 1 96.25 140 ILE B C 1
ATOM 5633 O O . ILE B 1 140 ? 2.002 9.906 19.906 1 96.25 140 ILE B O 1
ATOM 5637 N N . PRO B 1 141 ? 1.663 8.008 18.891 1 96.75 141 PRO B N 1
ATOM 5638 C CA . PRO B 1 141 ? 1.812 7.215 20.109 1 96.75 141 PRO B CA 1
ATOM 5639 C C . PRO B 1 141 ? 3.189 7.371 20.75 1 96.75 141 PRO B C 1
ATOM 5641 O O . PRO B 1 141 ? 4.207 7.098 20.109 1 96.75 141 PRO B O 1
ATOM 5644 N N . LEU B 1 142 ? 3.195 7.867 21.875 1 97.62 142 LEU B N 1
ATOM 5645 C CA . LEU B 1 142 ? 4.336 7.969 22.781 1 97.62 142 LEU B CA 1
ATOM 5646 C C . LEU B 1 142 ? 4.109 7.133 24.031 1 97.62 142 LEU B C 1
ATOM 5648 O O . LEU B 1 142 ? 3.025 7.16 24.625 1 97.62 142 LEU B O 1
ATOM 5652 N N . ASP B 1 143 ? 5.117 6.367 24.391 1 97.31 143 ASP B N 1
ATOM 5653 C CA . ASP B 1 143 ? 5 5.492 25.547 1 97.31 143 ASP B CA 1
ATOM 5654 C C . ASP B 1 143 ? 4.539 6.273 26.781 1 97.31 143 ASP B C 1
ATOM 5656 O O . ASP B 1 143 ? 5.141 7.289 27.141 1 97.31 143 ASP B O 1
ATOM 5660 N N . GLY B 1 144 ? 3.445 5.836 27.375 1 97.56 144 GLY B N 1
ATOM 5661 C CA . GLY B 1 144 ? 2.984 6.406 28.641 1 97.56 144 GLY B CA 1
ATOM 5662 C C . GLY B 1 144 ? 2.023 7.566 28.438 1 97.56 144 GLY B C 1
ATOM 5663 O O . GLY B 1 144 ? 1.496 8.109 29.422 1 97.56 144 GLY B O 1
ATOM 5664 N N . TYR B 1 145 ? 1.68 7.969 27.297 1 97.69 145 TYR B N 1
ATOM 5665 C CA . TYR B 1 145 ? 0.824 9.125 27.031 1 97.69 145 TYR B CA 1
ATOM 5666 C C . TYR B 1 145 ? -0.376 8.727 26.172 1 97.69 145 TYR B C 1
ATOM 5668 O O . TYR B 1 145 ? -0.305 7.77 25.391 1 97.69 145 TYR B O 1
ATOM 5676 N N . ASP B 1 146 ? -1.439 9.469 26.297 1 96.25 146 ASP B N 1
ATOM 5677 C CA . ASP B 1 146 ? -2.688 9.188 25.594 1 96.25 146 ASP B CA 1
ATOM 5678 C C . ASP B 1 146 ? -2.621 9.664 24.156 1 96.25 146 ASP B C 1
ATOM 5680 O O . ASP B 1 146 ? -1.852 10.57 23.828 1 96.25 146 ASP B O 1
ATOM 5684 N N . THR B 1 147 ? -3.314 9.031 23.328 1 95.94 147 THR B N 1
ATOM 5685 C CA . THR B 1 147 ? -3.717 9.5 22 1 95.94 147 THR B CA 1
ATOM 5686 C C . THR B 1 147 ? -5.227 9.711 21.938 1 95.94 147 THR B C 1
ATOM 5688 O O . THR B 1 147 ? -5.953 8.867 21.406 1 95.94 147 THR B O 1
ATOM 5691 N N . THR B 1 148 ? -5.668 10.906 22.406 1 96.94 148 THR B N 1
ATOM 5692 C CA . THR B 1 148 ? -7.098 11.117 22.609 1 96.94 148 THR B CA 1
ATOM 5693 C C . THR B 1 148 ? -7.781 11.492 21.297 1 96.94 148 THR B C 1
ATOM 5695 O O . THR B 1 148 ? -8.984 11.273 21.141 1 96.94 148 THR B O 1
ATOM 5698 N N . ARG B 1 149 ? -7.09 12.188 20.484 1 96.88 149 ARG B N 1
ATOM 5699 C CA . ARG B 1 149 ? -7.652 12.688 19.219 1 96.88 149 ARG B CA 1
ATOM 5700 C C . ARG B 1 149 ? -8.797 13.664 19.484 1 96.88 149 ARG B C 1
ATOM 5702 O O . ARG B 1 149 ? -9.766 13.703 18.734 1 96.88 149 ARG B O 1
ATOM 5709 N N . GLY B 1 150 ? -8.734 14.211 20.609 1 97.38 150 GLY B N 1
ATOM 5710 C CA . GLY B 1 150 ? -9.719 15.203 20.984 1 97.38 150 GLY B CA 1
ATOM 5711 C C . GLY B 1 150 ? -10.969 14.609 21.594 1 97.38 150 GLY B C 1
ATOM 5712 O O . GLY B 1 150 ? -11.93 15.328 21.891 1 97.38 150 GLY B O 1
ATOM 5713 N N . PHE B 1 151 ? -11.039 13.297 21.797 1 97.69 151 PHE B N 1
ATOM 5714 C CA . PHE B 1 151 ? -12.18 12.641 22.422 1 97.69 151 PHE B CA 1
ATOM 5715 C C . PHE B 1 151 ? -11.969 12.5 23.938 1 97.69 151 PHE B C 1
ATOM 5717 O O . PHE B 1 151 ? -10.977 11.906 24.359 1 97.69 151 PHE B O 1
ATOM 5724 N N . ALA B 1 152 ? -12.969 12.938 24.688 1 98.06 152 ALA B N 1
ATOM 5725 C CA . ALA B 1 152 ? -12.914 12.781 26.141 1 98.06 152 ALA B CA 1
ATOM 5726 C C . ALA B 1 152 ? -12.953 11.305 26.531 1 98.06 152 ALA B C 1
ATOM 5728 O O . ALA B 1 152 ? -12.312 10.898 27.5 1 98.06 152 ALA B O 1
ATOM 5729 N N . GLN B 1 153 ? -13.602 10.477 25.734 1 97.12 153 GLN B N 1
ATOM 5730 C CA . GLN B 1 153 ? -13.773 9.062 26.031 1 97.12 153 GLN B CA 1
ATOM 5731 C C . GLN B 1 153 ? -12.453 8.305 25.891 1 97.12 153 GLN B C 1
ATOM 5733 O O . GLN B 1 153 ? -12.336 7.168 26.359 1 97.12 153 GLN B O 1
ATOM 5738 N N . ASP B 1 154 ? -11.484 8.898 25.297 1 96.81 154 ASP B N 1
ATOM 5739 C CA . ASP B 1 154 ? -10.211 8.219 25.062 1 96.81 154 ASP B CA 1
ATOM 5740 C C . ASP B 1 154 ? -9.156 8.672 26.078 1 96.81 154 ASP B C 1
ATOM 5742 O O . ASP B 1 154 ? -8.008 8.227 26.016 1 96.81 154 ASP B O 1
ATOM 5746 N N . VAL B 1 155 ? -9.516 9.547 26.984 1 97.69 155 VAL B N 1
ATOM 5747 C CA . VAL B 1 155 ? -8.609 9.977 28.047 1 97.69 155 VAL B CA 1
ATOM 5748 C C . VAL B 1 155 ? -8.391 8.844 29.047 1 97.69 155 VAL B C 1
ATOM 5750 O O . VAL B 1 155 ? -9.344 8.148 29.422 1 97.69 155 VAL B O 1
ATOM 5753 N N . GLY B 1 156 ? -7.129 8.586 29.406 1 95.88 156 GLY B N 1
ATOM 5754 C CA . GLY B 1 156 ? -6.82 7.598 30.438 1 95.88 156 GLY B CA 1
ATOM 5755 C C . GLY B 1 156 ? -6.453 6.242 29.859 1 95.88 156 GLY B C 1
ATOM 5756 O O . GLY B 1 156 ? -6.555 5.223 30.547 1 95.88 156 GLY B O 1
ATOM 5757 N N . ASN B 1 157 ? -6.129 6.234 28.641 1 93.81 157 ASN B N 1
ATOM 5758 C CA . ASN B 1 157 ? -5.652 5.02 27.984 1 93.81 157 ASN B CA 1
ATOM 5759 C C . ASN B 1 157 ? -4.309 5.242 27.297 1 93.81 157 ASN B C 1
ATOM 5761 O O . ASN B 1 157 ? -4.219 5.219 26.062 1 93.81 157 ASN B O 1
ATOM 5765 N N . PRO B 1 158 ? -3.316 5.348 28.016 1 96.5 158 PRO B N 1
ATOM 5766 C CA . PRO B 1 158 ? -2.012 5.703 27.453 1 96.5 158 PRO B CA 1
ATOM 5767 C C . PRO B 1 158 ? -1.433 4.598 26.562 1 96.5 158 PRO B C 1
ATOM 5769 O O . PRO B 1 158 ? -1.678 3.414 26.812 1 96.5 158 PRO B O 1
ATOM 5772 N N . SER B 1 159 ? -0.71 4.957 25.562 1 95.62 159 SER B N 1
ATOM 5773 C CA . SER B 1 159 ? 0.047 4.02 24.734 1 95.62 159 SER B CA 1
ATOM 5774 C C . SER B 1 159 ? 1.048 3.23 25.578 1 95.62 159 SER B C 1
ATOM 5776 O O . SER B 1 159 ? 1.654 3.773 26.5 1 95.62 159 SER B O 1
ATOM 5778 N N . LYS B 1 160 ? 1.31 1.989 25.281 1 93.62 160 LYS B N 1
ATOM 5779 C CA . LYS B 1 160 ? 2.184 1.111 26.047 1 93.62 160 LYS B CA 1
ATOM 5780 C C . LYS B 1 160 ? 3.596 1.095 25.469 1 93.62 160 LYS B C 1
ATOM 5782 O O . LYS B 1 160 ? 4.508 0.508 26.062 1 93.62 160 LYS B O 1
ATOM 5787 N N . SER B 1 161 ? 3.715 1.701 24.312 1 94.06 161 SER B N 1
ATOM 5788 C CA . SER B 1 161 ? 5.023 1.789 23.672 1 94.06 161 SER B CA 1
ATOM 5789 C C . SER B 1 161 ? 5.086 2.967 22.719 1 94.06 161 SER B C 1
ATOM 5791 O O . SER B 1 161 ? 4.051 3.488 22.297 1 94.06 161 SER B O 1
ATOM 5793 N N . ASP B 1 162 ? 6.301 3.342 22.422 1 96.38 162 ASP B N 1
ATOM 5794 C CA . ASP B 1 162 ? 6.52 4.273 21.312 1 96.38 162 ASP B CA 1
ATOM 5795 C C . ASP B 1 162 ? 6.16 3.631 19.984 1 96.38 162 ASP B C 1
ATOM 5797 O O . ASP B 1 162 ? 6.434 2.449 19.75 1 96.38 162 ASP B O 1
ATOM 5801 N N . CYS B 1 163 ? 5.48 4.379 19.156 1 95.19 163 CYS B N 1
ATOM 5802 C CA . CYS B 1 163 ? 5.395 3.879 17.781 1 95.19 163 CYS B CA 1
ATOM 5803 C C . CYS B 1 163 ? 6.77 3.859 17.125 1 95.19 163 CYS B C 1
ATOM 5805 O O . CYS B 1 163 ? 7.723 4.434 17.656 1 95.19 163 CYS B O 1
ATOM 5807 N N . VAL B 1 164 ? 6.914 3.246 15.977 1 95.62 164 VAL B N 1
ATOM 5808 C CA . VAL B 1 164 ? 8.195 3.018 15.32 1 95.62 164 VAL B CA 1
ATOM 5809 C C . VAL B 1 164 ? 8.828 4.355 14.938 1 95.62 164 VAL B C 1
ATOM 5811 O O . VAL B 1 164 ? 10.039 4.535 15.055 1 95.62 164 VAL B O 1
ATOM 5814 N N . LEU B 1 165 ? 8.023 5.312 14.492 1 96.06 165 LEU B N 1
ATOM 5815 C CA . LEU B 1 165 ? 8.516 6.633 14.117 1 96.06 165 LEU B CA 1
ATOM 5816 C C . LEU B 1 165 ? 9.172 7.324 15.312 1 96.06 165 LEU B C 1
ATOM 5818 O O . LEU B 1 165 ? 10.273 7.871 15.188 1 96.06 165 LEU B O 1
ATOM 5822 N N . VAL B 1 166 ? 8.523 7.277 16.453 1 97.31 166 VAL B N 1
ATOM 5823 C CA . VAL B 1 166 ? 9.047 7.926 17.656 1 97.31 166 VAL B CA 1
ATOM 5824 C C . VAL B 1 166 ? 10.32 7.215 18.109 1 97.31 166 VAL B C 1
ATOM 5826 O O . VAL B 1 166 ? 11.266 7.863 18.562 1 97.31 166 VAL B O 1
ATOM 5829 N N . GLN B 1 167 ? 10.359 5.895 17.953 1 97.5 167 GLN B N 1
ATOM 5830 C CA . GLN B 1 167 ? 11.57 5.156 18.281 1 97.5 167 GLN B CA 1
ATOM 5831 C C . GLN B 1 167 ? 12.75 5.652 17.453 1 97.5 167 GLN B C 1
ATOM 5833 O O . GLN B 1 167 ? 13.852 5.855 17.969 1 97.5 167 GLN B O 1
ATOM 5838 N N . GLN B 1 168 ? 12.531 5.824 16.172 1 97.62 168 GLN B N 1
ATOM 5839 C CA . GLN B 1 168 ? 13.602 6.285 15.305 1 97.62 168 GLN B CA 1
ATOM 5840 C C . GLN B 1 168 ? 14.016 7.715 15.648 1 97.62 168 GLN B C 1
ATOM 5842 O O . GLN B 1 168 ? 15.203 8.039 15.633 1 97.62 168 GLN B O 1
ATOM 5847 N N . ILE B 1 169 ? 13.039 8.547 15.938 1 97.81 169 ILE B N 1
ATOM 5848 C CA . ILE B 1 169 ? 13.281 9.938 16.312 1 97.81 169 ILE B CA 1
ATOM 5849 C C . ILE B 1 169 ? 14.172 9.984 17.562 1 97.81 169 ILE B C 1
ATOM 5851 O O . ILE B 1 169 ? 15.141 10.75 17.609 1 97.81 169 ILE B O 1
ATOM 5855 N N . LYS B 1 170 ? 13.883 9.164 18.5 1 98.25 170 LYS B N 1
ATOM 5856 C CA . LYS B 1 170 ? 14.672 9.094 19.719 1 98.25 170 LYS B CA 1
ATOM 5857 C C . LYS B 1 170 ? 16.062 8.539 19.438 1 98.25 170 LYS B C 1
ATOM 5859 O O . LYS B 1 170 ? 17.062 9.008 20.016 1 98.25 170 LYS B O 1
ATOM 5864 N N . GLN B 1 171 ? 16.125 7.539 18.547 1 97.62 171 GLN B N 1
ATOM 5865 C CA . GLN B 1 171 ? 17.391 6.957 18.156 1 97.62 171 GLN B CA 1
ATOM 5866 C C . GLN B 1 171 ? 18.312 8.008 17.531 1 97.62 171 GLN B C 1
ATOM 5868 O O . GLN B 1 171 ? 19.531 7.969 17.719 1 97.62 171 GLN B O 1
ATOM 5873 N N . LEU B 1 172 ? 17.766 8.984 16.891 1 98.31 172 LEU B N 1
ATOM 5874 C CA . LEU B 1 172 ? 18.516 10.031 16.219 1 98.31 172 LEU B CA 1
ATOM 5875 C C . LEU B 1 172 ? 18.922 11.133 17.203 1 98.31 172 LEU B C 1
ATOM 5877 O O . LEU B 1 172 ? 19.625 12.07 16.828 1 98.31 172 LEU B O 1
ATOM 5881 N N . GLY B 1 173 ? 18.438 11.055 18.438 1 98.56 173 GLY B N 1
ATOM 5882 C CA . GLY B 1 173 ? 18.906 11.938 19.484 1 98.56 173 GLY B CA 1
ATOM 5883 C C . GLY B 1 173 ? 17.891 12.969 19.922 1 98.56 173 GLY B C 1
ATOM 5884 O O . GLY B 1 173 ? 18.109 13.703 20.891 1 98.56 173 GLY B O 1
ATOM 5885 N N . PHE B 1 174 ? 16.766 13 19.234 1 98.88 174 PHE B N 1
ATOM 5886 C CA . PHE B 1 174 ? 15.719 13.953 19.578 1 98.88 174 PHE B CA 1
ATOM 5887 C C . PHE B 1 174 ? 15.148 13.656 20.969 1 98.88 174 PHE B C 1
ATOM 5889 O O . PHE B 1 174 ? 15.211 12.516 21.438 1 98.88 174 PHE B O 1
ATOM 5896 N N . ILE B 1 175 ? 14.602 14.672 21.547 1 98.88 175 ILE B N 1
ATOM 5897 C CA . ILE B 1 175 ? 13.945 14.539 22.844 1 98.88 175 ILE B CA 1
ATOM 5898 C C . ILE B 1 175 ? 12.516 15.055 22.75 1 98.88 175 ILE B C 1
ATOM 5900 O O . ILE B 1 175 ? 12.281 16.266 22.797 1 98.88 175 ILE B O 1
ATOM 5904 N N . PRO B 1 176 ? 11.531 14.109 22.625 1 98.88 176 PRO B N 1
ATOM 5905 C CA . PRO B 1 176 ? 10.148 14.586 22.734 1 98.88 176 PRO B CA 1
ATOM 5906 C C . PRO B 1 176 ? 9.883 15.336 24.031 1 98.88 176 PRO B C 1
ATOM 5908 O O . PRO B 1 176 ? 10.164 14.82 25.125 1 98.88 176 PRO B O 1
ATOM 5911 N N . PHE B 1 177 ? 9.305 16.609 23.906 1 98.81 177 PHE B N 1
ATOM 5912 C CA . PHE B 1 177 ? 9.25 17.375 25.156 1 98.81 177 PHE B CA 1
ATOM 5913 C C . PHE B 1 177 ? 7.84 17.906 25.391 1 98.81 177 PHE B C 1
ATOM 5915 O O . PHE B 1 177 ? 7.5 18.297 26.5 1 98.81 177 PHE B O 1
ATOM 5922 N N . VAL B 1 178 ? 6.992 17.938 24.312 1 98.75 178 VAL B N 1
ATOM 5923 C CA . VAL B 1 178 ? 5.605 18.359 24.469 1 98.75 178 VAL B CA 1
ATOM 5924 C C . VAL B 1 178 ? 4.727 17.625 23.469 1 98.75 178 VAL B C 1
ATOM 5926 O O . VAL B 1 178 ? 5.199 17.203 22.406 1 98.75 178 VAL B O 1
ATOM 5929 N N . GLN B 1 179 ? 3.48 17.375 23.781 1 98.75 179 GLN B N 1
ATOM 5930 C CA . GLN B 1 179 ? 2.428 16.984 22.859 1 98.75 179 GLN B CA 1
ATOM 5931 C C . GLN B 1 179 ? 1.518 18.172 22.516 1 98.75 179 GLN B C 1
ATOM 5933 O O . GLN B 1 179 ? 1.284 19.031 23.375 1 98.75 179 GLN B O 1
ATOM 5938 N N . THR B 1 180 ? 1.007 18.172 21.328 1 98.88 180 THR B N 1
ATOM 5939 C CA . THR B 1 180 ? 0.298 19.359 20.859 1 98.88 180 THR B CA 1
ATOM 5940 C C . THR B 1 180 ? -1.163 19.031 20.562 1 98.88 180 THR B C 1
ATOM 5942 O O . THR B 1 180 ? -1.503 17.891 20.266 1 98.88 180 THR B O 1
ATOM 5945 N N . ASN B 1 181 ? -1.994 20.031 20.594 1 98.75 181 ASN B N 1
ATOM 5946 C CA . ASN B 1 181 ? -3.447 19.922 20.516 1 98.75 181 ASN B CA 1
ATOM 5947 C C . ASN B 1 181 ? -3.904 19.547 19.109 1 98.75 181 ASN B C 1
ATOM 5949 O O . ASN B 1 181 ? -3.141 19.672 18.156 1 98.75 181 ASN B O 1
ATOM 5953 N N . VAL B 1 182 ? -5.148 19.016 19.031 1 98.38 182 VAL B N 1
ATOM 5954 C CA . VAL B 1 182 ? -5.746 18.531 17.781 1 98.38 182 VAL B CA 1
ATOM 5955 C C . VAL B 1 182 ? -7.25 18.812 17.797 1 98.38 182 VAL B C 1
ATOM 5957 O O . VAL B 1 182 ? -7.836 19.047 18.859 1 98.38 182 VAL B O 1
ATOM 5960 N N . PRO B 1 183 ? -7.883 18.906 16.641 1 97.38 183 PRO B N 1
ATOM 5961 C CA . PRO B 1 183 ? -9.344 18.906 16.641 1 97.38 183 PRO B CA 1
ATOM 5962 C C . PRO B 1 183 ? -9.945 17.562 17.016 1 97.38 183 PRO B C 1
ATOM 5964 O O . PRO B 1 183 ? -9.297 16.516 16.859 1 97.38 183 PRO B O 1
ATOM 5967 N N . GLN B 1 184 ? -11.211 17.641 17.5 1 97 184 GLN B N 1
ATOM 5968 C CA . GLN B 1 184 ? -11.914 16.391 17.781 1 97 184 GLN B CA 1
ATOM 5969 C C . GLN B 1 184 ? -12.07 15.562 16.516 1 97 184 GLN B C 1
ATOM 5971 O O . GLN B 1 184 ? -12.5 16.062 15.477 1 97 184 GLN B O 1
ATOM 5976 N N . SER B 1 185 ? -11.648 14.32 16.516 1 94.69 185 SER B N 1
ATOM 5977 C CA . SER B 1 185 ? -11.742 13.336 15.438 1 94.69 185 SER B CA 1
ATOM 5978 C C . SER B 1 185 ? -10.602 13.508 14.438 1 94.69 185 SER B C 1
ATOM 5980 O O . SER B 1 185 ? -10.367 12.625 13.602 1 94.69 185 SER B O 1
ATOM 5982 N N . LEU B 1 186 ? -9.859 14.602 14.461 1 95.19 186 LEU B N 1
ATOM 5983 C CA . LEU B 1 186 ? -8.758 14.898 13.555 1 95.19 186 LEU B CA 1
ATOM 5984 C C . LEU B 1 186 ? -9.273 15.25 12.164 1 95.19 186 LEU B C 1
ATOM 5986 O O . LEU B 1 186 ? -8.492 15.539 11.258 1 95.19 186 LEU B O 1
ATOM 5990 N N . LEU B 1 187 ? -10.625 15.336 11.992 1 91.31 187 LEU B N 1
ATOM 5991 C CA . LEU B 1 187 ? -11.188 15.547 10.664 1 91.31 187 LEU B CA 1
ATOM 5992 C C . LEU B 1 187 ? -11.758 16.953 10.531 1 91.31 187 LEU B C 1
ATOM 5994 O O . LEU B 1 187 ? -12.906 17.125 10.125 1 91.31 187 LEU B O 1
ATOM 5998 N N . SER B 1 188 ? -10.898 17.922 10.891 1 92.38 188 SER B N 1
ATOM 5999 C CA . SER B 1 188 ? -11.188 19.344 10.773 1 92.38 188 SER B CA 1
ATOM 6000 C C . SER B 1 188 ? -9.922 20.141 10.5 1 92.38 188 SER B C 1
ATOM 6002 O O . SER B 1 188 ? -8.844 19.797 10.984 1 92.38 188 SER B O 1
ATOM 6004 N N . TYR B 1 189 ? -10.102 21.172 9.656 1 93.19 189 TYR B N 1
ATOM 6005 C CA . TYR B 1 189 ? -8.914 22 9.445 1 93.19 189 TYR B CA 1
ATOM 6006 C C . TYR B 1 189 ? -8.969 23.266 10.312 1 93.19 189 TYR B C 1
ATOM 6008 O O . TYR B 1 189 ? -8.305 24.25 10.016 1 93.19 189 TYR B O 1
ATOM 6016 N N . SER B 1 190 ? -9.828 23.234 11.383 1 94.81 190 SER B N 1
ATOM 6017 C CA . SER B 1 190 ? -9.688 24.031 12.594 1 94.81 190 SER B CA 1
ATOM 6018 C C . SER B 1 190 ? -9.148 23.188 13.75 1 94.81 190 SER B C 1
ATOM 6020 O O . SER B 1 190 ? -8.961 21.984 13.609 1 94.81 190 SER B O 1
ATOM 6022 N N . CYS B 1 191 ? -8.844 23.844 14.852 1 97.44 191 CYS B N 1
ATOM 6023 C CA . CYS B 1 191 ? -8.211 23.094 15.938 1 97.44 191 CYS B CA 1
ATOM 6024 C C . CYS B 1 191 ? -8.922 23.344 17.266 1 97.44 191 CYS B C 1
ATOM 6026 O O . CYS B 1 191 ? -8.57 24.266 18 1 97.44 191 CYS B O 1
ATOM 6028 N N . GLY B 1 192 ? -9.914 22.453 17.547 1 97.06 192 GLY B N 1
ATOM 6029 C CA . GLY B 1 192 ? -10.641 22.516 18.797 1 97.06 192 GLY B CA 1
ATOM 6030 C C . GLY B 1 192 ? -11.219 21.172 19.219 1 97.06 192 GLY B C 1
ATOM 6031 O O . GLY B 1 192 ? -11.523 20.328 18.375 1 97.06 192 GLY B O 1
ATOM 6032 N N . ASN B 1 193 ? -11.336 20.953 20.469 1 97.75 193 ASN B N 1
ATOM 6033 C CA . ASN B 1 193 ? -11.961 19.75 21.031 1 97.75 193 ASN B CA 1
ATOM 6034 C C . ASN B 1 193 ? -12.492 20 22.438 1 97.75 193 ASN B C 1
ATOM 6036 O O . ASN B 1 193 ? -12.156 21.016 23.047 1 97.75 193 ASN B O 1
ATOM 6040 N N . PRO B 1 194 ? -13.305 19.172 22.984 1 97.38 194 PRO B N 1
ATOM 6041 C CA . PRO B 1 194 ? -13.922 19.406 24.297 1 97.38 194 PRO B CA 1
ATOM 6042 C C . PRO B 1 194 ? -12.938 19.219 25.453 1 97.38 194 PRO B C 1
ATOM 6044 O O . PRO B 1 194 ? -13.211 19.641 26.578 1 97.38 194 PRO B O 1
ATOM 6047 N N . VAL B 1 195 ? -11.844 18.609 25.219 1 98.12 195 VAL B N 1
ATOM 6048 C CA . VAL B 1 195 ? -10.922 18.281 26.281 1 98.12 195 VAL B CA 1
ATOM 6049 C C . VAL B 1 195 ? -9.992 19.453 26.562 1 98.12 195 VAL B C 1
ATOM 6051 O O . VAL B 1 195 ? -9.969 19.984 27.672 1 98.12 195 VAL B O 1
ATOM 6054 N N . TYR B 1 196 ? -9.359 19.953 25.5 1 98.31 196 TYR B N 1
ATOM 6055 C CA . TYR B 1 196 ? -8.266 20.906 25.672 1 98.31 196 TYR B CA 1
ATOM 6056 C C . TYR B 1 196 ? -8.656 22.297 25.172 1 98.31 196 TYR B C 1
ATOM 6058 O O . TYR B 1 196 ? -7.934 23.266 25.391 1 98.31 196 TYR B O 1
ATOM 6066 N N . GLY B 1 197 ? -9.781 22.375 24.453 1 97.94 197 GLY B N 1
ATOM 6067 C CA . GLY B 1 197 ? -10.219 23.656 23.953 1 97.94 197 GLY B CA 1
ATOM 6068 C C . GLY B 1 197 ? -9.656 24 22.594 1 97.94 197 GLY B C 1
ATOM 6069 O O . GLY B 1 197 ? -9.219 23.094 21.859 1 97.94 197 GLY B O 1
ATOM 6070 N N . THR B 1 198 ? -9.766 25.266 22.25 1 98.06 198 THR B N 1
ATOM 6071 C CA . THR B 1 198 ? -9.445 25.719 20.891 1 98.06 198 THR B CA 1
ATOM 6072 C C . THR B 1 198 ? -8.039 26.312 20.844 1 98.06 198 THR B C 1
ATOM 6074 O O . THR B 1 198 ? -7.633 27.047 21.75 1 98.06 198 THR B O 1
ATOM 6077 N N . THR B 1 199 ? -7.262 25.906 19.828 1 98.69 199 THR B N 1
ATOM 6078 C CA . THR B 1 199 ? -5.965 26.516 19.547 1 98.69 199 THR B CA 1
ATOM 6079 C C . THR B 1 199 ? -6.102 27.594 18.484 1 98.69 199 THR B C 1
ATOM 6081 O O . THR B 1 199 ? -6.727 27.375 17.438 1 98.69 199 THR B O 1
ATOM 6084 N N . ASN B 1 200 ? -5.527 28.797 18.719 1 98.31 200 ASN B N 1
ATOM 6085 C CA . ASN B 1 200 ? -5.594 29.922 17.781 1 98.31 200 ASN B CA 1
ATOM 6086 C C . ASN B 1 200 ? -4.211 30.266 17.25 1 98.31 200 ASN B C 1
ATOM 6088 O O . ASN B 1 200 ? -3.205 29.719 17.672 1 98.31 200 ASN B O 1
ATOM 6092 N N . THR B 1 201 ? -4.168 31.125 16.234 1 97.81 201 THR B N 1
ATOM 6093 C CA . THR B 1 201 ? -2.904 31.672 15.766 1 97.81 201 THR B CA 1
ATOM 6094 C C . THR B 1 201 ? -2.316 32.625 16.797 1 97.81 201 THR B C 1
ATOM 6096 O O . THR B 1 201 ? -3.047 33.188 17.609 1 97.81 201 THR B O 1
ATOM 6099 N N . PRO B 1 202 ? -1.024 32.781 16.812 1 96.81 202 PRO B N 1
ATOM 6100 C CA . PRO B 1 202 ? -0.442 33.719 17.766 1 96.81 202 PRO B CA 1
ATOM 6101 C C . PRO B 1 202 ? -0.855 35.156 17.469 1 96.81 202 PRO B C 1
ATOM 6103 O O . PRO B 1 202 ? -0.905 36 18.391 1 96.81 202 PRO B O 1
ATOM 6106 N N . GLU B 1 203 ? -1.238 35.406 16.281 1 94.12 203 GLU B N 1
ATOM 6107 C CA . GLU B 1 203 ? -1.484 36.781 15.828 1 94.12 203 GLU B CA 1
ATOM 6108 C C . GLU B 1 203 ? -2.918 37.188 16.125 1 94.12 203 GLU B C 1
ATOM 6110 O O . GLU B 1 203 ? -3.193 38.406 16.297 1 94.12 203 GLU B O 1
ATOM 6115 N N . ASP B 1 204 ? -3.779 36.312 16.109 1 96.5 204 ASP B N 1
ATOM 6116 C CA . ASP B 1 204 ? -5.195 36.625 16.25 1 96.5 204 ASP B CA 1
ATOM 6117 C C . ASP B 1 204 ? -5.957 35.531 16.953 1 96.5 204 ASP B C 1
ATOM 6119 O O . ASP B 1 204 ? -6.137 34.438 16.391 1 96.5 204 ASP B O 1
ATOM 6123 N N . VAL B 1 205 ? -6.496 35.75 18.078 1 97.06 205 VAL B N 1
ATOM 6124 C CA . VAL B 1 205 ? -7.164 34.781 18.922 1 97.06 205 VAL B CA 1
ATOM 6125 C C . VAL B 1 205 ? -8.453 34.312 18.25 1 97.06 205 VAL B C 1
ATOM 6127 O O . VAL B 1 205 ? -8.969 33.25 18.547 1 97.06 205 VAL B O 1
ATOM 6130 N N . ALA B 1 206 ? -8.914 35.094 17.328 1 96.19 206 ALA B N 1
ATOM 6131 C CA . ALA B 1 206 ? -10.188 34.781 16.688 1 96.19 206 ALA B CA 1
ATOM 6132 C C . ALA B 1 206 ? -9.984 33.875 15.477 1 96.19 206 ALA B C 1
ATOM 6134 O O . ALA B 1 206 ? -10.945 33.312 14.922 1 96.19 206 ALA B O 1
ATOM 6135 N N . ARG B 1 207 ? -8.773 33.625 15.086 1 97.31 207 ARG B N 1
ATOM 6136 C CA . ARG B 1 207 ? -8.5 32.875 13.867 1 97.31 207 ARG B CA 1
ATOM 6137 C C . ARG B 1 207 ? -7.805 31.547 14.18 1 97.31 207 ARG B C 1
ATOM 6139 O O . ARG B 1 207 ? -7 31.469 15.109 1 97.31 207 ARG B O 1
ATOM 6146 N N . THR B 1 208 ? -8.156 30.578 13.43 1 97.62 208 THR B N 1
ATOM 6147 C CA . THR B 1 208 ? -7.691 29.219 13.68 1 97.62 208 THR B CA 1
ATOM 6148 C C . THR B 1 208 ? -6.262 29.031 13.172 1 97.62 208 THR B C 1
ATOM 6150 O O . THR B 1 208 ? -5.867 29.641 12.172 1 97.62 208 THR B O 1
ATOM 6153 N N . SER B 1 209 ? -5.469 28.25 13.875 1 98.44 209 SER B N 1
ATOM 6154 C CA . SER B 1 209 ? -4.141 27.844 13.422 1 98.44 209 SER B CA 1
ATOM 6155 C C . SER B 1 209 ? -4.23 26.703 12.406 1 98.44 209 SER B C 1
ATOM 6157 O O . SER B 1 209 ? -3.213 26.25 11.883 1 98.44 209 SER B O 1
ATOM 6159 N N . GLY B 1 210 ? -5.465 26.25 12.102 1 97 210 GLY B N 1
ATOM 6160 C CA . GLY B 1 210 ? -5.684 25.141 11.188 1 97 210 GLY B CA 1
ATOM 6161 C C . GLY B 1 210 ? -5.781 23.797 11.891 1 97 210 GLY B C 1
ATOM 6162 O O . GLY B 1 210 ? -5.848 23.734 13.117 1 97 210 GLY B O 1
ATOM 6163 N N . GLY B 1 211 ? -5.848 22.766 11.18 1 95.5 211 GLY B N 1
ATOM 6164 C CA . GLY B 1 211 ? -5.961 21.391 11.633 1 95.5 211 GLY B CA 1
ATOM 6165 C C . GLY B 1 211 ? -5.707 20.375 10.539 1 95.5 211 GLY B C 1
ATOM 6166 O O . GLY B 1 211 ? -5.707 20.719 9.352 1 95.5 211 GLY B O 1
ATOM 6167 N N . SER B 1 212 ? -5.363 19.047 10.953 1 96.62 212 SER B N 1
ATOM 6168 C CA . SER B 1 212 ? -5.508 18.594 12.328 1 96.62 212 SER B CA 1
ATOM 6169 C C . SER B 1 212 ? -4.203 18.734 13.109 1 96.62 212 SER B C 1
ATOM 6171 O O . SER B 1 212 ? -4.105 18.312 14.258 1 96.62 212 SER B O 1
ATOM 6173 N N . SER B 1 213 ? -3.137 19.312 12.523 1 98.56 213 SER B N 1
ATOM 6174 C CA . SER B 1 213 ? -1.906 19.578 13.258 1 98.56 213 SER B CA 1
ATOM 6175 C C . SER B 1 213 ? -1.829 21.031 13.703 1 98.56 213 SER B C 1
ATOM 6177 O O . SER B 1 213 ? -0.774 21.672 13.594 1 98.56 213 SER B O 1
ATOM 6179 N N . GLY B 1 214 ? -2.943 21.531 14.172 1 98.69 214 GLY B N 1
ATOM 6180 C CA . GLY B 1 214 ? -3.039 22.938 14.531 1 98.69 214 GLY B CA 1
ATOM 6181 C C . GLY B 1 214 ? -2.197 23.312 15.734 1 98.69 214 GLY B C 1
ATOM 6182 O O . GLY B 1 214 ? -1.625 24.391 15.789 1 98.69 214 GLY B O 1
ATOM 6183 N N . GLY B 1 215 ? -2.184 22.406 16.766 1 98.88 215 GLY B N 1
ATOM 6184 C CA . GLY B 1 215 ? -1.312 22.656 17.906 1 98.88 215 GLY B CA 1
ATOM 6185 C C . GLY B 1 215 ? 0.151 22.766 17.516 1 98.88 215 GLY B C 1
ATOM 6186 O O . GLY B 1 215 ? 0.862 23.641 18.031 1 98.88 215 GLY B O 1
ATOM 6187 N N . GLU B 1 216 ? 0.608 21.922 16.641 1 98.88 216 GLU B N 1
ATOM 6188 C CA . GLU B 1 216 ? 1.983 21.969 16.156 1 98.88 216 GLU B CA 1
ATOM 6189 C C . GLU B 1 216 ? 2.279 23.297 15.461 1 98.88 216 GLU B C 1
ATOM 6191 O O . GLU B 1 216 ? 3.307 23.922 15.727 1 98.88 216 GLU B O 1
ATOM 6196 N N . ALA B 1 217 ? 1.351 23.672 14.586 1 98.88 217 ALA B N 1
ATOM 6197 C CA . ALA B 1 217 ? 1.55 24.891 13.805 1 98.88 217 ALA B CA 1
ATOM 6198 C C . ALA B 1 217 ? 1.61 26.125 14.711 1 98.88 217 ALA B C 1
ATOM 6200 O O . ALA B 1 217 ? 2.467 27 14.531 1 98.88 217 ALA B O 1
ATOM 6201 N N . ALA B 1 218 ? 0.725 26.203 15.633 1 98.88 218 ALA B N 1
ATOM 6202 C CA . ALA B 1 218 ? 0.677 27.328 16.562 1 98.88 218 ALA B CA 1
ATOM 6203 C C . ALA B 1 218 ? 1.931 27.391 17.422 1 98.88 218 ALA B C 1
ATOM 6205 O O . ALA B 1 218 ? 2.484 28.469 17.656 1 98.88 218 ALA B O 1
ATOM 6206 N N . LEU B 1 219 ? 2.348 26.219 17.922 1 98.94 219 LEU B N 1
ATOM 6207 C CA . LEU B 1 219 ? 3.549 26.141 18.734 1 98.94 219 LEU B CA 1
ATOM 6208 C C . LEU B 1 219 ? 4.77 26.641 17.969 1 98.94 219 LEU B C 1
ATOM 6210 O O . LEU B 1 219 ? 5.566 27.422 18.5 1 98.94 219 LEU B O 1
ATOM 6214 N N . LEU B 1 220 ? 4.898 26.219 16.766 1 98.81 220 LEU B N 1
ATOM 6215 C CA . LEU B 1 220 ? 6.02 26.625 15.93 1 98.81 220 LEU B CA 1
ATOM 6216 C C . LEU B 1 220 ? 5.953 28.109 15.617 1 98.81 220 LEU B C 1
ATOM 6218 O O . LEU B 1 220 ? 6.953 28.828 15.727 1 98.81 220 LEU B O 1
ATOM 6222 N N . ALA B 1 221 ? 4.789 28.562 15.234 1 98.62 221 ALA B N 1
ATOM 6223 C CA . ALA B 1 221 ? 4.602 29.953 14.844 1 98.62 221 ALA B CA 1
ATOM 6224 C C . ALA B 1 221 ? 4.883 30.891 16.016 1 98.62 221 ALA B C 1
ATOM 6226 O O . ALA B 1 221 ? 5.324 32.031 15.82 1 98.62 221 ALA B O 1
ATOM 6227 N N . ALA B 1 222 ? 4.637 30.422 17.219 1 98.62 222 ALA B N 1
ATOM 6228 C CA . ALA B 1 222 ? 4.871 31.219 18.422 1 98.62 222 ALA B CA 1
ATOM 6229 C C . ALA B 1 222 ? 6.277 30.969 18.969 1 98.62 222 ALA B C 1
ATOM 6231 O O . ALA B 1 222 ? 6.586 31.375 20.094 1 98.62 222 ALA B O 1
ATOM 6232 N N . ASN B 1 223 ? 7.102 30.266 18.266 1 98 223 ASN B N 1
ATOM 6233 C CA . ASN B 1 223 ? 8.508 30.031 18.578 1 98 223 ASN B CA 1
ATOM 6234 C C . ASN B 1 223 ? 8.672 29.109 19.781 1 98 223 ASN B C 1
ATOM 6236 O O . ASN B 1 223 ? 9.633 29.234 20.547 1 98 223 ASN B O 1
ATOM 6240 N N . GLY B 1 224 ? 7.703 28.297 19.984 1 98.69 224 GLY B N 1
ATOM 6241 C CA . GLY B 1 224 ? 7.742 27.375 21.125 1 98.69 224 GLY B CA 1
ATOM 6242 C C . GLY B 1 224 ? 8.5 26.094 20.828 1 98.69 224 GLY B C 1
ATOM 6243 O O . GLY B 1 224 ? 8.844 25.359 21.75 1 98.69 224 GLY B O 1
ATOM 6244 N N . SER B 1 225 ? 8.75 25.812 19.594 1 98.5 225 SER B N 1
ATOM 6245 C CA . SER B 1 225 ? 9.5 24.641 19.156 1 98.5 225 SER B CA 1
ATOM 6246 C C . SER B 1 225 ? 10.281 24.938 17.875 1 98.5 225 SER B C 1
ATOM 6248 O O . SER B 1 225 ? 10.031 25.953 17.203 1 98.5 225 SER B O 1
ATOM 6250 N N . VAL B 1 226 ? 11.273 24.125 17.547 1 97.94 226 VAL B N 1
ATOM 6251 C CA . VAL B 1 226 ? 12.062 24.328 16.328 1 97.94 226 VAL B CA 1
ATOM 6252 C C . VAL B 1 226 ? 11.641 23.312 15.266 1 97.94 226 VAL B C 1
ATOM 6254 O O . VAL B 1 226 ? 11.852 23.531 14.07 1 97.94 226 VAL B O 1
ATOM 6257 N N . ILE B 1 227 ? 11.086 22.266 15.672 1 98.69 227 ILE B N 1
ATOM 6258 C CA . ILE B 1 227 ? 10.609 21.203 14.773 1 98.69 227 ILE B CA 1
ATOM 6259 C C . ILE B 1 227 ? 9.523 20.391 15.477 1 98.69 227 ILE B C 1
ATOM 6261 O O . ILE B 1 227 ? 9.562 20.203 16.688 1 98.69 227 ILE B O 1
ATOM 6265 N N . GLY B 1 228 ? 8.539 19.953 14.766 1 98.75 228 GLY B N 1
ATOM 6266 C CA . GLY B 1 228 ? 7.492 19.078 15.25 1 98.75 228 GLY B CA 1
ATOM 6267 C C . GLY B 1 228 ? 7.047 18.047 14.219 1 98.75 228 GLY B C 1
ATOM 6268 O O . GLY B 1 228 ? 7.406 18.156 13.039 1 98.75 228 GLY B O 1
ATOM 6269 N N . ILE B 1 229 ? 6.344 16.984 14.664 1 98.62 229 ILE B N 1
ATOM 6270 C CA . ILE B 1 229 ? 5.773 15.969 13.781 1 98.62 229 ILE B CA 1
ATOM 6271 C C . ILE B 1 229 ? 4.25 16.094 13.773 1 98.62 229 ILE B C 1
ATOM 6273 O O . ILE B 1 229 ? 3.613 16.047 14.836 1 98.62 229 ILE B O 1
ATOM 6277 N N . GLY B 1 230 ? 3.719 16.344 12.594 1 97.75 230 GLY B N 1
ATOM 6278 C CA . GLY B 1 230 ?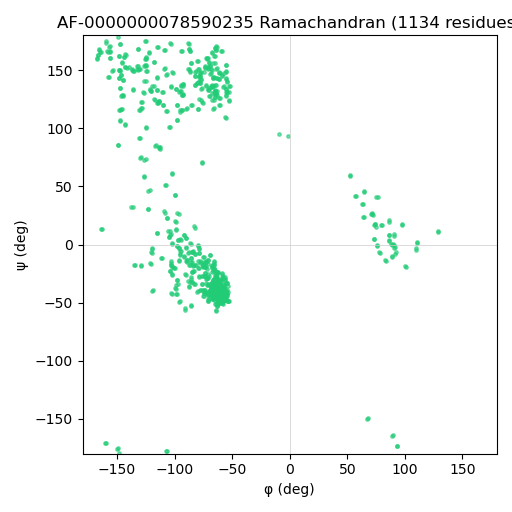 2.279 16.344 12.391 1 97.75 230 GLY B CA 1
ATOM 6279 C C . GLY B 1 230 ? 1.792 15.125 11.617 1 97.75 230 GLY B C 1
ATOM 6280 O O . GLY B 1 230 ? 2.543 14.172 11.414 1 97.75 230 GLY B O 1
ATOM 6281 N N . GLY B 1 231 ? 0.537 15.078 11.367 1 96.56 231 GLY B N 1
ATOM 6282 C CA . GLY B 1 231 ? -0.12 14.078 10.547 1 96.56 231 GLY B CA 1
ATOM 6283 C C . GLY B 1 231 ? -1.074 14.664 9.523 1 96.56 231 GLY B C 1
ATOM 6284 O O . GLY B 1 231 ? -1.683 15.711 9.766 1 96.56 231 GLY B O 1
ATOM 6285 N N . ASP B 1 232 ? -1.206 13.969 8.43 1 96.81 232 ASP B N 1
ATOM 6286 C CA . ASP B 1 232 ? -1.933 14.547 7.305 1 96.81 232 ASP B CA 1
ATOM 6287 C C . ASP B 1 232 ? -2.703 13.469 6.539 1 96.81 232 ASP B C 1
ATOM 6289 O O . ASP B 1 232 ? -2.104 12.547 5.984 1 96.81 232 ASP B O 1
ATOM 6293 N N . VAL B 1 233 ? -4.059 13.602 6.535 1 95.5 233 VAL B N 1
ATOM 6294 C CA . VAL B 1 233 ? -4.898 12.68 5.781 1 95.5 233 VAL B CA 1
ATOM 6295 C C . VAL B 1 233 ? -5.715 13.445 4.742 1 95.5 233 VAL B C 1
ATOM 6297 O O . VAL B 1 233 ? -6.344 12.844 3.869 1 95.5 233 VAL B O 1
ATOM 6300 N N . GLY B 1 234 ? -5.652 14.734 4.766 1 95.5 234 GLY B N 1
ATOM 6301 C CA . GLY B 1 234 ? -6.387 15.602 3.859 1 95.5 234 GLY B CA 1
ATOM 6302 C C . GLY B 1 234 ? -5.859 17.031 3.832 1 95.5 234 GLY B C 1
ATOM 6303 O O . GLY B 1 234 ? -6.535 17.938 3.352 1 95.5 234 GLY B O 1
ATOM 6304 N N . GLY B 1 235 ? -4.684 17.234 4.383 1 97.25 235 GLY B N 1
ATOM 6305 C CA . GLY B 1 235 ? -4.094 18.562 4.441 1 97.25 235 GLY B CA 1
ATOM 6306 C C . GLY B 1 235 ? -3.639 18.953 5.836 1 97.25 235 GLY B C 1
ATOM 6307 O O . GLY B 1 235 ? -3.123 20.062 6.043 1 97.25 235 GLY B O 1
ATOM 6308 N N . SER B 1 236 ? -3.609 18.062 6.711 1 97.75 236 SER B N 1
ATOM 6309 C CA . SER B 1 236 ? -3.529 18.359 8.141 1 97.75 236 SER B CA 1
ATOM 6310 C C . SER B 1 236 ? -2.125 18.812 8.531 1 97.75 236 SER B C 1
ATOM 6312 O O . SER B 1 236 ? -1.904 19.266 9.656 1 97.75 236 SER B O 1
ATOM 6314 N N . ILE B 1 237 ? -1.205 18.703 7.734 1 98.56 237 ILE B N 1
ATOM 6315 C CA . ILE B 1 237 ? 0.094 19.328 7.926 1 98.56 237 ILE B CA 1
ATOM 6316 C C . ILE B 1 237 ? 0.164 20.625 7.105 1 98.56 237 ILE B C 1
ATOM 6318 O O . ILE B 1 237 ? 0.538 21.672 7.625 1 98.56 237 ILE B O 1
ATOM 6322 N N . ARG B 1 238 ? -0.309 20.578 5.938 1 98.75 238 ARG B N 1
ATOM 6323 C CA . ARG B 1 238 ? -0.146 21.625 4.941 1 98.75 238 ARG B CA 1
ATOM 6324 C C . ARG B 1 238 ? -1.057 22.812 5.246 1 98.75 238 ARG B C 1
ATOM 6326 O O . ARG B 1 238 ? -0.638 23.969 5.141 1 98.75 238 ARG B O 1
ATOM 6333 N N . ILE B 1 239 ? -2.248 22.516 5.691 1 98.62 239 ILE B N 1
ATOM 6334 C CA . ILE B 1 239 ? -3.217 23.578 5.93 1 98.62 239 ILE B CA 1
ATOM 6335 C C . ILE B 1 239 ? -2.803 24.391 7.16 1 98.62 239 ILE B C 1
ATOM 6337 O O . ILE B 1 239 ? -2.703 25.609 7.105 1 98.62 239 ILE B O 1
ATOM 6341 N N . PRO B 1 240 ? -2.475 23.703 8.258 1 98.69 240 PRO B N 1
ATOM 6342 C CA . PRO B 1 240 ? -2.004 24.5 9.391 1 98.69 240 PRO B CA 1
ATOM 6343 C C . PRO B 1 240 ? -0.745 25.297 9.07 1 98.69 240 PRO B C 1
ATOM 6345 O O . PRO B 1 240 ? -0.599 26.438 9.531 1 98.69 240 PRO B O 1
ATOM 6348 N N . CYS B 1 241 ? 0.144 24.734 8.336 1 98.88 241 CYS B N 1
ATOM 6349 C CA . CYS B 1 241 ? 1.34 25.469 7.938 1 98.88 241 CYS B CA 1
ATOM 6350 C C . CYS B 1 241 ? 0.976 26.688 7.098 1 98.88 241 CYS B C 1
ATOM 6352 O O . CYS B 1 241 ? 1.548 27.766 7.281 1 98.88 241 CYS B O 1
ATOM 6354 N N . HIS B 1 242 ? 0.04 26.547 6.207 1 98.75 242 HIS B N 1
ATOM 6355 C CA . HIS B 1 242 ? -0.431 27.656 5.375 1 98.75 242 HIS B CA 1
ATOM 6356 C C . HIS B 1 242 ? -1.052 28.75 6.23 1 98.75 242 HIS B C 1
ATOM 6358 O O . HIS B 1 242 ? -0.78 29.938 6.016 1 98.75 242 HIS B O 1
ATOM 6364 N N . PHE B 1 243 ? -1.833 28.422 7.227 1 98.62 243 PHE B N 1
ATOM 6365 C CA . PHE B 1 243 ? -2.568 29.391 8.031 1 98.62 243 PHE B CA 1
ATOM 6366 C C . PHE B 1 243 ? -1.637 30.109 9 1 98.62 243 PHE B C 1
ATOM 6368 O O . PHE B 1 243 ? -1.988 31.156 9.547 1 98.62 243 PHE B O 1
ATOM 6375 N N . THR B 1 244 ? -0.424 29.531 9.242 1 98.62 244 THR B N 1
ATOM 6376 C CA . THR B 1 244 ? 0.453 30.109 10.25 1 98.62 244 THR B CA 1
ATOM 6377 C C . THR B 1 244 ? 1.778 30.547 9.625 1 98.62 244 THR B C 1
ATOM 6379 O O . THR B 1 244 ? 2.656 31.062 10.32 1 98.62 244 THR B O 1
ATOM 6382 N N . GLY B 1 245 ? 1.968 30.281 8.375 1 98.44 245 GLY B N 1
ATOM 6383 C CA . GLY B 1 245 ? 3.186 30.672 7.684 1 98.44 245 GLY B CA 1
ATOM 6384 C C . GLY B 1 245 ? 4.352 29.75 7.949 1 98.44 245 GLY B C 1
ATOM 6385 O O . GLY B 1 245 ? 5.508 30.109 7.742 1 98.44 245 GLY B O 1
ATOM 6386 N N . MET B 1 246 ? 4.086 28.562 8.453 1 98.62 246 MET B N 1
ATOM 6387 C CA . MET B 1 246 ? 5.117 27.547 8.703 1 98.62 246 MET B CA 1
ATOM 6388 C C . MET B 1 246 ? 5.344 26.703 7.461 1 98.62 246 MET B C 1
ATOM 6390 O O . MET B 1 246 ? 4.613 26.812 6.473 1 98.62 246 MET B O 1
ATOM 6394 N N . ALA B 1 247 ? 6.391 25.938 7.48 1 98.81 247 ALA B N 1
ATOM 6395 C CA . ALA B 1 247 ? 6.703 24.984 6.418 1 98.81 247 ALA B CA 1
ATOM 6396 C C . ALA B 1 247 ? 6.445 23.547 6.871 1 98.81 247 ALA B C 1
ATOM 6398 O O . ALA B 1 247 ? 6.578 23.234 8.055 1 98.81 247 ALA B O 1
ATOM 6399 N N . GLY B 1 248 ? 6.043 22.719 6.008 1 98.75 248 GLY B N 1
ATOM 6400 C CA . GLY B 1 248 ? 5.809 21.328 6.324 1 98.75 248 GLY B CA 1
ATOM 6401 C C . GLY B 1 248 ? 5.691 20.438 5.094 1 98.75 248 GLY B C 1
ATOM 6402 O O . GLY B 1 248 ? 5.574 20.938 3.975 1 98.75 248 GLY B O 1
ATOM 6403 N N . ILE B 1 249 ? 5.777 19.141 5.32 1 98.81 249 ILE B N 1
ATOM 6404 C CA . ILE B 1 249 ? 5.633 18.188 4.223 1 98.81 249 ILE B CA 1
ATOM 6405 C C . ILE B 1 249 ? 4.988 16.906 4.734 1 98.81 249 ILE B C 1
ATOM 6407 O O . ILE B 1 249 ? 5.293 16.453 5.84 1 98.81 249 ILE B O 1
ATOM 6411 N N . LYS B 1 250 ? 4.047 16.422 4.012 1 98.06 250 LYS B N 1
ATOM 6412 C CA . LYS B 1 250 ? 3.562 15.047 4.16 1 98.06 250 LYS B CA 1
ATOM 6413 C C . LYS B 1 250 ? 4.199 14.125 3.129 1 98.06 250 LYS B C 1
ATOM 6415 O O . LYS B 1 250 ? 3.863 14.18 1.944 1 98.06 250 LYS B O 1
ATOM 6420 N N . PRO B 1 251 ? 5.082 13.281 3.506 1 97.94 251 PRO B N 1
ATOM 6421 C CA . PRO B 1 251 ? 5.641 12.328 2.547 1 97.94 251 PRO B CA 1
ATOM 6422 C C . PRO B 1 251 ? 4.602 11.328 2.041 1 97.94 251 PRO B C 1
ATOM 6424 O O . PRO B 1 251 ? 3.473 11.297 2.543 1 97.94 251 PRO B O 1
ATOM 6427 N N . SER B 1 252 ? 4.918 10.688 0.946 1 96.44 252 SER B N 1
ATOM 6428 C CA . SER B 1 252 ? 4.078 9.547 0.594 1 96.44 252 SER B CA 1
ATOM 6429 C C . SER B 1 252 ? 4.016 8.531 1.735 1 96.44 252 SER B C 1
ATOM 6431 O O . SER B 1 252 ? 4.906 8.492 2.588 1 96.44 252 SER B O 1
ATOM 6433 N N . HIS B 1 253 ? 3.016 7.75 1.853 1 92.81 253 HIS B N 1
ATOM 6434 C CA . HIS B 1 253 ? 2.621 7.145 3.119 1 92.81 253 HIS B CA 1
ATOM 6435 C C . HIS B 1 253 ? 3.557 6 3.498 1 92.81 253 HIS B C 1
ATOM 6437 O O . HIS B 1 253 ? 3.664 5.645 4.676 1 92.81 253 HIS B O 1
ATOM 6443 N N . LEU B 1 254 ? 4.312 5.457 2.547 1 93.88 254 LEU B N 1
ATOM 6444 C CA . LEU B 1 254 ? 5.113 4.289 2.91 1 93.88 254 LEU B CA 1
ATOM 6445 C C . LEU B 1 254 ? 6.555 4.691 3.199 1 93.88 254 LEU B C 1
ATOM 6447 O O . LEU B 1 254 ? 7.422 3.828 3.369 1 93.88 254 LEU B O 1
ATOM 6451 N N . ARG B 1 255 ? 6.812 5.969 3.342 1 95.81 255 ARG B N 1
ATOM 6452 C CA . ARG B 1 255 ? 8.164 6.395 3.682 1 95.81 255 ARG B CA 1
ATOM 6453 C C . ARG B 1 255 ? 8.383 6.379 5.191 1 95.81 255 ARG B C 1
ATOM 6455 O O . ARG B 1 255 ? 9.523 6.406 5.66 1 95.81 255 ARG B O 1
ATOM 6462 N N . PHE B 1 256 ? 7.324 6.355 5.977 1 95.56 256 PHE B N 1
ATOM 6463 C CA . PHE B 1 256 ? 7.367 6.176 7.422 1 95.56 256 PHE B CA 1
ATOM 6464 C C . PHE B 1 256 ? 6.496 5 7.848 1 95.56 256 PHE B C 1
ATOM 6466 O O . PHE B 1 256 ? 5.637 4.551 7.09 1 95.56 256 PHE B O 1
ATOM 6473 N N . SER B 1 257 ? 6.77 4.512 9.023 1 94.12 257 SER B N 1
ATOM 6474 C CA . SER B 1 257 ? 5.938 3.449 9.578 1 94.12 257 SER B CA 1
ATOM 6475 C C . SER B 1 257 ? 4.637 4 10.148 1 94.12 257 SER B C 1
ATOM 6477 O O . SER B 1 257 ? 4.629 5.062 10.773 1 94.12 257 SER B O 1
ATOM 6479 N N . HIS B 1 258 ? 3.604 3.246 9.898 1 87.94 258 HIS B N 1
ATOM 6480 C CA . HIS B 1 258 ? 2.309 3.609 10.461 1 87.94 258 HIS B CA 1
ATOM 6481 C C . HIS B 1 258 ? 1.823 2.559 11.453 1 87.94 258 HIS B C 1
ATOM 6483 O O . HIS B 1 258 ? 0.651 2.555 11.836 1 87.94 258 HIS B O 1
ATOM 6489 N N . ARG B 1 259 ? 2.729 1.686 11.75 1 86.81 259 ARG B N 1
ATOM 6490 C CA . ARG B 1 259 ? 2.365 0.636 12.695 1 86.81 259 ARG B CA 1
ATOM 6491 C C . ARG B 1 259 ? 1.979 1.226 14.047 1 86.81 259 ARG B C 1
ATOM 6493 O O . ARG B 1 259 ? 2.738 2 14.633 1 86.81 259 ARG B O 1
ATOM 6500 N N . GLY B 1 260 ? 0.764 0.925 14.398 1 79.94 260 GLY B N 1
ATOM 6501 C CA . GLY B 1 260 ? 0.282 1.367 15.695 1 79.94 260 GLY B CA 1
ATOM 6502 C C . GLY B 1 260 ? -0.298 2.77 15.672 1 79.94 260 GLY B C 1
ATOM 6503 O O . GLY B 1 260 ? -0.568 3.354 16.719 1 79.94 260 GLY B O 1
ATOM 6504 N N . VAL B 1 261 ? -0.438 3.326 14.469 1 84 261 VAL B N 1
ATOM 6505 C CA . VAL B 1 261 ? -0.958 4.684 14.344 1 84 261 VAL B CA 1
ATOM 6506 C C . VAL B 1 261 ? -2.283 4.66 13.586 1 84 261 VAL B C 1
ATOM 6508 O O . VAL B 1 261 ? -2.316 4.879 12.375 1 84 261 VAL B O 1
ATOM 6511 N N . PRO B 1 262 ? -3.344 4.461 14.164 1 77.81 262 PRO B N 1
ATOM 6512 C CA . PRO B 1 262 ? -4.621 4.25 13.484 1 77.81 262 PRO B CA 1
ATOM 6513 C C . PRO B 1 262 ? -5.18 5.527 12.867 1 77.81 262 PRO B C 1
ATOM 6515 O O . PRO B 1 262 ? -6.082 5.469 12.023 1 77.81 262 PRO B O 1
ATOM 6518 N N . GLY B 1 263 ? -4.68 6.695 13.242 1 84 263 GLY B N 1
ATOM 6519 C CA . GLY B 1 263 ? -5.25 7.934 12.727 1 84 263 GLY B CA 1
ATOM 6520 C C . GLY B 1 263 ? -6.66 8.188 13.227 1 84 263 GLY B C 1
ATOM 6521 O O . GLY B 1 263 ? -7.004 7.812 14.352 1 84 263 GLY B O 1
ATOM 6522 N N . ALA B 1 264 ? -7.508 8.891 12.422 1 88.88 264 ALA B N 1
ATOM 6523 C CA . ALA B 1 264 ? -8.867 9.258 12.805 1 88.88 264 ALA B CA 1
ATOM 6524 C C . ALA B 1 264 ? -9.797 8.047 12.742 1 88.88 264 ALA B C 1
ATOM 6526 O O . ALA B 1 264 ? -10.648 7.871 13.617 1 88.88 264 ALA B O 1
ATOM 6527 N N . VAL B 1 265 ? -9.641 7.32 11.672 1 91.88 265 VAL B N 1
ATOM 6528 C CA . VAL B 1 265 ? -10.469 6.141 11.43 1 91.88 265 VAL B CA 1
ATOM 6529 C C . VAL B 1 265 ? -9.578 4.945 11.109 1 91.88 265 VAL B C 1
ATOM 6531 O O . VAL B 1 265 ? -8.844 4.957 10.117 1 91.88 265 VAL B O 1
ATOM 6534 N N . PRO B 1 266 ? -9.617 3.908 11.93 1 92.25 266 PRO B N 1
ATOM 6535 C CA . PRO B 1 266 ? -8.852 2.701 11.594 1 92.25 266 PRO B CA 1
ATOM 6536 C C . PRO B 1 266 ? -9.445 1.936 10.414 1 92.25 266 PRO B C 1
ATOM 6538 O O . PRO B 1 266 ? -10.664 1.963 10.203 1 92.25 266 PRO B O 1
ATOM 6541 N N . GLY B 1 267 ? -8.625 1.246 9.672 1 92.94 267 GLY B N 1
ATOM 6542 C CA . GLY B 1 267 ? -9.094 0.388 8.602 1 92.94 267 GLY B CA 1
ATOM 6543 C C . GLY B 1 267 ? -9.508 1.157 7.359 1 92.94 267 GLY B C 1
ATOM 6544 O O . GLY B 1 267 ? -10.539 0.854 6.746 1 92.94 267 GLY B O 1
ATOM 6545 N N . ARG B 1 268 ? -8.781 2.178 6.969 1 91.19 268 ARG B N 1
ATOM 6546 C CA . ARG B 1 268 ? -9.055 2.992 5.789 1 91.19 268 ARG B CA 1
ATOM 6547 C C . ARG B 1 268 ? -7.969 2.809 4.73 1 91.19 268 ARG B C 1
ATOM 6549 O O . ARG B 1 268 ? -7.098 3.668 4.574 1 91.19 268 ARG B O 1
ATOM 6556 N N . PRO B 1 269 ? -8.086 1.754 3.945 1 90.81 269 PRO B N 1
ATOM 6557 C CA . PRO B 1 269 ? -7.07 1.559 2.91 1 90.81 269 PRO B CA 1
ATOM 6558 C C . PRO B 1 269 ? -7.129 2.621 1.816 1 90.81 269 PRO B C 1
ATOM 6560 O O . PRO B 1 269 ? -8.188 3.205 1.574 1 90.81 269 PRO B O 1
ATOM 6563 N N . LEU B 1 270 ? -6.027 2.961 1.175 1 91 270 LEU B N 1
ATOM 6564 C CA . LEU B 1 270 ? -5.82 3.801 0 1 91 270 LEU B CA 1
ATOM 6565 C C . LEU B 1 270 ? -5.906 5.277 0.368 1 91 270 LEU B C 1
ATOM 6567 O O . LEU B 1 270 ? -5.727 6.148 -0.489 1 91 270 LEU B O 1
ATOM 6571 N N . ILE B 1 271 ? -6.266 5.629 1.604 1 89.88 271 ILE B N 1
ATOM 6572 C CA . ILE B 1 271 ? -6.184 6.996 2.104 1 89.88 271 ILE B CA 1
ATOM 6573 C C . ILE B 1 271 ? -5.457 7.012 3.445 1 89.88 271 ILE B C 1
ATOM 6575 O O . ILE B 1 271 ? -6.086 7.164 4.496 1 89.88 271 ILE B O 1
ATOM 6579 N N . ASN B 1 272 ? -4.254 6.863 3.438 1 79.75 272 ASN B N 1
ATOM 6580 C CA . ASN B 1 272 ? -3.492 6.715 4.672 1 79.75 272 ASN B CA 1
ATOM 6581 C C . ASN B 1 272 ? -3.086 8.07 5.25 1 79.75 272 ASN B C 1
ATOM 6583 O O . ASN B 1 272 ? -2.998 9.055 4.52 1 79.75 272 ASN B O 1
ATOM 6587 N N . ALA B 1 273 ? -3.014 8.078 6.516 1 86.31 273 ALA B N 1
ATOM 6588 C CA . ALA B 1 273 ? -2.439 9.219 7.215 1 86.31 273 ALA B CA 1
ATOM 6589 C C . ALA B 1 273 ? -0.917 9.219 7.109 1 86.31 273 ALA B C 1
ATOM 6591 O O . ALA B 1 273 ? -0.281 8.172 7.191 1 86.31 273 ALA B O 1
ATOM 6592 N N . ASN B 1 274 ? -0.433 10.352 6.828 1 91.88 274 ASN B N 1
ATOM 6593 C CA . ASN B 1 274 ? 1.009 10.516 6.676 1 91.88 274 ASN B CA 1
ATOM 6594 C C . ASN B 1 274 ? 1.585 11.422 7.758 1 91.88 274 ASN B C 1
ATOM 6596 O O . ASN B 1 274 ? 1.125 12.555 7.934 1 91.88 274 ASN B O 1
ATOM 6600 N N . ASP B 1 275 ? 2.518 10.875 8.461 1 95.75 275 ASP B N 1
ATOM 6601 C CA . ASP B 1 275 ? 3.256 11.727 9.383 1 95.75 275 ASP B CA 1
ATOM 6602 C C . ASP B 1 275 ? 4.355 12.5 8.664 1 95.75 275 ASP B C 1
ATOM 6604 O O . ASP B 1 275 ? 4.879 12.039 7.648 1 95.75 275 ASP B O 1
ATOM 6608 N N . GLY B 1 276 ? 4.66 13.656 9.125 1 97.69 276 GLY B N 1
ATOM 6609 C CA . GLY B 1 276 ? 5.715 14.453 8.523 1 97.69 276 GLY B CA 1
ATOM 6610 C C . GLY B 1 276 ? 6.145 15.633 9.375 1 97.69 276 GLY B C 1
ATOM 6611 O O . GLY B 1 276 ? 5.453 15.992 10.328 1 97.69 276 GLY B O 1
ATOM 6612 N N . PRO B 1 277 ? 7.27 16.172 9.078 1 98.75 277 PRO B N 1
ATOM 6613 C CA . PRO B 1 277 ? 7.801 17.281 9.875 1 98.75 277 PRO B CA 1
ATOM 6614 C C . PRO B 1 277 ? 7.137 18.625 9.547 1 98.75 277 PRO B C 1
ATOM 6616 O O . PRO B 1 277 ? 6.73 18.844 8.406 1 98.75 277 PRO B O 1
ATOM 6619 N N . MET B 1 278 ? 6.984 19.422 10.5 1 98.88 278 MET B N 1
ATOM 6620 C CA . MET B 1 278 ? 6.602 20.828 10.445 1 98.88 278 MET B CA 1
ATOM 6621 C C . MET B 1 278 ? 7.68 21.703 11.07 1 98.88 278 MET B C 1
ATOM 6623 O O . MET B 1 278 ? 8.211 21.391 12.133 1 98.88 278 MET B O 1
ATOM 6627 N N . THR B 1 279 ? 8.047 22.75 10.375 1 98.81 279 THR B N 1
ATOM 6628 C CA . THR B 1 279 ? 9.164 23.594 10.789 1 98.81 279 THR B CA 1
ATOM 6629 C C . THR B 1 279 ? 8.938 25.047 10.391 1 98.81 279 THR B C 1
ATOM 6631 O O . THR B 1 279 ? 7.953 25.359 9.719 1 98.81 279 THR B O 1
ATOM 6634 N N . LYS B 1 280 ? 9.805 25.938 10.836 1 97.31 280 LYS B N 1
ATOM 6635 C CA . LYS B 1 280 ? 9.734 27.344 10.445 1 97.31 280 LYS B CA 1
ATOM 6636 C C . LYS B 1 280 ? 10.266 27.547 9.031 1 97.31 280 LYS B C 1
ATOM 6638 O O . LYS B 1 280 ? 9.812 28.453 8.32 1 97.31 280 LYS B O 1
ATOM 6643 N N . ASP B 1 281 ? 11.234 26.766 8.711 1 97.12 281 ASP B N 1
ATOM 6644 C CA . ASP B 1 281 ? 11.82 26.781 7.371 1 97.12 281 ASP B CA 1
ATOM 6645 C C . ASP B 1 281 ? 11.953 25.375 6.809 1 97.12 281 ASP B C 1
ATOM 6647 O O . ASP B 1 281 ? 12.148 24.406 7.562 1 97.12 281 ASP B O 1
ATOM 6651 N N . ILE B 1 282 ? 11.938 25.266 5.5 1 98.19 282 ILE B N 1
ATOM 6652 C CA . ILE B 1 282 ? 11.875 23.953 4.875 1 98.19 282 ILE B CA 1
ATOM 6653 C C . ILE B 1 282 ? 13.227 23.25 4.996 1 98.19 282 ILE B C 1
ATOM 6655 O O . ILE B 1 282 ? 13.305 22.016 4.98 1 98.19 282 ILE B O 1
ATOM 6659 N N . GLN B 1 283 ? 14.305 24.016 5.141 1 97.31 283 GLN B N 1
ATOM 6660 C CA . GLN B 1 283 ? 15.633 23.438 5.27 1 97.31 283 GLN B CA 1
ATOM 6661 C C . GLN B 1 283 ? 15.719 22.531 6.5 1 97.31 283 GLN B C 1
ATOM 6663 O O . GLN B 1 283 ? 16.375 21.484 6.461 1 97.31 283 GLN B O 1
ATOM 6668 N N . THR B 1 284 ? 15.109 22.969 7.57 1 98.31 284 THR B N 1
ATOM 6669 C CA . THR B 1 284 ? 15.102 22.156 8.781 1 98.31 284 THR B CA 1
ATOM 6670 C C . THR B 1 284 ? 14.445 20.812 8.508 1 98.31 284 THR B C 1
ATOM 6672 O O . THR B 1 284 ? 14.938 19.766 8.969 1 98.31 284 THR B O 1
ATOM 6675 N N . SER B 1 285 ? 13.352 20.781 7.766 1 98.56 285 SER B N 1
ATOM 6676 C CA . SER B 1 285 ? 12.703 19.531 7.379 1 98.56 285 SER B CA 1
ATOM 6677 C C . SER B 1 285 ? 13.625 18.672 6.508 1 98.56 285 SER B C 1
ATOM 6679 O O . SER B 1 285 ? 13.641 17.453 6.629 1 98.56 285 SER B O 1
ATOM 6681 N N . VAL B 1 286 ? 14.359 19.344 5.598 1 98.31 286 VAL B N 1
ATOM 6682 C CA . VAL B 1 286 ? 15.297 18.641 4.734 1 98.31 286 VAL B CA 1
ATOM 6683 C C . VAL B 1 286 ? 16.344 17.938 5.582 1 98.31 286 VAL B C 1
ATOM 6685 O O . VAL B 1 286 ? 16.609 16.734 5.387 1 98.31 286 VAL B O 1
ATOM 6688 N N . ASP B 1 287 ? 16.922 18.672 6.559 1 98.19 287 ASP B N 1
ATOM 6689 C CA . ASP B 1 287 ? 17.953 18.109 7.43 1 98.19 287 ASP B CA 1
ATOM 6690 C C . ASP B 1 287 ? 17.406 16.906 8.211 1 98.19 287 ASP B C 1
ATOM 6692 O O . ASP B 1 287 ? 18.078 15.898 8.359 1 98.19 287 ASP B O 1
ATOM 6696 N N . PHE B 1 288 ? 16.281 17.031 8.68 1 98.5 288 PHE B N 1
ATOM 6697 C CA . PHE B 1 288 ? 15.617 15.969 9.438 1 98.5 288 PHE B CA 1
ATOM 6698 C C . PHE B 1 288 ? 15.398 14.734 8.57 1 98.5 288 PHE B C 1
ATOM 6700 O O . PHE B 1 288 ? 15.797 13.633 8.945 1 98.5 288 PHE B O 1
ATOM 6707 N N . LEU B 1 289 ? 14.797 14.906 7.367 1 98.75 289 LEU B N 1
ATOM 6708 C CA . LEU B 1 289 ? 14.406 13.789 6.516 1 98.75 289 LEU B CA 1
ATOM 6709 C C . LEU B 1 289 ? 15.633 13.117 5.91 1 98.75 289 LEU B C 1
ATOM 6711 O O . LEU B 1 289 ? 15.641 11.898 5.707 1 98.75 289 LEU B O 1
ATOM 6715 N N . LYS B 1 290 ? 16.656 13.914 5.613 1 98.31 290 LYS B N 1
ATOM 6716 C CA . LYS B 1 290 ? 17.906 13.344 5.121 1 98.31 290 LYS B CA 1
ATOM 6717 C C . LYS B 1 290 ? 18.469 12.336 6.117 1 98.31 290 LYS B C 1
ATOM 6719 O O . LYS B 1 290 ? 18.953 11.273 5.723 1 98.31 290 LYS B O 1
ATOM 6724 N N . GLU B 1 291 ? 18.391 12.695 7.375 1 98.25 291 GLU B N 1
ATOM 6725 C CA . GLU B 1 291 ? 18.891 11.781 8.406 1 98.25 291 GLU B CA 1
ATOM 6726 C C . GLU B 1 291 ? 17.938 10.609 8.609 1 98.25 291 GLU B C 1
ATOM 6728 O O . GLU B 1 291 ? 18.391 9.469 8.797 1 98.25 291 GLU B O 1
ATOM 6733 N N . MET B 1 292 ? 16.641 10.836 8.625 1 98.12 292 MET B N 1
ATOM 6734 C CA . MET B 1 292 ? 15.641 9.789 8.797 1 98.12 292 MET B CA 1
ATOM 6735 C C . MET B 1 292 ? 15.805 8.703 7.738 1 98.12 292 MET B C 1
ATOM 6737 O O . MET B 1 292 ? 15.578 7.523 8.016 1 98.12 292 MET B O 1
ATOM 6741 N N . TRP B 1 293 ? 16.141 9.133 6.52 1 98.25 293 TRP B N 1
ATOM 6742 C CA . TRP B 1 293 ? 16.219 8.219 5.387 1 98.25 293 TRP B CA 1
ATOM 6743 C C . TRP B 1 293 ? 17.656 7.938 5 1 98.25 293 TRP B C 1
ATOM 6745 O O . TRP B 1 293 ? 17.953 7.605 3.848 1 98.25 293 TRP B O 1
ATOM 6755 N N . SER B 1 294 ? 18.656 8.117 5.914 1 98.12 294 SER B N 1
ATOM 6756 C CA . SER B 1 294 ? 20.062 7.934 5.625 1 98.12 294 SER B CA 1
ATOM 6757 C C . SER B 1 294 ? 20.453 6.457 5.633 1 98.12 294 SER B C 1
ATOM 6759 O O . SER B 1 294 ? 21.484 6.074 5.086 1 98.12 294 SER B O 1
ATOM 6761 N N . ASN B 1 295 ? 19.641 5.629 6.27 1 97.44 295 ASN B N 1
ATOM 6762 C CA . ASN B 1 295 ? 19.859 4.191 6.344 1 97.44 295 ASN B CA 1
ATOM 6763 C C . ASN B 1 295 ? 18.531 3.43 6.449 1 97.44 295 ASN B C 1
ATOM 6765 O O . ASN B 1 295 ? 17.469 4.023 6.348 1 97.44 295 ASN B O 1
ATOM 6769 N N . ASN B 1 296 ? 18.578 2.121 6.613 1 96.56 296 ASN B N 1
ATOM 6770 C CA . ASN B 1 296 ? 17.391 1.277 6.562 1 96.56 296 ASN B CA 1
ATOM 6771 C C . ASN B 1 296 ? 16.844 0.986 7.957 1 96.56 296 ASN B C 1
ATOM 6773 O O . ASN B 1 296 ? 16.219 -0.046 8.18 1 96.56 296 ASN B O 1
ATOM 6777 N N . TRP B 1 297 ? 17.078 1.864 8.945 1 97.38 297 TRP B N 1
ATOM 6778 C CA . TRP B 1 297 ? 16.656 1.598 10.312 1 97.38 297 TRP B CA 1
ATOM 6779 C C . TRP B 1 297 ? 15.156 1.333 10.375 1 97.38 297 TRP B C 1
ATOM 6781 O O . TRP B 1 297 ? 14.711 0.365 11 1 97.38 297 TRP B O 1
ATOM 6791 N N . ILE B 1 298 ? 14.398 2.166 9.758 1 96.38 298 ILE B N 1
ATOM 6792 C CA . ILE B 1 298 ? 12.953 2.047 9.859 1 96.38 298 ILE B CA 1
ATOM 6793 C C . ILE B 1 298 ? 12.492 0.75 9.203 1 96.38 298 ILE B C 1
ATOM 6795 O O . ILE B 1 298 ? 11.609 0.061 9.719 1 96.38 298 ILE B O 1
ATOM 6799 N N . THR B 1 299 ? 13.016 0.356 8.062 1 96.31 299 THR B N 1
ATOM 6800 C CA . THR B 1 299 ? 12.656 -0.866 7.352 1 96.31 299 THR B CA 1
ATOM 6801 C C . THR B 1 299 ? 13.008 -2.098 8.18 1 96.31 299 THR B C 1
ATOM 6803 O O . THR B 1 299 ? 12.297 -3.105 8.141 1 96.31 299 THR B O 1
ATOM 6806 N N . GLU B 1 300 ? 14.125 -2.027 8.891 1 95.94 300 GLU B N 1
ATOM 6807 C CA . GLU B 1 300 ? 14.562 -3.133 9.734 1 95.94 300 GLU B CA 1
ATOM 6808 C C . GLU B 1 300 ? 13.609 -3.346 10.906 1 95.94 300 GLU B C 1
ATOM 6810 O O . GLU B 1 300 ? 13.508 -4.453 11.445 1 95.94 300 GLU B O 1
ATOM 6815 N N . HIS B 1 301 ? 12.867 -2.291 11.258 1 95.75 301 HIS B N 1
ATOM 6816 C CA . HIS B 1 301 ? 11.961 -2.375 12.398 1 95.75 301 HIS B CA 1
ATOM 6817 C C . HIS B 1 301 ? 10.516 -2.555 11.945 1 95.75 301 HIS B C 1
ATOM 6819 O O . HIS B 1 301 ? 9.664 -2.971 12.734 1 95.75 301 HIS B O 1
ATOM 6825 N N . ASP B 1 302 ? 10.211 -2.234 10.75 1 96.25 302 ASP B N 1
ATOM 6826 C CA . ASP B 1 302 ? 8.922 -2.441 10.102 1 96.25 302 ASP B CA 1
ATOM 6827 C C . ASP B 1 302 ? 9.094 -2.818 8.633 1 96.25 302 ASP B C 1
ATOM 6829 O O . ASP B 1 302 ? 9.242 -1.944 7.777 1 96.25 302 ASP B O 1
ATOM 6833 N N . PRO B 1 303 ? 8.938 -4.059 8.328 1 95.38 303 PRO B N 1
ATOM 6834 C CA . PRO B 1 303 ? 9.234 -4.504 6.969 1 95.38 303 PRO B CA 1
ATOM 6835 C C . PRO B 1 303 ? 8.242 -3.977 5.938 1 95.38 303 PRO B C 1
ATOM 6837 O O . PRO B 1 303 ? 8.469 -4.105 4.73 1 95.38 303 PRO B O 1
ATOM 6840 N N . TYR B 1 304 ? 7.172 -3.369 6.332 1 95.69 304 TYR B N 1
ATOM 6841 C CA . TYR B 1 304 ? 6.184 -2.84 5.398 1 95.69 304 TYR B CA 1
ATOM 6842 C C . TYR B 1 304 ? 6.578 -1.446 4.922 1 95.69 304 TYR B C 1
ATOM 6844 O O . TYR B 1 304 ? 5.945 -0.891 4.02 1 95.69 304 TYR B O 1
ATOM 6852 N N . VAL B 1 305 ? 7.613 -0.877 5.48 1 97 305 VAL B N 1
ATOM 6853 C CA . VAL B 1 305 ? 8.234 0.323 4.93 1 97 305 VAL B CA 1
ATOM 6854 C C . VAL B 1 305 ? 9.328 -0.068 3.941 1 97 305 VAL B C 1
ATOM 6856 O O . VAL B 1 305 ? 10.328 -0.689 4.32 1 97 305 VAL B O 1
ATOM 6859 N N . PRO B 1 306 ? 9.172 0.302 2.635 1 97.94 306 PRO B N 1
ATOM 6860 C CA . PRO B 1 306 ? 10.211 -0.059 1.666 1 97.94 306 PRO B CA 1
ATOM 6861 C C . PRO B 1 306 ? 11.57 0.553 2.002 1 97.94 306 PRO B C 1
ATOM 6863 O O . PRO B 1 306 ? 11.641 1.691 2.471 1 97.94 306 PRO B O 1
ATOM 6866 N N . PRO B 1 307 ? 12.641 -0.195 1.76 1 97.69 307 PRO B N 1
ATOM 6867 C CA . PRO B 1 307 ? 13.984 0.323 2.031 1 97.69 307 PRO B CA 1
ATOM 6868 C C . PRO B 1 307 ? 14.453 1.322 0.976 1 97.69 307 PRO B C 1
ATOM 6870 O O . PRO B 1 307 ? 15.375 1.028 0.211 1 97.69 307 PRO B O 1
ATOM 6873 N N . VAL B 1 308 ? 13.883 2.5 0.927 1 98 308 VAL B N 1
ATOM 6874 C CA . VAL B 1 308 ? 14.234 3.574 0.005 1 98 308 VAL B CA 1
ATOM 6875 C C . VAL B 1 308 ? 14.984 4.672 0.751 1 98 308 VAL B C 1
ATOM 6877 O O . VAL B 1 308 ? 14.43 5.328 1.635 1 98 308 VAL B O 1
ATOM 6880 N N . LEU B 1 309 ? 16.188 4.875 0.429 1 97.88 309 LEU B N 1
ATOM 6881 C CA . LEU B 1 309 ? 17.031 5.852 1.104 1 97.88 309 LEU B CA 1
ATOM 6882 C C . LEU B 1 309 ? 16.875 7.238 0.483 1 97.88 309 LEU B C 1
ATOM 6884 O O . LEU B 1 309 ? 16.281 7.375 -0.588 1 97.88 309 LEU B O 1
ATOM 6888 N N . TRP B 1 310 ? 17.375 8.234 1.189 1 98.38 310 TRP B N 1
ATOM 6889 C CA . TRP B 1 310 ? 17.438 9.594 0.671 1 98.38 310 TRP B CA 1
ATOM 6890 C C . TRP B 1 310 ? 18.172 9.641 -0.657 1 98.38 310 TRP B C 1
ATOM 6892 O O . TRP B 1 310 ? 19.219 8.992 -0.815 1 98.38 310 TRP B O 1
ATOM 6902 N N . ASN B 1 311 ? 17.625 10.344 -1.625 1 97.62 311 ASN B N 1
ATOM 6903 C CA . ASN B 1 311 ? 18.219 10.461 -2.947 1 97.62 311 ASN B CA 1
ATOM 6904 C C . ASN B 1 311 ? 18.875 11.828 -3.141 1 97.62 311 ASN B C 1
ATOM 6906 O O . ASN B 1 311 ? 18.219 12.789 -3.531 1 97.62 311 ASN B O 1
ATOM 6910 N N . ASP B 1 312 ? 20.172 11.938 -3.023 1 97.62 312 ASP B N 1
ATOM 6911 C CA . ASP B 1 312 ? 20.906 13.195 -3.117 1 97.62 312 ASP B CA 1
ATOM 6912 C C . ASP B 1 312 ? 20.812 13.789 -4.52 1 97.62 312 ASP B C 1
ATOM 6914 O O . ASP B 1 312 ? 20.812 15.016 -4.684 1 97.62 312 ASP B O 1
ATOM 6918 N N . GLU B 1 313 ? 20.672 12.914 -5.504 1 96.56 313 GLU B N 1
ATOM 6919 C CA . GLU B 1 313 ? 20.609 13.391 -6.883 1 96.56 313 GLU B CA 1
ATOM 6920 C C . GLU B 1 313 ? 19.344 14.203 -7.133 1 96.56 313 GLU B C 1
ATOM 6922 O O . GLU B 1 313 ? 19.375 15.211 -7.84 1 96.56 313 GLU B O 1
ATOM 6927 N N . MET B 1 314 ? 18.297 13.773 -6.539 1 97.12 314 MET B N 1
ATOM 6928 C CA . MET B 1 314 ? 17.016 14.461 -6.723 1 97.12 314 MET B CA 1
ATOM 6929 C C . MET B 1 314 ? 17.016 15.805 -5.992 1 97.12 314 MET B C 1
ATOM 6931 O O . MET B 1 314 ? 16.344 16.75 -6.414 1 97.12 314 MET B O 1
ATOM 6935 N N . TYR B 1 315 ? 17.797 15.891 -4.891 1 97.75 315 TYR B N 1
ATOM 6936 C CA . TYR B 1 315 ? 17.797 17.109 -4.098 1 97.75 315 TYR B CA 1
ATOM 6937 C C . TYR B 1 315 ? 18.969 18.016 -4.492 1 97.75 315 TYR B C 1
ATOM 6939 O O . TYR B 1 315 ? 19.047 19.156 -4.043 1 97.75 315 TYR B O 1
ATOM 6947 N N . ARG B 1 316 ? 19.797 17.625 -5.355 1 94.38 316 ARG B N 1
ATOM 6948 C CA . ARG B 1 316 ? 21.047 18.328 -5.656 1 94.38 316 ARG B CA 1
ATOM 6949 C C . ARG B 1 316 ? 20.781 19.734 -6.18 1 94.38 316 ARG B C 1
ATOM 6951 O O . ARG B 1 316 ? 19.828 19.938 -6.941 1 94.38 316 ARG B O 1
ATOM 6958 N N . LYS B 1 317 ? 21.766 20.531 -5.805 1 88.06 317 LYS B N 1
ATOM 6959 C CA . LYS B 1 317 ? 21.672 21.922 -6.27 1 88.06 317 LYS B CA 1
ATOM 6960 C C . LYS B 1 317 ? 21.859 22 -7.781 1 88.06 317 LYS B C 1
ATOM 6962 O O . LYS B 1 317 ? 22.734 21.328 -8.344 1 88.06 317 LYS B O 1
ATOM 6967 N N . GLY B 1 318 ? 21.062 22.734 -8.43 1 86.25 318 GLY B N 1
ATOM 6968 C CA . GLY B 1 318 ? 21.172 22.938 -9.859 1 86.25 318 GLY B CA 1
ATOM 6969 C C . GLY B 1 318 ? 20.344 21.953 -10.664 1 86.25 318 GLY B C 1
ATOM 6970 O O . GLY B 1 318 ? 20.203 22.109 -11.883 1 86.25 318 GLY B O 1
ATOM 6971 N N . ALA B 1 319 ? 19.797 21.016 -9.938 1 89.25 319 ALA B N 1
ATOM 6972 C CA . ALA B 1 319 ? 18.859 20.156 -10.641 1 89.25 319 ALA B CA 1
ATOM 6973 C C . ALA B 1 319 ? 17.719 20.953 -11.25 1 89.25 319 ALA B C 1
ATOM 6975 O O . ALA B 1 319 ? 17.219 21.906 -10.641 1 89.25 319 ALA B O 1
ATOM 6976 N N . LYS B 1 320 ? 17.359 20.656 -12.484 1 97.31 320 LYS B N 1
ATOM 6977 C CA . LYS B 1 320 ? 16.25 21.312 -13.188 1 97.31 320 LYS B CA 1
ATOM 6978 C C . LYS B 1 320 ? 15.078 20.359 -13.367 1 97.31 320 LYS B C 1
ATOM 6980 O O . LYS B 1 320 ? 15.258 19.219 -13.773 1 97.31 320 LYS B O 1
ATOM 6985 N N . TYR B 1 321 ? 13.961 20.875 -13.016 1 98.56 321 TYR B N 1
ATOM 6986 C CA . TYR B 1 321 ? 12.758 20.062 -13.086 1 98.56 321 TYR B CA 1
ATOM 6987 C C . TYR B 1 321 ? 11.688 20.734 -13.938 1 98.56 321 TYR B C 1
ATOM 6989 O O . TYR B 1 321 ? 11.742 21.938 -14.164 1 98.56 321 TYR B O 1
ATOM 6997 N N . ARG B 1 322 ? 10.867 19.969 -14.594 1 98.56 322 ARG B N 1
ATOM 6998 C CA . ARG B 1 322 ? 9.672 20.438 -15.289 1 98.56 322 ARG B CA 1
ATOM 6999 C C . ARG B 1 322 ? 8.445 20.344 -14.391 1 98.56 322 ARG B C 1
ATOM 7001 O O . ARG B 1 322 ? 8.07 19.266 -13.953 1 98.56 322 ARG B O 1
ATOM 7008 N N . ILE B 1 323 ? 7.82 21.484 -14.047 1 98.94 323 ILE B N 1
ATOM 7009 C CA . ILE B 1 323 ? 6.793 21.594 -13.023 1 98.94 323 ILE B CA 1
ATOM 7010 C C . ILE B 1 323 ? 5.477 22.047 -13.648 1 98.94 323 ILE B C 1
ATOM 7012 O O . ILE B 1 323 ? 5.438 23.047 -14.367 1 98.94 323 ILE B O 1
ATOM 7016 N N . GLY B 1 324 ? 4.383 21.25 -13.43 1 98.94 324 GLY B N 1
ATOM 7017 C CA . GLY B 1 324 ? 3.059 21.75 -13.758 1 98.94 324 GLY B CA 1
ATOM 7018 C C . GLY B 1 324 ? 2.488 22.672 -12.688 1 98.94 324 GLY B C 1
ATOM 7019 O O . GLY B 1 324 ? 2.666 22.422 -11.492 1 98.94 324 GLY B O 1
ATOM 7020 N N . TYR B 1 325 ? 1.838 23.766 -13.109 1 98.88 325 TYR B N 1
ATOM 7021 C CA . TYR B 1 325 ? 1.241 24.625 -12.102 1 98.88 325 TYR B CA 1
ATOM 7022 C C . TYR B 1 325 ? -0.21 24.953 -12.438 1 98.88 325 TYR B C 1
ATOM 7024 O O . TYR B 1 325 ? -0.603 24.906 -13.609 1 98.88 325 TYR B O 1
ATOM 7032 N N . TYR B 1 326 ? -1.015 25.188 -11.445 1 98.81 326 TYR B N 1
ATOM 7033 C CA . TYR B 1 326 ? -2.355 25.75 -11.586 1 98.81 326 TYR B CA 1
ATOM 7034 C C . TYR B 1 326 ? -2.715 26.609 -10.391 1 98.81 326 TYR B C 1
ATOM 7036 O O . TYR B 1 326 ? -2.248 26.375 -9.273 1 98.81 326 TYR B O 1
ATOM 7044 N N . VAL B 1 327 ? -3.549 27.641 -10.609 1 98.56 327 VAL B N 1
ATOM 7045 C CA . VAL B 1 327 ? -3.965 28.547 -9.547 1 98.56 327 VAL B CA 1
ATOM 7046 C C . VAL B 1 327 ? -5.391 28.219 -9.109 1 98.56 327 VAL B C 1
ATOM 7048 O O . VAL B 1 327 ? -5.836 28.641 -8.039 1 98.56 327 VAL B O 1
ATOM 7051 N N . ASP B 1 328 ? -6.047 27.422 -9.938 1 98.06 328 ASP B N 1
ATOM 7052 C CA . ASP B 1 328 ? -7.441 27.047 -9.742 1 98.06 328 ASP B CA 1
ATOM 7053 C C . ASP B 1 328 ? -7.695 25.625 -10.242 1 98.06 328 ASP B C 1
ATOM 7055 O O . ASP B 1 328 ? -7.422 25.312 -11.406 1 98.06 328 ASP B O 1
ATOM 7059 N N . ASP B 1 329 ? -8.289 24.781 -9.375 1 97.44 329 ASP B N 1
ATOM 7060 C CA . ASP B 1 329 ? -8.469 23.375 -9.734 1 97.44 329 ASP B CA 1
ATOM 7061 C C . ASP B 1 329 ? -9.805 23.156 -10.445 1 97.44 329 ASP B C 1
ATOM 7063 O O . ASP B 1 329 ? -10.141 22.031 -10.812 1 97.44 329 ASP B O 1
ATOM 7067 N N . GLY B 1 330 ? -10.57 24.188 -10.578 1 95.25 330 GLY B N 1
ATOM 7068 C CA . GLY B 1 330 ? -11.852 24.109 -11.258 1 95.25 330 GLY B CA 1
ATOM 7069 C C . GLY B 1 330 ? -13 23.734 -10.336 1 95.25 330 GLY B C 1
ATOM 7070 O O . GLY B 1 330 ? -14.164 23.875 -10.695 1 95.25 330 GLY B O 1
ATOM 7071 N N . TRP B 1 331 ? -12.68 23.328 -9.141 1 94.88 331 TRP B N 1
ATOM 7072 C CA . TRP B 1 331 ? -13.664 22.922 -8.148 1 94.88 331 TRP B CA 1
ATOM 7073 C C . TRP B 1 331 ? -14 24.078 -7.215 1 94.88 331 TRP B C 1
ATOM 7075 O O . TRP B 1 331 ? -15.18 24.391 -6.996 1 94.88 331 TRP B O 1
ATOM 7085 N N . PHE B 1 332 ? -13.055 24.75 -6.68 1 96.62 332 PHE B N 1
ATOM 7086 C CA . PHE B 1 332 ? -13.203 25.828 -5.707 1 96.62 332 PHE B CA 1
ATOM 7087 C C . PHE B 1 332 ? -12.102 26.875 -5.875 1 96.62 332 PHE B C 1
ATOM 7089 O O . PHE B 1 332 ? -10.953 26.641 -5.488 1 96.62 332 PHE B O 1
ATOM 7096 N N . THR B 1 333 ? -12.43 28.047 -6.406 1 97.44 333 THR B N 1
ATOM 7097 C CA . THR B 1 333 ? -11.453 29.078 -6.711 1 97.44 333 THR B CA 1
ATOM 7098 C C . THR B 1 333 ? -10.844 29.641 -5.43 1 97.44 333 THR B C 1
ATOM 7100 O O . THR B 1 333 ? -11.562 30.078 -4.531 1 97.44 333 THR B O 1
ATOM 7103 N N . PRO B 1 334 ? -9.516 29.609 -5.293 1 98.19 334 PRO B N 1
ATOM 7104 C CA . PRO B 1 334 ? -8.883 30.156 -4.086 1 98.19 334 PRO B CA 1
ATOM 7105 C C . PRO B 1 334 ? -8.953 31.672 -4.012 1 98.19 334 PRO B C 1
ATOM 7107 O O . PRO B 1 334 ? -9.141 32.344 -5.035 1 98.19 334 PRO B O 1
ATOM 7110 N N . ALA B 1 335 ? -8.773 32.219 -2.791 1 98.06 335 ALA B N 1
ATOM 7111 C CA . ALA B 1 335 ? -8.68 33.656 -2.6 1 98.06 335 ALA B CA 1
ATOM 7112 C C . ALA B 1 335 ? -7.578 34.281 -3.471 1 98.06 335 ALA B C 1
ATOM 7114 O O . ALA B 1 335 ? -6.562 33.625 -3.73 1 98.06 335 ALA B O 1
ATOM 7115 N N . PRO B 1 336 ? -7.754 35.5 -3.906 1 98.25 336 PRO B N 1
ATOM 7116 C CA . PRO B 1 336 ? -6.809 36.156 -4.824 1 98.25 336 PRO B CA 1
ATOM 7117 C C . PRO B 1 336 ? -5.371 36.125 -4.305 1 98.25 336 PRO B C 1
ATOM 7119 O O . PRO B 1 336 ? -4.434 35.906 -5.078 1 98.25 336 PRO B O 1
ATOM 7122 N N . ALA B 1 337 ? -5.172 36.344 -3.027 1 98.62 337 ALA B N 1
ATOM 7123 C CA . ALA B 1 337 ? -3.832 36.344 -2.445 1 98.62 337 ALA B CA 1
ATOM 7124 C C . ALA B 1 337 ? -3.129 35 -2.686 1 98.62 337 ALA B C 1
ATOM 7126 O O . ALA B 1 337 ? -1.916 34.969 -2.902 1 98.62 337 ALA B O 1
ATOM 7127 N N . ILE B 1 338 ? -3.852 33.906 -2.641 1 98.75 338 ILE B N 1
ATOM 7128 C CA . ILE B 1 338 ? -3.295 32.594 -2.807 1 98.75 338 ILE B CA 1
ATOM 7129 C C . ILE B 1 338 ? -2.938 32.344 -4.273 1 98.75 338 ILE B C 1
ATOM 7131 O O . ILE B 1 338 ? -1.898 31.766 -4.578 1 98.75 338 ILE B O 1
ATOM 7135 N N . GLN B 1 339 ? -3.801 32.812 -5.18 1 98.56 339 GLN B N 1
ATOM 7136 C CA . GLN B 1 339 ? -3.494 32.719 -6.605 1 98.56 339 GLN B CA 1
ATOM 7137 C C . GLN B 1 339 ? -2.221 33.5 -6.934 1 98.56 339 GLN B C 1
ATOM 7139 O O . GLN B 1 339 ? -1.354 33 -7.656 1 98.56 339 GLN B O 1
ATOM 7144 N N . ARG B 1 340 ? -2.143 34.688 -6.395 1 98.69 340 ARG B N 1
ATOM 7145 C CA . ARG B 1 340 ? -0.958 35.5 -6.609 1 98.69 340 ARG B CA 1
ATOM 7146 C C . ARG B 1 340 ? 0.292 34.812 -6.07 1 98.69 340 ARG B C 1
ATOM 7148 O O . ARG B 1 340 ? 1.35 34.875 -6.703 1 98.69 340 ARG B O 1
ATOM 7155 N N . ALA B 1 341 ? 0.181 34.219 -4.902 1 98.81 341 ALA B N 1
ATOM 7156 C CA . ALA B 1 341 ? 1.321 33.531 -4.297 1 98.81 341 ALA B CA 1
ATOM 7157 C C . ALA B 1 341 ? 1.85 32.438 -5.207 1 98.81 341 ALA B C 1
ATOM 7159 O O . ALA B 1 341 ? 3.062 32.25 -5.316 1 98.81 341 ALA B O 1
ATOM 7160 N N . VAL B 1 342 ? 0.946 31.672 -5.832 1 98.88 342 VAL B N 1
ATOM 7161 C CA . VAL B 1 342 ? 1.356 30.609 -6.742 1 98.88 342 VAL B CA 1
ATOM 7162 C C . VAL B 1 342 ? 2.111 31.203 -7.93 1 98.88 342 VAL B C 1
ATOM 7164 O O . VAL B 1 342 ? 3.141 30.672 -8.352 1 98.88 342 VAL B O 1
ATOM 7167 N N . LEU B 1 343 ? 1.608 32.312 -8.461 1 98.81 343 LEU B N 1
ATOM 7168 C CA . LEU B 1 343 ? 2.258 32.938 -9.602 1 98.81 343 LEU B CA 1
ATOM 7169 C C . LEU B 1 343 ? 3.617 33.531 -9.195 1 98.81 343 LEU B C 1
ATOM 7171 O O . LEU B 1 343 ? 4.566 33.469 -9.984 1 98.81 343 LEU B O 1
ATOM 7175 N N . GLU B 1 344 ? 3.711 34.062 -7.988 1 98.81 344 GLU B N 1
ATOM 7176 C CA . GLU B 1 344 ? 5.004 34.5 -7.484 1 98.81 344 GLU B CA 1
ATOM 7177 C C . GLU B 1 344 ? 5.98 33.344 -7.352 1 98.81 344 GLU B C 1
ATOM 7179 O O . GLU B 1 344 ? 7.145 33.438 -7.742 1 98.81 344 GLU B O 1
ATOM 7184 N N . ALA B 1 345 ? 5.535 32.25 -6.809 1 98.94 345 ALA B N 1
ATOM 7185 C CA . ALA B 1 345 ? 6.371 31.062 -6.672 1 98.94 345 ALA B CA 1
ATOM 7186 C C . ALA B 1 345 ? 6.816 30.547 -8.039 1 98.94 345 ALA B C 1
ATOM 7188 O O . ALA B 1 345 ? 7.953 30.094 -8.195 1 98.94 345 ALA B O 1
ATOM 7189 N N . LYS B 1 346 ? 5.887 30.547 -9 1 98.88 346 LYS B N 1
ATOM 7190 C CA . LYS B 1 346 ? 6.227 30.172 -10.375 1 98.88 346 LYS B CA 1
ATOM 7191 C C . LYS B 1 346 ? 7.41 31 -10.883 1 98.88 346 LYS B C 1
ATOM 7193 O O . LYS B 1 346 ? 8.359 30.438 -11.445 1 98.88 346 LYS B O 1
ATOM 7198 N N . ALA B 1 347 ? 7.312 32.25 -10.695 1 98.81 347 ALA B N 1
ATOM 7199 C CA . ALA B 1 347 ? 8.375 33.156 -11.156 1 98.81 347 ALA B CA 1
ATOM 7200 C C . ALA B 1 347 ? 9.703 32.844 -10.477 1 98.81 347 ALA B C 1
ATOM 7202 O O . ALA B 1 347 ? 10.758 32.844 -11.109 1 98.81 347 ALA B O 1
ATOM 7203 N N . HIS B 1 348 ? 9.648 32.562 -9.18 1 98.5 348 HIS B N 1
ATOM 7204 C CA . HIS B 1 348 ? 10.852 32.219 -8.438 1 98.5 348 HIS B CA 1
ATOM 7205 C C . HIS B 1 348 ? 11.469 30.922 -8.992 1 98.5 348 HIS B C 1
ATOM 7207 O O . HIS B 1 348 ? 12.688 30.828 -9.125 1 98.5 348 HIS B O 1
ATOM 7213 N N . LEU B 1 349 ? 10.633 29.922 -9.273 1 98.69 349 LEU B N 1
ATOM 7214 C CA . LEU B 1 349 ? 11.117 28.641 -9.781 1 98.69 349 LEU B CA 1
ATOM 7215 C C . LEU B 1 349 ? 11.703 28.812 -11.18 1 98.69 349 LEU B C 1
ATOM 7217 O O . LEU B 1 349 ? 12.727 28.188 -11.508 1 98.69 349 LEU B O 1
ATOM 7221 N N . GLU B 1 350 ? 11.047 29.609 -12 1 98.69 350 GLU B N 1
ATOM 7222 C CA . GLU B 1 350 ? 11.578 29.891 -13.328 1 98.69 350 GLU B CA 1
ATOM 7223 C C . GLU B 1 350 ? 12.938 30.594 -13.234 1 98.69 350 GLU B C 1
ATOM 7225 O O . GLU B 1 350 ? 13.859 30.266 -13.977 1 98.69 350 GLU B O 1
ATOM 7230 N N . ALA B 1 351 ? 13.031 31.516 -12.344 1 97.81 351 ALA B N 1
ATOM 7231 C CA . ALA B 1 351 ? 14.289 32.219 -12.141 1 97.81 351 ALA B CA 1
ATOM 7232 C C . ALA B 1 351 ? 15.391 31.281 -11.664 1 97.81 351 ALA B C 1
ATOM 7234 O O . ALA B 1 351 ? 16.562 31.484 -11.969 1 97.81 351 ALA B O 1
ATOM 7235 N N . ALA B 1 352 ? 15.023 30.281 -10.938 1 96.94 352 ALA B N 1
ATOM 7236 C CA . ALA B 1 352 ? 15.984 29.297 -10.438 1 96.94 352 ALA B CA 1
ATOM 7237 C C . ALA B 1 352 ? 16.359 28.297 -11.531 1 96.94 352 ALA B C 1
ATOM 7239 O O . ALA B 1 352 ? 17.219 27.438 -11.32 1 96.94 352 ALA B O 1
ATOM 7240 N N . GLY B 1 353 ? 15.75 28.297 -12.664 1 97.69 353 GLY B N 1
ATOM 7241 C CA . GLY B 1 353 ? 16.156 27.516 -13.812 1 97.69 353 GLY B CA 1
ATOM 7242 C C . GLY B 1 353 ? 15.195 26.391 -14.133 1 97.69 353 GLY B C 1
ATOM 7243 O O . GLY B 1 353 ? 15.398 25.641 -15.102 1 97.69 353 GLY B O 1
ATOM 7244 N N . HIS B 1 354 ? 14.133 26.281 -13.391 1 98.56 354 HIS B N 1
ATOM 7245 C CA . HIS B 1 354 ? 13.148 25.25 -13.664 1 98.56 354 HIS B CA 1
ATOM 7246 C C . HIS B 1 354 ? 12.219 25.641 -14.805 1 98.56 354 HIS B C 1
ATOM 7248 O O . HIS B 1 354 ? 12.148 26.828 -15.164 1 98.56 354 HIS B O 1
ATOM 7254 N N . THR B 1 355 ? 11.609 24.625 -15.43 1 98.69 355 THR B N 1
ATOM 7255 C CA . THR B 1 355 ? 10.539 24.844 -16.406 1 98.69 355 THR B CA 1
ATOM 7256 C C . THR B 1 355 ? 9.172 24.672 -15.75 1 98.69 355 THR B C 1
ATOM 7258 O O . THR B 1 355 ? 8.883 23.641 -15.148 1 98.69 355 THR B O 1
ATOM 7261 N N . VAL B 1 356 ? 8.375 25.719 -15.781 1 98.81 356 VAL B N 1
ATOM 7262 C CA . VAL B 1 356 ? 7.047 25.672 -15.18 1 98.81 356 VAL B CA 1
ATOM 7263 C C . VAL B 1 356 ? 5.984 25.828 -16.266 1 98.81 356 VAL B C 1
ATOM 7265 O O . VAL B 1 356 ? 5.988 26.828 -17 1 98.81 356 VAL B O 1
ATOM 7268 N N . VAL B 1 357 ? 5.086 24.875 -16.422 1 98.81 357 VAL B N 1
ATOM 7269 C CA . VAL B 1 357 ? 4.105 24.875 -17.5 1 98.81 357 VAL B CA 1
ATOM 7270 C C . VAL B 1 357 ? 2.699 24.734 -16.906 1 98.81 357 VAL B C 1
ATOM 7272 O O . VAL B 1 357 ? 2.525 24.188 -15.82 1 98.81 357 VAL B O 1
ATOM 7275 N N . PRO B 1 358 ? 1.655 25.203 -17.594 1 98.5 358 PRO B N 1
ATOM 7276 C CA . PRO B 1 358 ? 0.286 25.062 -17.094 1 98.5 358 PRO B CA 1
ATOM 7277 C C . PRO B 1 358 ? -0.147 23.609 -16.984 1 98.5 358 PRO B C 1
ATOM 7279 O O . PRO B 1 358 ? 0.232 22.781 -17.812 1 98.5 358 PRO B O 1
ATOM 7282 N N . PHE B 1 359 ? -0.892 23.328 -15.984 1 98.31 359 PHE B N 1
ATOM 7283 C CA . PHE B 1 359 ? -1.453 22.016 -15.719 1 98.31 359 PHE B CA 1
ATOM 7284 C C . PHE B 1 359 ? -2.828 22.125 -15.07 1 98.31 359 PHE B C 1
ATOM 7286 O O . PHE B 1 359 ? -3.105 23.109 -14.367 1 98.31 359 PHE B O 1
ATOM 7293 N N . HIS B 1 360 ? -3.705 21.234 -15.367 1 96.81 360 HIS B N 1
ATOM 7294 C CA . HIS B 1 360 ? -5.012 21.141 -14.727 1 96.81 360 HIS B CA 1
ATOM 7295 C C . HIS B 1 360 ? -5.281 19.734 -14.203 1 96.81 360 HIS B C 1
ATOM 7297 O O . HIS B 1 360 ? -5.227 18.766 -14.969 1 96.81 360 HIS B O 1
ATOM 7303 N N . PRO B 1 361 ? -5.547 19.609 -12.922 1 97.56 361 PRO B N 1
ATOM 7304 C CA . PRO B 1 361 ? -5.879 18.266 -12.422 1 97.56 361 PRO B CA 1
ATOM 7305 C C . PRO B 1 361 ? -7.18 17.719 -13.008 1 97.56 361 PRO B C 1
ATOM 7307 O O . PRO B 1 361 ? -8.18 18.438 -13.062 1 97.56 361 PRO B O 1
ATOM 7310 N N . PRO B 1 362 ? -7.184 16.469 -13.375 1 97.88 362 PRO B N 1
ATOM 7311 C CA . PRO B 1 362 ? -8.352 15.922 -14.062 1 97.88 362 PRO B CA 1
ATOM 7312 C C . PRO B 1 362 ? -9.469 15.516 -13.094 1 97.88 362 PRO B C 1
ATOM 7314 O O . PRO B 1 362 ? -9.195 14.984 -12.016 1 97.88 362 PRO B O 1
ATOM 7317 N N . ASP B 1 363 ? -10.727 15.812 -13.406 1 97.38 363 ASP B N 1
ATOM 7318 C CA . ASP B 1 363 ? -11.953 15.289 -12.805 1 97.38 363 ASP B CA 1
ATOM 7319 C C . ASP B 1 363 ? -11.938 15.445 -11.289 1 97.38 363 ASP B C 1
ATOM 7321 O O . ASP B 1 363 ? -12.133 14.477 -10.555 1 97.38 363 ASP B O 1
ATOM 7325 N N . VAL B 1 364 ? -11.812 16.672 -10.82 1 97.19 364 VAL B N 1
ATOM 7326 C CA . VAL B 1 364 ? -11.688 16.984 -9.398 1 97.19 364 VAL B CA 1
ATOM 7327 C C . VAL B 1 364 ? -12.977 16.594 -8.672 1 97.19 364 VAL B C 1
ATOM 7329 O O . VAL B 1 364 ? -12.938 16.094 -7.551 1 97.19 364 VAL B O 1
ATOM 7332 N N . PRO B 1 365 ? -14.211 16.734 -9.289 1 96.19 365 PRO B N 1
ATOM 7333 C CA . PRO B 1 365 ? -15.422 16.297 -8.594 1 96.19 365 PRO B CA 1
ATOM 7334 C C . PRO B 1 365 ? -15.414 14.812 -8.258 1 96.19 365 PRO B C 1
ATOM 7336 O O . PRO B 1 365 ? -15.75 14.422 -7.137 1 96.19 365 PRO B O 1
ATOM 7339 N N . ARG B 1 366 ? -15.008 14.047 -9.188 1 95.81 366 ARG B N 1
ATOM 7340 C CA . ARG B 1 366 ? -14.906 12.609 -8.945 1 95.81 366 ARG B CA 1
ATOM 7341 C C . ARG B 1 366 ? -13.875 12.297 -7.871 1 95.81 366 ARG B C 1
ATOM 7343 O O . ARG B 1 366 ? -14.102 11.453 -7.008 1 95.81 366 ARG B O 1
ATOM 7350 N N . MET B 1 367 ? -12.75 12.961 -8.023 1 97.12 367 MET B N 1
ATOM 7351 C CA . MET B 1 367 ? -11.688 12.812 -7.035 1 97.12 367 MET B CA 1
ATOM 7352 C C . MET B 1 367 ? -12.211 13.109 -5.633 1 97.12 367 MET B C 1
ATOM 7354 O O . MET B 1 367 ? -11.969 12.344 -4.699 1 97.12 367 MET B O 1
ATOM 7358 N N . MET B 1 368 ? -13.008 14.133 -5.426 1 96.56 368 MET B N 1
ATOM 7359 C CA . MET B 1 368 ? -13.531 14.531 -4.121 1 96.56 368 MET B CA 1
ATOM 7360 C C . MET B 1 368 ? -14.492 13.484 -3.578 1 96.56 368 MET B C 1
ATOM 7362 O O . MET B 1 368 ? -14.484 13.188 -2.383 1 96.56 368 MET B O 1
ATOM 7366 N N . ARG B 1 369 ? -15.336 12.953 -4.457 1 96.12 369 ARG B N 1
ATOM 7367 C CA . ARG B 1 369 ? -16.266 11.906 -4.031 1 96.12 369 ARG B CA 1
ATOM 7368 C C . ARG B 1 369 ? -15.508 10.68 -3.529 1 96.12 369 ARG B C 1
ATOM 7370 O O . ARG B 1 369 ? -15.828 10.141 -2.467 1 96.12 369 ARG B O 1
ATOM 7377 N N . HIS B 1 370 ? -14.5 10.281 -4.309 1 96.38 370 HIS B N 1
ATOM 7378 C CA . HIS B 1 370 ? -13.727 9.102 -3.939 1 96.38 370 HIS B CA 1
ATOM 7379 C C . HIS B 1 370 ? -12.969 9.336 -2.637 1 96.38 370 HIS B C 1
ATOM 7381 O O . HIS B 1 370 ? -12.875 8.438 -1.797 1 96.38 370 HIS B O 1
ATOM 7387 N N . TYR B 1 371 ? -12.492 10.516 -2.461 1 96.25 371 TYR B N 1
ATOM 7388 C CA . TYR B 1 371 ? -11.75 10.867 -1.256 1 96.25 371 TYR B CA 1
ATOM 7389 C C . TYR B 1 371 ? -12.633 10.758 -0.02 1 96.25 371 TYR B C 1
ATOM 7391 O O . TYR B 1 371 ? -12.266 10.094 0.955 1 96.25 371 TYR B O 1
ATOM 7399 N N . VAL B 1 372 ? -13.742 11.406 -0.091 1 94.38 372 VAL B N 1
ATOM 7400 C CA . VAL B 1 372 ? -14.648 11.43 1.052 1 94.38 372 VAL B CA 1
ATOM 7401 C C . VAL B 1 372 ? -15.117 10.008 1.376 1 94.38 372 VAL B C 1
ATOM 7403 O O . VAL B 1 372 ? -15.156 9.617 2.543 1 94.38 372 VAL B O 1
ATOM 7406 N N . ARG B 1 373 ? -15.414 9.273 0.352 1 94.56 373 ARG B N 1
ATOM 7407 C CA . ARG B 1 373 ? -15.867 7.898 0.545 1 94.56 373 ARG B CA 1
ATOM 7408 C C . ARG B 1 373 ? -14.789 7.047 1.196 1 94.56 373 ARG B C 1
ATOM 7410 O O . ARG B 1 373 ? -15.078 6.23 2.072 1 94.56 373 ARG B O 1
ATOM 7417 N N . ALA B 1 374 ? -13.578 7.25 0.763 1 93.81 374 ALA B N 1
ATOM 7418 C CA . ALA B 1 374 ? -12.477 6.43 1.246 1 93.81 374 ALA B CA 1
ATOM 7419 C C . ALA B 1 374 ? -12.07 6.836 2.66 1 93.81 374 ALA B C 1
ATOM 7421 O O . ALA B 1 374 ? -11.539 6.02 3.418 1 93.81 374 ALA B O 1
ATOM 7422 N N . VAL B 1 375 ? -12.289 8.055 3.012 1 92.75 375 VAL B N 1
ATOM 7423 C CA . VAL B 1 375 ? -12 8.508 4.367 1 92.75 375 VAL B CA 1
ATOM 7424 C C . VAL B 1 375 ? -13.094 8.023 5.32 1 92.75 375 VAL B C 1
ATOM 7426 O O . VAL B 1 375 ? -12.805 7.629 6.453 1 92.75 375 VAL B O 1
ATOM 7429 N N . CYS B 1 376 ? -14.352 8.062 4.816 1 92.69 376 CYS B N 1
ATOM 7430 C CA . CYS B 1 376 ? -15.508 7.613 5.586 1 92.69 376 CYS B CA 1
ATOM 7431 C C . CYS B 1 376 ? -15.953 6.227 5.137 1 92.69 376 CYS B C 1
ATOM 7433 O O . CYS B 1 376 ? -17.094 6.043 4.723 1 92.69 376 CYS B O 1
ATOM 7435 N N . VAL B 1 377 ? -15.156 5.234 5.246 1 91.56 377 VAL B N 1
ATOM 7436 C CA . VAL B 1 377 ? -15.211 3.906 4.648 1 91.56 377 VAL B CA 1
ATOM 7437 C C . VAL B 1 377 ? -16.547 3.252 4.949 1 91.56 377 VAL B C 1
ATOM 7439 O O . VAL B 1 377 ? -17.094 2.523 4.117 1 91.56 377 VAL B O 1
ATOM 7442 N N . ASP B 1 378 ? -17.094 3.506 6.148 1 94.06 378 ASP B N 1
ATOM 7443 C CA . ASP B 1 378 ? -18.312 2.834 6.551 1 94.06 378 ASP B CA 1
ATOM 7444 C C . ASP B 1 378 ? -19.5 3.801 6.547 1 94.06 378 ASP B C 1
ATOM 7446 O O . ASP B 1 378 ? -20.406 3.678 7.367 1 94.06 378 ASP B O 1
ATOM 7450 N N . GLY B 1 379 ? -19.359 4.82 5.672 1 91.38 379 GLY B N 1
ATOM 7451 C CA . GLY B 1 379 ? -20.422 5.809 5.59 1 91.38 379 GLY B CA 1
ATOM 7452 C C . GLY B 1 379 ? -20.438 6.762 6.773 1 91.38 379 GLY B C 1
ATOM 7453 O O . GLY B 1 379 ? -21.469 7.375 7.062 1 91.38 379 GLY B O 1
ATOM 7454 N N . GLY B 1 380 ? -19.359 6.781 7.512 1 92.12 380 GLY B N 1
ATOM 7455 C CA . GLY B 1 380 ? -19.234 7.703 8.633 1 92.12 380 GLY B CA 1
ATOM 7456 C C . GLY B 1 380 ? -19.734 7.117 9.945 1 92.12 380 GLY B C 1
ATOM 7457 O O . GLY B 1 380 ? -19.719 7.797 10.969 1 92.12 380 GLY B O 1
ATOM 7458 N N . GLN B 1 381 ? -20.031 5.859 9.953 1 93 381 GLN B N 1
ATOM 7459 C CA . GLN B 1 381 ? -20.625 5.242 11.133 1 93 381 GLN B CA 1
ATOM 7460 C C . GLN B 1 381 ? -19.641 5.227 12.297 1 93 381 GLN B C 1
ATOM 7462 O O . GLN B 1 381 ? -20.016 5.461 13.445 1 93 381 GLN B O 1
ATOM 7467 N N . PHE B 1 382 ? -18.391 4.93 12.055 1 94.06 382 PHE B N 1
ATOM 7468 C CA . PHE B 1 382 ? -17.375 4.891 13.094 1 94.06 382 PHE B CA 1
ATOM 7469 C C . PHE B 1 382 ? -17.266 6.242 13.789 1 94.06 382 PHE B C 1
ATOM 7471 O O . PHE B 1 382 ? -17.297 6.32 15.016 1 94.06 382 PHE B O 1
ATOM 7478 N N . ILE B 1 383 ? -17.172 7.305 13.008 1 93.25 383 ILE B N 1
ATOM 7479 C CA . ILE B 1 383 ? -17.031 8.664 13.523 1 93.25 383 ILE B CA 1
ATOM 7480 C C . ILE B 1 383 ? -18.297 9.062 14.266 1 93.25 383 ILE B C 1
ATOM 7482 O O . ILE B 1 383 ? -18.234 9.617 15.367 1 93.25 383 ILE B O 1
ATOM 7486 N N . PHE B 1 384 ? -19.406 8.742 13.672 1 93.19 384 PHE B N 1
ATOM 7487 C CA . PHE B 1 384 ? -20.688 9.07 14.297 1 93.19 384 PHE B CA 1
ATOM 7488 C C . PHE B 1 384 ? -20.812 8.406 15.664 1 93.19 384 PHE B C 1
ATOM 7490 O O . PHE B 1 384 ? -21.156 9.062 16.641 1 93.19 384 PHE B O 1
ATOM 7497 N N . ASN B 1 385 ? -20.516 7.113 15.703 1 93.44 385 ASN B N 1
ATOM 7498 C CA . ASN B 1 385 ? -20.609 6.371 16.953 1 93.44 385 ASN B CA 1
ATOM 7499 C C . ASN B 1 385 ? -19.703 6.953 18.031 1 93.44 385 ASN B C 1
ATOM 7501 O O . ASN B 1 385 ? -20.078 7.055 19.188 1 93.44 385 ASN B O 1
ATOM 7505 N N . LYS B 1 386 ? -18.531 7.363 17.641 1 93.38 386 LYS B N 1
ATOM 7506 C CA . LYS B 1 386 ? -17.578 7.934 18.594 1 93.38 386 LYS B CA 1
ATOM 7507 C C . LYS B 1 386 ? -18.047 9.305 19.062 1 93.38 386 LYS B C 1
ATOM 7509 O O . LYS B 1 386 ? -17.984 9.602 20.266 1 93.38 386 LYS B O 1
ATOM 7514 N N . LEU B 1 387 ? -18.516 10.117 18.188 1 93.56 387 LEU B N 1
ATOM 7515 C CA . LEU B 1 387 ? -18.969 11.453 18.531 1 93.56 387 LEU B CA 1
ATOM 7516 C C . LEU B 1 387 ? -20.219 11.398 19.406 1 93.56 387 LEU B C 1
ATOM 7518 O O . LEU B 1 387 ? -20.328 12.141 20.375 1 93.56 387 LEU B O 1
ATOM 7522 N N . PHE B 1 388 ? -21.078 10.492 19.047 1 91 388 PHE B N 1
ATOM 7523 C CA . PHE B 1 388 ? -22.344 10.383 19.781 1 91 388 PHE B CA 1
ATOM 7524 C C . PHE B 1 388 ? -22.109 9.977 21.219 1 91 388 PHE B C 1
ATOM 7526 O O . PHE B 1 388 ? -22.859 10.359 22.109 1 91 388 PHE B O 1
ATOM 7533 N N . LYS B 1 389 ? -21.062 9.227 21.469 1 93 389 LYS B N 1
ATOM 7534 C CA . LYS B 1 389 ? -20.75 8.734 22.812 1 93 389 LYS B CA 1
ATOM 7535 C C . LYS B 1 389 ? -19.859 9.711 23.562 1 93 389 LYS B C 1
ATOM 7537 O O . LYS B 1 389 ? -19.484 9.453 24.703 1 93 389 LYS B O 1
ATOM 7542 N N . ASP B 1 390 ? -19.594 10.891 22.953 1 96.25 390 ASP B N 1
ATOM 7543 C CA . ASP B 1 390 ? -18.672 11.867 23.547 1 96.25 390 ASP B CA 1
ATOM 7544 C C . ASP B 1 390 ? -19.344 13.227 23.703 1 96.25 390 ASP B C 1
ATOM 7546 O O . ASP B 1 390 ? -20.547 13.367 23.438 1 96.25 390 ASP B O 1
ATOM 7550 N N . ILE B 1 391 ? -18.609 14.172 24.344 1 96.25 391 ILE B N 1
ATOM 7551 C CA . ILE B 1 391 ? -18.969 15.578 24.25 1 96.25 391 ILE B CA 1
ATOM 7552 C C . ILE B 1 391 ? -18.531 16.141 22.906 1 96.25 391 ILE B C 1
ATOM 7554 O O . ILE B 1 391 ? -17.344 16.047 22.531 1 96.25 391 ILE B O 1
ATOM 7558 N N . ILE B 1 392 ? -19.453 16.703 22.172 1 94.06 392 ILE B N 1
ATOM 7559 C CA . ILE B 1 392 ? -19.156 17.125 20.812 1 94.06 392 ILE B CA 1
ATOM 7560 C C . ILE B 1 392 ? -18.734 18.594 20.797 1 94.06 392 ILE B C 1
ATOM 7562 O O . ILE B 1 392 ? -19.422 19.453 21.375 1 94.06 392 ILE B O 1
ATOM 7566 N N . ASP B 1 393 ? -17.609 18.844 20.172 1 94.25 393 ASP B N 1
ATOM 7567 C CA . ASP B 1 393 ? -17.188 20.234 19.938 1 94.25 393 ASP B CA 1
ATOM 7568 C C . ASP B 1 393 ? -18.172 20.969 19.031 1 94.25 393 ASP B C 1
ATOM 7570 O O . ASP B 1 393 ? -18.516 20.469 17.953 1 94.25 393 ASP B O 1
ATOM 7574 N N . PRO B 1 394 ? -18.625 22.094 19.422 1 88.56 394 PRO B N 1
ATOM 7575 C CA . PRO B 1 394 ? -19.625 22.828 18.641 1 88.56 394 PRO B CA 1
ATOM 7576 C C . PRO B 1 394 ? -19.172 23.109 17.219 1 88.56 394 PRO B C 1
ATOM 7578 O O . PRO B 1 394 ? -20 23.234 16.312 1 88.56 394 PRO B O 1
ATOM 7581 N N . SER B 1 395 ? -17.906 23.203 17.016 1 85.38 395 SER B N 1
ATOM 7582 C CA . SER B 1 395 ? -17.391 23.484 15.68 1 85.38 395 SER B CA 1
ATOM 7583 C C . SER B 1 395 ? -17.688 22.344 14.719 1 85.38 395 SER B C 1
ATOM 7585 O O . SER B 1 395 ? -17.609 22.516 13.5 1 85.38 395 SER B O 1
ATOM 7587 N N . LEU B 1 396 ? -18.062 21.172 15.18 1 88.44 396 LEU B N 1
ATOM 7588 C CA . LEU B 1 396 ? -18.297 20 14.336 1 88.44 396 LEU B CA 1
ATOM 7589 C C . LEU B 1 396 ? -19.766 19.828 14.023 1 88.44 396 LEU B C 1
ATOM 7591 O O . LEU B 1 396 ? -20.156 18.938 13.258 1 88.44 396 LEU B O 1
ATOM 7595 N N . TYR B 1 397 ? -20.625 20.703 14.555 1 82.69 397 TYR B N 1
ATOM 7596 C CA . TYR B 1 397 ? -22.062 20.531 14.391 1 82.69 397 TYR B CA 1
ATOM 7597 C C . TYR B 1 397 ? -22.453 20.516 12.914 1 82.69 397 TYR B C 1
ATOM 7599 O O . TYR B 1 397 ? -23.312 19.75 12.5 1 82.69 397 TYR B O 1
ATOM 7607 N N . GLY B 1 398 ? -21.797 21.375 12.125 1 77 398 GLY B N 1
ATOM 7608 C CA . GLY B 1 398 ? -22.078 21.375 10.703 1 77 398 GLY B CA 1
ATOM 7609 C C . GLY B 1 398 ? -21.719 20.062 10.023 1 77 398 GLY B C 1
ATOM 7610 O O . GLY B 1 398 ? -22.484 19.562 9.195 1 77 398 GLY B O 1
ATOM 7611 N N . GLN B 1 399 ? -20.703 19.516 10.367 1 78.12 399 GLN B N 1
ATOM 7612 C CA . GLN B 1 399 ? -20.219 18.266 9.797 1 78.12 399 GLN B CA 1
ATOM 7613 C C . GLN B 1 399 ? -21.078 17.094 10.266 1 78.12 399 GLN B C 1
ATOM 7615 O O . GLN B 1 399 ? -21.219 16.094 9.555 1 78.12 399 GLN B O 1
ATOM 7620 N N . MET B 1 400 ? -21.641 17.188 11.445 1 80.81 400 MET B N 1
ATOM 7621 C CA . MET B 1 400 ? -22.406 16.109 12.039 1 80.81 400 MET B CA 1
ATOM 7622 C C . MET B 1 400 ? -23.656 15.805 11.211 1 80.81 400 MET B C 1
ATOM 7624 O O . MET B 1 400 ? -24.125 14.672 11.18 1 80.81 400 MET B O 1
ATOM 7628 N N . VAL B 1 401 ? -24.109 16.766 10.531 1 78.94 401 VAL B N 1
ATOM 7629 C CA . VAL B 1 401 ? -25.312 16.578 9.742 1 78.94 401 VAL B CA 1
ATOM 7630 C C . VAL B 1 401 ? -25.094 15.516 8.672 1 78.94 401 VAL B C 1
ATOM 7632 O O . VAL B 1 401 ? -25.969 14.688 8.414 1 78.94 401 VAL B O 1
ATOM 7635 N N . VAL B 1 402 ? -23.969 15.539 8.148 1 81.38 402 VAL B N 1
ATOM 7636 C CA . VAL B 1 402 ? -23.625 14.602 7.082 1 81.38 402 VAL B CA 1
ATOM 7637 C C . VAL B 1 402 ? -23.594 13.18 7.637 1 81.38 402 VAL B C 1
ATOM 7639 O O . VAL B 1 402 ? -23.969 12.234 6.945 1 81.38 402 VAL B O 1
ATOM 7642 N N . PHE B 1 403 ? -23.25 13.047 8.875 1 84.31 403 PHE B N 1
ATOM 7643 C CA . PHE B 1 403 ? -23.109 11.719 9.469 1 84.31 403 PHE B CA 1
ATOM 7644 C C . PHE B 1 403 ? -24.453 11.203 9.969 1 84.31 403 PHE B C 1
ATOM 7646 O O . PHE B 1 403 ? -24.641 9.992 10.109 1 84.31 403 PHE B O 1
ATOM 7653 N N . VAL B 1 404 ? -25.344 12.094 10.25 1 85.62 404 VAL B N 1
ATOM 7654 C CA . VAL B 1 404 ? -26.625 11.711 10.852 1 85.62 404 VAL B CA 1
ATOM 7655 C C . VAL B 1 404 ? -27.625 11.367 9.75 1 85.62 404 VAL B C 1
ATOM 7657 O O . VAL B 1 404 ? -28.453 10.469 9.914 1 85.62 404 VAL B O 1
ATOM 7660 N N . ALA B 1 405 ? -27.578 12.07 8.664 1 88.5 405 ALA B N 1
ATOM 7661 C CA . ALA B 1 405 ? -28.5 11.805 7.57 1 88.5 405 ALA B CA 1
ATOM 7662 C C . ALA B 1 405 ? -28.203 10.469 6.902 1 88.5 405 ALA B C 1
ATOM 7664 O O . ALA B 1 405 ? -27.078 10.203 6.504 1 88.5 405 ALA B O 1
ATOM 7665 N N . PRO B 1 406 ? -29.312 9.68 6.828 1 90.62 406 PRO B N 1
ATOM 7666 C CA . PRO B 1 406 ? -29.078 8.414 6.129 1 90.62 406 PRO B CA 1
ATOM 7667 C C . PRO B 1 406 ? -28.516 8.609 4.719 1 90.62 406 PRO B C 1
ATOM 7669 O O . PRO B 1 406 ? -28.953 9.523 4.004 1 90.62 406 PRO B O 1
ATOM 7672 N N . VAL B 1 407 ? -27.641 7.746 4.34 1 92.44 407 VAL B N 1
ATOM 7673 C CA . VAL B 1 407 ? -26.922 7.887 3.074 1 92.44 407 VAL B CA 1
ATOM 7674 C C . VAL B 1 407 ? -27.922 7.859 1.916 1 92.44 407 VAL B C 1
ATOM 7676 O O . VAL B 1 407 ? -27.797 8.625 0.96 1 92.44 407 VAL B O 1
ATOM 7679 N N . TRP B 1 408 ? -28.938 6.941 1.999 1 92.5 408 TRP B N 1
ATOM 7680 C CA . TRP B 1 408 ? -29.891 6.84 0.906 1 92.5 408 TRP B CA 1
ATOM 7681 C C . TRP B 1 408 ? -30.672 8.141 0.736 1 92.5 408 TRP B C 1
ATOM 7683 O O . TRP B 1 408 ? -31.031 8.508 -0.382 1 92.5 408 TRP B O 1
ATOM 7693 N N . LEU B 1 409 ? -30.953 8.844 1.797 1 93.88 409 LEU B N 1
ATOM 7694 C CA . LEU B 1 409 ? -31.656 10.117 1.74 1 93.88 409 LEU B CA 1
ATOM 7695 C C . LEU B 1 409 ? -30.766 11.195 1.126 1 93.88 409 LEU B C 1
ATOM 7697 O O . LEU B 1 409 ? -31.25 12.031 0.351 1 93.88 409 LEU B O 1
ATOM 7701 N N . GLN B 1 410 ? -29.5 11.203 1.548 1 93.25 410 GLN B N 1
ATOM 7702 C CA . GLN B 1 410 ? -28.562 12.133 0.936 1 93.25 410 GLN B CA 1
ATOM 7703 C C . GLN B 1 410 ? -28.516 11.953 -0.579 1 93.25 410 GLN B C 1
ATOM 7705 O O . GLN B 1 410 ? -28.547 12.93 -1.328 1 93.25 410 GLN B O 1
ATOM 7710 N N . ARG B 1 411 ? -28.547 10.703 -1.013 1 94.06 411 ARG B N 1
ATOM 7711 C CA . ARG B 1 411 ? -28.5 10.391 -2.436 1 94.06 411 ARG B CA 1
ATOM 7712 C C . ARG B 1 411 ? -29.75 10.883 -3.146 1 94.06 411 ARG B C 1
ATOM 7714 O O . ARG B 1 411 ? -29.672 11.438 -4.246 1 94.06 411 ARG B O 1
ATOM 7721 N N . LEU B 1 412 ? -30.812 10.656 -2.549 1 95.06 412 LEU B N 1
ATOM 7722 C CA . LEU B 1 412 ? -32.094 11.078 -3.125 1 95.06 412 LEU B CA 1
ATOM 7723 C C . LEU B 1 412 ? -32.156 12.594 -3.26 1 95.06 412 LEU B C 1
ATOM 7725 O O . LEU B 1 412 ? -32.562 13.117 -4.293 1 95.06 412 LEU B O 1
ATOM 7729 N N . LEU B 1 413 ? -31.703 13.281 -2.236 1 94.5 413 LEU B N 1
ATOM 7730 C CA . LEU B 1 413 ? -31.781 14.734 -2.207 1 94.5 413 LEU B CA 1
ATOM 7731 C C . LEU B 1 413 ? -30.734 15.359 -3.125 1 94.5 413 LEU B C 1
ATOM 7733 O O . LEU B 1 413 ? -30.859 16.531 -3.494 1 94.5 413 LEU B O 1
ATOM 7737 N N . ALA B 1 414 ? -29.719 14.594 -3.479 1 94.81 414 ALA B N 1
ATOM 7738 C CA . ALA B 1 414 ? -28.672 15.086 -4.375 1 94.81 414 ALA B CA 1
ATOM 7739 C C . ALA B 1 414 ? -29.234 15.391 -5.758 1 94.81 414 ALA B C 1
ATOM 7741 O O . ALA B 1 414 ? -28.734 16.281 -6.457 1 94.81 414 ALA B O 1
ATOM 7742 N N . TYR B 1 415 ? -30.234 14.727 -6.117 1 94.62 415 TYR B N 1
ATOM 7743 C CA . TYR B 1 415 ? -30.781 14.898 -7.457 1 94.62 415 TYR B CA 1
ATOM 7744 C C . TYR B 1 415 ? -31.328 16.312 -7.652 1 94.62 415 TYR B C 1
ATOM 7746 O O . TYR B 1 415 ? -30.875 17.031 -8.547 1 94.62 415 TYR B O 1
ATOM 7754 N N . PRO B 1 416 ? -32.25 16.797 -6.848 1 95.44 416 PRO B N 1
ATOM 7755 C CA . PRO B 1 416 ? -32.719 18.172 -7.008 1 95.44 416 PRO B CA 1
ATOM 7756 C C . PRO B 1 416 ? -31.625 19.188 -6.676 1 95.44 416 PRO B C 1
ATOM 7758 O O . PRO B 1 416 ? -31.578 20.266 -7.277 1 95.44 416 PRO B O 1
ATOM 7761 N N . MET B 1 417 ? -30.781 18.859 -5.754 1 94.12 417 MET B N 1
ATOM 7762 C CA . MET B 1 417 ? -29.703 19.766 -5.344 1 94.12 417 MET B CA 1
ATOM 7763 C C . MET B 1 417 ? -28.75 20.031 -6.496 1 94.12 417 MET B C 1
ATOM 7765 O O . MET B 1 417 ? -28.156 21.109 -6.582 1 94.12 417 MET B O 1
ATOM 7769 N N . GLU B 1 418 ? -28.609 19.031 -7.363 1 93.5 418 GLU B N 1
ATOM 7770 C CA . GLU B 1 418 ? -27.719 19.156 -8.508 1 93.5 418 GLU B CA 1
ATOM 7771 C C . GLU B 1 418 ? -28.078 20.375 -9.367 1 93.5 418 GLU B C 1
ATOM 7773 O O . GLU B 1 418 ? -27.188 21.016 -9.922 1 93.5 418 GLU B O 1
ATOM 7778 N N . TYR B 1 419 ? -29.25 20.766 -9.422 1 92.81 419 TYR B N 1
ATOM 7779 C CA . TYR B 1 419 ? -29.719 21.875 -10.25 1 92.81 419 TYR B CA 1
ATOM 7780 C C . TYR B 1 419 ? -29.5 23.219 -9.555 1 92.81 419 TYR B C 1
ATOM 7782 O O . TYR B 1 419 ? -29.422 24.25 -10.211 1 92.81 419 TYR B O 1
ATOM 7790 N N . VAL B 1 420 ? -29.391 23.219 -8.297 1 92.06 420 VAL B N 1
ATOM 7791 C CA . VAL B 1 420 ? -29.297 24.453 -7.531 1 92.06 420 VAL B CA 1
ATOM 7792 C C . VAL B 1 420 ? -27.859 24.688 -7.094 1 92.06 420 VAL B C 1
ATOM 7794 O O . VAL B 1 420 ? -27.375 25.812 -7.098 1 92.06 420 VAL B O 1
ATOM 7797 N N . PHE B 1 421 ? -27.219 23.625 -6.672 1 93.12 421 PHE B N 1
ATOM 7798 C CA . PHE B 1 421 ? -25.859 23.703 -6.117 1 93.12 421 PHE B CA 1
ATOM 7799 C C . PHE B 1 421 ? -25.094 22.422 -6.402 1 93.12 421 PHE B C 1
ATOM 7801 O O . PHE B 1 421 ? -24.922 21.578 -5.516 1 93.12 421 PHE B O 1
ATOM 7808 N N . PRO B 1 422 ? -24.484 22.344 -7.574 1 91.12 422 PRO B N 1
ATOM 7809 C CA . PRO B 1 422 ? -23.859 21.109 -8.055 1 91.12 422 PRO B CA 1
ATOM 7810 C C . PRO B 1 422 ? -22.75 20.609 -7.133 1 91.12 422 PRO B C 1
ATOM 7812 O O . PRO B 1 422 ? -22.578 19.406 -6.973 1 91.12 422 PRO B O 1
ATOM 7815 N N . ARG B 1 423 ? -21.969 21.453 -6.539 1 90.75 423 ARG B N 1
ATOM 7816 C CA . ARG B 1 423 ? -20.875 21.016 -5.684 1 90.75 423 ARG B CA 1
ATOM 7817 C C . ARG B 1 423 ? -21.391 20.312 -4.434 1 90.75 423 ARG B C 1
ATOM 7819 O O . ARG B 1 423 ? -20.844 19.312 -4 1 90.75 423 ARG B O 1
ATOM 7826 N N . VAL B 1 424 ? -22.469 20.859 -3.879 1 90.12 424 VAL B N 1
ATOM 7827 C CA . VAL B 1 424 ? -23.062 20.219 -2.701 1 90.12 424 VAL B CA 1
ATOM 7828 C C . VAL B 1 424 ? -23.672 18.875 -3.086 1 90.12 424 VAL B C 1
ATOM 7830 O O . VAL B 1 424 ? -23.562 17.906 -2.336 1 90.12 424 VAL B O 1
ATOM 7833 N N . ALA B 1 425 ? -24.328 18.875 -4.23 1 94 425 ALA B N 1
ATOM 7834 C CA . ALA B 1 425 ? -24.891 17.625 -4.723 1 94 425 ALA B CA 1
ATOM 7835 C C . ALA B 1 425 ? -23.812 16.562 -4.863 1 94 425 ALA B C 1
ATOM 7837 O O . ALA B 1 425 ? -24.047 15.383 -4.555 1 94 425 ALA B O 1
ATOM 7838 N N . ASN B 1 426 ? -22.703 16.969 -5.379 1 94.12 426 ASN B N 1
ATOM 7839 C CA . ASN B 1 426 ? -21.562 16.062 -5.52 1 94.12 426 ASN B CA 1
ATOM 7840 C C . ASN B 1 426 ? -21.156 15.477 -4.172 1 94.12 426 ASN B C 1
ATOM 7842 O O . ASN B 1 426 ? -20.891 14.273 -4.066 1 94.12 426 ASN B O 1
ATOM 7846 N N . MET B 1 427 ? -21.109 16.266 -3.15 1 91.62 427 MET B N 1
ATOM 7847 C CA . MET B 1 427 ? -20.719 15.828 -1.814 1 91.62 427 MET B CA 1
ATOM 7848 C C . MET B 1 427 ? -21.766 14.914 -1.21 1 91.62 427 MET B C 1
ATOM 7850 O O . MET B 1 427 ? -21.438 13.977 -0.478 1 91.62 427 MET B O 1
ATOM 7854 N N . MET B 1 428 ? -23.047 15.18 -1.524 1 92.62 428 MET B N 1
ATOM 7855 C CA . MET B 1 428 ? -24.156 14.367 -1.018 1 92.62 428 MET B CA 1
ATOM 7856 C C . MET B 1 428 ? -24.094 12.945 -1.583 1 92.62 428 MET B C 1
ATOM 7858 O O . MET B 1 428 ? -24.641 12.016 -0.999 1 92.62 428 MET B O 1
ATOM 7862 N N . ARG B 1 429 ? -23.359 12.797 -2.615 1 94.44 429 ARG B N 1
ATOM 7863 C CA . ARG B 1 429 ? -23.25 11.492 -3.266 1 94.44 429 ARG B CA 1
ATOM 7864 C C . ARG B 1 429 ? -22 10.75 -2.789 1 94.44 429 ARG B C 1
ATOM 7866 O O . ARG B 1 429 ? -21.75 9.617 -3.207 1 94.44 429 ARG B O 1
ATOM 7873 N N . ALA B 1 430 ? -21.312 11.32 -1.87 1 93.5 430 ALA B N 1
ATOM 7874 C CA . ALA B 1 430 ? -19.953 10.852 -1.616 1 93.5 430 ALA B CA 1
ATOM 7875 C C . ALA B 1 430 ? -19.938 9.68 -0.641 1 93.5 430 ALA B C 1
ATOM 7877 O O . ALA B 1 430 ? -19.094 8.797 -0.733 1 93.5 430 ALA B O 1
ATOM 7878 N N . MET B 1 431 ? -20.891 9.531 0.267 1 93.88 431 MET B N 1
ATOM 7879 C CA . MET B 1 431 ? -20.859 8.477 1.279 1 93.88 431 MET B CA 1
ATOM 7880 C C . MET B 1 431 ? -21.25 7.129 0.672 1 93.88 431 MET B C 1
ATOM 7882 O O . MET B 1 431 ? -22.031 7.07 -0.271 1 93.88 431 MET B O 1
ATOM 7886 N N . THR B 1 432 ? -20.703 6.086 1.198 1 93.69 432 THR B N 1
ATOM 7887 C CA . THR B 1 432 ? -20.891 4.766 0.61 1 93.69 432 THR B CA 1
ATOM 7888 C C . THR B 1 432 ? -22.219 4.16 1.054 1 93.69 432 THR B C 1
ATOM 7890 O O . THR B 1 432 ? -22.625 4.324 2.205 1 93.69 432 THR B O 1
ATOM 7893 N N . LEU B 1 433 ? -22.844 3.418 0.161 1 91.75 433 LEU B N 1
ATOM 7894 C CA . LEU B 1 433 ? -24.125 2.785 0.447 1 91.75 433 LEU B CA 1
ATOM 7895 C C . LEU B 1 433 ? -23.953 1.3 0.744 1 91.75 433 LEU B C 1
ATOM 7897 O O . LEU B 1 433 ? -24.781 0.691 1.42 1 91.75 433 LEU B O 1
ATOM 7901 N N . SER B 1 434 ? -22.875 0.721 0.187 1 93.88 434 SER B N 1
ATOM 7902 C CA . SER B 1 434 ? -22.734 -0.728 0.274 1 93.88 434 SER B CA 1
ATOM 7903 C C . SER B 1 434 ? -21.266 -1.14 0.099 1 93.88 434 SER B C 1
ATOM 7905 O O . SER B 1 434 ? -20.438 -0.331 -0.316 1 93.88 434 SER B O 1
ATOM 7907 N N . THR B 1 435 ? -21.047 -2.385 0.458 1 94.81 435 THR B N 1
ATOM 7908 C CA . THR B 1 435 ? -19.703 -2.926 0.25 1 94.81 435 THR B CA 1
ATOM 7909 C C . THR B 1 435 ? -19.375 -2.992 -1.237 1 94.81 435 THR B C 1
ATOM 7911 O O . THR B 1 435 ? -18.219 -2.824 -1.629 1 94.81 435 THR B O 1
ATOM 7914 N N . SER B 1 436 ? -20.328 -3.197 -2.104 1 95.81 436 SER B N 1
ATOM 7915 C CA . SER B 1 436 ? -20.125 -3.215 -3.547 1 95.81 436 SER B CA 1
ATOM 7916 C C . SER B 1 436 ? -19.688 -1.844 -4.059 1 95.81 436 SER B C 1
ATOM 7918 O O . SER B 1 436 ? -18.766 -1.737 -4.871 1 95.81 436 SER B O 1
ATOM 7920 N N . GLU B 1 437 ? -20.391 -0.875 -3.58 1 95.88 437 GLU B N 1
ATOM 7921 C CA . GLU B 1 437 ? -20.031 0.483 -3.973 1 95.88 437 GLU B CA 1
ATOM 7922 C C . GLU B 1 437 ? -18.625 0.847 -3.479 1 95.88 437 GLU B C 1
ATOM 7924 O O . GLU B 1 437 ? -17.875 1.514 -4.184 1 95.88 437 GLU B O 1
ATOM 7929 N N . LEU B 1 438 ? -18.359 0.449 -2.27 1 96.06 438 LEU B N 1
ATOM 7930 C CA . LEU B 1 438 ? -17.031 0.708 -1.724 1 96.06 438 LEU B CA 1
ATOM 7931 C C . LEU B 1 438 ? -15.953 0.019 -2.559 1 96.06 438 LEU B C 1
ATOM 7933 O O . LEU B 1 438 ? -14.914 0.617 -2.859 1 96.06 438 LEU B O 1
ATOM 7937 N N . ARG B 1 439 ? -16.172 -1.227 -2.914 1 95.5 439 ARG B N 1
ATOM 7938 C CA . ARG B 1 439 ? -15.25 -1.953 -3.781 1 95.5 439 ARG B CA 1
ATOM 7939 C C . ARG B 1 439 ? -15.016 -1.199 -5.086 1 95.5 439 ARG B C 1
ATOM 7941 O O . ARG B 1 439 ? -13.875 -1.067 -5.539 1 95.5 439 ARG B O 1
ATOM 7948 N N . GLU B 1 440 ? -16.047 -0.737 -5.691 1 96.06 440 GLU B N 1
ATOM 7949 C CA . GLU B 1 440 ? -15.961 0.013 -6.938 1 96.06 440 GLU B CA 1
ATOM 7950 C C . GLU B 1 440 ? -15.141 1.288 -6.758 1 96.06 440 GLU B C 1
ATOM 7952 O O . GLU B 1 440 ? -14.398 1.686 -7.656 1 96.06 440 GLU B O 1
ATOM 7957 N N . THR B 1 441 ? -15.336 1.876 -5.633 1 96.25 441 THR B N 1
ATOM 7958 C CA . THR B 1 441 ? -14.578 3.088 -5.332 1 96.25 441 THR B CA 1
ATOM 7959 C C . THR B 1 441 ? -13.086 2.787 -5.242 1 96.25 441 THR B C 1
ATOM 7961 O O . THR B 1 441 ? -12.266 3.537 -5.773 1 96.25 441 THR B O 1
ATOM 7964 N N . TYR B 1 442 ? -12.758 1.722 -4.57 1 95.44 442 TYR B N 1
ATOM 7965 C CA . TYR B 1 442 ? -11.352 1.352 -4.469 1 95.44 442 TYR B CA 1
ATOM 7966 C C . TYR B 1 442 ? -10.758 1.087 -5.844 1 95.44 442 TYR B C 1
ATOM 7968 O O . TYR B 1 442 ? -9.641 1.518 -6.141 1 95.44 442 TYR B O 1
ATOM 7976 N N . ALA B 1 443 ? -11.492 0.404 -6.695 1 95.56 443 ALA B N 1
ATOM 7977 C CA . ALA B 1 443 ? -11.039 0.174 -8.062 1 95.56 443 ALA B CA 1
ATOM 7978 C C . ALA B 1 443 ? -10.852 1.493 -8.805 1 95.56 443 ALA B C 1
ATOM 7980 O O . ALA B 1 443 ? -9.883 1.659 -9.555 1 95.56 443 ALA B O 1
ATOM 7981 N N . ALA B 1 444 ? -11.773 2.367 -8.609 1 96.19 444 ALA B N 1
ATOM 7982 C CA . ALA B 1 444 ? -11.734 3.664 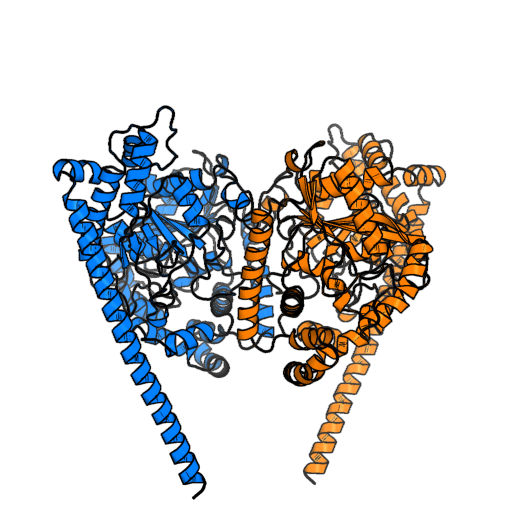-9.281 1 96.19 444 ALA B CA 1
ATOM 7983 C C . ALA B 1 444 ? -10.547 4.492 -8.805 1 96.19 444 ALA B C 1
ATOM 7985 O O . ALA B 1 444 ? -9.938 5.23 -9.586 1 96.19 444 ALA B O 1
ATOM 7986 N N . ILE B 1 445 ? -10.242 4.441 -7.496 1 96.5 445 ILE B N 1
ATOM 7987 C CA . ILE B 1 445 ? -9.102 5.168 -6.953 1 96.5 445 ILE B CA 1
ATOM 7988 C C . ILE B 1 445 ? -7.809 4.652 -7.59 1 96.5 445 ILE B C 1
ATOM 7990 O O . ILE B 1 445 ? -6.961 5.441 -8.008 1 96.5 445 ILE B O 1
ATOM 7994 N N . GLU B 1 446 ? -7.668 3.355 -7.688 1 94.69 446 GLU B N 1
ATOM 7995 C CA . GLU B 1 446 ? -6.484 2.775 -8.312 1 94.69 446 GLU B CA 1
ATOM 7996 C C . GLU B 1 446 ? -6.355 3.223 -9.766 1 94.69 446 GLU B C 1
ATOM 7998 O O . GLU B 1 446 ? -5.258 3.553 -10.227 1 94.69 446 GLU B O 1
ATOM 8003 N N . GLN B 1 447 ? -7.469 3.217 -10.438 1 95 447 GLN B N 1
ATOM 8004 C CA . GLN B 1 447 ? -7.465 3.676 -11.82 1 95 447 GLN B CA 1
ATOM 8005 C C . GLN B 1 447 ? -7.086 5.152 -11.906 1 95 447 GLN B C 1
ATOM 8007 O O . GLN B 1 447 ? -6.293 5.543 -12.766 1 95 447 GLN B O 1
ATOM 8012 N N . TYR B 1 448 ? -7.633 5.984 -11.031 1 96.81 448 TYR B N 1
ATOM 8013 C CA . TYR B 1 448 ? -7.344 7.414 -11.016 1 96.81 448 TYR B CA 1
ATOM 8014 C C . TYR B 1 448 ? -5.863 7.668 -10.758 1 96.81 448 TYR B C 1
ATOM 8016 O O . TYR B 1 448 ? -5.25 8.516 -11.406 1 96.81 448 TYR B O 1
ATOM 8024 N N . ARG B 1 449 ? -5.281 6.953 -9.82 1 96.56 449 ARG B N 1
ATOM 8025 C CA . ARG B 1 449 ? -3.854 7.051 -9.539 1 96.56 449 ARG B CA 1
ATOM 8026 C C . ARG B 1 449 ? -3.023 6.734 -10.773 1 96.56 449 ARG B C 1
ATOM 8028 O O . ARG B 1 449 ? -2.08 7.457 -11.102 1 96.56 449 ARG B O 1
ATOM 8035 N N . GLY B 1 450 ? -3.416 5.66 -11.422 1 94.69 450 GLY B N 1
ATOM 8036 C CA . GLY B 1 450 ? -2.719 5.277 -12.641 1 94.69 450 GLY B CA 1
ATOM 8037 C C . GLY B 1 450 ? -2.834 6.309 -13.742 1 94.69 450 GLY B C 1
ATOM 8038 O O . GLY B 1 450 ? -1.838 6.652 -14.383 1 94.69 450 GLY B O 1
ATOM 8039 N N . ASP B 1 451 ? -4.02 6.805 -13.961 1 94.94 451 ASP B N 1
ATOM 8040 C CA . ASP B 1 451 ? -4.273 7.789 -15.008 1 94.94 451 ASP B CA 1
ATOM 8041 C C . ASP B 1 451 ? -3.521 9.086 -14.742 1 94.94 451 ASP B C 1
ATOM 8043 O O . ASP B 1 451 ? -2.979 9.695 -15.664 1 94.94 451 ASP B O 1
ATOM 8047 N N . PHE B 1 452 ? -3.547 9.492 -13.5 1 97.38 452 PHE B N 1
ATOM 8048 C CA . PHE B 1 452 ? -2.879 10.734 -13.125 1 97.38 452 PHE B CA 1
ATOM 8049 C C . PHE B 1 452 ? -1.375 10.633 -13.344 1 97.38 452 PHE B C 1
ATOM 8051 O O . PHE B 1 452 ? -0.756 11.547 -13.891 1 97.38 452 PHE B O 1
ATOM 8058 N N . SER B 1 453 ? -0.793 9.555 -12.922 1 95 453 SER B N 1
ATOM 8059 C CA . SER B 1 453 ? 0.632 9.32 -13.117 1 95 453 SER B CA 1
ATOM 8060 C C . SER B 1 453 ? 0.987 9.297 -14.602 1 95 453 SER B C 1
ATOM 8062 O O . SER B 1 453 ? 2.016 9.844 -15.008 1 95 453 SER B O 1
ATOM 8064 N N . LYS B 1 454 ? 0.205 8.617 -15.406 1 94.12 454 LYS B N 1
ATOM 8065 C CA . LYS B 1 454 ? 0.433 8.562 -16.844 1 94.12 454 LYS B CA 1
ATOM 8066 C C . LYS B 1 454 ? 0.359 9.961 -17.469 1 94.12 454 LYS B C 1
ATOM 8068 O O . LYS B 1 454 ? 1.165 10.297 -18.328 1 94.12 454 LYS B O 1
ATOM 8073 N N . LEU B 1 455 ? -0.642 10.734 -17.016 1 96.94 455 LEU B N 1
ATOM 8074 C CA . LEU B 1 455 ? -0.797 12.102 -17.5 1 96.94 455 LEU B CA 1
ATOM 8075 C C . LEU B 1 455 ? 0.46 12.922 -17.234 1 96.94 455 LEU B C 1
ATOM 8077 O O . LEU B 1 455 ? 0.917 13.664 -18.094 1 96.94 455 LEU B O 1
ATOM 8081 N N . MET B 1 456 ? 1.001 12.844 -16.047 1 97.88 456 MET B N 1
ATOM 8082 C CA . MET B 1 456 ? 2.227 13.562 -15.719 1 97.88 456 MET B CA 1
ATOM 8083 C C . MET B 1 456 ? 3.395 13.07 -16.562 1 97.88 456 MET B C 1
ATOM 8085 O O . MET B 1 456 ? 4.191 13.867 -17.062 1 97.88 456 MET B O 1
ATOM 8089 N N . LEU B 1 457 ? 3.508 11.758 -16.719 1 95.38 457 LEU B N 1
ATOM 8090 C CA . LEU B 1 457 ? 4.574 11.172 -17.516 1 95.38 457 LEU B CA 1
ATOM 8091 C C . LEU B 1 457 ? 4.488 11.648 -18.969 1 95.38 457 LEU B C 1
ATOM 8093 O O . LEU B 1 457 ? 5.504 12 -19.562 1 95.38 457 LEU B O 1
ATOM 8097 N N . ASP B 1 458 ? 3.279 11.641 -19.5 1 95.62 458 ASP B N 1
ATOM 8098 C CA . ASP B 1 458 ? 3.064 12.039 -20.875 1 95.62 458 ASP B CA 1
ATOM 8099 C C . ASP B 1 458 ? 3.457 13.5 -21.109 1 95.62 458 ASP B C 1
ATOM 8101 O O . ASP B 1 458 ? 3.793 13.898 -22.219 1 95.62 458 ASP B O 1
ATOM 8105 N N . ASN B 1 459 ? 3.439 14.297 -20.078 1 97.38 459 ASN B N 1
ATOM 8106 C CA . ASN B 1 459 ? 3.779 15.711 -20.172 1 97.38 459 ASN B CA 1
ATOM 8107 C C . ASN B 1 459 ? 5.164 16 -19.609 1 97.38 459 ASN B C 1
ATOM 8109 O O . ASN B 1 459 ? 5.539 17.156 -19.422 1 97.38 459 ASN B O 1
ATOM 8113 N N . ASP B 1 460 ? 5.891 14.961 -19.25 1 97.38 460 ASP B N 1
ATOM 8114 C CA . ASP B 1 460 ? 7.246 15.039 -18.719 1 97.38 460 ASP B CA 1
ATOM 8115 C C . ASP B 1 460 ? 7.293 15.914 -17.469 1 97.38 460 ASP B C 1
ATOM 8117 O O . ASP B 1 460 ? 8.156 16.781 -17.328 1 97.38 460 ASP B O 1
ATOM 8121 N N . LEU B 1 461 ? 6.316 15.797 -16.578 1 98.62 461 LEU B N 1
ATOM 8122 C CA . LEU B 1 461 ? 6.25 16.594 -15.367 1 98.62 461 LEU B CA 1
ATOM 8123 C C . LEU B 1 461 ? 6.883 15.852 -14.195 1 98.62 461 LEU B C 1
ATOM 8125 O O . LEU B 1 461 ? 6.609 14.664 -13.984 1 98.62 461 LEU B O 1
ATOM 8129 N N . ASP B 1 462 ? 7.66 16.562 -13.398 1 98.5 462 ASP B N 1
ATOM 8130 C CA . ASP B 1 462 ? 8.312 16 -12.219 1 98.5 462 ASP B CA 1
ATOM 8131 C C . ASP B 1 462 ? 7.523 16.312 -10.953 1 98.5 462 ASP B C 1
ATOM 8133 O O . ASP B 1 462 ? 7.582 15.57 -9.977 1 98.5 462 ASP B O 1
ATOM 8137 N N . ALA B 1 463 ? 6.848 17.438 -10.977 1 98.81 463 ALA B N 1
ATOM 8138 C CA . ALA B 1 463 ? 6.16 17.938 -9.789 1 98.81 463 ALA B CA 1
ATOM 8139 C C . ALA B 1 463 ? 5.027 18.891 -10.18 1 98.81 463 ALA B C 1
ATOM 8141 O O . ALA B 1 463 ? 4.855 19.219 -11.359 1 98.81 463 ALA B O 1
ATOM 8142 N N . LEU B 1 464 ? 4.254 19.203 -9.164 1 98.94 464 LEU B N 1
ATOM 8143 C CA . LEU B 1 464 ? 3.156 20.156 -9.344 1 98.94 464 LEU B CA 1
ATOM 8144 C C . LEU B 1 464 ? 3.256 21.297 -8.352 1 98.94 464 LEU B C 1
ATOM 8146 O O . LEU B 1 464 ? 3.627 21.094 -7.191 1 98.94 464 LEU B O 1
ATOM 8150 N N . LEU B 1 465 ? 2.965 22.5 -8.781 1 98.94 465 LEU B N 1
ATOM 8151 C CA . LEU B 1 465 ? 2.854 23.719 -7.98 1 98.94 465 LEU B CA 1
ATOM 8152 C C . LEU B 1 465 ? 1.416 24.219 -7.961 1 98.94 465 LEU B C 1
ATOM 8154 O O . LEU B 1 465 ? 0.814 24.438 -9.016 1 98.94 465 LEU B O 1
ATOM 8158 N N . CYS B 1 466 ? 0.837 24.375 -6.805 1 98.94 466 CYS B N 1
ATOM 8159 C CA . CYS B 1 466 ? -0.564 24.766 -6.73 1 98.94 466 CYS B CA 1
ATOM 8160 C C . CYS B 1 466 ? -0.889 25.375 -5.371 1 98.94 466 CYS B C 1
ATOM 8162 O O . CYS B 1 466 ? -0.017 25.469 -4.504 1 98.94 466 CYS B O 1
ATOM 8164 N N . PRO B 1 467 ? -2.107 25.922 -5.164 1 98.81 467 PRO B N 1
ATOM 8165 C CA . PRO B 1 467 ? -2.525 26.406 -3.844 1 98.81 467 PRO B CA 1
ATOM 8166 C C . PRO B 1 467 ? -2.586 25.281 -2.801 1 98.81 467 PRO B C 1
ATOM 8168 O O . PRO B 1 467 ? -2.799 24.125 -3.148 1 98.81 467 PRO B O 1
ATOM 8171 N N . PRO B 1 468 ? -2.391 25.578 -1.583 1 98.31 468 PRO B N 1
ATOM 8172 C CA . PRO B 1 468 ? -2.596 24.578 -0.521 1 98.31 468 PRO B CA 1
ATOM 8173 C C . PRO B 1 468 ? -4.023 24.578 0.018 1 98.31 468 PRO B C 1
ATOM 8175 O O . PRO B 1 468 ? -4.422 23.656 0.72 1 98.31 468 PRO B O 1
ATOM 8178 N N . GLN B 1 469 ? -4.77 25.625 -0.297 1 97.19 469 GLN B N 1
ATOM 8179 C CA . GLN B 1 469 ? -6.094 25.844 0.279 1 97.19 469 GLN B CA 1
ATOM 8180 C C . GLN B 1 469 ? -6.867 26.906 -0.503 1 97.19 469 GLN B C 1
ATOM 8182 O O . GLN B 1 469 ? -6.305 27.578 -1.365 1 97.19 469 GLN B O 1
ATOM 8187 N N . VAL B 1 470 ? -8.203 26.984 -0.195 1 97.75 470 VAL B N 1
ATOM 8188 C CA . VAL B 1 470 ? -9.055 28 -0.811 1 97.75 470 VAL B CA 1
ATOM 8189 C C . VAL B 1 470 ? -8.961 29.297 -0.023 1 97.75 470 VAL B C 1
ATOM 8191 O O . VAL B 1 470 ? -9.008 30.391 -0.604 1 97.75 470 VAL B O 1
ATOM 8194 N N . LEU B 1 471 ? -8.758 29.188 1.286 1 97.81 471 LEU B N 1
ATOM 8195 C CA . LEU B 1 471 ? -8.906 30.297 2.217 1 97.81 471 LEU B CA 1
ATOM 8196 C C . LEU B 1 471 ? -7.551 30.766 2.746 1 97.81 471 LEU B C 1
ATOM 8198 O O . LEU B 1 471 ? -6.609 29.969 2.814 1 97.81 471 LEU B O 1
ATOM 8202 N N . VAL B 1 472 ? -7.598 32.094 3.07 1 97.06 472 VAL B N 1
ATOM 8203 C CA . VAL B 1 472 ? -6.523 32.625 3.91 1 97.06 472 VAL B CA 1
ATOM 8204 C C . VAL B 1 472 ? -6.957 32.594 5.375 1 97.06 472 VAL B C 1
ATOM 8206 O O . VAL B 1 472 ? -7.953 33.219 5.746 1 97.06 472 VAL B O 1
ATOM 8209 N N . THR B 1 473 ? -6.219 32.125 6.363 1 97.38 473 THR B N 1
ATOM 8210 C CA . TH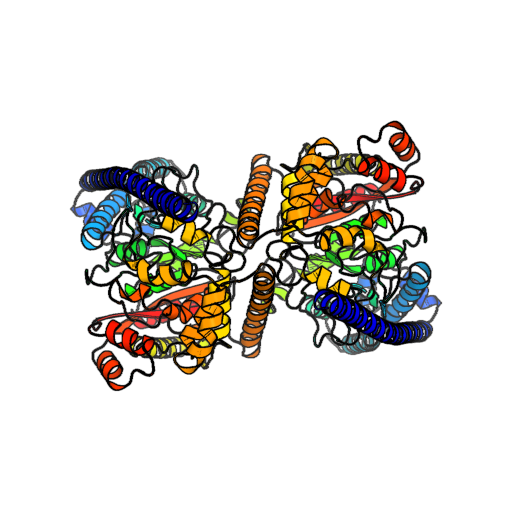R B 1 473 ? -6.398 31.891 7.797 1 97.38 473 THR B CA 1
ATOM 8211 C C . THR B 1 473 ? -7.789 32.344 8.242 1 97.38 473 THR B C 1
ATOM 8213 O O . THR B 1 473 ? -7.973 33.469 8.688 1 97.38 473 THR B O 1
ATOM 8216 N N . PRO B 1 474 ? -8.711 31.531 8.273 1 96.62 474 PRO B N 1
ATOM 8217 C CA . PRO B 1 474 ? -10.086 31.922 8.602 1 96.62 474 PRO B CA 1
ATOM 8218 C C . PRO B 1 474 ? -10.359 31.906 10.109 1 96.62 474 PRO B C 1
ATOM 8220 O O . PRO B 1 474 ? -9.5 31.484 10.891 1 96.62 474 PRO B O 1
ATOM 8223 N N . LYS B 1 475 ? -11.562 32.406 10.414 1 95.69 475 LYS B N 1
ATOM 8224 C CA . LYS B 1 475 ? -12.039 32.312 11.789 1 95.69 475 LYS B CA 1
ATOM 8225 C C . LYS B 1 475 ? -12.312 30.844 12.164 1 95.69 475 LYS B C 1
ATOM 8227 O O . LYS B 1 475 ? -12.438 29.984 11.289 1 95.69 475 LYS B O 1
ATOM 8232 N N . HIS B 1 476 ? -12.469 30.547 13.453 1 94.94 476 HIS B N 1
ATOM 8233 C CA . HIS B 1 476 ? -12.523 29.203 14.008 1 94.94 476 HIS B CA 1
ATOM 8234 C C . HIS B 1 476 ? -13.742 28.453 13.484 1 94.94 476 HIS B C 1
ATOM 8236 O O . HIS B 1 476 ? -13.719 27.219 13.367 1 94.94 476 HIS B O 1
ATOM 8242 N N . ASP B 1 477 ? -14.781 29.094 13.156 1 89.88 477 ASP B N 1
ATOM 8243 C CA . ASP B 1 477 ? -16.047 28.406 12.852 1 89.88 477 ASP B CA 1
ATOM 8244 C C . ASP B 1 477 ? -16.156 28.109 11.367 1 89.88 477 ASP B C 1
ATOM 8246 O O . ASP B 1 477 ? -17.031 27.328 10.953 1 89.88 477 ASP B O 1
ATOM 8250 N N . ILE B 1 478 ? -15.297 28.625 10.531 1 92.19 478 ILE B N 1
ATOM 8251 C CA . ILE B 1 478 ? -15.445 28.594 9.086 1 92.19 478 ILE B CA 1
ATOM 8252 C C . ILE B 1 478 ? -15.164 27.188 8.562 1 92.19 478 ILE B C 1
ATOM 8254 O O . ILE B 1 478 ? -15.875 26.703 7.684 1 92.19 478 ILE B O 1
ATOM 8258 N N . PRO B 1 479 ? -14.156 26.484 9.078 1 91.5 479 PRO B N 1
ATOM 8259 C CA . PRO B 1 479 ? -13.844 25.156 8.539 1 91.5 479 PRO B CA 1
ATOM 8260 C C . PRO B 1 479 ? -15.039 24.203 8.602 1 91.5 479 PRO B C 1
ATOM 8262 O O . PRO B 1 479 ? -15.227 23.391 7.699 1 91.5 479 PRO B O 1
ATOM 8265 N N . GLY B 1 480 ? -15.836 24.25 9.586 1 88.12 480 GLY B N 1
ATOM 8266 C CA . GLY B 1 480 ? -17 23.406 9.703 1 88.12 480 GLY B CA 1
ATOM 8267 C C . GLY B 1 480 ? -18.078 23.703 8.664 1 88.12 480 GLY B C 1
ATOM 8268 O O . GLY B 1 480 ? -18.906 22.844 8.359 1 88.12 480 GLY B O 1
ATOM 8269 N N . LYS B 1 481 ? -17.969 24.875 8.078 1 88.06 481 LYS B N 1
ATOM 8270 C CA . LYS B 1 481 ? -18.969 25.328 7.121 1 88.06 481 LYS B CA 1
ATOM 8271 C C . LYS B 1 481 ? -18.484 25.141 5.688 1 88.06 481 LYS B C 1
ATOM 8273 O O . LYS B 1 481 ? -19.297 25.141 4.75 1 88.06 481 LYS B O 1
ATOM 8278 N N . LEU B 1 482 ? -17.219 25.031 5.531 1 90.25 482 LEU B N 1
ATOM 8279 C CA . LEU B 1 482 ? -16.625 24.906 4.203 1 90.25 482 LEU B CA 1
ATOM 8280 C C . LEU B 1 482 ? -15.727 23.688 4.117 1 90.25 482 LEU B C 1
ATOM 8282 O O . LEU B 1 482 ? -14.562 23.781 3.719 1 90.25 482 LEU B O 1
ATOM 8286 N N . PHE B 1 483 ? -16.281 22.562 4.359 1 82.25 483 PHE B N 1
ATOM 8287 C CA . PHE B 1 483 ? -15.516 21.328 4.359 1 82.25 483 PHE B CA 1
ATOM 8288 C C . PHE B 1 483 ? -14.992 21.016 2.965 1 82.25 483 PHE B C 1
ATOM 8290 O O . PHE B 1 483 ? -13.992 20.297 2.814 1 82.25 483 PHE B O 1
ATOM 8297 N N . SER B 1 484 ? -15.547 21.547 1.925 1 82.88 484 SER B N 1
ATOM 8298 C CA . SER B 1 484 ? -15.188 21.281 0.535 1 82.88 484 SER B CA 1
ATOM 8299 C C . SER B 1 484 ? -13.93 22.047 0.132 1 82.88 484 SER B C 1
ATOM 8301 O O . SER B 1 484 ? -13.383 21.828 -0.949 1 82.88 484 SER B O 1
ATOM 8303 N N . ALA B 1 485 ? -13.391 22.859 0.991 1 90.31 485 ALA B N 1
ATOM 8304 C CA . ALA B 1 485 ? -12.25 23.703 0.66 1 90.31 485 ALA B CA 1
ATOM 8305 C C . ALA B 1 485 ? -10.938 22.922 0.781 1 90.31 485 ALA B C 1
ATOM 8307 O O . ALA B 1 485 ? -9.859 23.5 0.642 1 90.31 485 ALA B O 1
ATOM 8308 N N . VAL B 1 486 ? -11 21.578 0.874 1 93.94 486 VAL B N 1
ATOM 8309 C CA . VAL B 1 486 ? -9.781 20.812 1.107 1 93.94 486 VAL B CA 1
ATOM 8310 C C . VAL B 1 486 ? -9.344 20.141 -0.189 1 93.94 486 VAL B C 1
ATOM 8312 O O . VAL B 1 486 ? -8.453 19.281 -0.181 1 93.94 486 VAL B O 1
ATOM 8315 N N . SER B 1 487 ? -9.938 20.516 -1.357 1 96.88 487 SER B N 1
ATOM 8316 C CA . SER B 1 487 ? -9.672 19.812 -2.615 1 96.88 487 SER B CA 1
ATOM 8317 C C . SER B 1 487 ? -8.203 19.906 -3.006 1 96.88 487 SER B C 1
ATOM 8319 O O . SER B 1 487 ? -7.637 18.953 -3.533 1 96.88 487 SER B O 1
ATOM 8321 N N . TYR B 1 488 ? -7.52 20.984 -2.658 1 98.19 488 TYR B N 1
ATOM 8322 C CA . TYR B 1 488 ? -6.148 21.234 -3.088 1 98.19 488 TYR B CA 1
ATOM 8323 C C . TYR B 1 488 ? -5.172 20.328 -2.342 1 98.19 488 TYR B C 1
ATOM 8325 O O . TYR B 1 488 ? -4.09 20.031 -2.844 1 98.19 488 TYR B O 1
ATOM 8333 N N . THR B 1 489 ? -5.512 19.906 -1.153 1 97.94 489 THR B N 1
ATOM 8334 C CA . THR B 1 489 ? -4.652 19.016 -0.388 1 97.94 489 THR B CA 1
ATOM 8335 C C . THR B 1 489 ? -5.141 17.562 -0.504 1 97.94 489 THR B C 1
ATOM 8337 O O . THR B 1 489 ? -4.332 16.641 -0.643 1 97.94 489 THR B O 1
ATOM 8340 N N . ALA B 1 490 ? -6.469 17.375 -0.522 1 97.31 490 ALA B N 1
ATOM 8341 C CA . ALA B 1 490 ? -7.066 16.047 -0.581 1 97.31 490 ALA B CA 1
ATOM 8342 C C . ALA B 1 490 ? -6.598 15.281 -1.819 1 97.31 490 ALA B C 1
ATOM 8344 O O . ALA B 1 490 ? -6.43 14.062 -1.78 1 97.31 490 ALA B O 1
ATOM 8345 N N . LEU B 1 491 ? -6.387 16.016 -2.895 1 98 491 LEU B N 1
ATOM 8346 C CA . LEU B 1 491 ? -5.922 15.406 -4.137 1 98 491 LEU B CA 1
ATOM 8347 C C . LEU B 1 491 ? -4.645 14.602 -3.904 1 98 491 LEU B C 1
ATOM 8349 O O . LEU B 1 491 ? -4.535 13.461 -4.348 1 98 491 LEU B O 1
ATOM 8353 N N . PHE B 1 492 ? -3.76 15.148 -3.188 1 98.25 492 PHE B N 1
ATOM 8354 C CA . PHE B 1 492 ? -2.441 14.531 -3.064 1 98.25 492 PHE B CA 1
ATOM 8355 C C . PHE B 1 492 ? -2.445 13.461 -1.985 1 98.25 492 PHE B C 1
ATOM 8357 O O . PHE B 1 492 ? -1.54 12.625 -1.931 1 98.25 492 PHE B O 1
ATOM 8364 N N . ASN B 1 493 ? -3.441 13.469 -1.095 1 97.44 493 ASN B N 1
ATOM 8365 C CA . ASN B 1 493 ? -3.662 12.32 -0.224 1 97.44 493 ASN B CA 1
ATOM 8366 C C . ASN B 1 493 ? -4.238 11.141 -0.993 1 97.44 493 ASN B C 1
ATOM 8368 O O . ASN B 1 493 ? -3.826 10 -0.784 1 97.44 493 ASN B O 1
ATOM 8372 N N . LEU B 1 494 ? -5.195 11.484 -1.871 1 97.75 494 LEU B N 1
ATOM 8373 C CA . LEU B 1 494 ? -5.762 10.414 -2.688 1 97.75 494 LEU B CA 1
ATOM 8374 C C . LEU B 1 494 ? -4.703 9.805 -3.6 1 97.75 494 LEU B C 1
ATOM 8376 O O . LEU B 1 494 ? -4.684 8.594 -3.814 1 97.75 494 LEU B O 1
ATOM 8380 N N . LEU B 1 495 ? -3.82 10.633 -4.098 1 97.75 495 LEU B N 1
ATOM 8381 C CA . LEU B 1 495 ? -2.764 10.188 -5 1 97.75 495 LEU B CA 1
ATOM 8382 C C . LEU B 1 495 ? -1.599 9.586 -4.219 1 97.75 495 LEU B C 1
ATOM 8384 O O . LEU B 1 495 ? -0.723 8.945 -4.797 1 97.75 495 LEU B O 1
ATOM 8388 N N . ASP B 1 496 ? -1.532 9.875 -2.947 1 97.38 496 ASP B N 1
ATOM 8389 C CA . ASP B 1 496 ? -0.435 9.492 -2.064 1 97.38 496 ASP B CA 1
ATOM 8390 C C . ASP B 1 496 ? 0.875 10.141 -2.502 1 97.38 496 ASP B C 1
ATOM 8392 O O . ASP B 1 496 ? 1.932 9.508 -2.469 1 97.38 496 ASP B O 1
ATOM 8396 N N . PHE B 1 497 ? 0.815 11.344 -3.008 1 98.38 497 PHE B N 1
ATOM 8397 C CA . PHE B 1 497 ? 2.002 12.102 -3.385 1 98.38 497 PHE B CA 1
ATOM 8398 C C . PHE B 1 497 ? 2.678 12.695 -2.154 1 98.38 497 PHE B C 1
ATOM 8400 O O . PHE B 1 497 ? 2.021 12.961 -1.146 1 98.38 497 PHE B O 1
ATOM 8407 N N . GLY B 1 498 ? 4.031 12.82 -2.172 1 98.31 498 GLY B N 1
ATOM 8408 C CA . GLY B 1 498 ? 4.637 13.789 -1.271 1 98.31 498 GLY B CA 1
ATOM 8409 C C . GLY B 1 498 ? 4.25 15.219 -1.585 1 98.31 498 GLY B C 1
ATOM 8410 O O . GLY B 1 498 ? 4.172 15.609 -2.754 1 98.31 498 GLY B O 1
ATOM 8411 N N . ALA B 1 499 ? 3.873 15.945 -0.568 1 98.81 499 ALA B N 1
ATOM 8412 C CA . ALA B 1 499 ? 3.422 17.328 -0.772 1 98.81 499 ALA B CA 1
ATOM 8413 C C . ALA B 1 499 ? 3.824 18.219 0.4 1 98.81 499 ALA B C 1
ATOM 8415 O O . ALA B 1 499 ? 3.668 17.828 1.562 1 98.81 499 ALA B O 1
ATOM 8416 N N . GLY B 1 500 ? 4.441 19.312 0.098 1 98.88 500 GLY B N 1
ATOM 8417 C CA . GLY B 1 500 ? 4.879 20.25 1.118 1 98.88 500 GLY B CA 1
ATOM 8418 C C . GLY B 1 500 ? 4.496 21.688 0.814 1 98.88 500 GLY B C 1
ATOM 8419 O O . GLY B 1 500 ? 3.967 21.969 -0.26 1 98.88 500 GLY B O 1
ATOM 8420 N N . VAL B 1 501 ? 4.645 22.531 1.806 1 98.94 501 VAL B N 1
ATOM 8421 C CA . VAL B 1 501 ? 4.258 23.938 1.675 1 98.94 501 VAL B CA 1
ATOM 8422 C C . VAL B 1 501 ? 5.332 24.828 2.293 1 98.94 501 VAL B C 1
ATOM 8424 O O . VAL B 1 501 ? 6.023 24.422 3.232 1 98.94 501 VAL B O 1
ATOM 8427 N N . VAL B 1 502 ? 5.461 26.031 1.775 1 98.81 502 VAL B N 1
ATOM 8428 C CA . VAL B 1 502 ? 6.32 27.062 2.336 1 98.81 502 VAL B CA 1
ATOM 8429 C C . VAL B 1 502 ? 5.648 28.422 2.178 1 98.81 502 VAL B C 1
ATOM 8431 O O . VAL B 1 502 ? 4.805 28.609 1.299 1 98.81 502 VAL B O 1
ATOM 8434 N N . ASN B 1 503 ? 5.984 29.297 3.057 1 98.62 503 ASN B N 1
ATOM 8435 C CA . ASN B 1 503 ? 5.465 30.656 2.988 1 98.62 503 ASN B CA 1
ATOM 8436 C C . ASN B 1 503 ? 6.098 31.438 1.845 1 98.62 503 ASN B C 1
ATOM 8438 O O . ASN B 1 503 ? 7.312 31.359 1.633 1 98.62 503 ASN B O 1
ATOM 8442 N N . VAL B 1 504 ? 5.297 32.156 1.138 1 98.31 504 VAL B N 1
ATOM 8443 C CA . VAL B 1 504 ? 5.789 32.906 -0.02 1 98.31 504 VAL B CA 1
ATOM 8444 C C . VAL B 1 504 ? 5.566 34.406 0.188 1 98.31 504 VAL B C 1
ATOM 8446 O O . VAL B 1 504 ? 6.383 35.219 -0.234 1 98.31 504 VAL B O 1
ATOM 8449 N N . THR B 1 505 ? 4.473 34.719 0.74 1 98.19 505 THR B N 1
ATOM 8450 C CA . THR B 1 505 ? 4.086 36.125 0.856 1 98.19 505 THR B CA 1
ATOM 8451 C C . THR B 1 505 ? 3.031 36.312 1.945 1 98.19 505 THR B C 1
ATOM 8453 O O . THR B 1 505 ? 2.877 35.438 2.816 1 98.19 505 THR B O 1
ATOM 8456 N N . LYS B 1 506 ? 2.449 37.469 2.045 1 98.19 506 LYS B N 1
ATOM 8457 C CA . LYS B 1 506 ? 1.322 37.812 2.912 1 98.19 506 LYS B CA 1
ATOM 8458 C C . LYS B 1 506 ? 0.169 38.406 2.113 1 98.19 506 LYS B C 1
ATOM 8460 O O . LYS B 1 506 ? 0.357 38.844 0.976 1 98.19 506 LYS B O 1
ATOM 8465 N N . VAL B 1 507 ? -0.924 38.375 2.695 1 98.38 507 VAL B N 1
ATOM 8466 C CA . VAL B 1 507 ? -2.068 39.031 2.078 1 98.38 507 VAL B CA 1
ATOM 8467 C C . VAL B 1 507 ? -1.817 40.531 2.012 1 98.38 507 VAL B C 1
ATOM 8469 O O . VAL B 1 507 ? -1.425 41.156 3.006 1 98.38 507 VAL B O 1
ATOM 8472 N N . LYS B 1 508 ? -2.059 41.094 0.848 1 98.31 508 LYS B N 1
ATOM 8473 C CA . LYS B 1 508 ? -1.895 42.531 0.641 1 98.31 508 LYS B CA 1
ATOM 8474 C C . LYS B 1 508 ? -3.248 43.219 0.498 1 98.31 508 LYS B C 1
ATOM 8476 O O . LYS B 1 508 ? -4.27 42.562 0.295 1 98.31 508 LYS B O 1
ATOM 8481 N N . ALA B 1 509 ? -3.168 44.5 0.569 1 97.94 509 ALA B N 1
ATOM 8482 C CA . ALA B 1 509 ? -4.383 45.312 0.419 1 97.94 509 ALA B CA 1
ATOM 8483 C C . ALA B 1 509 ? -5.008 45.094 -0.959 1 97.94 509 ALA B C 1
ATOM 8485 O O . ALA B 1 509 ? -6.23 45.062 -1.097 1 97.94 509 ALA B O 1
ATOM 8486 N N . GLU B 1 510 ? -4.176 44.969 -1.907 1 97.62 510 GLU B N 1
ATOM 8487 C CA . GLU B 1 510 ? -4.648 44.781 -3.273 1 97.62 510 GLU B CA 1
ATOM 8488 C C . GLU B 1 510 ? -5.391 43.438 -3.406 1 97.62 510 GLU B C 1
ATOM 8490 O O . GLU B 1 510 ? -6.352 43.344 -4.172 1 97.62 510 GLU B O 1
ATOM 8495 N N . ASP B 1 511 ? -4.91 42.438 -2.711 1 97.69 511 ASP B N 1
ATOM 8496 C CA . ASP B 1 511 ? -5.578 41.156 -2.719 1 97.69 511 ASP B CA 1
ATOM 8497 C C . ASP B 1 511 ? -6.996 41.25 -2.164 1 97.69 511 ASP B C 1
ATOM 8499 O O . ASP B 1 511 ? -7.922 40.625 -2.68 1 97.69 511 ASP B O 1
ATOM 8503 N N . GLU B 1 512 ? -7.094 41.906 -1.08 1 96.19 512 GLU B N 1
ATOM 8504 C CA . GLU B 1 512 ? -8.398 42.094 -0.455 1 96.19 512 GLU B CA 1
ATOM 8505 C C . GLU B 1 512 ? -9.352 42.844 -1.378 1 96.19 512 GLU B C 1
ATOM 8507 O O . GLU B 1 512 ? -10.547 42.531 -1.433 1 96.19 512 GLU B O 1
ATOM 8512 N N . GLN B 1 513 ? -8.844 43.875 -2.07 1 96.94 513 GLN B N 1
ATOM 8513 C CA . GLN B 1 513 ? -9.664 44.594 -3.033 1 96.94 513 GLN B CA 1
ATOM 8514 C C . GLN B 1 513 ? -10.172 43.688 -4.137 1 96.94 513 GLN B C 1
ATOM 8516 O O . GLN B 1 513 ? -11.344 43.75 -4.52 1 96.94 513 GLN B O 1
ATOM 8521 N N . LYS B 1 514 ? -9.281 42.906 -4.617 1 96.75 514 LYS B N 1
ATOM 8522 C CA . LYS B 1 514 ? -9.664 41.938 -5.652 1 96.75 514 LYS B CA 1
ATOM 8523 C C . LYS B 1 514 ? -10.688 40.938 -5.129 1 96.75 514 LYS B C 1
ATOM 8525 O O . LYS B 1 514 ? -11.586 40.531 -5.863 1 96.75 514 LYS B O 1
ATOM 8530 N N . LEU B 1 515 ? -10.516 40.5 -3.902 1 96.31 515 LEU B N 1
ATOM 8531 C CA . LEU B 1 515 ? -11.469 39.594 -3.254 1 96.31 515 LEU B CA 1
ATOM 8532 C C . LEU B 1 515 ? -12.867 40.219 -3.248 1 96.31 515 LEU B C 1
ATOM 8534 O O . LEU B 1 515 ? -13.844 39.531 -3.568 1 96.31 515 LEU B O 1
ATOM 8538 N N . LEU B 1 516 ? -12.945 41.438 -2.936 1 94.81 516 LEU B N 1
ATOM 8539 C CA . LEU B 1 516 ? -14.219 42.156 -2.816 1 94.81 516 LEU B CA 1
ATOM 8540 C C . LEU B 1 516 ? -14.844 42.375 -4.191 1 94.81 516 LEU B C 1
ATOM 8542 O O . LEU B 1 516 ? -16.062 42.25 -4.359 1 94.81 516 LEU B O 1
ATOM 8546 N N . SER B 1 517 ? -14.016 42.594 -5.168 1 95.06 517 SER B N 1
ATOM 8547 C CA . SER B 1 517 ? -14.531 43.031 -6.457 1 95.06 517 SER B CA 1
ATOM 8548 C C . SER B 1 517 ? -14.703 41.875 -7.43 1 95.06 517 SER B C 1
ATOM 8550 O O . SER B 1 517 ? -15.648 41.844 -8.219 1 95.06 517 SER B O 1
ATOM 8552 N N . ASP B 1 518 ? -13.82 40.875 -7.363 1 93.81 518 ASP B N 1
ATOM 8553 C CA . ASP B 1 518 ? -13.695 39.969 -8.5 1 93.81 518 ASP B CA 1
ATOM 8554 C C . ASP B 1 518 ? -13.969 38.531 -8.07 1 93.81 518 ASP B C 1
ATOM 8556 O O . ASP B 1 518 ? -14.211 37.656 -8.914 1 93.81 518 ASP B O 1
ATOM 8560 N N . TYR B 1 519 ? -13.953 38.25 -6.824 1 95.38 519 TYR B N 1
ATOM 8561 C CA . TYR B 1 519 ? -14.109 36.875 -6.375 1 95.38 519 TYR B CA 1
ATOM 8562 C C . TYR B 1 519 ? -15.523 36.344 -6.648 1 95.38 519 TYR B C 1
ATOM 8564 O O . TYR B 1 519 ? -16.5 37.094 -6.449 1 95.38 519 TYR B O 1
ATOM 8572 N N . PRO B 1 520 ? -15.602 35.094 -7.145 1 93.56 520 PRO B N 1
ATOM 8573 C CA . PRO B 1 520 ? -16.922 34.531 -7.496 1 93.56 520 PRO B CA 1
ATOM 8574 C C . PRO B 1 520 ? -17.875 34.531 -6.309 1 93.56 520 PRO B C 1
ATOM 8576 O O . PRO B 1 520 ? -17.453 34.344 -5.168 1 93.56 520 PRO B O 1
ATOM 8579 N N . GLN B 1 521 ? -19.141 34.688 -6.574 1 92.94 521 GLN B N 1
ATOM 8580 C CA . GLN B 1 521 ? -20.203 34.625 -5.574 1 92.94 521 GLN B CA 1
ATOM 8581 C C . GLN B 1 521 ? -21.406 33.844 -6.102 1 92.94 521 GLN B C 1
ATOM 8583 O O . GLN B 1 521 ? -22.547 34.156 -5.777 1 92.94 521 GLN B O 1
ATOM 8588 N N . THR B 1 522 ? -21.109 32.844 -6.949 1 89.25 522 THR B N 1
ATOM 8589 C CA . THR B 1 522 ? -22.141 32.156 -7.691 1 89.25 522 THR B CA 1
ATOM 8590 C C . THR B 1 522 ? -22.922 31.203 -6.773 1 89.25 522 THR B C 1
ATOM 8592 O O . THR B 1 522 ? -24.016 30.766 -7.121 1 89.25 522 THR B O 1
ATOM 8595 N N . ASP B 1 523 ? -22.422 30.844 -5.617 1 89.44 523 ASP B N 1
ATOM 8596 C CA . ASP B 1 523 ? -23.125 29.969 -4.676 1 89.44 523 ASP B CA 1
ATOM 8597 C C . ASP B 1 523 ? -22.734 30.312 -3.232 1 89.44 523 ASP B C 1
ATOM 8599 O O . ASP B 1 523 ? -21.969 31.234 -2.988 1 89.44 523 ASP B O 1
ATOM 8603 N N . ILE B 1 524 ? -23.344 29.594 -2.305 1 90.06 524 ILE B N 1
ATOM 8604 C CA . ILE B 1 524 ? -23.219 29.906 -0.885 1 90.06 524 ILE B CA 1
ATOM 8605 C C . ILE B 1 524 ? -21.781 29.672 -0.431 1 90.06 524 ILE B C 1
ATOM 8607 O O . ILE B 1 524 ? -21.266 30.375 0.44 1 90.06 524 ILE B O 1
ATOM 8611 N N . TRP B 1 525 ? -21.094 28.703 -1.015 1 93.06 525 TRP B N 1
ATOM 8612 C CA . TRP B 1 525 ? -19.719 28.391 -0.611 1 93.06 525 TRP B CA 1
ATOM 8613 C C . TRP B 1 525 ? -18.766 29.516 -1.012 1 93.06 525 TRP B C 1
ATOM 8615 O O . TRP B 1 525 ? -17.906 29.922 -0.23 1 93.06 525 TRP B O 1
ATOM 8625 N N . TYR B 1 526 ? -18.938 30.062 -2.164 1 95.19 526 TYR B N 1
ATOM 8626 C CA . TYR B 1 526 ? -18.125 31.188 -2.598 1 95.19 526 TYR B CA 1
ATOM 8627 C C . TYR B 1 526 ? -18.391 32.406 -1.721 1 95.19 526 TYR B C 1
ATOM 8629 O O . TYR B 1 526 ? -17.453 33.125 -1.35 1 95.19 526 TYR B O 1
ATOM 8637 N N . ARG B 1 527 ? -19.656 32.656 -1.409 1 95.38 527 ARG B N 1
ATOM 8638 C CA . ARG B 1 527 ? -19.984 33.812 -0.566 1 95.38 527 ARG B CA 1
ATOM 8639 C C . ARG B 1 527 ? -19.375 33.656 0.824 1 95.38 527 ARG B C 1
ATOM 8641 O O . ARG B 1 527 ? -18.875 34.625 1.398 1 95.38 527 ARG B O 1
ATOM 8648 N N . LYS B 1 528 ? -19.453 32.438 1.322 1 95 528 LYS B N 1
ATOM 8649 C CA . LYS B 1 528 ? -18.859 32.188 2.633 1 95 528 LYS B CA 1
ATOM 8650 C C . LYS B 1 528 ? -17.344 32.312 2.588 1 95 528 LYS B C 1
ATOM 8652 O O . LYS B 1 528 ? -16.734 32.781 3.539 1 95 528 LYS B O 1
ATOM 8657 N N . ALA B 1 529 ? -16.75 31.812 1.545 1 96.5 529 ALA B N 1
ATOM 8658 C CA . ALA B 1 529 ? -15.297 31.922 1.391 1 96.5 529 ALA B CA 1
ATOM 8659 C C . ALA B 1 529 ? -14.859 33.375 1.287 1 96.5 529 ALA B C 1
ATOM 8661 O O . ALA B 1 529 ? -13.852 33.781 1.876 1 96.5 529 ALA B O 1
ATOM 8662 N N . LYS B 1 530 ? -15.625 34.125 0.519 1 96.12 530 LYS B N 1
ATOM 8663 C CA . LYS B 1 530 ? -15.344 35.562 0.385 1 96.12 530 LYS B CA 1
ATOM 8664 C C . LYS B 1 530 ? -15.375 36.25 1.744 1 96.12 530 LYS B C 1
ATOM 8666 O O . LYS B 1 530 ? -14.445 37 2.09 1 96.12 530 LYS B O 1
ATOM 8671 N N . GLU B 1 531 ? -16.391 35.969 2.492 1 95.56 531 GLU B N 1
ATOM 8672 C CA . GLU B 1 531 ? -16.531 36.594 3.814 1 95.56 531 GLU B CA 1
ATOM 8673 C C . GLU B 1 531 ? -15.414 36.125 4.754 1 95.56 531 GLU B C 1
ATOM 8675 O O . GLU B 1 531 ? -14.93 36.906 5.566 1 95.56 531 GLU B O 1
ATOM 8680 N N . ALA B 1 532 ? -15.086 34.906 4.688 1 94.94 532 ALA B N 1
ATOM 8681 C CA . ALA B 1 532 ? -14.078 34.312 5.562 1 94.94 532 ALA B CA 1
ATOM 8682 C C . ALA B 1 532 ? -12.703 34.938 5.324 1 94.94 532 ALA B C 1
ATOM 8684 O O . ALA B 1 532 ? -11.875 35 6.234 1 94.94 532 ALA B O 1
ATOM 8685 N N . CYS B 1 533 ? -12.43 35.438 4.148 1 95.12 533 CYS B N 1
ATOM 8686 C CA . CYS B 1 533 ? -11.109 35.906 3.781 1 95.12 533 CYS B CA 1
ATOM 8687 C C . CYS B 1 533 ? -11 37.406 3.994 1 95.12 533 CYS B C 1
ATOM 8689 O O . CYS B 1 533 ? -9.914 37.969 3.873 1 95.12 533 CYS B O 1
ATOM 8691 N N . LYS B 1 534 ? -12.086 38.062 4.355 1 94.56 534 LYS B N 1
ATOM 8692 C CA . LYS B 1 534 ? -12.039 39.5 4.637 1 94.56 534 LYS B CA 1
ATOM 8693 C C . LYS B 1 534 ? -11.211 39.781 5.879 1 94.56 534 LYS B C 1
ATOM 8695 O O . LYS B 1 534 ? -11.203 39 6.828 1 94.56 534 LYS B O 1
ATOM 8700 N N . GLY B 1 535 ? -10.477 40.906 5.863 1 93.5 535 GLY B N 1
ATOM 8701 C CA . GLY B 1 535 ? -9.711 41.344 7.016 1 93.5 535 GLY B CA 1
ATOM 8702 C C . GLY B 1 535 ? -8.484 40.5 7.273 1 93.5 535 GLY B C 1
ATOM 8703 O O . GLY B 1 535 ? -8.047 40.344 8.422 1 93.5 535 GLY B O 1
ATOM 8704 N N . SER B 1 536 ? -7.984 39.875 6.258 1 95 536 SER B N 1
ATOM 8705 C CA . SER B 1 536 ? -6.871 38.969 6.445 1 95 536 SER B CA 1
ATOM 8706 C C . SER B 1 536 ? -5.555 39.562 6.004 1 95 536 SER B C 1
ATOM 8708 O O . SER B 1 536 ? -4.531 38.906 5.934 1 95 536 SER B O 1
ATOM 8710 N N . VAL B 1 537 ? -5.539 40.875 5.691 1 97.31 537 VAL B N 1
ATOM 8711 C CA . VAL B 1 537 ? -4.312 41.531 5.258 1 97.31 537 VAL B CA 1
ATOM 8712 C C . VAL B 1 537 ? -3.211 41.312 6.293 1 97.31 537 VAL B C 1
ATOM 8714 O O . VAL B 1 537 ? -3.439 41.469 7.496 1 97.31 537 VAL B O 1
ATOM 8717 N N . GLY B 1 538 ? -2.07 40.906 5.848 1 97.44 538 GLY B N 1
ATOM 8718 C CA . GLY B 1 538 ? -0.933 40.719 6.73 1 97.44 538 GLY B CA 1
ATOM 8719 C C . GLY B 1 538 ? -0.709 39.25 7.086 1 97.44 538 GLY B C 1
ATOM 8720 O O . GLY B 1 538 ? 0.373 38.875 7.539 1 97.44 538 GLY B O 1
ATOM 8721 N N . PHE B 1 539 ? -1.675 38.375 6.934 1 97.88 539 PHE B N 1
ATOM 8722 C CA . PHE B 1 539 ? -1.525 36.969 7.238 1 97.88 539 PHE B CA 1
ATOM 8723 C C . PHE B 1 539 ? -0.682 36.281 6.176 1 97.88 539 PHE B C 1
ATOM 8725 O O . PHE B 1 539 ? -0.63 36.719 5.027 1 97.88 539 PHE B O 1
ATOM 8732 N N . PRO B 1 540 ? -0.032 35.219 6.555 1 98.12 540 PRO B N 1
ATOM 8733 C CA . PRO B 1 540 ? 0.866 34.562 5.617 1 98.12 540 PRO B CA 1
ATOM 8734 C C . PRO B 1 540 ? 0.115 33.781 4.523 1 98.12 540 PRO B C 1
ATOM 8736 O O . PRO B 1 540 ? -1.044 33.406 4.715 1 98.12 540 PRO B O 1
ATOM 8739 N N . VAL B 1 541 ? 0.763 33.656 3.404 1 98.69 541 VAL B N 1
ATOM 8740 C CA . VAL B 1 541 ? 0.245 32.875 2.291 1 98.69 541 VAL B CA 1
ATOM 8741 C C . VAL B 1 541 ? 1.325 31.906 1.788 1 98.69 541 VAL B C 1
ATOM 8743 O O . VAL B 1 541 ? 2.381 32.344 1.325 1 98.69 541 VAL B O 1
ATOM 8746 N N . ASN B 1 542 ? 1.041 30.578 1.928 1 98.88 542 ASN B N 1
ATOM 8747 C CA . ASN B 1 542 ? 1.944 29.531 1.458 1 98.88 542 ASN B CA 1
ATOM 8748 C C . ASN B 1 542 ? 1.578 29.062 0.052 1 98.88 542 ASN B C 1
ATOM 8750 O O . ASN B 1 542 ? 0.534 29.438 -0.481 1 98.88 542 ASN B O 1
ATOM 8754 N N . VAL B 1 543 ? 2.479 28.328 -0.549 1 98.94 543 VAL B N 1
ATOM 8755 C CA . VAL B 1 543 ? 2.199 27.547 -1.751 1 98.94 543 VAL B CA 1
ATOM 8756 C C . VAL B 1 543 ? 2.504 26.078 -1.494 1 98.94 543 VAL B C 1
ATOM 8758 O O . VAL B 1 543 ? 3.115 25.734 -0.481 1 98.94 543 VAL B O 1
ATOM 8761 N N . GLN B 1 544 ? 2.012 25.219 -2.381 1 98.94 544 GLN B N 1
ATOM 8762 C CA . GLN B 1 544 ? 2.162 23.781 -2.252 1 98.94 544 GLN B CA 1
ATOM 8763 C C . GLN B 1 544 ? 2.889 23.188 -3.459 1 98.94 544 GLN B C 1
ATOM 8765 O O . GLN B 1 544 ? 2.633 23.594 -4.598 1 98.94 544 GLN B O 1
ATOM 8770 N N . VAL B 1 545 ? 3.857 22.344 -3.191 1 98.94 545 VAL B N 1
ATOM 8771 C CA . VAL B 1 545 ? 4.508 21.531 -4.215 1 98.94 545 VAL B CA 1
ATOM 8772 C C . VAL B 1 545 ? 4.285 20.047 -3.92 1 98.94 545 VAL B C 1
ATOM 8774 O O . VAL B 1 545 ? 4.34 19.625 -2.764 1 98.94 545 VAL B O 1
ATOM 8777 N N . ALA B 1 546 ? 3.967 19.297 -4.93 1 98.88 546 ALA B N 1
ATOM 8778 C CA . ALA B 1 546 ? 3.725 17.859 -4.77 1 98.88 546 ALA B CA 1
ATOM 8779 C C . ALA B 1 546 ? 4.41 17.062 -5.879 1 98.88 546 ALA B C 1
ATOM 8781 O O . ALA B 1 546 ? 4.59 17.562 -6.992 1 98.88 546 ALA B O 1
ATOM 8782 N N . ALA B 1 547 ? 4.805 15.914 -5.617 1 98.81 547 ALA B N 1
ATOM 8783 C CA . ALA B 1 547 ? 5.414 14.992 -6.57 1 98.81 547 ALA B CA 1
ATOM 8784 C C . ALA B 1 547 ? 5 13.555 -6.285 1 98.81 547 ALA B C 1
ATOM 8786 O O . ALA B 1 547 ? 4.512 13.242 -5.195 1 98.81 547 ALA B O 1
ATOM 8787 N N . PRO B 1 548 ? 5.145 12.648 -7.238 1 98.31 548 PRO B N 1
ATOM 8788 C CA . PRO B 1 548 ? 4.781 11.242 -7.039 1 98.31 548 PRO B CA 1
ATOM 8789 C C . PRO B 1 548 ? 5.551 10.594 -5.891 1 98.31 548 PRO B C 1
ATOM 8791 O O . PRO B 1 548 ? 6.523 11.172 -5.395 1 98.31 548 PRO B O 1
ATOM 8794 N N . PRO B 1 549 ? 5.102 9.406 -5.434 1 97.44 549 PRO B N 1
ATOM 8795 C CA . PRO B 1 549 ? 5.734 8.719 -4.309 1 97.44 549 PRO B CA 1
ATOM 8796 C C . PRO B 1 549 ? 7.234 8.508 -4.516 1 97.44 549 PRO B C 1
ATOM 8798 O O . PRO B 1 549 ? 7.68 8.258 -5.641 1 97.44 549 PRO B O 1
ATOM 8801 N N . TYR B 1 550 ? 8 8.695 -3.383 1 97.62 550 TYR B N 1
ATOM 8802 C CA . TYR B 1 550 ? 9.422 8.406 -3.279 1 97.62 550 TYR B CA 1
ATOM 8803 C C . TYR B 1 550 ? 10.25 9.461 -4.016 1 97.62 550 TYR B C 1
ATOM 8805 O O . TYR B 1 550 ? 11.398 9.211 -4.383 1 97.62 550 TYR B O 1
ATOM 8813 N N . ARG B 1 551 ? 9.602 10.586 -4.27 1 98 551 ARG B N 1
ATOM 8814 C CA . ARG B 1 551 ? 10.281 11.719 -4.887 1 98 551 ARG B CA 1
ATOM 8815 C C . ARG B 1 551 ? 10.164 12.969 -4.016 1 98 551 ARG B C 1
ATOM 8817 O O . ARG B 1 551 ? 10.062 14.086 -4.535 1 98 551 ARG B O 1
ATOM 8824 N N . GLU B 1 552 ? 10.094 12.734 -2.742 1 98.5 552 GLU B N 1
ATOM 8825 C CA . GLU B 1 552 ? 9.969 13.844 -1.803 1 98.5 552 GLU B CA 1
ATOM 8826 C C . GLU B 1 552 ? 11.148 14.812 -1.933 1 98.5 552 GLU B C 1
ATOM 8828 O O . GLU B 1 552 ? 10.992 16.016 -1.721 1 98.5 552 GLU B O 1
ATOM 8833 N N . GLU B 1 553 ? 12.289 14.305 -2.324 1 98.75 553 GLU B N 1
ATOM 8834 C CA . GLU B 1 553 ? 13.477 15.141 -2.482 1 98.75 553 GLU B CA 1
ATOM 8835 C C . GLU B 1 553 ? 13.25 16.234 -3.527 1 98.75 553 GLU B C 1
ATOM 8837 O O . GLU B 1 553 ? 13.758 17.344 -3.385 1 98.75 553 GLU B O 1
ATOM 8842 N N . ILE B 1 554 ? 12.477 15.938 -4.551 1 98.75 554 ILE B N 1
ATOM 8843 C CA . ILE B 1 554 ? 12.141 16.922 -5.566 1 98.75 554 ILE B CA 1
ATOM 8844 C C . ILE B 1 554 ? 11.258 18.016 -4.953 1 98.75 554 ILE B C 1
ATOM 8846 O O . ILE B 1 554 ? 11.477 19.203 -5.184 1 98.75 554 ILE B O 1
ATOM 8850 N N . VAL B 1 555 ? 10.281 17.594 -4.172 1 98.88 555 VAL B N 1
ATOM 8851 C CA . VAL B 1 555 ? 9.391 18.531 -3.496 1 98.88 555 VAL B CA 1
ATOM 8852 C C . VAL B 1 555 ? 10.211 19.469 -2.609 1 98.88 555 VAL B C 1
ATOM 8854 O O . VAL B 1 555 ? 10.039 20.688 -2.662 1 98.88 555 VAL B O 1
ATOM 8857 N N . LEU B 1 556 ? 11.078 18.844 -1.861 1 98.81 556 LEU B N 1
ATOM 8858 C CA . LEU B 1 556 ? 11.883 19.609 -0.91 1 98.81 556 LEU B CA 1
ATOM 8859 C C . LEU B 1 556 ? 12.82 20.562 -1.636 1 98.81 556 LEU B C 1
ATOM 8861 O O . LEU B 1 556 ? 13.031 21.688 -1.192 1 98.81 556 LEU B O 1
ATOM 8865 N N . ARG B 1 557 ? 13.438 20.094 -2.732 1 98.62 557 ARG B N 1
ATOM 8866 C CA . ARG B 1 557 ? 14.312 20.953 -3.531 1 98.62 557 ARG B CA 1
ATOM 8867 C C . ARG B 1 557 ? 13.562 22.172 -4.047 1 98.62 557 ARG B C 1
ATOM 8869 O O . ARG B 1 557 ? 14.055 23.297 -3.938 1 98.62 557 ARG B O 1
ATOM 8876 N N . LEU B 1 558 ? 12.391 21.969 -4.578 1 98.81 558 LEU B N 1
ATOM 8877 C CA . LEU B 1 558 ? 11.609 23.047 -5.152 1 98.81 558 LEU B CA 1
ATOM 8878 C C . LEU B 1 558 ? 11.125 24.016 -4.07 1 98.81 558 LEU B C 1
ATOM 8880 O O . LEU B 1 558 ? 11.156 25.234 -4.258 1 98.81 558 LEU B O 1
ATOM 8884 N N . LEU B 1 559 ? 10.672 23.469 -2.939 1 98.81 559 LEU B N 1
ATOM 8885 C CA . LEU B 1 559 ? 10.258 24.312 -1.824 1 98.81 559 LEU B CA 1
ATOM 8886 C C . LEU B 1 559 ? 11.422 25.156 -1.311 1 98.81 559 LEU B C 1
ATOM 8888 O O . LEU B 1 559 ? 11.25 26.312 -0.953 1 98.81 559 LEU B O 1
ATOM 8892 N N . ARG B 1 560 ? 12.57 24.547 -1.227 1 98.12 560 ARG B N 1
ATOM 8893 C CA . ARG B 1 560 ? 13.766 25.25 -0.775 1 98.12 560 ARG B CA 1
ATOM 8894 C C . ARG B 1 560 ? 14.117 26.391 -1.729 1 98.12 560 ARG B C 1
ATOM 8896 O O . ARG B 1 560 ? 14.477 27.484 -1.292 1 98.12 560 ARG B O 1
ATOM 8903 N N . ASP B 1 561 ? 14.039 26.156 -3.025 1 98.19 561 ASP B N 1
ATOM 8904 C CA . ASP B 1 561 ? 14.312 27.188 -4.016 1 98.19 561 ASP B CA 1
ATOM 8905 C C . ASP B 1 561 ? 13.344 28.359 -3.855 1 98.19 561 ASP B C 1
ATOM 8907 O O . ASP B 1 561 ? 13.75 29.516 -3.951 1 98.19 561 ASP B O 1
ATOM 8911 N N . ILE B 1 562 ? 12.109 28.078 -3.613 1 98.56 562 ILE B N 1
ATOM 8912 C CA . ILE B 1 562 ? 11.117 29.125 -3.4 1 98.56 562 ILE B CA 1
ATOM 8913 C C . ILE B 1 562 ? 11.453 29.906 -2.133 1 98.56 562 ILE B C 1
ATOM 8915 O O . ILE B 1 562 ? 11.477 31.141 -2.143 1 98.56 562 ILE B O 1
ATOM 8919 N N . GLU B 1 563 ? 11.656 29.156 -1.08 1 97.62 563 GLU B N 1
ATOM 8920 C CA . GLU B 1 563 ? 11.938 29.797 0.206 1 97.62 563 GLU B CA 1
ATOM 8921 C C . GLU B 1 563 ? 13.172 30.688 0.124 1 97.62 563 GLU B C 1
ATOM 8923 O O . GLU B 1 563 ? 13.188 31.781 0.679 1 97.62 563 GLU B O 1
ATOM 8928 N N . ARG B 1 564 ? 14.188 30.266 -0.549 1 96.31 564 ARG B N 1
ATOM 8929 C CA . ARG B 1 564 ? 15.414 31.047 -0.703 1 96.31 564 ARG B CA 1
ATOM 8930 C C . ARG B 1 564 ? 15.148 32.312 -1.48 1 96.31 564 ARG B C 1
ATOM 8932 O O . ARG B 1 564 ? 15.719 33.375 -1.169 1 96.31 564 ARG B O 1
ATOM 8939 N N . ALA B 1 565 ? 14.375 32.188 -2.492 1 97.19 565 ALA B N 1
ATOM 8940 C CA . ALA B 1 565 ? 14.047 33.344 -3.297 1 97.19 565 ALA B CA 1
ATOM 8941 C C . ALA B 1 565 ? 13.297 34.406 -2.469 1 97.19 565 ALA B C 1
ATOM 8943 O O . ALA B 1 565 ? 13.461 35.594 -2.676 1 97.19 565 ALA B O 1
ATOM 8944 N N . VAL B 1 566 ? 12.477 33.969 -1.584 1 96.75 566 VAL B N 1
ATOM 8945 C CA . VAL B 1 566 ? 11.617 34.844 -0.79 1 96.75 566 VAL B CA 1
ATOM 8946 C C . VAL B 1 566 ? 12.414 35.438 0.365 1 96.75 566 VAL B C 1
ATOM 8948 O O . VAL B 1 566 ? 12.273 36.625 0.665 1 96.75 566 VAL B O 1
ATOM 8951 N N . THR B 1 567 ? 13.273 34.625 0.998 1 92.81 567 THR B N 1
ATOM 8952 C CA . THR B 1 567 ? 13.898 35.062 2.246 1 92.81 567 THR B CA 1
ATOM 8953 C C . THR B 1 567 ? 15.336 35.5 2 1 92.81 567 THR B C 1
ATOM 8955 O O . THR B 1 567 ? 15.93 36.188 2.84 1 92.81 567 THR B O 1
ATOM 8958 N N . GLY B 1 568 ? 15.922 35.125 0.903 1 87.62 568 GLY B N 1
ATOM 8959 C CA . GLY B 1 568 ? 17.328 35.375 0.686 1 87.62 568 GLY B CA 1
ATOM 8960 C C . GLY B 1 568 ? 18.234 34.438 1.466 1 87.62 568 GLY B C 1
ATOM 8961 O O . GLY B 1 568 ? 19.453 34.5 1.335 1 87.62 568 GLY B O 1
ATOM 8962 N N . LYS B 1 569 ? 17.609 33.656 2.164 1 74.62 569 LYS B N 1
ATOM 8963 C CA . LYS B 1 569 ? 18.344 32.688 2.998 1 74.62 569 LYS B CA 1
ATOM 8964 C C . LYS B 1 569 ? 18.094 31.266 2.551 1 74.62 569 LYS B C 1
ATOM 8966 O O . LYS B 1 569 ? 17 30.938 2.096 1 74.62 569 LYS B O 1
#

Organism: NCBI:txid53326

Solvent-accessible surface area (backbone atoms only — not comparable to full-atom values): 55250 Å² total; per-residue (Å²): 107,68,64,58,50,50,48,50,50,48,49,46,48,50,49,50,54,49,51,56,48,50,53,50,50,52,54,40,51,51,51,31,52,54,49,49,49,52,28,52,49,31,49,50,51,33,50,57,49,23,65,71,46,57,65,71,59,34,52,55,60,67,66,44,49,67,68,50,45,45,49,34,36,73,72,57,74,48,50,22,43,58,48,43,25,35,38,36,43,32,32,53,56,21,26,76,59,15,46,12,61,53,39,49,42,82,59,29,56,58,54,20,46,50,51,44,56,48,60,71,39,89,84,54,76,78,42,88,36,42,40,40,56,29,37,35,34,33,61,56,40,36,55,74,34,48,52,35,41,31,39,46,80,38,60,88,53,47,30,91,43,55,23,62,54,53,48,52,44,43,68,34,24,34,33,62,40,35,27,15,31,34,6,44,53,46,81,36,52,23,17,34,15,66,51,82,40,60,24,15,23,71,88,37,79,67,24,19,7,11,7,24,18,8,9,47,27,22,24,42,64,46,57,18,46,68,35,29,40,29,42,25,62,44,28,10,38,43,36,3,14,28,34,49,34,26,10,23,35,30,45,21,55,52,80,51,67,58,63,87,49,56,73,73,52,61,32,34,71,78,46,55,63,12,61,25,46,34,22,73,44,56,62,60,45,50,57,50,48,45,60,68,21,66,54,54,65,65,27,75,75,35,49,83,20,64,72,60,58,60,54,63,75,58,42,36,86,83,64,67,48,35,28,29,32,38,59,54,64,84,78,61,76,35,40,50,46,38,34,50,33,34,54,51,43,49,52,39,39,42,74,72,60,30,45,74,43,85,44,72,71,77,62,49,70,59,51,50,25,49,44,50,18,35,67,26,57,42,39,29,48,69,59,40,55,54,45,70,74,37,74,69,41,74,59,45,54,60,52,45,51,67,47,68,47,53,56,71,56,35,42,60,53,20,61,68,32,41,78,77,40,48,70,60,18,49,55,37,56,19,54,40,88,40,34,57,55,45,24,50,44,46,34,47,49,54,49,49,45,49,52,51,53,49,53,34,56,77,66,61,40,61,33,37,39,26,37,48,42,31,70,49,54,33,44,55,63,49,43,37,74,45,69,77,48,37,59,56,26,31,52,37,29,59,58,34,23,10,36,30,28,35,45,62,48,52,30,41,70,66,29,54,50,43,39,72,72,66,52,68,63,90,44,70,66,37,45,49,50,51,59,44,40,58,91,41,63,67,40,38,28,27,30,24,31,30,17,52,38,92,33,45,40,43,30,52,38,53,48,42,52,36,37,26,67,65,68,75,90,110,66,63,60,49,51,50,50,51,48,49,48,48,49,48,50,53,50,51,52,49,51,54,49,51,51,54,40,51,51,50,30,53,52,48,48,49,50,27,51,49,30,49,50,51,34,51,56,50,22,64,72,47,56,65,70,59,33,53,56,60,67,67,45,49,68,69,52,44,49,50,34,37,73,72,58,75,47,50,23,43,56,47,42,26,35,39,36,42,31,32,52,56,18,26,77,59,16,44,13,60,52,39,50,41,81,60,28,56,58,54,19,45,51,50,45,58,48,61,70,39,89,85,54,76,77,42,87,36,40,41,41,56,28,37,34,32,34,60,57,41,37,56,73,35,48,53,34,41,30,39,48,80,37,62,88,53,47,29,91,42,54,24,62,54,51,48,52,44,43,66,35,23,35,33,61,39,36,26,15,30,35,5,43,54,45,79,35,55,22,18,34,14,66,53,80,42,60,25,15,24,72,88,38,78,66,23,19,8,11,6,24,18,9,9,48,29,23,25,41,65,46,58,16,45,68,35,28,39,30,42,26,62,42,29,9,36,44,37,2,12,27,33,48,35,24,9,22,36,30,45,21,52,51,80,48,66,58,61,86,48,54,74,73,54,60,31,34,72,81,45,54,63,11,61,26,46,34,23,74,44,55,62,60,44,48,56,50,49,45,59,69,21,65,55,55,64,64,26,77,75,36,47,83,21,66,74,59,60,59,54,64,75,56,40,36,87,84,64,68,48,34,28,27,30,38,57,54,64,82,79,62,75,35,40,50,44,40,35,50,33,34,54,50,44,49,52,41,40,41,72,72,60,30,47,75,43,85,46,74,69,77,62,47,71,60,50,51,26,48,45,50,19,37,67,25,55,41,39,29,49,70,60,41,56,52,45,70,74,38,73,71,41,74,58,45,55,60,52,45,52,67,48,66,48,54,54,70,56,35,44,58,53,18,59,69,32,41,78,78,39,48,69,59,17,48,56,38,58,18,55,41,86,41,33,56,54,45,25,51,44,46,34,48,50,55,49,49,44,50,53,51,53,48,54,33,57,76,66,61,40,62,33,36,39,26,37,47,43,30,72,49,52,33,44,53,62,48,44,37,73,44,70,77,47,36,58,56,25,31,52,37,29,58,58,34,22,9,38,30,29,34,43,63,47,51,31,40,70,67,29,54,51,43,40,75,73,65,52,67,63,89,45,71,66,38,45,50,50,51,59,44,39,56,90,40,63,67,39,37,28,26,30,22,30,30,15,51,37,92,33,46,40,44,30,50,38,53,48,42,51,36,38,26,67,64,67,73,92

pLDDT: mean 95.61, std 4.37, range [74.62, 98.94]

InterPro domains:
  IPR020556 Amidase, conserved site [PS00571] (210-241)
  IPR023631 Amidase signature domain [PF01425] (82-556)
  IPR036928 Amidase signature (AS) superfamily [G3DSA:3.90.1300.10] (20-569)
  IPR036928 Amidase signature (AS) superfamily [SSF75304] (50-565)
  IPR052096 Endocannabinoid-regulating amidase [PTHR45847] (4-567)

Nearest PDB structures (foldseek):
  6kvr-assembly1_B  TM=7.912E-01  e=4.833E-36  Candida albicans
  8wv2-assembly1_D  TM=8.440E-01  e=2.778E-33  Candida parapsilosis
  8es6-assembly2_B  TM=8.205E-01  e=4.897E-23  Escherichia coli
  8es6-assembly1_A  TM=8.076E-01  e=2.909E-23  Escherichia coli
  2df4-assembly1_A  TM=7.881E-01  e=9.149E-23  Staphylococcus aureus

Secondary structure (DSSP, 8-state):
-HHHHHHHHHHHHHHHHHHHHHHHHHHHHHHHHHHHHHHHHHHHHHHHHHTTS-HHHHHHHHT--HHHHHHHHHHTSS-HHHHHHHHHHHHHHHHHHH--EEEE-TTHHHHHHHHHHHHTSTT----TTTT-EEEEETTS--TTS---TT-GGGTT---SS--HHHHHHHHTT-EEEEEE---GGG--SS-EETTTEE-B-SS-TTBB--SSSHHHHHHHHTTS-SEEEEEESSSTTHHHHHHHT-EEEE--GGGS--TT---SSSS-TTS--EEEEEESSHHHHHHHHHHHTSSSHHHHH-TTS------HHHH-TT---EEEE-S--SSSPPPHHHHHHHHHHHHHHHHTT-EEEE---S-HHHHHHHHHHHHSTTTTHHHHHHHHTSPPPGGGHHHHHHHHS-HHHHHHHHHHHHHH-HHHHHHHT-S--SHHHHHHHHHHHHHHHHHHHHHHHHTT--EEEE-S-SSSS-BTTSTTT-GGGGHHHHHHHHTT-EEEEEEEEE--HHHHHHHHHHS--SSHHHHHHHHHHTT-TT-EEEEEEEESTT-HHHHHHHHHHHHHHHH--/-HHHHHHHHHHHHHHHHHHHHHHHHHHHHHHHHHHHHHHHHHHHHHHHHHHTS-HHHHHHHHT--HHHHHHHHHHTSS-HHHHHHHHHHHHHHHHHHH--EEEE-TTHHHHHHHHHHHHTSTT----TTTT-EEEEETTS--TTS---TT-GGGTT---SS--HHHHHHHHTT-EEEEEE---GGG--SS-EETTTEE-B-SS-TTBB--SSSHHHHHHHHTTS-SEEEEEESSSTTHHHHHHHT-EEEE--GGGS--TT---SSSS-TTS--EEEEEESSHHHHHHHHHHHTSSSHHHHH-TTS------HHHH-TT---EEEE-S--SSSPPPHHHHHHHHHHHHHHHHTT-EEEE---S-HHHHHHHHHHHHSTTTTHHHHHHHHTSPPPGGGHHHHHHHHS-HHHHHHHHHHHHHH-HHHHHHHT-S--SHHHHHHHHHHHHHHHHHHHHHHHHTT--EEEE-S-SSSS-BTTSTTT-GGGGHHHHHHHHTT-EEEEEEEEE--HHHHHHHHHHS--SSHHHHHHHHHHTT-TT-EEEEEEEESTT-HHHHHHHHHHHHHHHH--

Sequence (1138 aa):
MILLLILLLGVSYLFYLYSKRQKRQQDLRDVIAKRLREREESIELAEKSAAQTNPKRREEIAAWSFQELRENLQKGAATCLEVVRTYQWKAVHAHKKTNCVTLFIKEAEQWAAEWDAKAAQPGFKRPAFFGIPISLKECIPLDGYDTTRGFAQDVGNPSKSDCVLVQQIKQLGFIPFVQTNVPQSLLSYSCGNPVYGTTNTPEDVARTSGGSSGGEAALLAANGSVIGIGGDVGGSIRIPCHFTGMAGIKPSHLRFSHRGVPGAVPGRPLINANDGPMTKDIQTSVDFLKEMWSNNWITEHDPYVPPVLWNDEMYRKGAKYRIGYYVDDGWFTPAPAIQRAVLEAKAHLEAAGHTVVPFHPPDVPRMMRHYVRAVCVDGGQFIFNKLFKDIIDPSLYGQMVVFVAPVWLQRLLAYPMEYVFPRVANMMRAMTLSTSELRETYAAIEQYRGDFSKLMLDNDLDALLCPPQVLVTPKHDIPGKLFSAVSYTALFNLLDFGAGVVNVTKVKAEDEQKLLSDYPQTDIWYRKAKEACKGSVGFPVNVQVAAPPYREEIVLRLLRDIERAVTGKMILLLILLLGVSYLFYLYSKRQKRQQDLRDVIAKRLREREESIELAEKSAAQTNPKRREEIAAWSFQELRENLQKGAATCLEVVRTYQWKAVHAHKKTNCVTLFIKEAEQWAAEWDAKAAQPGFKRPAFFGIPISLKECIPLDGYDTTRGFAQDVGNPSKSDCVLVQQIKQLGFIPFVQTNVPQSLLSYSCGNPVYGTTNTPEDVARTSGGSSGGEAALLAANGSVIGIGGDVGGSIRIPCHFTGMAGIKPSHLRFSHRGVPGAVPGRPLINANDGPMTKDIQTSVDFLKEMWSNNWITEHDPYVPPVLWNDEMYRKGAKYRIGYYVDDGWFTPAPAIQRAVLEAKAHLEAAGHTVVPFHPPDVPRMMRHYVRAVCVDGGQFIFNKLFKDIIDPSLYGQMVVFVAPVWLQRLLAYPMEYVFPRVANMMRAMTLSTSELRETYAAIEQYRGDFSKLMLDNDLDALLCPPQVLVTPKHDIPGKLFSAVSYTALFNLLDFGAGVVNVTKVKAEDEQKLLSDYPQTDIWYRKAKEACKGSVGFPVNVQVAAPPYREEIVLRLLRDIERAVTGK

Radius of gyration: 31.64 Å; Cα contacts (8 Å, |Δi|>4): 2534; chains: 2; bounding box: 93×91×78 Å

Foldseek 3Di:
DVVVVVVVVVVVVVVVVVVVLVVLAVVLVVLLVVQVVQQVVQLVVLVVLLVVADPVLLVVLLPDALVRNLVCVQVVVDALSSNLSSLSVLLSVLCVQFLWFRGWDPCLNVLRVVLRVQVPDPPRHAASRASAEEEEALLQADAPHWNQQQFSVRRPPHHNHGDLVVVLCVVRHYGHTTYTFADRLQQFQFTAHPRRGGTDASVDNQFGLTTRNSSVLSCQLSSSHAKYKDKDQQQHQPSSCQQRQKKKKFAQALQADCVPRCGSHRPQPLRDMGMIMIGRALVVRVSVQLSSQVFQSRCVVPVSRDNFHDDCVLQDQPDEFEAEEDADQPQFHAFLVQSVLLVLLVVLNVVSPYHYHYDHQPPLLLLVLLLLQSVCVQQCPVVLVSCSSGPHDPLQVLVNVSSPDDLVVLQVVLVVVCVVPVSSSSNSNRHDDDPVRSVVSVVVLVVSLVVRVVVCVVVRGFKYKYFQWRAHRFGNNLRSVQVVGSSNRSNCSSNSWMKMKGWQAFAAPVSLVCLVPPFDDSDPNSVSRSVRRPPRGPGTGMMMMTGHHSSNSNRSSSSNSSVCVRPVD/DVVVVVVVVVVVVVVVVVVVLVVLAVVLVVLLVVQVVQQVVQLVVLVVLLVVADPVLLVVLLPDALVRNQVCPQVVVDALSSNLSSLSVLLSVLCVQFLWFRGWDPCLNVLRVVLRVQVPDPPRHAANRASAEEEEAQLQAAAPHWNCQQFSVRRPPHHNHGDLQVVLCVVRHYGHTTYTFADRLQQFQFTAHPRRGGTDASVDNQFGLTTRNSSVLSCQLSSSHAKYKDKDQQQRQPSSCQQRQKKKKFAQALQADCVPRCGSHRPQPLRDMGMIMIGRALVVRVSVQLSSQVFCSRCVVPVSRDNFHDDCVLQDQPDEFEAEEDADQPQAHAFLVQSVLLVLLVVLNVVSPYHYHYDHQPPLLLLVLLLVQSVCVQQCPVVLVSCSSGPHDPLQVLVNVSSPDDLVVLQVVLVVVCVVPVSSSSNSNRHDDDPVRSVVSVVVLVVSLVVRVVVCVVVRGFKYKYFQWRAHRFGNNLRNVQVVGSSNRSNCSSNSWMKMKGWQAFAAPVSLVCLVPPFDDSDPNSVSRSVRRPPRGPGTGMMMMTGHHSSNSNRSSSSNSSVCSRPVD